Protein 6QPS (pdb70)

Foldseek 3Di:
DEEAEDELVCLVVLQCVQAVQPDEFQYEDEYEFDENECSAEGEGEYEYDVVTAYEYEYPDQQRYEYADEADYEYFYERYEYERYEHAHAEYPAAERYEQADPPPGGYANYEYAQYEHENNEDPQADQAPPRGHHEYYEHWAAHYEYFQAEYDDDRHFAEPYEYEADPVTAAHLYEYEQAEYEADDARHDPRQEHYERYDLVAQAAHHQYEYELYEYYNQEHDAHNYHYRHEDYEYELYEYELYQYEHEPFHHEQYEAYQYEYHNCLDHNFEYYEDFYENYEHENYEHENGHPAHYEYEAFAEADDDPPDDCVVVPSNGTHEYEHYEHEHYEAENGAYAAYDDDHDHAHAHYEHEHYEQEYAAYHYHYDPCVVHVNRYQQAHYEYEYDDPCRLVPDDDVSSSVSYDYDHDDDCVVVVVVVSLVSRQPSHHNPVDVVSVVSSVCVVVPD/DEEAEDELVCLVVLQCVQAVQPDEFQYEDEYEFDENECSAEGEGEYEHDVPGAYEYEYPDQPRYEYAYEADYEYFYERHEYERYEDENHEYPDAERYEQAPDVPGGYANYEYAQYEHENNEDPCADQAPPRDHHEYYEHFAAHYEYFQAEYDDDRHFAEPYEYEADPVTAAHLYEYEQAEYEADDARHDPGQEHYEYYDLVAAAAHHQYEYELYEYYNQEHDAHNYHYRHEDYEYELYEYELYQHEHEPFGHEQYEYYQYEYHNCLDHRFEYYEDFYENYEAENYEHENGHPAHYEYEAFAEADDDPPDDCVVVPSNGTHEYEQYEHEHYEAENGAYAAYDDDHDHAHAHYEHEQYEQEYADYHYHYDPCVVHVNRYQQAEYEYYHCAPPDPDPRNNVSYDYDYHDPCVVVVVVVSLVSRQPRHHNPVDVVSVVSSVVVVVPD

Organism: NCBI:txid537012

Nearest PDB structures (foldseek):
  6qps-assembly2_B  TM=1.002E+00  e=3.939E-79  Bacteroides cellulosilyticus
  6qps-assembly1_A  TM=1.000E+00  e=3.641E-76  Bacteroides cellulosilyticus
  5gkd-assembly3_C  TM=9.007E-01  e=9.208E-28  Paraglaciecola chathamensis
  8bwk-assembly2_B  TM=9.151E-01  e=4.963E-27  uncultured bacterium
  7o7a-assembly1_B  TM=8.718E-01  e=1.997E-27  Pseudopedobacter saltans DSM 12145

Sequence (890 aa):
MKEYTTFSPKDVPAMMKQLLGSGNLQPGDAVVLKDGTYHNLKEINFTGKGVSGKPIVWRAENPGKAVISGKLRLKIYGEEYLQLEDLLFYKAWAIGHDMIDFQGEKGVYASFCRMTRCVIDECNDPQKGERPNEGDEYWVGLRGTNNRIIDHCYFANKRVGGLVLQVWLSADNHLNNHLIDHNFFGERQPYGGNGAEIIRIGHSWSSQLESRRTIIVEDNVFFRCSGENEIISVKSCHNVLRRNLFYESAGGLVCRHGHYNVIIESNTFIGHNLRGTAGIRIINQGHTVYDNYIKDVRRSFGLLVRVGVYERPTAETDVKLEPLTSYHRVENVDIAYNTFLNSSLELGSGRRRGEKMPRRNVRFAHNLFAGQTPDLKIIVRADEVLPGFLFLDNEWAFSDKKSLSSVSYEQVREGFKPVDMPDGLNQEEKERIDACIFTVGPTWHKALKENVNHIDTNRRMKEYTTFSPKDVPAMMKQLLGSGNLQPGDAVVLKDGTYHNLKEINFTGKGVSGKPIVWRRAENPGKAVISGKLRLKIYGEEYLQLEDLLFYKAWAIGHDMIDFQGEKGVYASFCRMTRCVIDDECNDPQKGERPNEGDEYWVGLRGTNNRIIDHCYFANKRVGGLVLQVWLSADNHLNNHLIDHNFFGERQPYGGNGAEIIRIGHSWSSQLESRRTIIVEDNVFFRCSGENEIISVKSCHNVLRRNLFYESAGGLVCRHGHYNVIIESNTFIGHNLRGTAGIRIINQGHTVYDNYIKDVRRSFGLLVRVGVYERPTAETDVKLEPLTSYHRVENVDIAYNTFLNSSLELGSGRRRGEKMPRRNVRFAHNLFAGQTPDLKIIVRADEVLPGFLFLDNEWAFSLSSVSYEQVREGFKPVDMMPDGLNQEEKERIDACIFTVGPTWHKALKENVNHIDTNRR

InterPro domains:
  IPR011050 Pectin lyase fold/virulence factor [SSF51126] (40-400)
  IPR012334 Pectin lyase fold [G3DSA:2.160.20.10] (38-465)
  IPR039513 PL-6 family [PF14592] (40-365)
  IPR039513 PL-6 family [cd14251] (38-400)

Radius of gyration: 28.72 Å; Cα contacts (8 Å, |Δi|>4): 2908; chains: 2; bounding box: 60×71×81 Å

B-factor: mean 17.53, std 10.16, range [5.93, 83.33]

Structure (mmCIF, N/CA/C/O backbone):
data_6QPS
#
_entry.id   6QPS
#
_cell.length_a   58.623
_cell.length_b   129.951
_cell.length_c   66.995
_cell.angle_alpha   90.00
_cell.angle_beta   113.90
_cell.angle_gamma   90.00
#
_symmetry.space_group_name_H-M   'P 1 21 1'
#
loop_
_entity.id
_entity.type
_entity.pdbx_description
1 polymer 'Polysaccharide Lyase Family 6'
2 non-polymer 'CALCIUM ION'
3 non-polymer 'ACETATE ION'
4 water water
#
loop_
_atom_site.group_PDB
_atom_site.id
_atom_site.type_symbol
_atom_site.label_atom_id
_atom_site.label_alt_id
_atom_site.label_comp_id
_atom_site.label_asym_id
_atom_site.label_entity_id
_atom_site.label_seq_id
_atom_site.pdbx_PDB_ins_code
_atom_site.Cartn_x
_atom_site.Cartn_y
_atom_site.Cartn_z
_atom_site.occupancy
_atom_site.B_iso_or_equiv
_atom_site.auth_seq_id
_atom_site.auth_comp_id
_atom_site.auth_asym_id
_atom_site.auth_atom_id
_atom_site.pdbx_PDB_model_num
ATOM 1 N N . MET A 1 21 ? -4.929 86.777 -12.104 1.00 40.83 21 MET A N 1
ATOM 2 C CA . MET A 1 21 ? -3.486 86.581 -12.182 1.00 44.35 21 MET A CA 1
ATOM 3 C C . MET A 1 21 ? -2.946 86.998 -13.542 1.00 42.18 21 MET A C 1
ATOM 4 O O . MET A 1 21 ? -3.501 86.639 -14.579 1.00 46.52 21 MET A O 1
ATOM 17 N N . LYS A 1 22 ? -1.833 87.721 -13.530 1.00 32.40 22 LYS A N 1
ATOM 18 C CA . LYS A 1 22 ? -1.306 88.364 -14.722 1.00 30.32 22 LYS A CA 1
ATOM 19 C C . LYS A 1 22 ? 0.126 87.916 -14.973 1.00 26.13 22 LYS A C 1
ATOM 20 O O . LYS A 1 22 ? 0.895 87.717 -14.032 1.00 26.00 22 LYS A O 1
ATOM 39 N N . GLU A 1 23 ? 0.474 87.760 -16.250 1.00 25.26 23 GLU A N 1
ATOM 40 C CA . GLU A 1 23 ? 1.853 87.593 -16.683 1.00 26.69 23 GLU A CA 1
ATOM 41 C C . GLU A 1 23 ? 2.326 88.889 -17.328 1.00 21.14 23 GLU A C 1
ATOM 42 O O . GLU A 1 23 ? 1.668 89.414 -18.235 1.00 22.76 23 GLU A O 1
ATOM 54 N N . TYR A 1 24 ? 3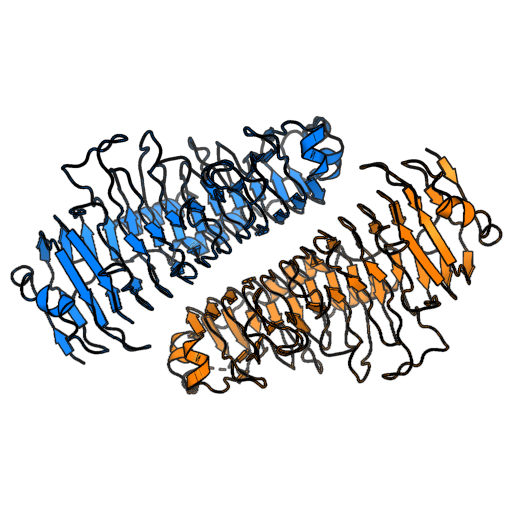.453 89.403 -16.845 1.00 19.56 24 TYR A N 1
ATOM 55 C CA . TYR A 1 24 ? 4.083 90.607 -17.372 1.00 18.34 24 TYR A CA 1
ATOM 56 C C . TYR A 1 24 ? 5.375 90.162 -18.043 1.00 18.31 24 TYR A C 1
ATOM 57 O O . TYR A 1 24 ? 6.274 89.643 -17.374 1.00 18.65 24 TYR A O 1
ATOM 75 N N A THR A 1 25 ? 5.477 90.388 -19.350 0.73 19.16 25 THR A N 1
ATOM 76 N N B THR A 1 25 ? 5.469 90.361 -19.354 0.27 18.81 25 THR A N 1
ATOM 77 C CA A THR A 1 25 ? 6.586 89.883 -20.144 0.73 17.24 25 THR A CA 1
ATOM 78 C CA B THR A 1 25 ? 6.594 89.865 -20.134 0.27 18.18 25 THR A CA 1
ATOM 79 C C A THR A 1 25 ? 7.529 91.013 -20.528 0.73 18.81 25 THR A C 1
ATOM 80 C C B THR A 1 25 ? 7.529 91.007 -20.506 0.27 18.33 25 THR A C 1
ATOM 81 O O A THR A 1 25 ? 7.088 92.119 -20.866 0.73 20.24 25 THR A O 1
ATOM 82 O O B THR A 1 25 ? 7.082 92.117 -20.814 0.27 20.00 25 THR A O 1
ATOM 103 N N . PHE A 1 26 ? 8.829 90.720 -20.472 1.00 15.90 26 PHE A N 1
ATOM 104 C CA . PHE A 1 26 ? 9.861 91.701 -20.763 1.00 15.98 26 PHE A CA 1
ATOM 105 C C . PHE A 1 26 ? 10.983 91.066 -21.571 1.00 18.37 26 PHE A C 1
ATOM 106 O O . PHE A 1 26 ? 11.227 89.858 -21.488 1.00 19.39 26 PHE A O 1
ATOM 123 N N . SER A 1 27 ? 11.689 91.914 -22.329 1.00 18.60 27 SER A N 1
ATOM 124 C CA . SER A 1 27 ? 12.872 91.537 -23.092 1.00 20.68 27 SER A CA 1
ATOM 125 C C . SER A 1 27 ? 14.055 92.347 -22.578 1.00 19.12 27 SER A C 1
ATOM 126 O O . SER A 1 27 ? 13.867 93.262 -21.766 1.00 19.69 27 SER A O 1
ATOM 134 N N . PRO A 1 28 ? 15.277 92.055 -23.033 1.00 21.00 28 PRO A N 1
ATOM 135 C CA . PRO A 1 28 ? 16.448 92.808 -22.537 1.00 21.86 28 PRO A CA 1
ATOM 136 C C . PRO A 1 28 ? 16.359 94.315 -22.715 1.00 25.39 28 PRO A C 1
ATOM 137 O O . PRO A 1 28 ? 16.902 95.058 -21.887 1.00 29.68 28 PRO A O 1
ATOM 148 N N . LYS A 1 29 ? 15.697 94.802 -23.762 1.00 21.61 29 LYS A N 1
ATOM 149 C CA . LYS A 1 29 ? 15.540 96.242 -23.928 1.00 21.47 29 LYS A CA 1
ATOM 150 C C . LYS A 1 29 ? 14.635 96.866 -22.873 1.00 25.65 29 LYS A C 1
ATOM 151 O O . LYS A 1 29 ? 14.569 98.098 -22.791 1.00 28.58 29 LYS A O 1
ATOM 170 N N . ASP A 1 30 ? 13.930 96.057 -22.082 1.00 23.94 30 ASP A N 1
ATOM 171 C CA . ASP A 1 30 ? 12.943 96.563 -21.135 1.00 24.94 30 ASP A CA 1
ATOM 172 C C . ASP A 1 30 ? 13.425 96.489 -19.689 1.00 21.98 30 ASP A C 1
ATOM 173 O O . ASP A 1 30 ? 12.597 96.472 -18.774 1.00 22.12 30 ASP A O 1
ATOM 182 N N . VAL A 1 31 ? 14.734 96.419 -19.461 1.00 21.40 31 VAL A N 1
ATOM 183 C CA . VAL A 1 31 ? 15.261 96.301 -18.090 1.00 20.77 31 VAL A CA 1
ATOM 184 C C . VAL A 1 31 ? 14.694 97.379 -17.200 1.00 21.66 31 VAL A C 1
ATOM 185 O O . VAL A 1 31 ? 14.285 97.064 -16.041 1.00 19.48 31 VAL A O 1
ATOM 198 N N . PRO A 1 32 ? 14.627 98.671 -17.560 1.00 21.18 32 PRO A N 1
ATOM 199 C CA . PRO A 1 32 ? 14.090 99.677 -16.647 1.00 21.44 32 PRO A CA 1
ATOM 200 C C . PRO A 1 32 ? 12.678 99.361 -16.174 1.00 20.74 32 PRO A C 1
ATOM 201 O O . PRO A 1 32 ? 12.411 99.387 -14.966 1.00 21.07 32 PRO A O 1
ATOM 212 N N . ALA A 1 33 ? 11.765 99.037 -17.098 1.00 21.31 33 ALA A N 1
ATOM 213 C CA . ALA A 1 33 ? 10.389 98.729 -16.715 1.00 20.29 33 ALA A CA 1
ATOM 214 C C . ALA A 1 33 ? 10.319 97.445 -15.898 1.00 18.06 33 ALA A C 1
ATOM 215 O O . ALA A 1 33 ? 9.478 97.323 -15.005 1.00 18.67 33 ALA A O 1
ATOM 222 N N A MET A 1 34 ? 11.184 96.477 -16.202 0.71 17.63 34 MET A N 1
ATOM 223 N N B MET A 1 34 ? 11.199 96.490 -16.186 0.29 17.77 34 MET A N 1
ATOM 224 C CA A MET A 1 34 ? 11.216 95.235 -15.438 0.71 16.98 34 MET A CA 1
ATOM 225 C CA B MET A 1 34 ? 11.215 95.234 -15.447 0.29 16.99 34 MET A CA 1
ATOM 226 C C A MET A 1 34 ? 11.591 95.505 -13.989 0.71 16.31 34 MET A C 1
ATOM 227 C C B MET A 1 34 ? 11.626 95.461 -13.996 0.29 16.78 34 MET A C 1
ATOM 228 O O A MET A 1 34 ? 10.912 95.040 -13.061 0.71 17.07 34 MET A O 1
ATOM 229 O O B MET A 1 34 ? 11.001 94.924 -13.073 0.29 16.84 34 MET A O 1
ATOM 256 N N . LYS A 1 35 ? 12.685 96.245 -13.779 1.00 18.44 35 LYS A N 1
ATOM 257 C CA . LYS A 1 35 ? 13.106 96.580 -12.420 1.00 17.11 35 LYS A CA 1
ATOM 258 C C . LYS A 1 35 ? 12.027 97.358 -11.675 1.00 15.95 35 LYS A C 1
ATOM 259 O O . LYS A 1 35 ? 11.792 97.118 -10.484 1.00 16.60 35 LYS A O 1
ATOM 278 N N . GLN A 1 36 ? 11.343 98.277 -12.350 1.00 17.81 36 GLN A N 1
ATOM 279 C CA . GLN A 1 36 ? 10.342 99.077 -11.651 1.00 20.31 36 GLN A CA 1
ATOM 280 C C . GLN A 1 36 ? 9.201 98.209 -11.147 1.00 18.50 36 GLN A C 1
ATOM 281 O O . GLN A 1 36 ? 8.747 98.369 -10.009 1.00 18.42 36 GLN A O 1
ATOM 295 N N . LEU A 1 37 ? 8.728 97.273 -11.974 1.00 16.83 37 LEU A N 1
ATOM 296 C CA . LEU A 1 37 ? 7.605 96.436 -11.576 1.00 16.22 37 LEU A CA 1
ATOM 297 C C . LEU A 1 37 ? 8.007 95.493 -10.451 1.00 16.52 37 LEU A C 1
ATOM 298 O O . LEU A 1 37 ? 7.273 95.338 -9.463 1.00 15.59 37 LEU A O 1
ATOM 314 N N . LEU A 1 38 ? 9.177 94.862 -10.576 1.00 15.35 38 LEU A N 1
ATOM 315 C CA . LEU A 1 38 ? 9.635 93.940 -9.544 1.00 13.50 38 LEU A CA 1
ATOM 316 C C . LEU A 1 38 ? 9.795 94.644 -8.201 1.00 12.39 38 LEU A C 1
ATOM 317 O O . LEU A 1 38 ? 9.524 94.060 -7.136 1.00 13.47 38 LEU A O 1
ATOM 333 N N . GLY A 1 39 ? 10.244 95.889 -8.228 1.00 14.87 39 GLY A N 1
ATOM 334 C CA . GLY A 1 39 ? 10.538 96.629 -7.019 1.00 15.33 39 GLY A CA 1
ATOM 335 C C . GLY A 1 39 ? 9.418 97.487 -6.492 1.00 16.79 39 GLY A C 1
ATOM 336 O O . GLY A 1 39 ? 9.594 98.158 -5.467 1.00 17.12 39 GLY A O 1
ATOM 340 N N . SER A 1 40 ? 8.264 97.495 -7.169 1.00 17.80 40 SER A N 1
ATOM 341 C CA . SER A 1 40 ? 7.177 98.405 -6.834 1.00 16.82 40 SER A CA 1
ATOM 342 C C . SER A 1 40 ? 6.317 97.922 -5.671 1.00 17.53 40 SER A C 1
ATOM 343 O O . SER A 1 40 ? 5.678 98.751 -5.002 1.00 18.60 40 SER A O 1
ATOM 351 N N . GLY A 1 41 ? 6.280 96.619 -5.416 1.00 16.01 41 GLY A N 1
ATOM 352 C CA . GLY A 1 41 ? 5.317 96.090 -4.468 1.00 18.01 41 GLY A CA 1
ATOM 353 C C . GLY A 1 41 ? 3.913 95.975 -5.011 1.00 20.18 41 GLY A C 1
ATOM 354 O O . GLY A 1 41 ? 2.999 95.620 -4.251 1.00 24.28 41 GLY A O 1
ATOM 358 N N . ASN A 1 42 ? 3.708 96.265 -6.300 1.00 18.00 42 ASN A N 1
ATOM 359 C CA . ASN A 1 42 ? 2.382 96.230 -6.905 1.00 21.53 42 ASN A CA 1
ATOM 360 C C . ASN A 1 42 ? 2.006 94.859 -7.466 1.00 20.00 42 ASN A C 1
ATOM 361 O O . ASN A 1 42 ? 0.847 94.660 -7.846 1.00 21.50 42 ASN A O 1
ATOM 372 N N . LEU A 1 43 ? 2.955 93.937 -7.590 1.00 18.62 43 LEU A N 1
ATOM 373 C CA . LEU A 1 43 ? 2.612 92.588 -8.021 1.00 16.83 43 LEU A CA 1
ATOM 374 C C . LEU A 1 43 ? 1.675 91.931 -7.005 1.00 17.11 43 LEU A C 1
ATOM 375 O O . LEU A 1 43 ? 1.764 92.165 -5.793 1.00 18.26 43 LEU A O 1
ATOM 391 N N . GLN A 1 44 ? 0.753 91.126 -7.516 1.00 18.65 44 GLN A N 1
ATOM 392 C CA . GLN A 1 44 ? -0.242 90.449 -6.697 1.00 19.35 44 GLN A CA 1
ATOM 393 C C . GLN A 1 44 ? -0.038 88.937 -6.713 1.00 19.19 44 GLN A C 1
ATOM 394 O O . GLN A 1 44 ? 0.628 88.400 -7.608 1.00 17.19 44 GLN A O 1
ATOM 408 N N . PRO A 1 45 ? -0.604 88.221 -5.734 1.00 17.59 45 PRO A N 1
ATOM 409 C CA . PRO A 1 45 ? -0.420 86.761 -5.667 1.00 15.60 45 PRO A CA 1
ATOM 410 C C . PRO A 1 45 ? -0.759 86.083 -6.983 1.00 18.00 45 PRO A C 1
ATOM 411 O O . PRO A 1 45 ? -1.796 86.345 -7.592 1.00 20.69 45 PRO A O 1
ATOM 422 N N . GLY A 1 46 ? 0.127 85.187 -7.410 1.00 16.54 46 GLY A N 1
ATOM 423 C CA . GLY A 1 46 ? -0.058 84.476 -8.653 1.00 18.03 46 GLY A CA 1
ATOM 424 C C . GLY A 1 46 ? 0.462 85.185 -9.883 1.00 18.41 46 GLY A C 1
ATOM 425 O O . GLY A 1 46 ? 0.530 84.560 -10.950 1.00 20.43 46 GLY A O 1
ATOM 429 N N . ASP A 1 47 ? 0.822 86.464 -9.780 1.00 16.87 47 ASP A N 1
ATOM 430 C CA . ASP A 1 47 ? 1.371 87.155 -10.935 1.00 16.78 47 ASP A CA 1
ATOM 431 C C . ASP A 1 47 ? 2.766 86.611 -11.243 1.00 14.78 47 ASP A C 1
ATOM 432 O O . ASP A 1 47 ? 3.448 86.058 -10.373 1.00 15.07 47 ASP A O 1
ATOM 441 N N . ALA A 1 48 ? 3.198 86.795 -12.489 1.00 16.67 48 ALA A N 1
ATOM 442 C CA . ALA A 1 48 ? 4.532 86.383 -12.906 1.00 15.89 48 ALA A CA 1
ATOM 443 C C . ALA A 1 48 ? 5.182 87.486 -13.726 1.00 13.83 48 ALA A C 1
ATOM 444 O O . ALA A 1 48 ? 4.530 88.122 -14.559 1.00 16.62 48 ALA A O 1
ATOM 451 N N . VAL A 1 49 ? 6.468 87.708 -13.475 1.00 13.98 49 VAL A N 1
ATOM 452 C CA . VAL A 1 49 ? 7.341 88.529 -14.314 1.00 14.62 49 VAL A CA 1
ATOM 453 C C . VAL A 1 49 ? 8.173 87.561 -15.145 1.00 14.19 49 VAL A C 1
ATOM 454 O O . VAL A 1 49 ? 8.935 86.768 -14.591 1.00 14.10 49 VAL A O 1
ATOM 467 N N . VAL A 1 50 ? 8.013 87.614 -16.464 1.00 15.41 50 VAL A N 1
ATOM 468 C CA . VAL A 1 50 ? 8.512 86.590 -17.383 1.00 15.76 50 VAL A CA 1
ATOM 469 C C . VAL A 1 50 ? 9.498 87.232 -18.347 1.00 15.55 50 VAL A C 1
ATOM 470 O O . VAL A 1 50 ? 9.156 88.200 -19.037 1.00 16.57 50 VAL A O 1
ATOM 483 N N . LEU A 1 51 ? 10.707 86.677 -18.413 1.00 15.75 51 LEU A N 1
ATOM 484 C CA . LEU A 1 51 ? 11.782 87.220 -19.242 1.00 16.61 51 LEU A CA 1
ATOM 485 C C . LEU A 1 51 ? 11.940 86.389 -20.514 1.00 16.27 51 LEU A C 1
ATOM 486 O O . LEU A 1 51 ? 12.237 85.191 -20.451 1.00 16.98 51 LEU A O 1
ATOM 502 N N . LYS A 1 52 ? 11.763 87.033 -21.660 1.00 15.88 52 LYS A N 1
ATOM 503 C CA . LYS A 1 52 ? 12.010 86.402 -22.951 1.00 16.45 52 LYS A CA 1
ATOM 504 C C . LYS A 1 52 ? 13.494 86.070 -23.111 1.00 17.10 52 LYS A C 1
ATOM 505 O O . LYS A 1 52 ? 14.364 86.613 -22.415 1.00 17.18 52 LYS A O 1
ATOM 524 N N . ASP A 1 53 ? 13.774 85.128 -24.014 1.00 20.27 53 ASP A N 1
ATOM 525 C CA . ASP A 1 53 ? 15.145 84.688 -24.247 1.00 18.01 53 ASP A CA 1
ATOM 526 C C . ASP A 1 53 ? 16.052 85.886 -24.512 1.00 17.99 53 ASP A C 1
ATOM 527 O O . ASP A 1 53 ? 15.743 86.746 -25.347 1.00 20.18 53 ASP A O 1
ATOM 536 N N . GLY A 1 54 ? 17.198 85.907 -23.846 1.00 17.58 54 GLY A N 1
ATOM 537 C CA . GLY A 1 54 ? 18.180 86.948 -24.082 1.00 18.21 54 GLY A CA 1
ATOM 538 C C . GLY A 1 54 ? 19.067 87.133 -22.869 1.00 15.54 54 GLY A C 1
ATOM 539 O O . GLY A 1 54 ? 18.914 86.457 -21.851 1.00 16.53 54 GLY A O 1
ATOM 543 N N . THR A 1 55 ? 19.998 88.083 -22.991 1.00 17.62 55 THR A N 1
ATOM 544 C CA . THR A 1 55 ? 20.916 88.420 -21.905 1.00 16.24 55 THR A CA 1
ATOM 545 C C . THR A 1 55 ? 20.576 89.798 -21.356 1.00 16.05 55 THR A C 1
ATOM 546 O O . THR A 1 55 ? 20.476 90.777 -22.113 1.00 20.12 55 THR A O 1
ATOM 557 N N . TYR A 1 56 ? 20.399 89.856 -20.041 1.00 16.38 56 TYR A N 1
ATOM 558 C CA . TYR A 1 56 ? 19.987 91.046 -19.311 1.00 16.41 56 TYR A CA 1
ATOM 559 C C . TYR A 1 56 ? 21.224 91.550 -18.578 1.00 16.15 56 TYR A C 1
ATOM 560 O O . TYR A 1 56 ? 21.658 90.944 -17.593 1.00 16.85 56 TYR A O 1
ATOM 578 N N . HIS A 1 57 ? 21.810 92.632 -19.086 1.00 17.17 57 HIS A N 1
ATOM 579 C CA . HIS A 1 57 ? 23.092 93.120 -18.602 1.00 18.58 57 HIS A CA 1
ATOM 580 C C . HIS A 1 57 ? 22.893 94.244 -17.593 1.00 19.22 57 HIS A C 1
ATOM 581 O O . HIS A 1 57 ? 22.030 95.110 -17.766 1.00 21.00 57 HIS A O 1
ATOM 595 N N . ASN A 1 58 ? 23.712 94.230 -16.543 1.00 17.14 58 ASN A N 1
ATOM 596 C CA . ASN A 1 58 ? 23.867 95.374 -15.638 1.00 18.27 58 ASN A CA 1
ATOM 597 C C . ASN A 1 58 ? 22.533 95.834 -15.046 1.00 16.97 58 ASN A C 1
ATOM 598 O O . ASN A 1 58 ? 22.152 97.009 -15.143 1.00 18.91 58 ASN A O 1
ATOM 609 N N . LEU A 1 59 ? 21.841 94.900 -14.387 1.00 17.34 59 LEU A N 1
ATOM 610 C CA . LEU A 1 59 ? 20.632 95.279 -13.667 1.00 17.03 59 LEU A CA 1
ATOM 611 C C . LEU A 1 59 ? 20.955 96.218 -12.514 1.00 19.30 59 LEU A C 1
ATOM 612 O O . LEU A 1 59 ? 20.101 97.005 -12.096 1.00 19.26 59 LEU A O 1
ATOM 628 N N . LYS A 1 60 ? 22.163 96.139 -11.973 1.00 17.19 60 LYS A N 1
ATOM 629 C CA . LYS A 1 60 ? 22.603 97.028 -10.889 1.00 17.02 60 LYS A CA 1
ATOM 630 C C . LYS A 1 60 ? 21.658 96.860 -9.694 1.00 16.22 60 LYS A C 1
ATOM 631 O O . LYS A 1 60 ? 21.322 95.722 -9.336 1.00 17.18 60 LYS A O 1
ATOM 650 N N . GLU A 1 61 ? 21.243 97.948 -9.045 1.00 15.00 61 GLU A N 1
ATOM 651 C CA . GLU A 1 61 ? 20.409 97.843 -7.856 1.00 15.21 61 GLU A CA 1
ATOM 652 C C . GLU A 1 61 ? 18.998 97.474 -8.292 1.00 18.10 61 GLU A C 1
ATOM 653 O O . GLU A 1 61 ? 18.344 98.241 -9.017 1.00 19.08 61 GLU A O 1
ATOM 665 N N . ILE A 1 62 ? 18.533 96.305 -7.860 1.00 16.46 62 ILE A N 1
ATOM 666 C CA . ILE A 1 62 ? 17.208 95.806 -8.217 1.00 14.20 62 ILE A CA 1
ATOM 667 C C . ILE A 1 62 ? 16.571 95.175 -6.986 1.00 14.96 62 ILE A C 1
ATOM 668 O O . ILE A 1 62 ? 17.224 94.437 -6.238 1.00 13.38 62 ILE A O 1
ATOM 684 N N . ASN A 1 63 ? 15.307 95.507 -6.754 1.00 13.57 63 ASN A N 1
ATOM 685 C CA . ASN A 1 63 ? 14.530 94.978 -5.643 1.00 11.13 63 ASN A CA 1
ATOM 686 C C . ASN A 1 63 ? 13.407 94.109 -6.184 1.00 12.27 63 ASN A C 1
ATOM 687 O O . ASN A 1 63 ? 12.787 94.443 -7.195 1.00 13.05 63 ASN A O 1
ATOM 698 N N . PHE A 1 64 ? 13.127 93.013 -5.483 1.00 11.78 64 PHE A N 1
ATOM 699 C CA . PHE A 1 64 ? 11.983 92.141 -5.755 1.00 10.74 64 PHE A CA 1
ATOM 700 C C . PHE A 1 64 ? 11.182 92.110 -4.468 1.00 10.33 64 PHE A C 1
ATOM 701 O O . PHE A 1 64 ? 11.628 91.530 -3.471 1.00 11.83 64 PHE A O 1
ATOM 718 N N . THR A 1 65 ? 10.027 92.765 -4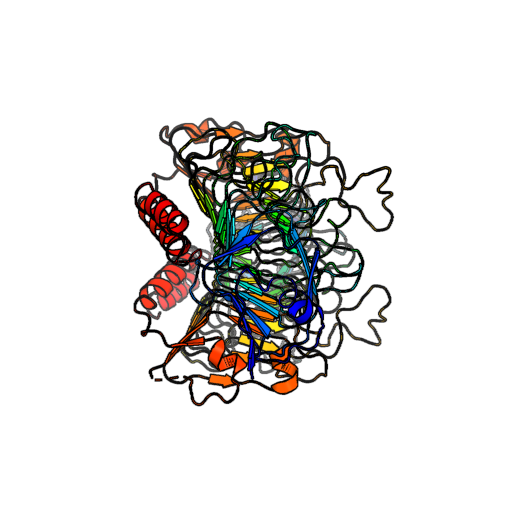.472 1.00 11.37 65 THR A N 1
ATOM 719 C CA . THR A 1 65 ? 9.204 92.839 -3.276 1.00 10.51 65 THR A CA 1
ATOM 720 C C . THR A 1 65 ? 7.735 92.689 -3.623 1.00 12.98 65 THR A C 1
ATOM 721 O O . THR A 1 65 ? 7.300 92.955 -4.741 1.00 16.09 65 THR A O 1
ATOM 732 N N . GLY A 1 66 ? 6.974 92.255 -2.637 1.00 13.22 66 GLY A N 1
ATOM 733 C CA . GLY A 1 66 ? 5.557 92.027 -2.811 1.00 14.07 66 GLY A CA 1
ATOM 734 C C . GLY A 1 66 ? 5.063 91.083 -1.738 1.00 13.73 66 GLY A C 1
ATOM 735 O O . GLY A 1 66 ? 5.828 90.613 -0.892 1.00 12.75 66 GLY A O 1
ATOM 739 N N . LYS A 1 67 ? 3.762 90.805 -1.790 1.00 15.17 67 LYS A N 1
ATOM 740 C CA . LYS A 1 67 ? 3.156 89.852 -0.856 1.00 17.30 67 LYS A CA 1
ATOM 741 C C . LYS A 1 67 ? 2.332 88.811 -1.604 1.00 17.02 67 LYS A C 1
ATOM 742 O O . LYS A 1 67 ? 1.153 89.015 -1.902 1.00 17.55 67 LYS A O 1
ATOM 761 N N . GLY A 1 68 ? 2.972 87.703 -1.942 1.00 14.21 68 GLY A N 1
ATOM 762 C CA . GLY A 1 68 ? 2.250 86.513 -2.335 1.00 14.00 68 GLY A CA 1
ATOM 763 C C . GLY A 1 68 ? 1.549 85.891 -1.140 1.00 15.95 68 GLY A C 1
ATOM 764 O O . GLY A 1 68 ? 1.628 86.374 -0.009 1.00 17.16 68 GLY A O 1
ATOM 768 N N . VAL A 1 69 ? 0.846 84.781 -1.400 1.00 15.15 69 VAL A N 1
ATOM 769 C CA . VAL A 1 69 ? 0.244 83.976 -0.341 1.00 15.90 69 VAL A CA 1
ATOM 770 C C . VAL A 1 69 ? 0.517 82.500 -0.612 1.00 17.32 69 VAL A C 1
ATOM 771 O O . VAL A 1 69 ? 0.909 82.109 -1.715 1.00 16.13 69 VAL A O 1
ATOM 784 N N . SER A 1 70 ? 0.300 81.677 0.418 1.00 17.52 70 SER A N 1
ATOM 785 C CA . SER A 1 70 ? 0.565 80.248 0.307 1.00 18.90 70 SER A CA 1
ATOM 786 C C . SER A 1 70 ? -0.241 79.659 -0.843 1.00 19.83 70 SER A C 1
ATOM 787 O O . SER A 1 70 ? -1.452 79.884 -0.949 1.00 21.74 70 SER A O 1
ATOM 795 N N . GLY A 1 71 ? 0.438 78.911 -1.708 1.00 20.54 71 GLY A N 1
ATOM 796 C CA . GLY A 1 71 ? -0.169 78.355 -2.894 1.00 23.33 71 GLY A CA 1
ATOM 797 C C . GLY A 1 71 ? -0.253 79.308 -4.062 1.00 22.68 71 GLY A C 1
ATOM 798 O O . GLY A 1 71 ? -0.614 78.878 -5.165 1.00 23.75 71 GLY A O 1
ATOM 802 N N . LYS A 1 72 ? 0.050 80.587 -3.858 1.00 19.07 72 LYS A N 1
ATOM 803 C CA . LYS A 1 72 ? -0.024 81.594 -4.919 1.00 19.75 72 LYS A CA 1
ATOM 804 C C . LYS A 1 72 ? 1.128 82.561 -4.766 1.00 17.02 72 LYS A C 1
ATOM 805 O O . LYS A 1 72 ? 0.926 83.758 -4.496 1.00 16.51 72 LYS A O 1
ATOM 824 N N . PRO A 1 73 ? 2.366 82.096 -4.918 1.00 14.46 73 PRO A N 1
ATOM 825 C CA . PRO A 1 73 ? 3.501 83.014 -4.857 1.00 13.01 73 PRO A CA 1
ATOM 826 C C . PRO A 1 73 ? 3.513 83.963 -6.046 1.00 13.33 73 PRO A C 1
ATOM 827 O O . PRO A 1 73 ? 2.850 83.744 -7.066 1.00 15.20 73 PRO A O 1
ATOM 838 N N . ILE A 1 74 ? 4.290 85.028 -5.889 1.00 12.75 74 ILE A N 1
ATOM 839 C CA . ILE A 1 74 ? 4.645 85.938 -6.985 1.00 13.39 74 ILE A CA 1
ATOM 840 C C . ILE A 1 74 ? 5.961 85.440 -7.578 1.00 11.66 74 ILE A C 1
ATOM 841 O O . ILE A 1 74 ? 6.925 85.215 -6.836 1.00 11.94 74 ILE A O 1
ATOM 857 N N . VAL A 1 75 ? 6.012 85.257 -8.901 1.00 12.43 75 VAL A N 1
ATOM 858 C CA . VAL A 1 75 ? 7.101 84.523 -9.544 1.00 11.23 75 VAL A CA 1
ATOM 859 C C . VAL A 1 75 ? 7.856 85.413 -10.522 1.00 11.57 75 VAL A C 1
ATOM 860 O O . VAL A 1 75 ? 7.246 86.156 -11.295 1.00 14.05 75 VAL A O 1
ATOM 873 N N . TRP A 1 76 ? 9.185 85.327 -10.485 1.00 12.67 76 TRP A N 1
ATOM 874 C CA . TRP A 1 76 ? 10.073 85.963 -11.456 1.00 12.41 76 TRP A CA 1
ATOM 875 C C . TRP A 1 76 ? 10.804 84.823 -12.146 1.00 11.32 76 TRP A C 1
ATOM 876 O O . TRP A 1 76 ? 11.496 84.051 -11.479 1.00 12.01 76 TRP A O 1
ATOM 897 N N . ARG A 1 77 ? 10.611 84.672 -13.456 1.00 12.66 77 ARG A N 1
ATOM 898 C CA . ARG A 1 77 ? 11.095 83.480 -14.138 1.00 13.02 77 ARG A CA 1
ATOM 899 C C . ARG A 1 77 ? 11.446 83.760 -15.595 1.00 12.03 77 ARG A C 1
ATOM 900 O O . ARG A 1 77 ? 11.018 84.750 -16.194 1.00 12.92 77 ARG A O 1
ATOM 921 N N . ALA A 1 78 ? 12.226 82.845 -16.162 1.00 14.36 78 ALA A N 1
ATOM 922 C CA . ALA A 1 78 ? 12.449 82.826 -17.600 1.00 14.95 78 ALA A CA 1
ATOM 923 C C . ALA A 1 78 ? 11.238 82.240 -18.317 1.00 17.09 78 ALA A C 1
ATOM 924 O O . ALA A 1 78 ? 10.615 81.289 -17.832 1.00 18.77 78 ALA A O 1
ATOM 931 N N . GLU A 1 79 ? 10.928 82.786 -19.503 1.00 15.97 79 GLU A N 1
ATOM 932 C CA . GLU A 1 79 ? 9.897 82.180 -20.339 1.00 18.00 79 GLU A CA 1
ATOM 933 C C . GLU A 1 79 ? 10.287 80.758 -20.726 1.00 20.82 79 GLU A C 1
ATOM 934 O O . GLU A 1 79 ? 9.459 79.840 -20.692 1.00 21.01 79 GLU A O 1
ATOM 946 N N . ASN A 1 80 ? 11.550 80.559 -21.088 1.00 17.38 80 ASN A N 1
ATOM 947 C CA . ASN A 1 80 ? 12.071 79.254 -21.477 1.00 16.66 80 ASN A CA 1
ATOM 948 C C . ASN A 1 80 ? 13.221 78.932 -20.534 1.00 19.66 80 ASN A C 1
ATOM 949 O O . ASN A 1 80 ? 14.215 79.682 -20.503 1.00 20.10 80 ASN A O 1
ATOM 960 N N . PRO A 1 81 ? 13.133 77.869 -19.735 1.00 20.83 81 PRO A N 1
ATOM 961 C CA . PRO A 1 81 ? 14.128 77.661 -18.676 1.00 21.63 81 PRO A CA 1
ATOM 962 C C . PRO A 1 81 ? 15.553 77.734 -19.199 1.00 21.59 81 PRO A C 1
ATOM 963 O O . PRO A 1 81 ? 15.914 77.091 -20.191 1.00 22.55 81 PRO A O 1
ATOM 974 N N . GLY A 1 82 ? 16.363 78.541 -18.521 1.00 21.97 82 GLY A N 1
ATOM 975 C CA . GLY A 1 82 ? 17.763 78.667 -18.844 1.00 24.94 82 GLY A CA 1
ATOM 976 C C . GLY A 1 82 ? 18.114 79.654 -19.935 1.00 24.77 82 GLY A C 1
ATOM 977 O O . GLY A 1 82 ? 19.303 79.898 -20.154 1.00 26.50 82 GLY A O 1
ATOM 981 N N . LYS A 1 83 ? 17.141 80.212 -20.653 1.00 22.76 83 LYS A N 1
ATOM 982 C CA . LYS A 1 83 ? 17.448 81.081 -21.783 1.00 21.32 83 LYS A CA 1
ATOM 983 C C . LYS A 1 83 ? 17.373 82.565 -21.443 1.00 21.15 83 LYS A C 1
ATOM 984 O O . LYS A 1 83 ? 17.629 83.398 -22.319 1.00 20.48 83 LYS A O 1
ATOM 1003 N N . ALA A 1 84 ? 17.009 82.912 -20.212 1.00 19.04 84 ALA A N 1
ATOM 1004 C CA . ALA A 1 84 ? 17.148 84.273 -19.696 1.00 16.79 84 ALA A CA 1
ATOM 1005 C C . ALA A 1 84 ? 18.402 84.342 -18.826 1.00 16.59 84 ALA A C 1
ATOM 1006 O O . ALA A 1 84 ? 18.439 83.765 -17.731 1.00 15.56 84 ALA A O 1
ATOM 1013 N N . VAL A 1 85 ? 19.407 85.076 -19.304 1.00 15.52 85 VAL A N 1
ATOM 1014 C CA . VAL A 1 85 ? 20.742 85.123 -18.704 1.00 14.13 85 VAL A CA 1
ATOM 1015 C C . VAL A 1 85 ? 20.920 86.502 -18.093 1.00 14.92 85 VAL A C 1
ATOM 1016 O O . VAL A 1 85 ? 20.635 87.513 -18.749 1.00 16.07 85 VAL A O 1
ATOM 1029 N N . ILE A 1 86 ? 21.385 86.548 -16.845 1.00 12.49 86 ILE A N 1
ATOM 1030 C CA . ILE A 1 86 ? 21.632 87.798 -16.130 1.00 13.04 86 ILE A CA 1
ATOM 1031 C C . ILE A 1 86 ? 23.133 87.933 -15.916 1.00 12.44 86 ILE A C 1
ATOM 1032 O O . ILE A 1 86 ? 23.768 87.035 -15.347 1.00 13.99 86 ILE A O 1
ATOM 1048 N N . SER A 1 87 ? 23.695 89.066 -16.346 1.00 13.19 87 SER A N 1
ATOM 1049 C CA . SER A 1 87 ? 25.139 89.271 -16.370 1.00 13.63 87 SER A CA 1
ATOM 1050 C C . SER A 1 87 ? 25.473 90.701 -15.957 1.00 15.15 87 SER A C 1
ATOM 1051 O O . SER A 1 87 ? 24.624 91.595 -15.996 1.00 15.55 87 SER A O 1
ATOM 1059 N N . GLY A 1 88 ? 26.734 90.921 -15.587 1.00 16.94 88 GLY A N 1
ATOM 1060 C CA . GLY A 1 88 ? 27.172 92.259 -15.228 1.00 16.27 88 GLY A CA 1
ATOM 1061 C C . GLY A 1 88 ? 26.880 92.608 -13.774 1.00 15.59 88 GLY A C 1
ATOM 1062 O O . GLY A 1 88 ? 26.558 91.755 -12.947 1.00 15.10 88 GLY A O 1
ATOM 1066 N N . LYS A 1 89 ? 26.977 93.910 -13.480 1.00 16.34 89 LYS 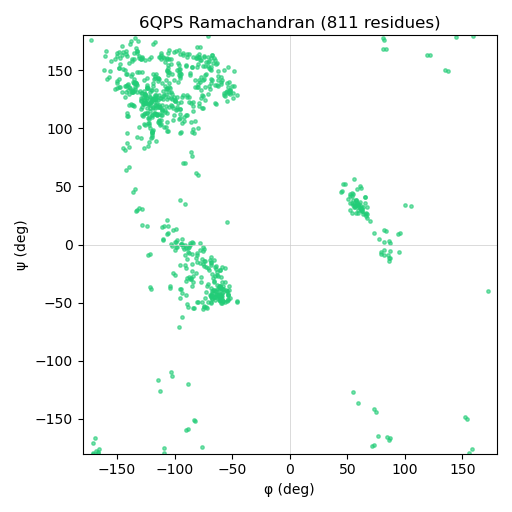A N 1
ATOM 1067 C CA . LYS A 1 89 ? 26.836 94.402 -12.115 1.00 16.09 89 LYS A CA 1
ATOM 1068 C C . LYS A 1 89 ? 25.440 94.109 -11.584 1.00 16.06 89 LYS A C 1
ATOM 1069 O O . LYS A 1 89 ? 24.442 94.306 -12.287 1.00 15.99 89 LYS A O 1
ATOM 1088 N N . LEU A 1 90 ? 25.370 93.662 -10.324 1.00 13.65 90 LEU A N 1
ATOM 1089 C CA . LEU A 1 90 ? 24.106 93.235 -9.741 1.00 13.31 90 LEU A CA 1
ATOM 1090 C C . LEU A 1 90 ? 24.084 93.424 -8.230 1.00 13.75 90 LEU A C 1
ATOM 1091 O O . LEU A 1 90 ? 25.024 93.033 -7.533 1.00 14.13 90 LEU A O 1
ATOM 1107 N N . ARG A 1 91 ? 22.982 93.988 -7.717 1.00 13.01 91 ARG A N 1
ATOM 1108 C CA . ARG A 1 91 ? 22.738 94.077 -6.269 1.00 15.13 91 ARG A CA 1
ATOM 1109 C C . ARG A 1 91 ? 21.237 93.825 -6.090 1.00 13.62 91 ARG A C 1
ATOM 1110 O O . ARG A 1 91 ? 20.430 94.765 -6.092 1.00 14.41 91 ARG A O 1
ATOM 1131 N N . LEU A 1 92 ? 20.867 92.553 -5.971 1.00 12.07 92 LEU A N 1
ATOM 1132 C CA . LEU A 1 92 ? 19.476 92.130 -5.898 1.00 9.76 92 LEU A CA 1
ATOM 1133 C C . LEU A 1 92 ? 19.089 91.922 -4.443 1.00 10.88 92 LEU A C 1
ATOM 1134 O O . LEU A 1 92 ? 19.775 91.194 -3.715 1.00 12.83 92 LEU A O 1
ATOM 1150 N N . LYS A 1 93 ? 18.002 92.571 -4.019 1.00 11.11 93 LYS A N 1
ATOM 1151 C CA . LYS A 1 93 ? 17.454 92.426 -2.678 1.00 11.41 93 LYS A CA 1
ATOM 1152 C C . LYS A 1 93 ? 16.032 91.906 -2.817 1.00 10.94 93 LYS A C 1
ATOM 1153 O O . LYS A 1 93 ? 15.257 92.443 -3.624 1.00 13.17 93 LYS A O 1
ATOM 1172 N N . ILE A 1 94 ? 15.697 90.887 -2.028 1.00 10.61 94 ILE A N 1
ATOM 1173 C CA . ILE A 1 94 ? 14.408 90.192 -2.047 1.00 9.63 94 ILE A CA 1
ATOM 1174 C C . ILE A 1 94 ? 13.805 90.336 -0.653 1.00 10.05 94 ILE A C 1
ATOM 1175 O O . ILE A 1 94 ? 14.434 89.944 0.336 1.00 10.23 94 ILE A O 1
ATOM 1191 N N . TYR A 1 95 ? 12.595 90.883 -0.558 1.00 10.26 95 TYR A N 1
ATOM 1192 C CA . TYR A 1 95 ? 11.992 91.107 0.750 1.00 10.79 95 TYR A CA 1
ATOM 1193 C C . TYR A 1 95 ? 10.489 91.185 0.558 1.00 11.77 95 TYR A C 1
ATOM 1194 O O . TYR A 1 95 ? 10.013 91.748 -0.424 1.00 13.26 95 TYR A O 1
ATOM 1212 N N . GLY A 1 96 ? 9.748 90.665 1.531 1.00 10.97 96 GLY A N 1
ATOM 1213 C CA . GLY A 1 96 ? 8.320 90.463 1.371 1.00 13.17 96 GLY A CA 1
ATOM 1214 C C . GLY A 1 96 ? 7.968 89.028 1.703 1.00 12.01 96 GLY A C 1
ATOM 1215 O O . GLY A 1 96 ? 8.696 88.393 2.468 1.00 11.30 96 GLY A O 1
ATOM 1219 N N A GLU A 1 97 ? 6.870 88.512 1.154 0.53 12.26 97 GLU A N 1
ATOM 1220 N N B GLU A 1 97 ? 6.887 88.492 1.136 0.47 12.28 97 GLU A N 1
ATOM 1221 C CA A GLU A 1 97 ? 6.430 87.160 1.455 0.53 13.17 97 GLU A CA 1
ATOM 1222 C CA B GLU A 1 97 ? 6.454 87.144 1.477 0.47 12.96 97 GLU A CA 1
ATOM 1223 C C A GLU A 1 97 ? 6.066 86.422 0.173 0.53 11.06 97 GLU A C 1
ATOM 1224 C C B GLU A 1 97 ? 5.973 86.409 0.235 0.47 11.73 97 GLU A C 1
ATOM 1225 O O A GLU A 1 97 ? 5.554 87.012 -0.782 0.53 12.30 97 GLU A O 1
ATOM 1226 O O B GLU A 1 97 ? 5.300 86.987 -0.623 0.47 11.42 97 GLU A O 1
ATOM 1249 N N . TYR A 1 98 ? 6.266 85.110 0.191 1.00 10.19 98 TYR A N 1
ATOM 1250 C CA . TYR A 1 98 ? 5.859 84.229 -0.904 1.00 11.00 98 TYR A CA 1
ATOM 1251 C C . TYR A 1 98 ? 6.277 84.763 -2.279 1.00 11.69 98 TYR A C 1
ATOM 1252 O O . TYR A 1 98 ? 5.481 84.826 -3.222 1.00 14.44 98 TYR A O 1
ATOM 1270 N N . LEU A 1 99 ? 7.560 85.102 -2.399 1.00 9.92 99 LEU A N 1
ATOM 1271 C CA . LEU A 1 99 ? 8.184 85.496 -3.660 1.00 10.52 99 LEU A CA 1
ATOM 1272 C C . LEU A 1 99 ? 9.086 84.366 -4.130 1.00 10.88 99 LEU A C 1
ATOM 1273 O O . LEU A 1 99 ? 9.727 83.704 -3.302 1.00 13.47 99 LEU A O 1
ATOM 1289 N N . GLN A 1 100 ? 9.114 84.122 -5.447 1.00 9.82 100 GLN A N 1
ATOM 1290 C CA . GLN A 1 100 ? 9.840 82.978 -5.996 1.00 12.23 100 GLN A CA 1
ATOM 1291 C C . GLN A 1 100 ? 10.604 83.380 -7.248 1.00 11.60 100 GLN A C 1
ATOM 1292 O O . GLN A 1 100 ? 10.039 84.010 -8.150 1.00 12.98 100 GLN A O 1
ATOM 1306 N N . LEU A 1 101 ? 11.880 83.011 -7.293 1.00 9.96 101 LEU A N 1
ATOM 1307 C CA . LEU A 1 101 ? 12.692 83.082 -8.500 1.00 11.50 101 LEU A CA 1
ATOM 1308 C C . LEU A 1 101 ? 12.844 81.678 -9.061 1.00 11.26 101 LEU A C 1
ATOM 1309 O O . LEU A 1 101 ? 13.182 80.750 -8.314 1.00 11.81 101 LEU A O 1
ATOM 1325 N N . GLU A 1 102 ? 12.662 81.537 -10.377 1.00 10.59 102 GLU A N 1
ATOM 1326 C CA . GLU A 1 102 ? 12.703 80.230 -11.026 1.00 12.05 102 GLU A CA 1
ATOM 1327 C C . GLU A 1 102 ? 13.411 80.285 -12.376 1.00 10.61 102 GLU A C 1
ATOM 1328 O O . GLU A 1 102 ? 13.126 81.150 -13.210 1.00 11.94 102 GLU A O 1
ATOM 1340 N N . ASP A 1 103 ? 14.243 79.283 -12.648 1.00 11.53 103 ASP A N 1
ATOM 1341 C CA . ASP A 1 103 ? 14.740 79.016 -13.997 1.00 11.07 103 ASP A CA 1
ATOM 1342 C C . ASP A 1 103 ? 15.610 80.142 -14.564 1.00 12.21 103 ASP A C 1
ATOM 1343 O O . ASP A 1 103 ? 15.708 80.287 -15.786 1.00 15.26 103 ASP A O 1
ATOM 1352 N N . LEU A 1 104 ? 16.266 80.921 -13.710 1.00 10.99 104 LEU A N 1
ATOM 1353 C CA . LEU A 1 104 ? 17.138 82.012 -14.132 1.00 12.17 104 LEU A CA 1
ATOM 1354 C C . LEU A 1 104 ? 18.590 81.553 -14.164 1.00 10.79 104 LEU A C 1
ATOM 1355 O O . LEU A 1 104 ? 19.019 80.770 -13.313 1.00 11.60 104 LEU A O 1
ATOM 1371 N N . LEU A 1 105 ? 19.355 82.084 -15.114 1.00 12.78 105 LEU A N 1
ATOM 1372 C CA . LEU A 1 105 ? 20.775 81.788 -15.238 1.00 11.91 105 LEU A CA 1
ATOM 1373 C C . LEU A 1 105 ? 21.582 83.043 -14.950 1.00 11.86 105 LEU A C 1
ATOM 1374 O O . LEU A 1 105 ? 21.638 83.947 -15.794 1.00 13.51 105 LEU A O 1
ATOM 1390 N N . PHE A 1 106 ? 22.231 83.074 -13.786 1.00 10.70 106 PHE A N 1
ATOM 1391 C CA . PHE A 1 106 ? 23.159 84.138 -13.422 1.00 10.74 106 PHE A CA 1
ATOM 1392 C C . PHE A 1 106 ? 24.537 83.689 -13.903 1.00 11.00 106 PHE A C 1
ATOM 1393 O O . PHE A 1 106 ? 25.096 82.721 -13.382 1.00 11.09 106 PHE A O 1
ATOM 1410 N N . TYR A 1 107 ? 25.072 84.373 -14.913 1.00 12.63 107 TYR A N 1
ATOM 1411 C CA . TYR A 1 107 ? 26.319 83.986 -15.570 1.00 13.17 107 TYR A CA 1
ATOM 1412 C C . TYR A 1 107 ? 27.156 85.239 -15.756 1.00 13.39 107 TYR A C 1
ATOM 1413 O O . TYR A 1 107 ? 26.729 86.177 -16.437 1.00 13.57 107 TYR A O 1
ATOM 1431 N N . LYS A 1 108 ? 28.344 85.262 -15.159 1.00 12.63 108 LYS A N 1
ATOM 1432 C CA . LYS A 1 108 ? 29.226 86.424 -15.241 1.00 14.41 108 LYS A CA 1
ATOM 1433 C C . LYS A 1 108 ? 28.486 87.700 -14.833 1.00 14.43 108 LYS A C 1
ATOM 1434 O O . LYS A 1 108 ? 28.616 88.757 -15.443 1.00 16.52 108 LYS A O 1
ATOM 1453 N N . ALA A 1 109 ? 27.685 87.584 -13.778 1.00 13.53 109 ALA A N 1
ATOM 1454 C CA . ALA A 1 109 ? 27.211 88.717 -12.991 1.00 14.48 109 ALA A CA 1
ATOM 1455 C C . ALA A 1 109 ? 28.073 88.797 -11.737 1.00 13.16 109 ALA A C 1
ATOM 1456 O O . ALA A 1 109 ? 28.815 87.866 -11.423 1.00 13.12 109 ALA A O 1
ATOM 1463 N N . TRP A 1 110 ? 28.008 89.927 -11.033 1.00 13.64 110 TRP A N 1
ATOM 1464 C CA . TRP A 1 110 ? 28.785 90.052 -9.806 1.00 12.81 110 TRP A CA 1
ATOM 1465 C C . TRP A 1 110 ? 28.216 91.166 -8.935 1.00 14.63 110 TRP A C 1
ATOM 1466 O O . TRP A 1 110 ? 27.474 92.036 -9.402 1.00 15.77 110 TRP A O 1
ATOM 1487 N N . ALA A 1 111 ? 28.604 91.131 -7.662 1.00 14.61 111 ALA A N 1
ATOM 1488 C CA . ALA A 1 111 ? 28.089 92.082 -6.687 1.00 13.81 111 ALA A CA 1
ATOM 1489 C C . ALA A 1 111 ? 28.679 93.468 -6.874 1.00 15.45 111 ALA A C 1
ATOM 1490 O O . ALA A 1 111 ? 29.893 93.639 -7.051 1.00 16.48 111 ALA A O 1
ATOM 1497 N N . ILE A 1 112 ? 27.806 94.478 -6.803 1.00 16.94 112 ILE A N 1
ATOM 1498 C CA . ILE A 1 112 ? 28.268 95.861 -6.758 1.00 18.95 112 ILE A CA 1
ATOM 1499 C C . ILE A 1 112 ? 29.137 96.085 -5.532 1.00 28.61 112 ILE A C 1
ATOM 1500 O O . ILE A 1 112 ? 30.240 96.638 -5.622 1.00 34.75 112 ILE A O 1
ATOM 1516 N N . GLY A 1 113 ? 28.659 95.656 -4.375 1.00 23.74 113 GLY A N 1
ATOM 1517 C CA . GLY A 1 113 ? 29.464 95.686 -3.171 1.00 24.00 113 GLY A CA 1
ATOM 1518 C C . GLY A 1 113 ? 29.770 94.291 -2.649 1.00 18.67 113 GLY A C 1
ATOM 1519 O O . GLY A 1 113 ? 30.451 93.511 -3.316 1.00 19.37 113 GLY A O 1
ATOM 1523 N N . HIS A 1 114 ? 29.285 93.978 -1.447 1.00 17.34 114 HIS A N 1
ATOM 1524 C CA . HIS A 1 114 ? 29.628 92.733 -0.763 1.00 16.22 114 HIS A CA 1
ATOM 1525 C C . HIS A 1 114 ? 28.696 91.585 -1.104 1.00 14.97 114 HIS A C 1
ATOM 1526 O O . HIS A 1 114 ? 29.126 90.434 -1.038 1.00 13.71 114 HIS A O 1
ATOM 1540 N N . ASP A 1 115 ? 27.435 91.860 -1.448 1.00 13.15 115 ASP A N 1
ATOM 1541 C CA . ASP A 1 115 ? 26.389 90.837 -1.492 1.00 12.57 115 ASP A CA 1
ATOM 1542 C C . ASP A 1 115 ? 25.659 90.894 -2.826 1.00 12.41 115 ASP A C 1
ATOM 1543 O O . ASP A 1 115 ? 24.983 91.881 -3.128 1.00 13.80 115 ASP A O 1
ATOM 1552 N N . MET A 1 116 ? 25.753 89.823 -3.614 1.00 10.98 116 MET A N 1
ATOM 1553 C CA . MET A 1 116 ? 25.135 89.837 -4.934 1.00 10.49 116 MET A CA 1
ATOM 1554 C C . MET A 1 116 ? 23.618 89.695 -4.844 1.00 10.11 116 MET A C 1
ATOM 1555 O O . MET A 1 116 ? 22.880 90.504 -5.421 1.00 11.17 116 MET A O 1
ATOM 1569 N N . ILE A 1 117 ? 23.141 88.666 -4.137 1.00 10.31 117 ILE A N 1
ATOM 1570 C CA . ILE A 1 117 ? 21.715 88.377 -3.934 1.00 9.79 117 ILE A CA 1
ATOM 1571 C C . ILE A 1 117 ? 21.493 88.251 -2.423 1.00 10.26 117 ILE A C 1
ATOM 1572 O O . ILE A 1 117 ? 22.151 87.434 -1.761 1.00 10.73 117 ILE A O 1
ATOM 1588 N N . ASP A 1 118 ? 20.560 89.039 -1.878 1.00 11.06 118 ASP A N 1
ATOM 1589 C CA . ASP A 1 118 ? 20.339 89.140 -0.432 1.00 10.10 118 ASP A CA 1
ATOM 1590 C C . ASP A 1 118 ? 18.838 89.119 -0.161 1.00 9.50 118 ASP A C 1
ATOM 1591 O O . ASP A 1 118 ? 18.063 89.764 -0.876 1.00 12.19 118 ASP A O 1
ATOM 1600 N N . PHE A 1 119 ? 18.449 88.407 0.891 1.00 9.36 119 PHE A N 1
ATOM 1601 C CA . PHE A 1 119 ? 17.043 88.217 1.280 1.00 9.42 119 PHE A CA 1
ATOM 1602 C C . PHE A 1 119 ? 16.588 89.232 2.346 1.00 9.58 119 PHE A C 1
ATOM 1603 O O . PHE A 1 119 ? 15.790 88.915 3.247 1.00 10.09 119 PHE A O 1
ATOM 1620 N N . GLN A 1 120 ? 17.055 90.472 2.210 1.00 10.05 120 GLN A N 1
ATOM 1621 C CA . GLN A 1 120 ? 16.692 91.581 3.075 1.00 11.82 120 GLN A CA 1
ATOM 1622 C C . GLN A 1 120 ? 16.716 92.858 2.244 1.00 12.29 120 GLN A C 1
ATOM 1623 O O . GLN A 1 120 ? 17.566 93.020 1.358 1.00 12.20 120 GLN A O 1
ATOM 1637 N N . GLY A 1 121 ? 15.775 93.754 2.519 1.00 10.57 121 GLY A N 1
ATOM 1638 C CA . GLY A 1 121 ? 15.819 95.100 1.991 1.00 11.84 121 GLY A CA 1
ATOM 1639 C C . GLY A 1 121 ? 16.604 95.994 2.920 1.00 12.53 121 GLY A C 1
ATOM 1640 O O . GLY A 1 121 ? 17.785 95.732 3.179 1.00 14.49 121 GLY A O 1
ATOM 1644 N N . GLU A 1 122 ? 15.965 97.037 3.434 1.00 13.55 122 GLU A N 1
ATOM 1645 C CA . GLU A 1 122 ? 16.538 97.765 4.559 1.00 13.32 122 GLU A CA 1
ATOM 1646 C C . GLU A 1 122 ? 16.772 96.788 5.709 1.00 14.33 122 GLU A C 1
ATOM 1647 O O . GLU A 1 122 ? 16.063 95.788 5.854 1.00 13.29 122 GLU A O 1
ATOM 1659 N N . LYS A 1 123 ? 17.783 97.070 6.529 1.00 15.26 123 LYS A N 1
ATOM 1660 C CA . LYS A 1 123 ? 18.023 96.263 7.725 1.00 13.30 123 LYS A CA 1
ATOM 1661 C C . LYS A 1 123 ? 16.737 96.078 8.523 1.00 13.12 123 LYS A C 1
ATOM 1662 O O . LYS A 1 123 ? 16.046 97.043 8.855 1.00 14.82 123 LYS A O 1
ATOM 1681 N N . GLY A 1 124 ? 16.393 94.804 8.798 1.00 11.92 124 GLY A N 1
ATOM 1682 C CA . GLY A 1 124 ? 15.196 94.497 9.564 1.00 12.12 124 GLY A CA 1
ATOM 1683 C C . GLY A 1 124 ? 13.959 94.196 8.730 1.00 12.00 124 GLY A C 1
ATOM 1684 O O . GLY A 1 124 ? 12.932 93.792 9.294 1.00 12.14 124 GLY A O 1
ATOM 1688 N N . VAL A 1 125 ? 14.033 94.366 7.419 1.00 12.59 125 VAL A N 1
ATOM 1689 C CA . VAL A 1 125 ? 12.915 94.129 6.514 1.00 12.88 125 VAL A CA 1
ATOM 1690 C C . VAL A 1 125 ? 13.291 92.908 5.690 1.00 11.06 125 VAL A C 1
ATOM 1691 O O . VAL A 1 125 ? 14.117 92.998 4.776 1.00 11.13 125 VAL A O 1
ATOM 1704 N N . TYR A 1 126 ? 12.706 91.759 6.009 1.00 10.76 126 TYR A N 1
ATOM 1705 C CA . TYR A 1 126 ? 13.205 90.484 5.520 1.00 9.87 126 TYR A CA 1
ATOM 1706 C C . TYR A 1 126 ? 12.284 89.823 4.497 1.00 10.00 126 TYR A C 1
ATOM 1707 O O . TYR A 1 126 ? 11.091 90.107 4.413 1.00 12.13 126 TYR A O 1
ATOM 1725 N N . ALA A 1 127 ? 12.859 88.891 3.745 1.00 8.81 127 ALA A N 1
ATOM 1726 C CA . ALA A 1 127 ? 12.071 87.890 3.035 1.00 9.25 127 ALA A CA 1
ATOM 1727 C C . ALA A 1 127 ? 11.606 86.804 4.001 1.00 9.22 127 ALA A C 1
ATOM 1728 O O . ALA A 1 127 ? 12.376 86.330 4.843 1.00 9.78 127 ALA A O 1
ATOM 1735 N N . SER A 1 128 ? 10.361 86.359 3.842 1.00 9.96 128 SER A N 1
ATOM 1736 C CA . SER A 1 128 ? 9.898 85.139 4.493 1.00 11.12 128 SER A CA 1
ATOM 1737 C C . SER A 1 128 ? 9.071 84.328 3.501 1.00 9.93 128 SER A C 1
ATOM 1738 O O . SER A 1 128 ? 8.407 84.870 2.618 1.00 10.37 128 SER A O 1
ATOM 1746 N N . PHE A 1 129 ? 9.156 83.012 3.624 1.00 10.29 129 PHE A N 1
ATOM 1747 C CA . PHE A 1 129 ? 8.449 82.097 2.728 1.00 10.21 129 PHE A CA 1
ATOM 1748 C C . PHE A 1 129 ? 8.788 82.359 1.262 1.00 11.78 129 PHE A C 1
ATOM 1749 O O . PHE A 1 129 ? 7.952 82.195 0.374 1.00 12.07 129 PHE A O 1
ATOM 1766 N N . CYS A 1 130 ? 10.013 82.789 0.992 1.00 10.58 130 CYS A N 1
ATOM 1767 C CA . CYS A 1 130 ? 10.492 83.046 -0.359 1.00 9.86 130 CYS A CA 1
ATOM 1768 C C . CYS A 1 130 ? 11.389 81.891 -0.795 1.00 10.46 130 CYS A C 1
ATOM 1769 O O . CYS A 1 130 ? 11.892 81.127 0.028 1.00 11.28 130 CYS A O 1
ATOM 1777 N N . ARG A 1 131 ? 11.565 81.752 -2.110 1.00 9.97 131 ARG A N 1
ATOM 1778 C CA . ARG A 1 131 ? 12.189 80.554 -2.657 1.00 9.73 131 ARG A CA 1
ATOM 1779 C C . ARG A 1 131 ? 12.970 80.878 -3.921 1.00 10.25 131 ARG A C 1
ATOM 1780 O O . ARG A 1 131 ? 12.503 81.640 -4.764 1.00 11.22 131 ARG A O 1
ATOM 1801 N N . MET A 1 132 ? 14.180 80.324 -4.027 1.00 9.89 132 MET A N 1
ATOM 1802 C CA . MET A 1 132 ? 14.945 80.328 -5.271 1.00 9.74 132 MET A CA 1
ATOM 1803 C C . MET A 1 132 ? 15.085 78.875 -5.709 1.00 8.90 132 MET A C 1
ATOM 1804 O O . MET A 1 132 ? 15.664 78.065 -4.979 1.00 9.52 132 MET A O 1
ATOM 1818 N N . THR A 1 133 ? 14.548 78.542 -6.889 1.00 8.54 133 THR A N 1
ATOM 1819 C CA . THR A 1 133 ? 14.486 77.161 -7.349 1.00 9.34 133 THR A CA 1
ATOM 1820 C C . THR A 1 133 ? 14.901 77.061 -8.814 1.00 10.26 133 THR A C 1
ATOM 1821 O O . THR A 1 133 ? 14.547 77.910 -9.643 1.00 10.12 133 THR A O 1
ATOM 1832 N N . ARG A 1 134 ? 15.667 76.015 -9.127 1.00 9.99 134 ARG A N 1
ATOM 1833 C CA . ARG A 1 134 ? 16.058 75.726 -10.508 1.00 9.33 134 ARG A CA 1
ATOM 1834 C C . ARG A 1 134 ? 16.791 76.900 -11.147 1.00 11.28 134 ARG A C 1
ATOM 1835 O O . ARG A 1 134 ? 16.653 77.152 -12.346 1.00 11.06 134 ARG A O 1
ATOM 1856 N N . CYS A 1 135 ? 17.620 77.580 -10.361 1.00 9.33 135 CYS A N 1
ATOM 1857 C CA . CYS A 1 135 ? 18.465 78.664 -10.851 1.00 10.30 135 CYS A CA 1
ATOM 1858 C C . CYS A 1 135 ? 19.921 78.219 -10.873 1.00 10.04 135 CYS A C 1
ATOM 1859 O O . CYS A 1 135 ? 20.326 77.286 -10.173 1.00 11.27 135 CYS A O 1
ATOM 1867 N N . VAL A 1 136 ? 20.713 78.894 -11.703 1.00 10.20 136 VAL A N 1
ATOM 1868 C CA . VAL A 1 136 ? 22.147 78.677 -11.784 1.00 10.79 136 VAL A CA 1
ATOM 1869 C C . VAL A 1 136 ? 22.870 79.968 -11.416 1.00 9.98 136 VAL A C 1
ATOM 1870 O O . VAL A 1 136 ? 22.468 81.061 -11.834 1.00 9.93 136 VAL A O 1
ATOM 1883 N N . ILE A 1 137 ? 23.953 79.828 -10.653 1.00 10.33 137 ILE A N 1
ATOM 1884 C CA . ILE A 1 137 ? 24.952 80.882 -10.491 1.00 10.56 137 ILE A CA 1
ATOM 1885 C C . ILE A 1 137 ? 26.294 80.274 -10.888 1.00 9.99 137 ILE A C 1
ATOM 1886 O O . ILE A 1 137 ? 26.803 79.358 -10.218 1.00 11.05 137 ILE A O 1
ATOM 1902 N N . ASP A 1 138 ? 26.873 80.766 -11.988 1.00 11.07 138 ASP A N 1
ATOM 1903 C CA . ASP A 1 138 ? 28.109 80.218 -12.544 1.00 11.40 138 ASP A CA 1
ATOM 1904 C C . ASP A 1 138 ? 29.020 81.369 -12.951 1.00 11.94 138 ASP A C 1
ATOM 1905 O O . ASP A 1 138 ? 28.566 82.316 -13.604 1.00 11.73 138 ASP A O 1
ATOM 1914 N N . GLU A 1 139 ? 30.290 81.306 -12.529 1.00 13.05 139 GLU A N 1
ATOM 1915 C CA . GLU A 1 139 ? 31.314 82.270 -12.971 1.00 14.06 139 GLU A CA 1
ATOM 1916 C C . GLU A 1 139 ? 30.947 83.713 -12.613 1.00 13.29 139 GLU A C 1
ATOM 1917 O O . GLU A 1 139 ? 31.288 84.647 -13.343 1.00 13.37 139 GLU A O 1
ATOM 1929 N N . CYS A 1 140 ? 30.281 83.927 -11.474 1.00 10.91 140 CYS A N 1
ATOM 1930 C CA . CYS A 1 140 ? 29.787 85.260 -11.116 1.00 11.78 140 CYS A CA 1
ATOM 1931 C C . CYS A 1 140 ? 30.828 85.990 -10.266 1.00 12.78 140 CYS A C 1
ATOM 1932 O O . CYS A 1 140 ? 30.651 86.249 -9.069 1.00 12.27 140 CYS A O 1
ATOM 1940 N N . ASN A 1 141 ? 31.928 86.352 -10.934 1.00 13.52 141 ASN A N 1
ATOM 1941 C CA . ASN A 1 141 ? 33.114 86.910 -10.291 1.00 13.53 141 ASN A CA 1
ATOM 1942 C C . ASN A 1 141 ? 33.383 88.326 -10.792 1.00 14.07 141 ASN A C 1
ATOM 1943 O O . ASN A 1 141 ? 33.518 88.547 -11.996 1.00 15.28 141 ASN A O 1
ATOM 1954 N N . ASP A 1 142 ? 33.483 89.280 -9.862 1.00 13.41 142 ASP A N 1
ATOM 1955 C CA . ASP A 1 142 ? 33.748 90.675 -10.200 1.00 15.84 142 ASP A CA 1
ATOM 1956 C C . ASP A 1 142 ? 35.117 90.781 -10.843 1.00 16.51 142 ASP A C 1
ATOM 1957 O O . ASP A 1 142 ? 36.122 90.429 -10.207 1.00 17.22 142 ASP A O 1
ATOM 1966 N N . PRO A 1 143 ? 35.214 91.279 -12.075 1.00 16.46 143 PRO A N 1
ATOM 1967 C CA . PRO A 1 143 ? 36.545 91.447 -12.686 1.00 21.05 143 PRO A CA 1
ATOM 1968 C C . PRO A 1 143 ? 37.459 92.384 -11.912 1.00 22.30 143 PRO A C 1
ATOM 1969 O O . PRO A 1 143 ? 38.684 92.320 -12.091 1.00 25.56 143 PRO A O 1
ATOM 1980 N N . GLN A 1 144 ? 36.904 93.269 -11.082 1.00 21.21 144 GLN A N 1
ATOM 1981 C CA . GLN A 1 144 ? 37.683 94.239 -10.321 1.00 25.07 144 GLN A CA 1
ATOM 1982 C C . GLN A 1 144 ? 38.052 93.741 -8.929 1.00 27.41 144 GLN A C 1
ATOM 1983 O O . GLN A 1 144 ? 38.739 94.453 -8.189 1.00 30.36 144 GLN A O 1
ATOM 1997 N N . LYS A 1 145 ? 37.614 92.546 -8.559 1.00 23.11 145 LYS A N 1
ATOM 1998 C CA . LYS A 1 145 ? 38.085 91.878 -7.357 1.00 22.69 145 LYS A CA 1
ATOM 1999 C C . LYS A 1 145 ? 39.096 90.809 -7.763 1.00 25.05 145 LYS A C 1
ATOM 2000 O O . LYS A 1 145 ? 38.999 90.214 -8.839 1.00 31.96 145 LYS A O 1
ATOM 2019 N N . GLY A 1 146 ? 40.088 90.582 -6.901 1.00 32.87 146 GLY A N 1
ATOM 2020 C CA . GLY A 1 146 ? 41.137 89.630 -7.204 1.00 32.91 146 GLY A CA 1
ATOM 2021 C C . GLY A 1 146 ? 40.819 88.217 -6.742 1.00 32.17 146 GLY A C 1
ATOM 2022 O O . GLY A 1 146 ? 39.931 87.992 -5.929 1.00 32.89 146 GLY A O 1
ATOM 2026 N N . GLU A 1 147 ? 41.577 87.258 -7.271 1.00 29.38 147 GLU A N 1
ATOM 2027 C CA . GLU A 1 147 ? 41.378 85.849 -6.958 1.00 29.06 147 GLU A CA 1
ATOM 2028 C C . GLU A 1 147 ? 42.270 85.349 -5.822 1.00 27.81 147 GLU A C 1
ATOM 2029 O O . GLU A 1 147 ? 42.206 84.163 -5.487 1.00 29.17 147 GLU A O 1
ATOM 2041 N N . ARG A 1 148 ? 43.099 86.207 -5.234 1.00 29.94 148 ARG A N 1
ATOM 2042 C CA . ARG A 1 148 ? 43.990 85.821 -4.149 1.00 29.84 148 ARG A CA 1
ATOM 2043 C C . ARG A 1 148 ? 43.469 86.350 -2.821 1.00 24.29 148 ARG A C 1
ATOM 2044 O O . ARG A 1 148 ? 42.672 87.295 -2.789 1.00 22.91 148 ARG A O 1
ATOM 2065 N N . PRO A 1 149 ? 43.903 85.774 -1.697 1.00 25.39 149 PRO A N 1
ATOM 2066 C CA . PRO A 1 149 ? 43.439 86.268 -0.396 1.00 26.48 149 PRO A CA 1
ATOM 2067 C C . PRO A 1 149 ? 43.644 87.773 -0.264 1.00 28.21 149 PRO A C 1
ATOM 2068 O O . PRO A 1 149 ? 44.643 88.327 -0.732 1.00 28.09 149 PRO A O 1
ATOM 2079 N N . ASN A 1 150 ? 42.650 88.434 0.335 1.00 33.08 150 ASN A N 1
ATOM 2080 C CA . ASN A 1 150 ? 42.669 89.860 0.654 1.00 37.89 150 ASN A CA 1
ATOM 2081 C C . ASN A 1 150 ? 42.519 90.763 -0.565 1.00 37.35 150 ASN A C 1
ATOM 2082 O O . ASN A 1 150 ? 42.709 91.982 -0.451 1.00 43.82 150 ASN A O 1
ATOM 2093 N N . GLU A 1 151 ? 42.187 90.212 -1.727 1.00 29.80 151 GLU A N 1
ATOM 2094 C CA . GLU A 1 151 ? 42.028 90.993 -2.944 1.00 27.26 151 GLU A CA 1
ATOM 2095 C C . GLU A 1 151 ? 40.574 91.277 -3.294 1.00 31.93 151 GLU A C 1
ATOM 2096 O O . GLU A 1 151 ? 40.288 91.712 -4.415 1.00 37.94 151 GLU A O 1
ATOM 2108 N N . GLY A 1 152 ? 39.655 91.042 -2.381 1.00 26.32 152 GLY A N 1
ATOM 2109 C CA . GLY A 1 152 ? 38.251 91.319 -2.628 1.00 22.81 152 GLY A CA 1
ATOM 2110 C C . GLY A 1 152 ? 37.370 90.208 -2.107 1.00 20.79 152 GLY A C 1
ATOM 2111 O O . GLY A 1 152 ? 37.752 89.040 -2.079 1.00 22.66 152 GLY A O 1
ATOM 2115 N N . ASP A 1 153 ? 36.167 90.579 -1.689 1.00 19.82 153 ASP A N 1
ATOM 2116 C CA . ASP A 1 153 ? 35.242 89.665 -1.036 1.00 19.87 153 ASP A CA 1
ATOM 2117 C C . ASP A 1 153 ? 33.843 89.937 -1.551 1.00 14.31 153 ASP A C 1
ATOM 2118 O O . ASP A 1 153 ? 33.389 91.087 -1.554 1.00 15.75 153 ASP A O 1
ATOM 2127 N N . GLU A 1 154 ? 33.153 88.887 -1.971 1.00 12.76 154 GLU A N 1
ATOM 2128 C CA . GLU A 1 154 ? 31.750 89.029 -2.344 1.00 11.75 154 GLU A CA 1
ATOM 2129 C C . GLU A 1 154 ? 31.025 87.718 -2.068 1.00 11.14 154 GLU A C 1
ATOM 2130 O O . GLU A 1 154 ? 31.595 86.638 -2.253 1.00 10.52 154 GLU A O 1
ATOM 2142 N N . TYR A 1 155 ? 29.791 87.814 -1.575 1.00 10.59 155 TYR A N 1
ATOM 2143 C CA . TYR A 1 155 ? 28.999 86.644 -1.227 1.00 10.41 155 TYR A CA 1
ATOM 2144 C C . TYR A 1 155 ? 27.888 86.489 -2.255 1.00 9.60 155 TYR A C 1
ATOM 2145 O O . TYR A 1 155 ? 27.202 87.464 -2.581 1.00 10.89 155 TYR A O 1
ATOM 2163 N N . TRP A 1 156 ? 27.634 85.264 -2.723 1.00 8.98 156 TRP A N 1
ATOM 2164 C CA . TRP A 1 156 ? 26.647 85.082 -3.790 1.00 9.62 156 TRP A CA 1
ATOM 2165 C C . TRP A 1 156 ? 25.207 85.212 -3.282 1.00 8.25 156 TRP A C 1
ATOM 2166 O O . TRP A 1 156 ? 24.431 86.022 -3.800 1.00 9.45 156 TRP A O 1
ATOM 2187 N N . VAL A 1 157 ? 24.842 84.426 -2.270 1.00 9.82 157 VAL A N 1
ATOM 2188 C CA . VAL A 1 157 ? 23.484 84.389 -1.725 1.00 8.61 157 VAL A CA 1
ATOM 2189 C C . VAL A 1 157 ? 23.533 84.564 -0.207 1.00 8.36 157 VAL A C 1
ATOM 2190 O O . VAL A 1 157 ? 24.257 83.843 0.489 1.00 8.76 157 VAL A O 1
ATOM 2203 N N . GLY A 1 158 ? 22.780 85.545 0.294 1.00 9.22 158 GLY A N 1
ATOM 2204 C CA . GLY A 1 158 ? 22.632 85.752 1.721 1.00 10.96 158 GLY A CA 1
ATOM 2205 C C . GLY A 1 158 ? 21.212 85.477 2.187 1.00 8.54 158 GLY A C 1
ATOM 2206 O O . GLY A 1 158 ? 20.272 86.196 1.822 1.00 9.28 158 GLY A O 1
ATOM 2210 N N . LEU A 1 159 ? 21.039 84.423 2.973 1.00 9.10 159 LEU A N 1
ATOM 2211 C CA . LEU A 1 159 ? 19.745 84.155 3.575 1.00 8.04 159 LEU A CA 1
ATOM 2212 C C . LEU A 1 159 ? 19.554 84.991 4.841 1.00 8.71 159 LEU A C 1
ATOM 2213 O O . LEU A 1 159 ? 20.470 85.125 5.670 1.00 9.44 159 LEU A O 1
ATOM 2229 N N . ARG A 1 160 ? 18.358 85.580 4.955 1.00 9.89 160 ARG A N 1
ATOM 2230 C CA . ARG A 1 160 ? 17.897 86.378 6.089 1.00 10.53 160 ARG A CA 1
ATOM 2231 C C . ARG A 1 160 ? 16.455 85.962 6.356 1.00 8.61 160 ARG A C 1
ATOM 2232 O O . ARG A 1 160 ? 15.851 85.247 5.559 1.00 9.11 160 ARG A O 1
ATOM 2253 N N . GLY A 1 161 ? 15.862 86.492 7.420 1.00 9.24 161 GLY A N 1
ATOM 2254 C CA . GLY A 1 161 ? 14.436 86.264 7.634 1.00 9.71 161 GLY A CA 1
ATOM 2255 C C . GLY A 1 161 ? 14.127 84.856 8.123 1.00 8.44 161 GLY A C 1
ATOM 2256 O O . GLY A 1 161 ? 14.838 84.272 8.943 1.00 9.68 161 GLY A O 1
ATOM 2260 N N . THR A 1 162 ? 12.996 84.322 7.656 1.00 9.49 162 THR A N 1
ATOM 2261 C CA . THR A 1 162 ? 12.481 83.043 8.129 1.00 9.88 162 THR A CA 1
ATOM 2262 C C . THR A 1 162 ? 11.838 82.274 6.976 1.00 9.93 162 THR A C 1
ATOM 2263 O O . THR A 1 162 ? 11.293 82.855 6.028 1.00 9.37 162 THR A O 1
ATOM 2274 N N . ASN A 1 163 ? 11.903 80.948 7.081 1.00 8.17 163 ASN A N 1
ATOM 2275 C CA . ASN A 1 163 ? 11.138 80.049 6.231 1.00 8.90 163 ASN A CA 1
ATOM 2276 C C . ASN A 1 163 ? 11.441 80.245 4.754 1.00 9.01 163 ASN A C 1
ATOM 2277 O O . ASN A 1 163 ? 10.555 80.076 3.916 1.00 10.53 163 ASN A O 1
ATOM 2288 N N . ASN A 1 164 ? 12.677 80.575 4.393 1.00 9.69 164 ASN A N 1
ATOM 2289 C CA . ASN A 1 164 ? 13.059 80.674 2.992 1.00 8.99 164 ASN A CA 1
ATOM 2290 C C . ASN A 1 164 ? 13.685 79.359 2.538 1.00 8.08 164 ASN A C 1
ATOM 2291 O O . ASN A 1 164 ? 14.032 78.496 3.352 1.00 10.07 164 ASN A O 1
ATOM 2302 N N . ARG A 1 165 ? 13.768 79.190 1.220 1.00 8.11 165 ARG A N 1
ATOM 2303 C CA . ARG A 1 165 ? 14.211 77.933 0.632 1.00 9.30 165 ARG A CA 1
ATOM 2304 C C . ARG A 1 165 ? 15.071 78.182 -0.600 1.00 8.52 165 ARG A C 1
ATOM 2305 O O . ARG A 1 165 ? 14.715 78.986 -1.472 1.00 9.14 165 ARG A O 1
ATOM 2326 N N A ILE A 1 166 ? 16.188 77.463 -0.676 0.19 8.52 166 ILE A N 1
ATOM 2327 N N B ILE A 1 166 ? 16.204 77.486 -0.661 0.81 8.09 166 ILE A N 1
ATOM 2328 C CA A ILE A 1 166 ? 17.043 77.413 -1.858 0.19 8.70 166 ILE A CA 1
ATOM 2329 C CA B ILE A 1 166 ? 17.063 77.415 -1.844 0.81 9.06 166 ILE A CA 1
ATOM 2330 C C A ILE A 1 166 ? 17.112 75.953 -2.287 0.19 8.20 166 ILE A C 1
ATOM 2331 C C B ILE A 1 166 ? 17.086 75.946 -2.279 0.81 7.52 166 ILE A C 1
ATOM 2332 O O A ILE A 1 166 ? 17.632 75.112 -1.542 0.19 7.85 166 ILE A O 1
ATOM 2333 O O B ILE A 1 166 ? 17.569 75.093 -1.524 0.81 8.21 166 ILE A O 1
ATOM 2364 N N . ASP A 1 167 ? 16.609 75.647 -3.483 1.00 8.25 167 ASP A N 1
ATOM 2365 C CA . ASP A 1 167 ? 16.512 74.247 -3.889 1.00 7.45 167 ASP A CA 1
ATOM 2366 C C . ASP A 1 167 ? 16.685 74.042 -5.393 1.00 9.12 167 ASP A C 1
ATOM 2367 O O . ASP A 1 167 ? 16.321 74.884 -6.225 1.00 9.51 167 ASP A O 1
ATOM 2376 N N . HIS A 1 168 ? 17.210 72.868 -5.733 1.00 8.65 168 HIS A N 1
ATOM 2377 C CA . HIS A 1 168 ? 17.363 72.469 -7.134 1.00 8.30 168 HIS A CA 1
ATOM 2378 C C . HIS A 1 168 ? 18.162 73.490 -7.941 1.00 9.56 168 HIS A C 1
ATOM 2379 O O . HIS A 1 168 ? 17.950 73.649 -9.144 1.00 10.85 168 HIS A O 1
ATOM 2393 N N . CYS A 1 169 ? 19.148 74.127 -7.312 1.00 9.34 169 CYS A N 1
ATOM 2394 C CA . CYS A 1 169 ? 20.028 75.095 -7.965 1.00 8.59 169 CYS A CA 1
ATOM 2395 C C . CYS A 1 169 ? 21.409 74.492 -8.211 1.00 9.09 169 CYS A C 1
ATOM 2396 O O . CYS A 1 169 ? 21.767 73.450 -7.657 1.00 10.59 169 CYS A O 1
ATOM 2404 N N . TYR A 1 170 ? 22.182 75.154 -9.075 1.00 8.95 170 TYR A N 1
ATOM 2405 C CA . TYR A 1 170 ? 23.571 74.788 -9.376 1.00 9.34 170 TYR A CA 1
ATOM 2406 C C . TYR A 1 170 ? 24.429 76.020 -9.151 1.00 9.78 170 TYR A C 1
ATOM 2407 O O . TYR A 1 170 ? 24.151 77.079 -9.733 1.00 11.53 170 TYR A O 1
ATOM 2425 N N . PHE A 1 171 ? 25.448 75.890 -8.302 1.00 8.86 171 PHE A N 1
ATOM 2426 C CA . PHE A 1 171 ? 26.333 77.003 -7.976 1.00 8.71 171 PHE A CA 1
ATOM 2427 C C . PHE A 1 171 ? 27.762 76.536 -8.190 1.00 10.10 171 PHE A C 1
ATOM 2428 O O . PHE A 1 171 ? 28.204 75.601 -7.514 1.00 10.78 171 PHE A O 1
ATOM 2445 N N . ALA A 1 172 ? 28.496 77.173 -9.105 1.00 9.96 172 ALA A N 1
ATOM 2446 C CA . ALA A 1 172 ? 29.842 76.691 -9.390 1.00 10.90 172 ALA A CA 1
ATOM 2447 C C . ALA A 1 172 ? 30.778 77.790 -9.873 1.00 10.13 172 ALA A C 1
ATOM 2448 O O . ALA A 1 172 ? 30.361 78.835 -10.379 1.00 10.21 172 ALA A O 1
ATOM 2455 N N . ASN A 1 173 ? 32.073 77.511 -9.731 1.00 10.33 173 ASN A N 1
ATOM 2456 C CA . ASN A 1 173 ? 33.157 78.323 -10.297 1.00 11.49 173 ASN A CA 1
ATOM 2457 C C . ASN A 1 173 ? 33.246 79.721 -9.694 1.00 12.36 173 ASN A C 1
ATOM 2458 O O . ASN A 1 173 ? 33.505 80.703 -10.397 1.00 12.67 173 ASN A O 1
ATOM 2469 N N . LYS A 1 174 ? 33.071 79.794 -8.374 1.00 10.40 174 LYS A N 1
ATOM 2470 C CA . LYS A 1 174 ? 33.411 81.004 -7.639 1.00 10.53 174 LYS A CA 1
ATOM 2471 C C . LYS A 1 174 ? 34.935 81.090 -7.512 1.00 12.52 174 LYS A C 1
ATOM 2472 O O . LYS A 1 174 ? 35.582 80.119 -7.102 1.00 11.52 174 LYS A O 1
ATOM 2491 N N . ARG A 1 175 ? 35.509 82.236 -7.913 1.00 11.51 175 ARG A N 1
ATOM 2492 C CA . ARG A 1 175 ? 36.953 82.429 -8.000 1.00 12.54 175 ARG A CA 1
ATOM 2493 C C . ARG A 1 175 ? 37.462 83.574 -7.139 1.00 17.25 175 ARG A C 1
ATOM 2494 O O . ARG A 1 175 ? 38.683 83.746 -7.028 1.00 22.25 175 ARG A O 1
ATOM 2515 N N . VAL A 1 176 ? 36.573 84.367 -6.555 1.00 14.18 176 VAL A N 1
ATOM 2516 C CA . VAL A 1 176 ? 36.910 85.439 -5.628 1.00 11.93 176 VAL A CA 1
ATOM 2517 C C . VAL A 1 176 ? 36.537 84.976 -4.235 1.00 11.77 176 VAL A C 1
ATOM 2518 O O . VAL A 1 176 ? 35.629 84.162 -4.056 1.00 11.62 176 VAL A O 1
ATOM 2531 N N . GLY A 1 177 ? 37.247 85.501 -3.243 1.00 11.81 177 GLY A N 1
ATOM 2532 C CA . GLY A 1 177 ? 36.925 85.215 -1.863 1.00 13.45 177 GLY A CA 1
ATOM 2533 C C . GLY A 1 177 ? 35.473 85.498 -1.519 1.00 11.55 177 GLY A C 1
ATOM 2534 O O . GLY A 1 177 ? 34.838 86.372 -2.132 1.00 11.42 177 GLY A O 1
ATOM 2538 N N . GLY A 1 178 ? 34.960 84.781 -0.520 1.00 11.44 178 GLY A N 1
ATOM 2539 C CA . GLY A 1 178 ? 33.600 84.962 -0.049 1.00 10.95 178 GLY A CA 1
ATOM 2540 C C . GLY A 1 178 ? 32.739 83.729 -0.171 1.00 10.68 178 GLY A C 1
ATOM 2541 O O . GLY A 1 178 ? 33.062 82.794 -0.904 1.00 12.22 178 GLY A O 1
ATOM 2545 N N . LEU A 1 179 ? 31.622 83.736 0.547 1.00 11.06 179 LEU A N 1
ATOM 2546 C CA . LEU A 1 179 ? 30.722 82.596 0.612 1.00 9.44 179 LEU A CA 1
ATOM 2547 C C . LEU A 1 179 ? 29.907 82.414 -0.669 1.00 9.76 179 LEU A C 1
ATOM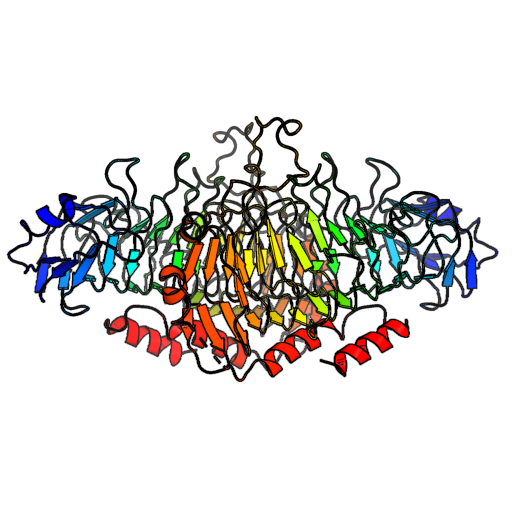 2548 O O . LEU A 1 179 ? 29.481 83.380 -1.300 1.00 10.63 179 LEU A O 1
ATOM 2564 N N . VAL A 1 180 ? 29.641 81.146 -1.016 1.00 9.82 180 VAL A N 1
ATOM 2565 C CA . VAL A 1 180 ? 28.557 80.857 -1.954 1.00 10.05 180 VAL A CA 1
ATOM 2566 C C . VAL A 1 180 ? 27.210 81.168 -1.292 1.00 8.44 180 VAL A C 1
ATOM 2567 O O . VAL A 1 180 ? 26.371 81.889 -1.852 1.00 9.08 180 VAL A O 1
ATOM 2580 N N . LEU A 1 181 ? 27.005 80.662 -0.077 1.00 9.27 181 LEU A N 1
ATOM 2581 C CA . LEU A 1 181 ? 25.724 80.773 0.618 1.00 8.04 181 LEU A CA 1
ATOM 2582 C C . LEU A 1 181 ? 25.961 81.028 2.103 1.00 9.03 181 LEU A C 1
ATOM 2583 O O . LEU A 1 181 ? 26.413 80.137 2.837 1.00 9.06 181 LEU A O 1
ATOM 2599 N N . GLN A 1 182 ? 25.631 82.242 2.542 1.00 9.41 182 GLN A N 1
ATOM 2600 C CA . GLN A 1 182 ? 25.692 82.617 3.948 1.00 8.74 182 GLN A CA 1
ATOM 2601 C C . GLN A 1 182 ? 24.293 82.672 4.548 1.00 8.09 182 GLN A C 1
ATOM 2602 O O . GLN A 1 182 ? 23.391 83.313 3.987 1.00 9.13 182 GLN A O 1
ATOM 2616 N N . VAL A 1 183 ? 24.123 82.034 5.700 1.00 8.37 183 VAL A N 1
ATOM 2617 C CA . VAL A 1 183 ? 22.927 82.196 6.526 1.00 9.50 183 VAL A CA 1
ATOM 2618 C C . VAL A 1 183 ? 23.254 83.269 7.567 1.00 8.10 183 VAL A C 1
ATOM 2619 O O . VAL A 1 183 ? 24.043 83.031 8.493 1.00 8.32 183 VAL A O 1
ATOM 2632 N N . TRP A 1 184 ? 22.650 84.445 7.416 1.00 8.95 184 TRP A N 1
ATOM 2633 C CA . TRP A 1 184 ? 22.888 85.561 8.316 1.00 9.28 184 TRP A CA 1
ATOM 2634 C C . TRP A 1 184 ? 21.928 85.513 9.487 1.00 9.81 184 TRP A C 1
ATOM 2635 O O . TRP A 1 184 ? 20.714 85.418 9.290 1.00 8.98 184 TRP A O 1
ATOM 2656 N N . LEU A 1 185 ? 22.467 85.594 10.697 1.00 9.09 185 LEU A N 1
ATOM 2657 C CA . LEU A 1 185 ? 21.680 85.624 11.914 1.00 9.60 185 LEU A CA 1
ATOM 2658 C C . LEU A 1 185 ? 21.930 86.924 12.666 1.00 8.92 185 LEU A C 1
ATOM 2659 O O . LEU A 1 185 ? 23.032 87.489 12.644 1.00 10.02 185 LEU A O 1
ATOM 2675 N N . SER A 1 186 ? 20.898 87.411 13.337 1.00 11.32 186 SER A N 1
ATOM 2676 C CA . SER A 1 186 ? 21.062 88.536 14.241 1.00 11.09 186 SER A CA 1
ATOM 2677 C C . SER A 1 186 ? 20.342 88.228 15.540 1.00 13.10 186 SER A C 1
ATOM 2678 O O . SER A 1 186 ? 19.530 87.303 15.604 1.00 12.70 186 SER A O 1
ATOM 2686 N N . ALA A 1 187 ? 20.584 89.066 16.558 1.00 14.62 187 ALA A N 1
ATOM 2687 C CA . ALA A 1 187 ? 20.023 88.813 17.875 1.00 19.82 187 ALA A CA 1
ATOM 2688 C C . ALA A 1 187 ? 18.508 88.730 17.817 1.00 20.13 187 ALA A C 1
ATOM 2689 O O . ALA A 1 187 ? 17.897 87.959 18.565 1.00 25.74 187 ALA A O 1
ATOM 2696 N N . ASP A 1 188 ? 17.875 89.533 16.965 1.00 17.32 188 ASP A N 1
ATOM 2697 C CA . ASP A 1 188 ? 16.421 89.500 16.864 1.00 26.78 188 ASP A CA 1
ATOM 2698 C C . ASP A 1 188 ? 15.876 88.736 15.642 1.00 20.43 188 ASP A C 1
ATOM 2699 O O . ASP A 1 188 ? 14.652 88.607 15.512 1.00 18.53 188 ASP A O 1
ATOM 2708 N N . ASN A 1 189 ? 16.747 88.189 14.751 1.00 13.93 189 ASN A N 1
ATOM 2709 C CA . ASN A 1 189 ? 16.311 87.329 13.644 1.00 10.78 189 ASN A CA 1
ATOM 2710 C C . ASN A 1 189 ? 17.355 86.230 13.456 1.00 10.04 189 ASN A C 1
ATOM 2711 O O . ASN A 1 189 ? 18.223 86.292 12.582 1.00 9.00 189 ASN A O 1
ATOM 2722 N N . HIS A 1 190 ? 17.256 85.186 14.286 1.00 9.50 190 HIS A N 1
ATOM 2723 C CA . HIS A 1 190 ? 18.187 84.061 14.218 1.00 9.05 190 HIS A CA 1
ATOM 2724 C C . HIS A 1 190 ? 17.509 82.725 13.962 1.00 9.41 190 HIS A C 1
ATOM 2725 O O . HIS A 1 190 ? 18.063 81.882 13.250 1.00 8.87 190 HIS A O 1
ATOM 2739 N N . LEU A 1 191 ? 16.321 82.498 14.519 1.00 8.46 191 LEU A N 1
ATOM 2740 C CA . LEU A 1 191 ? 15.643 81.205 14.395 1.00 9.33 191 LEU A CA 1
ATOM 2741 C C . LEU A 1 191 ? 14.906 81.217 13.061 1.00 9.93 191 LEU A C 1
ATOM 2742 O O . LEU A 1 191 ? 13.860 81.861 12.930 1.00 11.19 191 LEU A O 1
ATOM 2758 N N . ASN A 1 192 ? 15.494 80.593 12.037 1.00 8.78 192 ASN A N 1
ATOM 2759 C CA . ASN A 1 192 ? 15.046 80.780 10.652 1.00 7.79 192 ASN A CA 1
ATOM 2760 C C . ASN A 1 192 ? 14.242 79.633 10.070 1.00 8.55 192 ASN A C 1
ATOM 2761 O O . ASN A 1 192 ? 13.353 79.874 9.256 1.00 9.70 192 ASN A O 1
ATOM 2772 N N . ASN A 1 193 ? 14.551 78.387 10.412 1.00 9.51 193 ASN A N 1
ATOM 2773 C CA . ASN A 1 193 ? 13.908 77.251 9.755 1.00 9.65 193 ASN A CA 1
ATOM 2774 C C . ASN A 1 193 ? 14.052 77.344 8.233 1.00 10.32 193 ASN A C 1
ATOM 2775 O O . ASN A 1 193 ? 13.155 76.939 7.475 1.00 11.06 193 ASN A O 1
ATOM 2786 N N . HIS A 1 194 ? 15.187 77.848 7.749 1.00 8.22 194 HIS A N 1
ATOM 2787 C CA . HIS A 1 194 ? 15.398 77.829 6.308 1.00 7.59 194 HIS A CA 1
ATOM 2788 C C . HIS A 1 194 ? 15.685 76.397 5.851 1.00 8.19 194 HIS A C 1
ATOM 2789 O O . HIS A 1 194 ? 16.187 75.562 6.616 1.00 7.92 194 HIS A O 1
ATOM 2803 N N . LEU A 1 195 ? 15.434 76.129 4.568 1.00 8.39 195 LEU A N 1
ATOM 2804 C CA . LEU A 1 195 ? 15.711 74.833 3.955 1.00 7.21 195 LEU A CA 1
ATOM 2805 C C . LEU A 1 195 ? 16.593 75.007 2.722 1.00 6.84 195 LEU A C 1
ATOM 2806 O O . LEU A 1 195 ? 16.262 75.782 1.819 1.00 7.88 195 LEU A O 1
ATOM 2822 N N . ILE A 1 196 ? 17.689 74.246 2.678 1.00 7.20 196 ILE A N 1
ATOM 2823 C CA . ILE A 1 196 ? 18.650 74.256 1.569 1.00 7.89 196 ILE A CA 1
ATOM 2824 C C . ILE A 1 196 ? 18.704 72.803 1.103 1.00 7.52 196 ILE A C 1
ATOM 2825 O O . ILE A 1 196 ? 19.308 71.957 1.783 1.00 7.45 196 ILE A O 1
ATOM 2841 N N . ASP A 1 197 ? 18.062 72.488 -0.033 1.00 7.76 197 ASP A N 1
ATOM 2842 C CA . ASP A 1 197 ? 17.882 71.099 -0.431 1.00 7.91 197 ASP A CA 1
ATOM 2843 C C . ASP A 1 197 ? 18.022 70.881 -1.935 1.00 7.75 197 ASP A C 1
ATOM 2844 O O . ASP A 1 197 ? 17.639 71.715 -2.762 1.00 8.44 197 ASP A O 1
ATOM 2853 N N . HIS A 1 198 ? 18.545 69.712 -2.288 1.00 7.89 198 HIS A N 1
ATOM 2854 C CA . HIS A 1 198 ? 18.631 69.268 -3.686 1.00 7.18 198 HIS A CA 1
ATOM 2855 C C . HIS A 1 198 ? 19.440 70.218 -4.570 1.00 8.00 198 HIS A C 1
ATOM 2856 O O . HIS A 1 198 ? 19.206 70.293 -5.780 1.00 9.69 198 HIS A O 1
ATOM 2870 N N . ASN A 1 199 ? 20.417 70.918 -3.993 1.00 8.17 199 ASN A N 1
ATOM 2871 C CA . ASN A 1 199 ? 21.298 71.771 -4.782 1.00 8.22 199 ASN A CA 1
ATOM 2872 C C . ASN A 1 199 ? 22.583 71.035 -5.126 1.00 8.24 199 ASN A C 1
ATOM 2873 O O . ASN A 1 199 ? 22.992 70.088 -4.440 1.00 9.11 199 ASN A O 1
ATOM 2884 N N . PHE A 1 200 ? 23.204 71.463 -6.226 1.00 9.18 200 PHE A N 1
ATOM 2885 C CA . PHE A 1 200 ? 24.508 70.978 -6.663 1.00 8.48 200 PHE A CA 1
ATOM 2886 C C . PHE A 1 200 ? 25.505 72.130 -6.511 1.00 8.22 200 PHE A C 1
ATOM 2887 O O . PHE A 1 200 ? 25.476 73.103 -7.281 1.00 9.33 200 PHE A O 1
ATOM 2904 N N . PHE A 1 201 ? 26.370 72.021 -5.511 1.00 7.67 201 PHE A N 1
ATOM 2905 C CA . PHE A 1 201 ? 27.440 72.989 -5.279 1.00 8.76 201 PHE A CA 1
ATOM 2906 C C . PHE A 1 201 ? 28.663 72.425 -5.998 1.00 8.72 201 PHE A C 1
ATOM 2907 O O . PHE A 1 201 ? 29.239 71.428 -5.559 1.00 9.51 201 PHE A O 1
ATOM 2924 N N . GLY A 1 202 ? 29.007 72.995 -7.153 1.00 9.44 202 GLY A N 1
ATOM 2925 C CA . GLY A 1 202 ? 30.102 72.509 -7.976 1.00 10.34 202 GLY A CA 1
ATOM 2926 C C . GLY A 1 202 ? 31.461 73.091 -7.636 1.00 10.74 202 GLY A C 1
ATOM 2927 O O . GLY A 1 202 ? 31.702 73.628 -6.547 1.00 10.01 202 GLY A O 1
ATOM 2931 N N . GLU A 1 203 ? 32.350 73.011 -8.617 1.00 9.80 203 GLU A N 1
ATOM 2932 C CA . GLU A 1 203 ? 33.763 73.165 -8.352 1.00 10.35 203 GLU A CA 1
ATOM 2933 C C . GLU A 1 203 ? 34.096 74.522 -7.747 1.00 10.11 203 GLU A C 1
ATOM 2934 O O . GLU A 1 203 ? 33.597 75.572 -8.176 1.00 10.19 203 GLU A O 1
ATOM 2946 N N . ARG A 1 204 ? 35.008 74.486 -6.782 1.00 10.44 204 ARG A N 1
ATOM 2947 C CA . ARG A 1 204 ? 35.668 75.672 -6.267 1.00 9.21 204 ARG A CA 1
ATOM 2948 C C . ARG A 1 204 ? 37.138 75.327 -6.110 1.00 11.22 204 ARG A C 1
ATOM 2949 O O . ARG A 1 204 ? 37.476 74.392 -5.370 1.00 11.90 204 ARG A O 1
ATOM 2970 N N . GLN A 1 205 ? 38.007 76.053 -6.811 1.00 11.72 205 GLN A N 1
ATOM 2971 C CA . GLN A 1 205 ? 39.427 75.767 -6.744 1.00 13.17 205 GLN A CA 1
ATOM 2972 C C . GLN A 1 205 ? 40.066 76.304 -5.461 1.00 11.97 205 GLN A C 1
ATOM 2973 O O . GLN A 1 205 ? 39.534 77.209 -4.811 1.00 11.89 205 GLN A O 1
ATOM 2987 N N . PRO A 1 206 ? 41.215 75.752 -5.071 1.00 13.21 206 PRO A N 1
ATOM 2988 C CA . PRO A 1 206 ? 41.885 76.244 -3.861 1.00 12.43 206 PRO A CA 1
ATOM 2989 C C . PRO A 1 206 ? 42.117 77.752 -3.872 1.00 15.19 206 PRO A C 1
ATOM 2990 O O . PRO A 1 206 ? 42.658 78.308 -4.826 1.00 14.92 206 PRO A O 1
ATOM 3001 N N . TYR A 1 207 ? 41.731 78.406 -2.773 1.00 13.96 207 TYR A N 1
ATOM 3002 C CA . TYR A 1 207 ? 41.878 79.846 -2.607 1.00 12.07 207 TYR A CA 1
ATOM 3003 C C . TYR A 1 207 ? 43.241 80.232 -2.052 1.00 14.09 207 TYR A C 1
ATOM 3004 O O . TYR A 1 207 ? 43.716 81.340 -2.313 1.00 16.07 207 TYR A O 1
ATOM 3022 N N . GLY A 1 208 ? 43.855 79.368 -1.250 1.00 15.74 208 GLY A N 1
ATOM 3023 C CA . GLY A 1 208 ? 45.142 79.705 -0.677 1.00 18.92 208 GLY A CA 1
ATOM 3024 C C . GLY A 1 208 ? 45.070 80.539 0.579 1.00 19.98 208 GLY A C 1
ATOM 3025 O O . GLY A 1 208 ? 46.098 81.067 1.024 1.00 22.43 208 GLY A O 1
ATOM 3029 N N . GLY A 1 209 ? 43.888 80.671 1.161 1.00 18.15 209 GLY A N 1
ATOM 3030 C CA . GLY A 1 209 ? 43.705 81.338 2.433 1.00 18.02 209 GLY A CA 1
ATOM 3031 C C . GLY A 1 209 ? 42.303 81.043 2.912 1.00 16.33 209 GLY A C 1
ATOM 3032 O O . GLY A 1 209 ? 41.557 80.282 2.290 1.00 16.65 209 GLY A O 1
ATOM 3036 N N . ASN A 1 210 ? 41.963 81.633 4.046 1.00 16.85 210 ASN A N 1
ATOM 3037 C CA . ASN A 1 210 ? 40.655 81.442 4.644 1.00 14.35 210 ASN A CA 1
ATOM 3038 C C . ASN A 1 210 ? 39.626 82.330 3.952 1.00 18.46 210 ASN A C 1
ATOM 3039 O O . ASN A 1 210 ? 39.952 83.363 3.360 1.00 18.44 210 ASN A O 1
ATOM 3050 N N . GLY A 1 211 ? 38.371 81.913 4.035 1.00 16.21 211 GLY A N 1
ATOM 3051 C CA . GLY A 1 211 ? 37.260 82.663 3.497 1.00 15.60 211 GLY A CA 1
ATOM 3052 C C . GLY A 1 211 ? 36.746 82.198 2.153 1.00 15.62 211 GLY A C 1
ATOM 3053 O O . GLY A 1 211 ? 36.269 83.033 1.377 1.00 16.55 211 GLY A O 1
ATOM 3057 N N . ALA A 1 212 ? 36.780 80.889 1.872 1.00 11.89 212 ALA A N 1
ATOM 3058 C CA . ALA A 1 212 ? 36.308 80.329 0.613 1.00 11.56 212 ALA A CA 1
ATOM 3059 C C . ALA A 1 212 ? 35.331 79.182 0.876 1.00 10.56 212 ALA A C 1
ATOM 3060 O O . ALA A 1 212 ? 35.246 78.231 0.096 1.00 9.69 212 ALA A O 1
ATOM 3067 N N . GLU A 1 213 ? 34.594 79.257 1.991 1.00 10.24 213 GLU A N 1
ATOM 3068 C CA . GLU A 1 213 ? 33.599 78.251 2.343 1.00 9.13 213 GLU A CA 1
ATOM 3069 C C . GLU A 1 213 ? 32.480 78.221 1.294 1.00 9.57 213 GLU A C 1
ATOM 3070 O O . GLU A 1 213 ? 32.204 79.212 0.609 1.00 9.78 213 GLU A O 1
ATOM 3082 N N . ILE A 1 214 ? 31.796 77.080 1.199 1.00 8.09 214 ILE A N 1
ATOM 3083 C CA . ILE A 1 214 ? 30.586 76.996 0.380 1.00 8.42 214 ILE A CA 1
ATOM 3084 C C . ILE A 1 214 ? 29.365 77.479 1.163 1.00 8.83 214 ILE A C 1
ATOM 3085 O O . ILE A 1 214 ? 28.632 78.359 0.703 1.00 8.99 214 ILE A O 1
ATOM 3101 N N . ILE A 1 215 ? 29.112 76.907 2.347 1.00 8.18 215 ILE A N 1
ATOM 3102 C CA . ILE A 1 215 ? 28.017 77.335 3.213 1.00 9.35 215 ILE A CA 1
ATOM 3103 C C . ILE A 1 215 ? 28.577 77.699 4.584 1.00 9.56 215 ILE A C 1
ATOM 3104 O O . ILE A 1 215 ? 29.387 76.953 5.153 1.00 8.31 215 ILE A O 1
ATOM 3120 N N . ARG A 1 216 ? 28.090 78.805 5.146 1.00 7.97 216 ARG A N 1
ATOM 3121 C CA . ARG A 1 216 ? 28.372 79.195 6.526 1.00 8.39 216 ARG A CA 1
ATOM 3122 C C . ARG A 1 216 ? 27.036 79.485 7.202 1.00 7.74 216 ARG A C 1
ATOM 3123 O O . ARG A 1 216 ? 26.234 80.279 6.684 1.00 8.26 216 ARG A O 1
ATOM 3144 N N . ILE A 1 217 ? 26.767 78.814 8.306 1.00 8.13 217 ILE A N 1
ATOM 3145 C CA . ILE A 1 217 ? 25.494 78.960 9.014 1.00 7.30 217 ILE A CA 1
ATOM 3146 C C . ILE A 1 217 ? 25.740 79.773 10.283 1.00 7.76 217 ILE A C 1
ATOM 3147 O O . ILE A 1 217 ? 26.140 79.233 11.320 1.00 8.86 217 ILE A O 1
ATOM 3163 N N . GLY A 1 218 ? 25.473 81.082 10.225 1.00 7.34 218 GLY A N 1
ATOM 3164 C CA . GLY A 1 218 ? 25.801 81.981 11.313 1.00 7.61 218 GLY A CA 1
ATOM 3165 C C . GLY A 1 218 ? 27.216 82.512 11.243 1.00 8.12 218 GLY A C 1
ATOM 3166 O O . GLY A 1 218 ? 27.907 82.379 10.231 1.00 8.47 218 GLY A O 1
ATOM 3170 N N . HIS A 1 219 ? 27.631 83.131 12.354 1.00 8.88 219 HIS A N 1
ATOM 3171 C CA . HIS A 1 219 ? 28.975 83.661 12.565 1.00 8.44 219 HIS A CA 1
ATOM 3172 C C . HIS A 1 219 ? 29.382 83.416 14.018 1.00 8.65 219 HIS A C 1
ATOM 3173 O O . HIS A 1 219 ? 28.539 83.143 14.878 1.00 8.67 219 HIS A O 1
ATOM 3187 N N . SER A 1 220 ? 30.676 83.589 14.324 1.00 8.85 220 SER A N 1
ATOM 3188 C CA . SER A 1 220 ? 31.119 83.512 15.713 1.00 9.08 220 SER A CA 1
ATOM 3189 C C . SER A 1 220 ? 30.192 84.302 16.638 1.00 9.54 220 SER A C 1
ATOM 3190 O O . SER A 1 220 ? 29.785 83.814 17.708 1.00 9.68 220 SER A O 1
ATOM 3198 N N . TRP A 1 221 ? 29.893 85.563 16.265 1.00 10.71 221 TRP A N 1
ATOM 3199 C CA . TRP A 1 221 ? 29.155 86.468 17.140 1.00 10.62 221 TRP A CA 1
ATOM 3200 C C . TRP A 1 221 ? 27.689 86.084 17.311 1.00 10.29 221 TRP A C 1
ATOM 3201 O O . TRP A 1 221 ? 27.095 86.494 18.318 1.00 11.40 221 TRP A O 1
ATOM 3222 N N . SER A 1 222 ? 27.098 85.311 16.396 1.00 9.23 222 SER A N 1
ATOM 3223 C CA . SER A 1 222 ? 25.729 84.812 16.526 1.00 10.72 222 SER A CA 1
ATOM 3224 C C . SER A 1 222 ? 25.676 83.326 16.884 1.00 10.18 222 SER A C 1
ATOM 3225 O O . SER A 1 222 ? 24.589 82.733 16.878 1.00 10.42 222 SER A O 1
ATOM 3233 N N . SER A 1 223 ? 26.814 82.720 17.234 1.00 9.02 223 SER A N 1
ATOM 3234 C CA . SER A 1 223 ? 26.924 81.268 17.251 1.00 9.49 223 SER A CA 1
ATOM 3235 C C . SER A 1 223 ? 26.213 80.602 18.425 1.00 9.53 223 SER A C 1
ATOM 3236 O O . SER A 1 223 ? 25.974 79.385 18.370 1.00 8.91 223 SER A O 1
ATOM 3244 N N . GLN A 1 224 ? 25.900 81.343 19.484 1.00 8.80 224 GLN A N 1
ATOM 3245 C CA . GLN A 1 224 ? 25.171 80.776 20.615 1.00 8.49 224 GLN A CA 1
ATOM 3246 C C . GLN A 1 224 ? 23.669 80.782 20.401 1.00 8.98 224 GLN A C 1
ATOM 3247 O O . GLN A 1 224 ? 22.931 80.319 21.276 1.00 10.73 224 GLN A O 1
ATOM 3261 N N . LEU A 1 225 ? 23.210 81.243 19.251 1.00 9.09 225 LEU A N 1
ATOM 3262 C CA . LEU A 1 225 ? 21.785 81.366 18.977 1.00 9.65 225 LEU A CA 1
ATOM 3263 C C . LEU A 1 225 ? 21.259 80.181 18.172 1.00 8.97 225 LEU A C 1
ATOM 3264 O O . LEU A 1 225 ? 21.965 79.589 17.350 1.00 8.66 225 LEU A O 1
ATOM 3280 N N . GLU A 1 226 ? 19.978 79.869 18.381 1.00 8.21 226 GLU A N 1
ATOM 3281 C CA . GLU A 1 226 ? 19.316 78.794 17.640 1.00 8.55 226 GLU A CA 1
ATOM 3282 C C . GLU A 1 226 ? 18.974 79.254 16.231 1.00 7.80 226 GLU A C 1
ATOM 3283 O O . GLU A 1 226 ? 18.308 80.280 16.046 1.00 8.32 226 GLU A O 1
ATOM 3295 N N . SER A 1 227 ? 19.430 78.480 15.245 1.00 8.00 227 SER A N 1
ATOM 3296 C CA . SER A 1 227 ? 19.208 78.734 13.831 1.00 7.63 227 SER A CA 1
ATOM 3297 C C . SER A 1 227 ? 18.180 77.792 13.220 1.00 7.76 227 SER A C 1
ATOM 3298 O O . SER A 1 227 ? 17.249 78.243 12.547 1.00 8.13 227 SER A O 1
ATOM 3306 N N A ARG A 1 228 ? 18.286 76.488 13.472 0.35 8.18 228 ARG A N 1
ATOM 3307 N N B ARG A 1 228 ? 18.338 76.489 13.436 0.65 9.18 228 ARG A N 1
ATOM 3308 C CA A ARG A 1 228 ? 17.366 75.498 12.908 0.35 8.51 228 ARG A CA 1
ATOM 3309 C CA B ARG A 1 228 ? 17.410 75.494 12.923 0.65 8.17 228 ARG A CA 1
ATOM 3310 C C A ARG A 1 228 ? 17.352 75.527 11.375 0.35 8.36 228 ARG A C 1
ATOM 3311 C C B ARG A 1 228 ? 17.359 75.496 11.393 0.65 8.32 228 ARG A C 1
ATOM 3312 O O A ARG A 1 228 ? 16.297 75.392 10.748 0.35 10.89 228 ARG A O 1
ATOM 3313 O O B ARG A 1 228 ? 16.305 75.262 10.788 0.65 10.56 228 ARG A O 1
ATOM 3354 N N . THR A 1 229 ? 18.521 75.693 10.755 1.00 7.55 229 THR A N 1
ATOM 3355 C CA . THR A 1 229 ? 18.631 75.544 9.305 1.00 7.23 229 THR A CA 1
ATOM 3356 C C . THR A 1 229 ? 18.751 74.060 8.955 1.00 8.17 229 THR A C 1
ATOM 3357 O O . THR A 1 229 ? 19.471 73.316 9.630 1.00 7.43 229 THR A O 1
ATOM 3368 N N A ILE A 1 230 ? 18.073 73.651 7.881 0.35 6.99 230 ILE A N 1
ATOM 3369 N N B ILE A 1 230 ? 18.075 73.638 7.885 0.65 6.79 230 ILE A N 1
ATOM 3370 C CA A ILE A 1 230 ? 18.103 72.277 7.374 0.35 7.66 230 ILE A CA 1
ATOM 3371 C CA B ILE A 1 230 ? 18.124 72.253 7.399 0.65 7.82 230 ILE A CA 1
ATOM 3372 C C A ILE A 1 230 ? 18.868 72.274 6.056 0.35 7.11 230 ILE A C 1
ATOM 3373 C C B ILE A 1 230 ? 18.839 72.233 6.054 0.65 6.71 230 ILE A C 1
ATOM 3374 O O A ILE A 1 230 ? 18.494 72.982 5.110 0.35 7.62 230 ILE A O 1
ATOM 3375 O O B ILE A 1 230 ? 18.409 72.895 5.097 0.65 7.98 230 ILE A O 1
ATOM 3406 N N . VAL A 1 231 ? 19.941 71.490 5.999 1.00 6.62 231 VAL A N 1
ATOM 3407 C CA . VAL A 1 231 ? 20.755 71.316 4.791 1.00 6.71 231 VAL A CA 1
ATOM 3408 C C . VAL A 1 231 ? 20.652 69.834 4.412 1.00 8.10 231 VAL A C 1
ATOM 3409 O O . VAL A 1 231 ? 21.243 68.976 5.087 1.00 7.47 231 VAL A O 1
ATOM 3422 N N . GLU A 1 232 ? 19.895 69.514 3.355 1.00 6.73 232 GLU A N 1
ATOM 3423 C CA . GLU A 1 232 ? 19.463 68.142 3.092 1.00 6.80 232 GLU A CA 1
ATOM 3424 C C . GLU A 1 232 ? 19.535 67.788 1.611 1.00 7.16 232 GLU A C 1
ATOM 3425 O O . GLU A 1 232 ? 19.146 68.573 0.751 1.00 7.56 232 GLU A O 1
ATOM 3437 N N . ASP A 1 233 ? 20.051 66.601 1.309 1.00 7.02 233 ASP A N 1
ATOM 3438 C CA . ASP A 1 233 ? 19.993 66.057 -0.046 1.00 8.06 233 ASP A CA 1
ATOM 3439 C C . ASP A 1 233 ? 20.729 66.937 -1.066 1.00 7.45 233 ASP A C 1
ATOM 3440 O O . ASP A 1 233 ? 20.303 67.042 -2.215 1.00 8.96 233 ASP A O 1
ATOM 3449 N N . ASN A 1 234 ? 21.849 67.542 -0.670 1.00 8.37 234 ASN A N 1
ATOM 3450 C CA . ASN A 1 234 ? 22.657 68.331 -1.592 1.00 8.91 234 ASN A CA 1
ATOM 3451 C C . ASN A 1 234 ? 23.929 67.580 -1.978 1.00 7.34 234 ASN A C 1
ATOM 3452 O O . ASN A 1 234 ? 24.421 66.726 -1.232 1.00 8.40 234 ASN A O 1
ATOM 3463 N N . VAL A 1 235 ? 24.463 67.920 -3.161 1.00 7.83 235 VAL A N 1
ATOM 3464 C CA . VAL A 1 235 ? 25.759 67.424 -3.636 1.00 7.82 235 VAL A CA 1
ATOM 3465 C C . VAL A 1 235 ? 26.789 68.545 -3.565 1.00 8.34 235 VAL A C 1
ATOM 3466 O O . VAL A 1 235 ? 26.511 69.680 -3.973 1.00 8.65 235 VAL A O 1
ATOM 3479 N N . PHE A 1 236 ? 27.969 68.216 -3.031 1.00 8.07 236 PHE A N 1
ATOM 3480 C CA . PHE A 1 236 ? 29.153 69.081 -3.023 1.00 8.00 236 PHE A CA 1
ATOM 3481 C C . PHE A 1 236 ? 30.207 68.376 -3.874 1.00 8.94 236 PHE A C 1
ATOM 3482 O O . PHE A 1 236 ? 30.701 67.307 -3.501 1.00 10.34 236 PHE A O 1
ATOM 3499 N N . PHE A 1 237 ? 30.547 68.955 -5.022 1.00 9.18 237 PHE A N 1
ATOM 3500 C CA . PHE A 1 237 ? 31.401 68.329 -6.049 1.00 9.05 237 PHE A CA 1
ATOM 3501 C C . PHE A 1 237 ? 32.639 69.191 -6.264 1.00 9.47 237 PHE A C 1
ATOM 3502 O O . PHE A 1 237 ? 32.543 70.315 -6.776 1.00 9.29 237 PHE A O 1
ATOM 3519 N N . ARG A 1 238 ? 33.796 68.678 -5.854 1.00 8.01 238 ARG A N 1
ATOM 3520 C CA . ARG A 1 238 ? 35.059 69.389 -6.055 1.00 8.18 238 ARG A CA 1
ATOM 3521 C C . ARG A 1 238 ? 35.022 70.768 -5.404 1.00 9.17 238 ARG A C 1
ATOM 3522 O O . ARG A 1 238 ? 35.616 71.735 -5.906 1.00 10.29 238 ARG A O 1
ATOM 3543 N N . CYS A 1 239 ? 34.391 70.835 -4.220 1.00 9.60 239 CYS A N 1
ATOM 3544 C CA . CYS A 1 239 ? 34.366 72.069 -3.429 1.00 9.60 239 CYS A CA 1
ATOM 3545 C C . CYS A 1 239 ? 35.641 72.121 -2.596 1.00 9.09 239 CYS A C 1
ATOM 3546 O O . CYS A 1 239 ? 35.713 71.522 -1.515 1.00 9.96 239 CYS A O 1
ATOM 3554 N N . SER A 1 240 ? 36.653 72.836 -3.090 1.00 9.72 240 SER A N 1
ATOM 3555 C CA . SER A 1 240 ? 38.019 72.708 -2.590 1.00 9.21 240 SER A CA 1
ATOM 3556 C C . SER A 1 240 ? 38.654 74.064 -2.336 1.00 9.43 240 SER A C 1
ATOM 3557 O O . SER A 1 240 ? 39.873 74.209 -2.397 1.00 10.87 240 SER A O 1
ATOM 3565 N N . GLY A 1 241 ? 37.847 75.063 -1.994 1.00 10.66 241 GLY A N 1
ATOM 3566 C CA . GLY A 1 241 ? 38.410 76.380 -1.736 1.00 11.04 241 GLY A CA 1
ATOM 3567 C C . GLY A 1 241 ? 39.271 76.448 -0.488 1.00 9.90 241 GLY A C 1
ATOM 3568 O O . GLY A 1 241 ? 40.249 77.210 -0.451 1.00 12.23 241 GLY A O 1
ATOM 3572 N N . GLU A 1 242 ? 38.879 75.724 0.567 1.00 10.42 242 GLU A N 1
ATOM 3573 C CA . GLU A 1 242 ? 39.535 75.766 1.872 1.00 12.35 242 GLU A CA 1
ATOM 3574 C C . GLU A 1 242 ? 39.060 74.571 2.693 1.00 10.51 242 GLU A C 1
ATOM 3575 O O . GLU A 1 242 ? 38.230 73.779 2.245 1.00 10.40 242 GLU A O 1
ATOM 3587 N N . ASN A 1 243 ? 39.504 74.513 3.954 1.00 11.04 243 ASN A N 1
ATOM 3588 C CA . ASN A 1 243 ? 39.292 73.319 4.763 1.00 9.87 243 ASN A CA 1
ATOM 3589 C C . ASN A 1 243 ? 37.862 73.153 5.255 1.00 8.60 243 ASN A C 1
ATOM 3590 O O . ASN A 1 243 ? 37.513 72.045 5.675 1.00 9.58 243 ASN A O 1
ATOM 3601 N N . GLU A 1 244 ? 37.011 74.186 5.175 1.00 10.34 244 GLU A N 1
ATOM 3602 C CA . GLU A 1 244 ? 35.595 74.044 5.520 1.00 9.80 244 GLU A CA 1
ATOM 3603 C C . GLU A 1 244 ? 34.758 74.103 4.239 1.00 10.74 244 GLU A C 1
ATOM 3604 O O . GLU A 1 244 ? 34.646 75.170 3.610 1.00 11.40 244 GLU A O 1
ATOM 3616 N N . ILE A 1 245 ? 34.099 72.985 3.897 1.00 10.15 245 ILE A N 1
ATOM 3617 C CA . ILE A 1 245 ? 33.045 73.016 2.884 1.00 9.72 245 ILE A CA 1
ATOM 3618 C C . ILE A 1 245 ? 31.809 73.690 3.461 1.00 8.11 245 ILE A C 1
ATOM 3619 O O . ILE A 1 245 ? 31.277 74.668 2.902 1.00 8.73 245 ILE A O 1
ATOM 3635 N N . ILE A 1 246 ? 31.349 73.180 4.606 1.00 7.81 246 ILE A N 1
ATOM 3636 C CA . ILE A 1 246 ? 30.272 73.769 5.387 1.00 8.33 246 ILE A CA 1
ATOM 3637 C C . ILE A 1 246 ? 30.862 74.135 6.738 1.00 8.03 246 ILE A C 1
ATOM 3638 O O . ILE A 1 246 ? 31.436 73.267 7.424 1.00 9.42 246 ILE A O 1
ATOM 3654 N N . SER A 1 247 ? 30.737 75.406 7.106 1.00 8.21 247 SER A N 1
ATOM 3655 C CA . SER A 1 247 ? 31.151 75.910 8.417 1.00 7.87 247 SER A CA 1
ATOM 3656 C C . SER A 1 247 ? 29.892 76.213 9.235 1.00 7.29 247 SER A C 1
ATOM 3657 O O . SER A 1 247 ? 29.199 77.212 9.008 1.00 7.80 247 SER A O 1
ATOM 3665 N N . VAL A 1 248 ? 29.553 75.301 10.144 1.00 7.19 248 VAL A N 1
ATOM 3666 C CA . VAL A 1 248 ? 28.386 75.462 11.011 1.00 7.54 248 VAL A CA 1
ATOM 3667 C C . VAL A 1 248 ? 28.804 76.322 12.202 1.00 7.86 248 VAL A C 1
ATOM 3668 O O . VAL A 1 248 ? 29.729 75.952 12.934 1.00 8.26 248 VAL A O 1
ATOM 3681 N N . LYS A 1 249 ? 28.157 77.482 12.367 1.00 8.73 249 LYS A N 1
ATOM 3682 C CA . LYS A 1 249 ? 28.499 78.456 13.398 1.00 8.31 249 LYS A CA 1
ATOM 3683 C C . LYS A 1 249 ? 27.239 78.960 14.113 1.00 7.78 249 LYS A C 1
ATOM 3684 O O . LYS A 1 249 ? 27.048 80.167 14.305 1.00 8.69 249 LYS A O 1
ATOM 3703 N N . SER A 1 250 ? 26.364 78.031 14.517 1.00 7.43 250 SER A N 1
ATOM 3704 C CA . SER A 1 250 ? 25.117 78.336 15.221 1.00 7.97 250 SER A CA 1
ATOM 3705 C C . SER A 1 250 ? 24.533 77.004 15.699 1.00 7.07 250 SER A C 1
ATOM 3706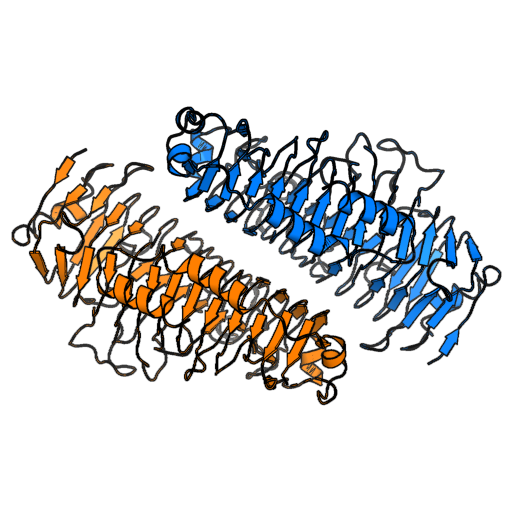 O O . SER A 1 250 ? 25.145 75.944 15.518 1.00 8.29 250 SER A O 1
ATOM 3714 N N . CYS A 1 251 ? 23.377 77.069 16.369 1.00 7.44 251 CYS A N 1
ATOM 3715 C CA . CYS A 1 251 ? 22.846 75.933 17.113 1.00 7.98 251 CYS A CA 1
ATOM 3716 C C . CYS A 1 251 ? 21.647 75.260 16.454 1.00 8.42 251 CYS A C 1
ATOM 3717 O O . CYS A 1 251 ? 20.835 75.898 15.771 1.00 7.55 251 CYS A O 1
ATOM 3725 N N . HIS A 1 252 ? 21.523 73.953 16.709 1.00 7.66 252 HIS A N 1
ATOM 3726 C CA . HIS A 1 252 ? 20.323 73.176 16.387 1.00 6.63 252 HIS A CA 1
ATOM 3727 C C . HIS A 1 252 ? 20.066 73.042 14.884 1.00 7.44 252 HIS A C 1
ATOM 3728 O O . HIS A 1 252 ? 18.925 72.849 14.464 1.00 8.70 252 HIS A O 1
ATOM 3742 N N . ASN A 1 253 ? 21.111 73.103 14.059 1.00 6.45 253 ASN A N 1
ATOM 3743 C CA . ASN A 1 253 ? 20.968 72.873 12.631 1.00 7.08 253 ASN A CA 1
ATOM 3744 C C . ASN A 1 253 ? 20.933 71.373 12.344 1.00 7.92 253 ASN A C 1
ATOM 3745 O O . ASN A 1 253 ? 21.369 70.546 13.151 1.00 6.69 253 ASN A O 1
ATOM 3756 N N . VAL A 1 254 ? 20.420 71.027 11.171 1.00 7.45 254 VAL A N 1
ATOM 3757 C CA . VAL A 1 254 ? 20.282 69.635 10.734 1.00 7.73 254 VAL A CA 1
ATOM 3758 C C . VAL A 1 254 ? 20.967 69.502 9.377 1.00 7.84 254 VAL A C 1
ATOM 3759 O O . VAL A 1 254 ? 20.608 70.216 8.434 1.00 8.51 254 VAL A O 1
ATOM 3772 N N . LEU A 1 255 ? 21.948 68.604 9.276 1.00 7.23 255 LEU A N 1
ATOM 3773 C CA . LEU A 1 255 ? 22.694 68.374 8.036 1.00 7.44 255 LEU A CA 1
ATOM 3774 C C . LEU A 1 255 ? 22.530 66.891 7.713 1.00 8.17 255 LEU A C 1
ATOM 3775 O O . LEU A 1 255 ? 23.076 66.033 8.424 1.00 6.77 255 LEU A O 1
ATOM 3791 N N . ARG A 1 256 ? 21.749 66.584 6.666 1.00 7.52 256 ARG A N 1
ATOM 3792 C CA . ARG A 1 256 ? 21.259 65.230 6.423 1.00 6.63 256 ARG A CA 1
ATOM 3793 C C . ARG A 1 256 ? 21.377 64.830 4.953 1.00 7.18 256 ARG A C 1
ATOM 3794 O O . ARG A 1 256 ? 20.941 65.561 4.061 1.00 6.84 256 ARG A O 1
ATOM 3815 N N . ARG A 1 257 ? 21.930 63.643 4.710 1.00 6.84 257 ARG A N 1
ATOM 3816 C CA . ARG A 1 257 ? 21.861 62.992 3.395 1.00 7.51 257 ARG A CA 1
ATOM 3817 C C . ARG A 1 257 ? 22.546 63.810 2.298 1.00 8.41 257 ARG A C 1
ATOM 3818 O O . ARG A 1 257 ? 22.174 63.743 1.118 1.00 8.92 257 ARG A O 1
ATOM 3839 N N . ASN A 1 258 ? 23.594 64.551 2.651 1.00 7.05 258 ASN A N 1
ATOM 3840 C CA . ASN A 1 258 ? 24.396 65.271 1.663 1.00 7.22 258 ASN A CA 1
ATOM 3841 C C . ASN A 1 258 ? 25.520 64.363 1.186 1.00 8.40 258 ASN A C 1
ATOM 3842 O O . ASN A 1 258 ? 25.930 63.447 1.900 1.00 8.75 258 ASN A O 1
ATOM 3853 N N . LEU A 1 259 ? 26.001 64.609 -0.041 1.00 7.40 259 LEU A N 1
ATOM 3854 C CA . LEU A 1 259 ? 27.112 63.871 -0.645 1.00 7.42 259 LEU A CA 1
ATOM 3855 C C . LEU A 1 259 ? 28.264 64.840 -0.862 1.00 8.23 259 LEU A C 1
ATOM 3856 O O . LEU A 1 259 ? 28.078 65.877 -1.508 1.00 9.22 259 LEU A O 1
ATOM 3872 N N . PHE A 1 260 ? 29.450 64.495 -0.330 1.00 6.94 260 PHE A N 1
ATOM 3873 C CA . PHE A 1 260 ? 30.672 65.303 -0.450 1.00 7.75 260 PHE A CA 1
ATOM 3874 C C . PHE A 1 260 ? 31.661 64.519 -1.307 1.00 7.53 260 PHE A C 1
ATOM 3875 O O . PHE A 1 260 ? 32.240 63.536 -0.845 1.00 8.76 260 PHE A O 1
ATOM 3892 N N . TYR A 1 261 ? 31.822 64.934 -2.567 1.00 7.37 261 TYR A N 1
ATOM 3893 C CA . TYR A 1 261 ? 32.543 64.163 -3.576 1.00 8.85 261 TYR A CA 1
ATOM 3894 C C . TYR A 1 261 ? 33.778 64.919 -4.033 1.00 8.89 261 TYR A C 1
ATOM 3895 O O . TYR A 1 261 ? 33.668 66.022 -4.586 1.00 9.16 261 TYR A O 1
ATOM 3913 N N . GLU A 1 262 ? 34.947 64.302 -3.835 1.00 9.49 262 GLU A N 1
ATOM 3914 C CA . GLU A 1 262 ? 36.232 64.869 -4.270 1.00 8.87 262 GLU A CA 1
ATOM 3915 C C . GLU A 1 262 ? 36.412 66.320 -3.808 1.00 9.09 262 GLU A C 1
ATOM 3916 O O . GLU A 1 262 ? 36.950 67.152 -4.538 1.00 9.16 262 GLU A O 1
ATOM 3928 N N . SER A 1 263 ? 35.982 66.621 -2.580 1.00 9.32 263 SER A N 1
ATOM 3929 C CA . SER A 1 263 ? 35.953 67.993 -2.071 1.00 8.95 263 SER A CA 1
ATOM 3930 C C . SER A 1 263 ? 37.006 68.153 -0.982 1.00 8.53 263 SER A C 1
ATOM 3931 O O . SER A 1 263 ? 36.927 67.486 0.061 1.00 9.44 263 SER A O 1
ATOM 3939 N N . ALA A 1 264 ? 37.956 69.070 -1.197 1.00 8.60 264 ALA A N 1
ATOM 3940 C CA . ALA A 1 264 ? 39.108 69.241 -0.302 1.00 9.61 264 ALA A CA 1
ATOM 3941 C C . ALA A 1 264 ? 38.780 70.086 0.932 1.00 10.99 264 ALA A C 1
ATOM 3942 O O . ALA A 1 264 ? 39.394 71.122 1.197 1.00 15.03 264 ALA A O 1
ATOM 3949 N N . GLY A 1 265 ? 37.843 69.591 1.719 1.00 10.24 265 GLY A N 1
ATOM 3950 C CA . GLY A 1 265 ? 37.478 70.181 2.995 1.00 9.07 265 GLY A CA 1
ATOM 3951 C C . GLY A 1 265 ? 36.542 69.238 3.716 1.00 9.71 265 GLY A C 1
ATOM 3952 O O . GLY A 1 265 ? 36.363 68.093 3.307 1.00 9.79 265 GLY A O 1
ATOM 3956 N N . GLY A 1 266 ? 35.964 69.719 4.823 1.00 9.03 266 GLY A N 1
ATOM 3957 C CA . GLY A 1 266 ? 35.106 68.902 5.666 1.00 9.52 266 GLY A CA 1
ATOM 3958 C C . GLY A 1 266 ? 33.801 69.578 6.024 1.00 8.70 266 GLY A C 1
ATOM 3959 O O . GLY A 1 266 ? 33.533 70.741 5.674 1.00 9.23 266 GLY A O 1
ATOM 3963 N N . LEU A 1 267 ? 32.966 68.800 6.715 1.00 7.92 267 LEU A N 1
ATOM 3964 C CA . LEU A 1 267 ? 31.766 69.283 7.389 1.00 7.94 267 LEU A CA 1
ATOM 3965 C C . LEU A 1 267 ? 32.171 69.633 8.822 1.00 8.50 267 LEU A C 1
ATOM 3966 O O . LEU A 1 267 ? 32.501 68.743 9.618 1.00 8.04 267 LEU A O 1
ATOM 3982 N N . VAL A 1 268 ? 32.187 70.924 9.146 1.00 8.72 268 VAL A N 1
ATOM 3983 C CA . VAL A 1 268 ? 32.798 71.381 10.390 1.00 8.72 268 VAL A CA 1
ATOM 3984 C C . VAL A 1 268 ? 31.769 71.992 11.332 1.00 8.49 268 VAL A C 1
ATOM 3985 O O . VAL A 1 268 ? 31.118 72.993 10.992 1.00 8.45 268 VAL A O 1
ATOM 3998 N N . CYS A 1 269 ? 31.649 71.411 12.536 1.00 7.65 269 CYS A N 1
ATOM 3999 C CA . CYS A 1 269 ? 30.840 71.966 13.627 1.00 9.00 269 CYS A CA 1
ATOM 4000 C C . CYS A 1 269 ? 31.761 72.953 14.338 1.00 8.61 269 CYS A C 1
ATOM 4001 O O . CYS A 1 269 ? 32.384 72.640 15.362 1.00 8.84 269 CYS A O 1
ATOM 4009 N N . ARG A 1 270 ? 31.888 74.155 13.750 1.00 7.92 270 ARG A N 1
ATOM 4010 C CA . ARG A 1 270 ? 32.928 75.103 14.161 1.00 8.00 270 ARG A CA 1
ATOM 4011 C C . ARG A 1 270 ? 32.556 75.888 15.411 1.00 9.04 270 ARG A C 1
ATOM 4012 O O . ARG A 1 270 ? 33.371 76.003 16.341 1.00 8.82 270 ARG A O 1
ATOM 4033 N N . HIS A 1 271 ? 31.353 76.460 15.424 1.00 8.00 271 HIS A N 1
ATOM 4034 C CA . HIS A 1 271 ? 30.838 77.147 16.601 1.00 7.97 271 HIS A CA 1
ATOM 4035 C C . HIS A 1 271 ? 29.368 76.748 16.768 1.00 8.37 271 HIS A C 1
ATOM 4036 O O . HIS A 1 271 ? 28.717 76.325 15.810 1.00 8.04 271 HIS A O 1
ATOM 4050 N N . GLY A 1 272 ? 28.839 76.912 17.978 1.00 7.80 272 GLY A N 1
ATOM 4051 C CA . GLY A 1 272 ? 27.476 76.515 18.289 1.00 7.91 272 GLY A CA 1
ATOM 4052 C C . GLY A 1 272 ? 27.292 75.031 18.594 1.00 7.47 272 GLY A C 1
ATOM 4053 O O . GLY A 1 272 ? 28.175 74.188 18.389 1.00 7.45 272 GLY A O 1
ATOM 4057 N N . HIS A 1 273 ? 26.101 74.711 19.108 1.00 8.73 273 HIS A N 1
ATOM 4058 C CA . HIS A 1 273 ? 25.837 73.472 19.845 1.00 8.04 273 HIS A CA 1
ATOM 4059 C C . HIS A 1 273 ? 24.613 72.753 19.289 1.00 7.15 273 HIS A C 1
ATOM 4060 O O . HIS A 1 273 ? 23.747 73.343 18.627 1.00 7.92 273 HIS A O 1
ATOM 4074 N N . TYR A 1 274 ? 24.552 71.456 19.583 1.00 7.93 274 TYR A N 1
ATOM 4075 C CA . TYR A 1 274 ? 23.361 70.634 19.355 1.00 7.41 274 TYR A CA 1
ATOM 4076 C C . TYR A 1 274 ? 23.005 70.462 17.880 1.00 8.10 274 TYR A C 1
ATOM 4077 O O . TYR A 1 274 ? 21.826 70.383 17.504 1.00 8.29 274 TYR A O 1
ATOM 4095 N N . ASN A 1 275 ? 24.014 70.375 17.019 1.00 7.14 275 ASN A N 1
ATOM 4096 C CA . ASN A 1 275 ? 23.802 70.119 15.603 1.00 7.93 275 ASN A CA 1
ATOM 4097 C C . ASN A 1 275 ? 23.612 68.633 15.355 1.00 6.63 275 ASN A C 1
ATOM 4098 O O . ASN A 1 275 ? 24.218 67.796 16.025 1.00 8.31 275 ASN A O 1
ATOM 4109 N N . VAL A 1 276 ? 22.702 68.307 14.438 1.00 7.40 276 VAL A N 1
ATOM 4110 C CA . VAL A 1 276 ? 22.292 66.939 14.144 1.00 8.16 276 VAL A CA 1
ATOM 4111 C C . VAL A 1 276 ? 22.804 66.589 12.748 1.00 7.14 276 VAL A C 1
ATOM 4112 O O . VAL A 1 276 ? 22.429 67.241 11.764 1.00 8.13 276 VAL A O 1
ATOM 4125 N N A ILE A 1 277 ? 23.666 65.570 12.673 0.64 7.43 277 ILE A N 1
ATOM 4126 N N B ILE A 1 277 ? 23.673 65.580 12.669 0.36 7.56 277 ILE A N 1
ATOM 4127 C CA A ILE A 1 277 ? 24.436 65.225 11.474 0.64 7.93 277 ILE A CA 1
ATOM 4128 C CA B ILE A 1 277 ? 24.406 65.241 11.447 0.36 7.97 277 ILE A CA 1
ATOM 4129 C C A ILE A 1 277 ? 24.079 63.782 11.128 0.64 8.73 277 ILE A C 1
ATOM 4130 C C B ILE A 1 277 ? 24.079 63.790 11.121 0.36 8.43 277 ILE A C 1
ATOM 4131 O O A ILE A 1 277 ? 24.611 62.846 11.741 0.64 8.44 277 ILE A O 1
ATOM 4132 O O B ILE A 1 277 ? 24.632 62.865 11.732 0.36 8.30 277 ILE A O 1
ATOM 4163 N N . GLU A 1 278 ? 23.210 63.585 10.132 1.00 7.25 278 GLU A N 1
ATOM 4164 C CA . GLU A 1 278 ? 22.607 62.281 9.849 1.00 6.86 278 GLU A CA 1
ATOM 4165 C C . GLU A 1 278 ? 22.815 61.853 8.401 1.00 7.16 278 GLU A C 1
ATOM 4166 O O . GLU A 1 278 ? 22.417 62.552 7.469 1.00 7.74 278 GLU A O 1
ATOM 4178 N N . SER A 1 279 ? 23.377 60.675 8.222 1.00 7.35 279 SER A N 1
ATOM 4179 C CA . SER A 1 279 ? 23.309 59.942 6.954 1.00 7.35 279 SER A CA 1
ATOM 4180 C C . SER A 1 279 ? 23.977 60.666 5.799 1.00 8.44 279 SER A C 1
ATOM 4181 O O . SER A 1 279 ? 23.573 60.489 4.649 1.00 8.56 279 SER A O 1
ATOM 4189 N N . ASN A 1 280 ? 25.011 61.459 6.079 1.00 7.61 280 ASN A N 1
ATOM 4190 C CA . ASN A 1 280 ? 25.813 62.060 5.016 1.00 7.22 280 ASN A CA 1
ATOM 4191 C C . ASN A 1 280 ? 26.830 61.051 4.496 1.00 7.81 280 ASN A C 1
ATOM 4192 O O . ASN A 1 280 ? 27.162 60.079 5.174 1.00 7.26 280 ASN A O 1
ATOM 4203 N N . THR A 1 281 ? 27.339 61.303 3.279 1.00 7.65 281 THR A N 1
ATOM 4204 C CA . THR A 1 281 ? 28.266 60.410 2.598 1.00 7.58 281 THR A CA 1
ATOM 4205 C C . THR A 1 281 ? 29.413 61.231 2.020 1.00 8.23 281 THR A C 1
ATOM 4206 O O . THR A 1 281 ? 29.184 62.271 1.389 1.00 8.06 281 THR A O 1
ATOM 4217 N N . PHE A 1 282 ? 30.635 60.742 2.229 1.00 7.44 282 PHE A N 1
ATOM 4218 C CA . PHE A 1 282 ? 31.849 61.413 1.769 1.00 9.29 282 PHE A CA 1
ATOM 4219 C C . PHE A 1 282 ? 32.632 60.429 0.913 1.00 7.57 282 PHE A C 1
ATOM 4220 O O . PHE A 1 282 ? 33.002 59.351 1.383 1.00 9.05 282 PHE A O 1
ATOM 4237 N N . ILE A 1 283 ? 32.893 60.802 -0.346 1.00 8.78 283 ILE A N 1
ATOM 4238 C CA . ILE A 1 283 ? 33.644 59.977 -1.298 1.00 11.20 283 ILE A CA 1
ATOM 4239 C C . ILE A 1 283 ? 34.881 60.782 -1.703 1.00 9.57 283 ILE A C 1
ATOM 4240 O O . ILE A 1 283 ? 34.806 61.636 -2.587 1.00 9.89 283 ILE A O 1
ATOM 4256 N N . GLY A 1 284 ? 36.019 60.537 -1.060 1.00 10.04 284 GLY A N 1
ATOM 4257 C CA . GLY A 1 284 ? 37.155 61.424 -1.250 1.00 10.39 284 GLY A CA 1
ATOM 4258 C C . GLY A 1 284 ? 38.096 61.054 -2.383 1.00 10.44 284 GLY A C 1
ATOM 4259 O O . GLY A 1 284 ? 38.868 61.896 -2.835 1.00 10.25 284 GLY A O 1
ATOM 4263 N N . HIS A 1 285 ? 38.082 59.799 -2.831 1.00 9.53 285 HIS A N 1
ATOM 4264 C CA . HIS A 1 285 ? 39.018 59.323 -3.859 1.00 10.10 285 HIS A CA 1
ATOM 4265 C C . HIS A 1 285 ? 40.477 59.587 -3.477 1.00 10.80 285 HIS A C 1
ATOM 4266 O O . HIS A 1 285 ? 41.359 59.706 -4.352 1.00 11.28 285 HIS A O 1
ATOM 4281 N N . ASN A 1 286 ? 40.742 59.644 -2.171 1.00 11.01 286 ASN A N 1
ATOM 4282 C CA . ASN A 1 286 ? 42.104 59.826 -1.639 1.00 12.65 286 ASN A CA 1
ATOM 4283 C C . ASN A 1 286 ? 42.761 61.123 -2.111 1.00 11.03 286 ASN A C 1
ATOM 4284 O O . ASN A 1 286 ? 43.989 61.231 -2.150 1.00 12.20 286 ASN A O 1
ATOM 4295 N N . LEU A 1 287 ? 41.972 62.133 -2.429 1.00 10.19 287 LEU A N 1
ATOM 4296 C CA . LEU A 1 287 ? 42.512 63.390 -2.945 1.00 9.80 287 LEU A CA 1
ATOM 4297 C C . LEU A 1 287 ? 42.944 64.338 -1.827 1.00 11.52 287 LEU A C 1
ATOM 4298 O O . LEU A 1 287 ? 42.441 64.296 -0.703 1.00 10.70 287 LEU A O 1
ATOM 4314 N N . ARG A 1 288 ? 43.916 65.193 -2.167 1.00 11.15 288 ARG A N 1
ATOM 4315 C CA . ARG A 1 288 ? 44.504 66.157 -1.248 1.00 11.94 288 ARG A CA 1
ATOM 4316 C C . ARG A 1 288 ? 43.423 66.935 -0.521 1.00 10.42 288 ARG A C 1
ATOM 4317 O O . ARG A 1 288 ? 42.491 67.455 -1.133 1.00 9.93 288 ARG A O 1
ATOM 4338 N N . GLY A 1 289 ? 43.535 67.006 0.807 1.00 9.80 289 GLY A N 1
ATOM 4339 C CA . GLY A 1 289 ? 42.680 67.874 1.606 1.00 10.30 289 GLY A CA 1
ATOM 4340 C C . GLY A 1 289 ? 41.272 67.368 1.888 1.00 10.84 289 GLY A C 1
ATOM 4341 O O . GLY A 1 289 ? 40.541 68.021 2.653 1.00 10.17 289 GLY A O 1
ATOM 4345 N N . THR A 1 290 ? 40.854 66.248 1.301 1.00 10.32 290 THR A N 1
ATOM 4346 C CA . THR A 1 290 ? 39.519 65.713 1.554 1.00 8.49 290 THR A CA 1
ATOM 4347 C C . THR A 1 290 ? 39.375 65.348 3.031 1.00 9.08 290 THR A C 1
ATOM 4348 O O . THR A 1 290 ? 40.329 64.863 3.670 1.00 10.49 290 THR A O 1
ATOM 4359 N N . ALA A 1 291 ? 38.187 65.603 3.586 1.00 8.58 291 ALA A N 1
ATOM 4360 C CA . ALA A 1 291 ? 37.961 65.379 5.009 1.00 8.91 291 ALA A CA 1
ATOM 4361 C C . ALA A 1 291 ? 36.515 64.976 5.262 1.00 8.42 291 ALA A C 1
ATOM 4362 O O . ALA A 1 291 ? 35.628 65.164 4.424 1.00 9.25 291 ALA A O 1
ATOM 4369 N N . GLY A 1 292 ? 36.283 64.457 6.471 1.00 9.35 292 GLY A N 1
ATOM 4370 C CA . GLY A 1 292 ? 34.953 64.080 6.930 1.00 10.46 292 GLY A CA 1
ATOM 4371 C C . GLY A 1 292 ? 34.364 65.101 7.896 1.00 8.04 292 GLY A C 1
ATOM 4372 O O . GLY A 1 292 ? 34.063 66.229 7.473 1.00 8.65 292 GLY A O 1
ATOM 4376 N N . ILE A 1 293 ? 34.230 64.759 9.185 1.00 8.08 293 ILE A N 1
ATOM 4377 C CA . ILE A 1 293 ? 33.468 65.550 10.158 1.00 8.26 293 ILE A CA 1
ATOM 4378 C C . ILE A 1 293 ? 34.410 66.029 11.245 1.00 7.65 293 ILE A C 1
ATOM 4379 O O . ILE A 1 293 ? 35.141 65.229 11.840 1.00 8.19 293 ILE A O 1
ATOM 4395 N N . ARG A 1 294 ? 34.405 67.333 11.496 1.00 9.44 294 ARG A N 1
ATOM 4396 C CA . ARG A 1 294 ? 35.209 67.950 12.549 1.00 8.20 294 ARG A CA 1
ATOM 4397 C C . ARG A 1 294 ? 34.299 68.433 13.671 1.00 8.85 294 ARG A C 1
ATOM 4398 O O . ARG A 1 294 ? 33.363 69.211 13.422 1.00 9.38 294 ARG A O 1
ATOM 4419 N N . ILE A 1 295 ? 34.586 67.991 14.898 1.00 8.51 295 ILE A N 1
ATOM 4420 C CA . ILE A 1 295 ? 33.757 68.242 16.079 1.00 8.06 295 ILE A CA 1
ATOM 4421 C C . ILE A 1 295 ? 34.487 69.157 17.069 1.00 8.68 295 ILE A C 1
ATOM 4422 O O . ILE A 1 295 ? 35.565 68.807 17.575 1.00 9.07 295 ILE A O 1
ATOM 4438 N N . ILE A 1 296 ? 33.882 70.334 17.307 1.00 8.84 296 ILE A N 1
ATOM 4439 C CA . ILE A 1 296 ? 34.172 71.309 18.356 1.00 8.25 296 ILE A CA 1
ATOM 4440 C C . ILE A 1 296 ? 32.794 71.583 18.983 1.00 8.09 296 ILE A C 1
ATOM 4441 O O . ILE A 1 296 ? 31.756 71.277 18.388 1.00 7.83 296 ILE A O 1
ATOM 4457 N N . ASN A 1 297 ? 32.769 72.109 20.219 1.00 8.98 297 ASN A N 1
ATOM 4458 C CA . ASN A 1 297 ? 31.513 72.479 20.894 1.00 8.40 297 ASN A CA 1
ATOM 4459 C C . ASN A 1 297 ? 30.673 71.276 21.337 1.00 8.21 297 ASN A C 1
ATOM 4460 O O . ASN A 1 297 ? 31.137 70.137 21.300 1.00 8.73 297 ASN A O 1
ATOM 4471 N N . GLN A 1 298 ? 29.458 71.517 21.835 1.00 8.39 298 GLN A N 1
ATOM 4472 C CA . GLN A 1 298 ? 28.768 70.472 22.577 1.00 8.14 298 GLN A CA 1
ATOM 4473 C C . GLN A 1 298 ? 27.434 70.058 21.981 1.00 7.86 298 GLN A C 1
ATOM 4474 O O . GLN A 1 298 ? 26.801 70.786 21.218 1.00 8.30 298 GLN A O 1
ATOM 4488 N N . GLY A 1 299 ? 26.994 68.877 22.404 1.00 7.99 299 GLY A N 1
ATOM 4489 C CA . GLY A 1 299 ? 25.609 68.500 22.273 1.00 8.20 299 GLY A CA 1
ATOM 4490 C C . GLY A 1 299 ? 25.191 67.860 20.975 1.00 7.84 299 GLY A C 1
ATOM 4491 O O . GLY A 1 299 ? 24.003 67.537 20.828 1.00 9.02 299 GLY A O 1
ATOM 4495 N N . HIS A 1 300 ? 26.103 67.648 20.043 1.00 7.45 300 HIS A N 1
ATOM 4496 C CA . HIS A 1 300 ? 25.771 67.161 18.705 1.00 7.54 300 HIS A CA 1
ATOM 4497 C C . HIS A 1 300 ? 25.437 65.674 18.712 1.00 8.27 300 HIS A C 1
ATOM 4498 O O . HIS A 1 300 ? 25.907 64.903 19.560 1.00 8.69 300 HIS A O 1
ATOM 4512 N N . THR A 1 301 ? 24.622 65.273 17.737 1.00 7.69 301 THR A N 1
ATOM 4513 C CA . THR A 1 301 ? 24.310 63.867 17.476 1.00 8.30 301 THR A CA 1
ATOM 4514 C C . THR A 1 301 ? 24.748 63.539 16.050 1.00 7.86 301 THR A C 1
ATOM 4515 O O . THR A 1 301 ? 24.315 64.202 15.103 1.00 9.19 301 THR A O 1
ATOM 4526 N N . VAL A 1 302 ? 25.629 62.547 15.907 1.00 7.91 302 VAL A N 1
ATOM 4527 C CA . VAL A 1 302 ? 26.322 62.236 14.651 1.00 8.05 302 VAL A CA 1
ATOM 4528 C C . VAL A 1 302 ? 26.058 60.761 14.348 1.00 7.70 302 VAL A C 1
ATOM 4529 O O . VAL A 1 302 ? 26.656 59.873 14.976 1.00 6.96 302 VAL A O 1
ATOM 4542 N N . TYR A 1 303 ? 25.146 60.497 13.403 1.00 7.65 303 TYR A N 1
ATOM 4543 C CA . TYR A 1 303 ? 24.576 59.174 13.174 1.00 7.50 303 TYR A CA 1
ATOM 4544 C C . TYR A 1 303 ? 24.540 58.802 11.699 1.00 7.16 303 TYR A C 1
ATOM 4545 O O . TYR A 1 303 ? 24.096 59.593 10.868 1.00 7.06 303 TYR A O 1
ATOM 4563 N N . ASP A 1 304 ? 24.943 57.568 11.381 1.00 7.59 304 ASP A N 1
ATOM 4564 C CA . ASP A 1 304 ? 24.730 56.967 10.055 1.00 8.10 304 ASP A CA 1
ATOM 4565 C C . ASP A 1 304 ? 25.516 57.643 8.932 1.00 7.74 304 ASP A C 1
ATOM 4566 O O . ASP A 1 304 ? 25.131 57.528 7.771 1.00 7.43 304 ASP A O 1
ATOM 4575 N N . ASN A 1 305 ? 26.612 58.336 9.239 1.00 7.56 305 ASN A N 1
ATOM 4576 C CA . ASN A 1 305 ? 27.441 58.942 8.209 1.00 7.94 305 ASN A CA 1
ATOM 4577 C C . ASN A 1 305 ? 28.458 57.935 7.699 1.00 8.89 305 ASN A C 1
ATOM 4578 O O . ASN A 1 305 ? 28.918 57.068 8.436 1.00 10.02 305 ASN A O 1
ATOM 4589 N N . TYR A 1 306 ? 28.788 58.050 6.410 1.00 7.70 306 TYR A N 1
ATOM 4590 C CA . TYR A 1 306 ? 29.671 57.109 5.714 1.00 8.02 306 TYR A CA 1
ATOM 4591 C C . TYR A 1 306 ? 30.793 57.926 5.083 1.00 7.79 306 TYR A C 1
ATOM 4592 O O . TYR A 1 306 ? 30.539 58.727 4.176 1.00 8.30 306 TYR A O 1
ATOM 4610 N N . ILE A 1 307 ? 32.019 57.741 5.585 1.00 8.04 307 ILE A N 1
ATOM 4611 C CA . ILE A 1 307 ? 33.187 58.548 5.204 1.00 8.10 307 ILE A CA 1
ATOM 4612 C C . ILE A 1 307 ? 34.212 57.617 4.575 1.00 7.35 307 ILE A C 1
ATOM 4613 O O . ILE A 1 307 ? 34.675 56.676 5.235 1.00 9.42 307 ILE A O 1
ATOM 4629 N N . LYS A 1 308 ? 34.532 57.849 3.301 1.00 7.20 308 LYS A N 1
ATOM 4630 C CA . LYS A 1 308 ? 35.408 56.975 2.523 1.00 7.90 308 LYS A CA 1
ATOM 4631 C C . LYS A 1 308 ? 36.570 57.720 1.871 1.00 9.46 308 LYS A C 1
ATOM 4632 O O . LYS A 1 308 ? 36.371 58.702 1.152 1.00 9.60 308 LYS A O 1
ATOM 4651 N N . ASP A 1 309 ? 37.778 57.159 2.027 1.00 9.20 309 ASP A N 1
ATOM 4652 C CA . ASP A 1 309 ? 38.964 57.577 1.283 1.00 10.05 309 ASP A CA 1
ATOM 4653 C C . ASP A 1 309 ? 39.211 59.083 1.378 1.00 9.29 309 ASP A C 1
ATOM 4654 O O . ASP A 1 309 ? 39.537 59.728 0.378 1.00 10.70 309 ASP A O 1
ATOM 4663 N N . VAL A 1 310 ? 39.066 59.659 2.577 1.00 9.70 310 VAL A N 1
ATOM 4664 C CA . VAL A 1 310 ? 39.441 61.061 2.792 1.00 10.60 310 VAL A CA 1
ATOM 4665 C C . VAL A 1 310 ? 40.826 61.091 3.425 1.00 13.20 310 VAL A C 1
ATOM 4666 O O . VAL A 1 310 ? 41.156 60.234 4.247 1.00 14.45 310 VAL A O 1
ATOM 4679 N N A ARG A 1 311 ? 41.623 62.096 3.070 0.41 12.20 311 ARG A N 1
ATOM 4680 N N B ARG A 1 311 ? 41.636 62.087 3.068 0.59 12.22 311 ARG A N 1
ATOM 4681 C CA A ARG A 1 311 ? 43.049 62.093 3.376 0.41 12.65 311 ARG A CA 1
ATOM 4682 C CA B ARG A 1 311 ? 43.049 62.046 3.423 0.59 13.07 311 ARG A CA 1
ATOM 4683 C C A ARG A 1 311 ? 43.439 62.936 4.582 0.41 13.47 311 ARG A C 1
ATOM 4684 C C B ARG A 1 311 ? 43.474 62.968 4.557 0.59 13.63 311 ARG A C 1
ATOM 4685 O O A ARG A 1 311 ? 44.431 62.610 5.248 0.41 15.41 311 ARG A O 1
ATOM 4686 O O B ARG A 1 311 ? 44.543 62.734 5.138 0.59 16.45 311 ARG A O 1
ATOM 4727 N N . SER A 1 312 ? 42.679 63.977 4.908 1.00 13.10 312 SER A N 1
ATOM 4728 C CA . SER A 1 312 ? 43.046 64.855 6.014 1.00 12.74 312 SER A CA 1
ATOM 4729 C C . SER A 1 312 ? 42.642 64.296 7.373 1.00 17.39 312 SER A C 1
ATOM 4730 O O . SER A 1 312 ? 43.487 64.141 8.259 1.00 19.86 312 SER A O 1
ATOM 4738 N N . PHE A 1 313 ? 41.355 64.063 7.580 1.00 12.66 313 PHE A N 1
ATOM 4739 C CA . PHE A 1 313 ? 40.836 63.386 8.770 1.00 11.55 313 PHE A CA 1
ATOM 4740 C C . PHE A 1 313 ? 39.487 62.803 8.371 1.00 11.87 313 PHE A C 1
ATOM 4741 O O . PHE A 1 313 ? 38.781 63.380 7.539 1.00 11.82 313 PHE A O 1
ATOM 4758 N N . GLY A 1 314 ? 39.118 61.680 8.980 1.00 9.96 314 GLY A N 1
ATOM 4759 C CA . GLY A 1 314 ? 37.779 61.126 8.831 1.00 9.08 314 GLY A CA 1
ATOM 4760 C C . GLY A 1 314 ? 36.855 61.697 9.890 1.00 8.51 314 GLY A C 1
ATOM 4761 O O . GLY A 1 314 ? 35.771 62.209 9.588 1.00 9.58 314 GLY A O 1
ATOM 4765 N N . LEU A 1 315 ? 37.299 61.623 11.144 1.00 9.18 315 LEU A N 1
ATOM 4766 C CA . LEU A 1 315 ? 36.658 62.258 12.293 1.00 8.34 315 LEU A CA 1
ATOM 4767 C C . LEU A 1 315 ? 37.747 62.965 13.077 1.00 10.24 315 LEU A C 1
ATOM 4768 O O . LEU A 1 315 ? 38.769 62.353 13.387 1.00 9.78 315 LEU A O 1
ATOM 4784 N N . LEU A 1 316 ? 37.528 64.227 13.436 1.00 9.91 316 LEU A N 1
ATOM 4785 C CA . LEU A 1 316 ? 38.421 64.950 14.331 1.00 9.17 316 LEU A CA 1
ATOM 4786 C C . LEU A 1 316 ? 37.609 65.472 15.508 1.00 9.30 316 LEU A C 1
ATOM 4787 O O . LEU A 1 316 ? 36.585 66.136 15.302 1.00 11.22 316 LEU A O 1
ATOM 4803 N N . VAL A 1 317 ? 38.051 65.152 16.729 1.00 8.78 317 VAL A N 1
ATOM 4804 C CA . VAL A 1 317 ? 37.431 65.651 17.961 1.00 9.02 317 VAL A CA 1
ATOM 4805 C C . VAL A 1 317 ? 38.481 66.496 18.688 1.00 9.47 317 VAL A C 1
ATOM 4806 O O . VAL A 1 317 ? 39.500 65.975 19.152 1.00 11.39 317 VAL A O 1
ATOM 4819 N N . ARG A 1 318 ? 38.237 67.800 18.785 1.00 9.84 318 ARG A N 1
ATOM 4820 C CA . ARG A 1 318 ? 39.253 68.758 19.195 1.00 9.79 318 ARG A CA 1
ATOM 4821 C C . ARG A 1 318 ? 39.166 69.078 20.686 1.00 10.92 318 ARG A C 1
ATOM 4822 O O . ARG A 1 318 ? 38.084 69.052 21.284 1.00 10.15 318 ARG A O 1
ATOM 4843 N N . VAL A 1 319 ? 40.311 69.421 21.280 1.00 11.29 319 VAL A N 1
ATOM 4844 C CA . VAL A 1 319 ? 40.289 70.079 22.587 1.00 11.11 319 VAL A CA 1
ATOM 4845 C C . VAL A 1 319 ? 39.701 71.475 22.429 1.00 12.79 319 VAL A C 1
ATOM 4846 O O . VAL A 1 319 ? 39.665 72.043 21.331 1.00 12.27 319 VAL A O 1
ATOM 4859 N N . GLY A 1 320 ? 39.240 72.040 23.543 1.00 10.25 320 GLY A N 1
ATOM 4860 C CA . GLY A 1 320 ? 38.800 73.421 23.555 1.00 12.37 320 GLY A CA 1
ATOM 4861 C C . GLY A 1 320 ? 39.706 74.322 24.360 1.00 11.27 320 GLY A C 1
ATOM 4862 O O . GLY A 1 320 ? 40.513 73.846 25.161 1.00 12.65 320 GLY A O 1
ATOM 4866 N N . VAL A 1 321 ? 39.572 75.625 24.139 1.00 11.61 321 VAL A N 1
ATOM 4867 C CA . VAL A 1 321 ? 40.258 76.637 24.918 1.00 12.21 321 VAL A CA 1
ATOM 4868 C C . VAL A 1 321 ? 39.380 77.130 26.050 1.00 12.99 321 VAL A C 1
ATOM 4869 O O . VAL A 1 321 ? 39.888 77.419 27.138 1.00 14.13 321 VAL A O 1
ATOM 4882 N N . TYR A 1 322 ? 38.074 77.271 25.801 1.00 12.04 322 TYR A N 1
ATOM 4883 C CA . TYR A 1 322 ? 37.147 77.803 26.792 1.00 13.19 322 TYR A CA 1
ATOM 4884 C C . TYR A 1 322 ? 35.963 76.867 26.967 1.00 11.55 322 TYR A C 1
ATOM 4885 O O . TYR A 1 322 ? 35.669 76.023 26.122 1.00 11.07 322 TYR A O 1
ATOM 4903 N N . GLU A 1 323 ? 35.276 77.039 28.098 1.00 13.16 323 GLU A N 1
ATOM 4904 C CA . GLU A 1 323 ? 33.981 76.404 28.257 1.00 11.40 323 GLU A CA 1
ATOM 4905 C C . GLU A 1 323 ? 32.934 77.146 27.423 1.00 11.86 323 GLU A C 1
ATOM 4906 O O . GLU A 1 323 ? 33.123 78.294 27.033 1.00 12.68 323 GLU A O 1
ATOM 4918 N N . ARG A 1 324 ? 31.806 76.489 27.182 1.00 12.77 324 ARG A N 1
ATOM 4919 C CA . ARG A 1 324 ? 30.665 77.186 26.603 1.00 10.10 324 ARG A CA 1
ATOM 4920 C C . ARG A 1 324 ? 30.324 78.399 27.468 1.00 13.88 324 ARG A C 1
ATOM 4921 O O . ARG A 1 324 ? 30.207 78.264 28.693 1.00 14.05 324 ARG A O 1
ATOM 4942 N N . PRO A 1 325 ? 30.131 79.581 26.881 1.00 12.79 325 PRO A N 1
ATOM 4943 C CA . PRO A 1 325 ? 29.871 80.777 27.692 1.00 14.83 325 PRO A CA 1
ATOM 4944 C C . PRO A 1 325 ? 28.496 80.746 28.332 1.00 15.66 325 PRO A C 1
ATOM 4945 O O . PRO A 1 325 ? 27.566 80.091 27.844 1.00 14.83 325 PRO A O 1
ATOM 4956 N N . THR A 1 326 ? 28.395 81.446 29.456 1.00 18.97 326 THR A N 1
ATOM 4957 C CA . THR A 1 326 ? 27.131 81.749 30.108 1.00 23.42 326 THR A CA 1
ATOM 4958 C C . THR A 1 326 ? 26.844 83.239 29.945 1.00 27.63 326 THR A C 1
ATOM 4959 O O . THR A 1 326 ? 27.620 83.987 29.335 1.00 24.20 326 THR A O 1
ATOM 4970 N N . ALA A 1 327 ? 25.715 83.678 30.512 1.00 31.07 327 ALA A N 1
ATOM 4971 C CA . ALA A 1 327 ? 25.372 85.096 30.455 1.00 32.80 327 ALA A CA 1
ATOM 4972 C C . ALA A 1 327 ? 26.403 85.942 31.187 1.00 33.09 327 ALA A C 1
ATOM 4973 O O . ALA A 1 327 ? 26.591 87.118 30.857 1.00 38.16 327 ALA A O 1
ATOM 4980 N N . GLU A 1 328 ? 27.085 85.360 32.171 1.00 33.75 328 GLU A N 1
ATOM 4981 C CA . GLU A 1 328 ? 28.095 86.070 32.941 1.00 38.16 328 GLU A CA 1
ATOM 4982 C C . GLU A 1 328 ? 29.446 86.129 32.241 1.00 34.29 328 GLU A C 1
ATOM 4983 O O . GLU A 1 328 ? 30.331 86.867 32.693 1.00 31.86 328 GLU A O 1
ATOM 4995 N N . THR A 1 329 ? 29.636 85.366 31.168 1.00 28.89 329 THR A N 1
ATOM 4996 C CA . THR A 1 329 ? 30.939 85.320 30.519 1.00 22.49 329 THR A CA 1
ATOM 4997 C C . THR A 1 329 ? 31.215 86.635 29.796 1.00 23.22 329 THR A C 1
ATOM 4998 O O . THR A 1 329 ? 30.384 87.118 29.023 1.00 27.36 329 THR A O 1
ATOM 5009 N N . ASP A 1 330 ? 32.388 87.210 30.046 1.00 21.14 330 ASP A N 1
ATOM 5010 C CA . ASP A 1 330 ? 32.883 88.347 29.277 1.00 23.79 330 ASP A CA 1
ATOM 5011 C C . ASP A 1 330 ? 33.519 87.805 28.006 1.00 26.07 330 ASP A C 1
ATOM 5012 O O . ASP A 1 330 ? 34.604 87.214 28.054 1.00 22.50 330 ASP A O 1
ATOM 5021 N N . VAL A 1 331 ? 32.834 87.987 26.868 1.00 25.25 331 VAL A N 1
ATOM 5022 C CA . VAL A 1 331 ? 33.326 87.467 25.592 1.00 27.06 331 VAL A CA 1
ATOM 5023 C C . VAL A 1 331 ? 34.473 88.288 25.028 1.00 27.01 331 VAL A C 1
ATOM 5024 O O . VAL A 1 331 ? 35.001 87.937 23.968 1.00 26.22 331 VAL A O 1
ATOM 5037 N N . LYS A 1 332 ? 34.879 89.380 25.689 1.00 25.33 332 LYS A N 1
ATOM 5038 C CA . LYS A 1 332 ? 36.158 89.987 25.332 1.00 24.73 332 LYS A CA 1
ATOM 5039 C C . LYS A 1 332 ? 37.328 89.195 25.911 1.00 24.33 332 LYS A C 1
ATOM 5040 O O . LYS A 1 332 ? 38.401 89.148 25.306 1.00 30.74 332 LYS A O 1
ATOM 5059 N N . LEU A 1 333 ? 37.137 88.573 27.076 1.00 24.71 333 LEU A N 1
ATOM 5060 C CA . LEU A 1 333 ? 38.171 87.746 27.682 1.00 25.60 333 LEU A CA 1
ATOM 5061 C C . LEU A 1 333 ? 38.152 86.312 27.169 1.00 21.82 333 LEU A C 1
ATOM 5062 O O . LEU A 1 333 ? 39.198 85.656 27.148 1.00 21.83 333 LEU A O 1
ATOM 5078 N N . GLU A 1 334 ? 36.979 85.801 26.775 1.00 19.27 334 GLU A N 1
ATOM 5079 C CA . GLU A 1 334 ? 36.806 84.443 26.253 1.00 16.20 334 GLU A CA 1
ATOM 5080 C C . GLU A 1 334 ? 36.088 84.583 24.918 1.00 15.75 334 GLU A C 1
ATOM 5081 O O . GLU A 1 334 ? 34.860 84.452 24.835 1.00 14.98 334 GLU A O 1
ATOM 5093 N N . PRO A 1 335 ? 36.825 84.855 23.847 1.00 16.25 335 PRO A N 1
ATOM 5094 C CA . PRO A 1 335 ? 36.172 85.225 22.579 1.00 15.75 335 PRO A CA 1
ATOM 5095 C C . PRO A 1 335 ? 35.398 84.085 21.933 1.00 14.43 335 PRO A C 1
ATOM 5096 O O . PRO A 1 335 ? 35.834 82.931 21.935 1.00 14.49 335 PRO A O 1
ATOM 5107 N N . LEU A 1 336 ? 34.249 84.437 21.337 1.00 14.17 336 LEU A N 1
ATOM 5108 C CA . LEU A 1 336 ? 33.449 83.475 20.595 1.00 12.10 336 LEU A CA 1
ATOM 5109 C C . LEU A 1 336 ? 34.165 82.933 19.361 1.00 11.46 336 LEU A C 1
ATOM 5110 O O . LEU A 1 336 ? 33.777 81.889 18.845 1.00 11.19 336 LEU A O 1
ATOM 5126 N N . THR A 1 337 ? 35.202 83.622 18.882 1.00 13.03 337 THR A N 1
ATOM 5127 C CA . THR A 1 337 ? 35.990 83.155 17.751 1.00 13.54 337 THR A CA 1
ATOM 5128 C C . THR A 1 337 ? 36.985 82.059 18.112 1.00 13.11 337 THR A C 1
ATOM 5129 O O . THR A 1 337 ? 37.633 81.527 17.204 1.00 13.85 337 THR A O 1
ATOM 5140 N N . SER A 1 338 ? 37.122 81.709 19.399 1.00 12.53 338 SER A N 1
ATOM 5141 C CA . SER A 1 338 ? 38.044 80.665 19.844 1.00 11.95 338 SER A CA 1
ATOM 5142 C C . SER A 1 338 ? 37.415 79.287 19.663 1.00 10.22 338 SER A C 1
ATOM 5143 O O . SER A 1 338 ? 36.631 79.080 18.725 1.00 11.69 338 SER A O 1
ATOM 5151 N N . TYR A 1 339 ? 37.823 78.317 20.492 1.00 10.72 339 TYR A N 1
ATOM 5152 C CA . TYR A 1 339 ? 37.365 76.934 20.418 1.00 10.53 339 TYR A CA 1
ATOM 5153 C C . TYR A 1 339 ? 36.787 76.545 21.770 1.00 12.16 339 TYR A C 1
ATOM 5154 O O . TYR A 1 339 ? 37.390 76.832 22.810 1.00 11.23 339 TYR A O 1
ATOM 5172 N N . HIS A 1 340 ? 35.626 75.888 21.752 1.00 10.76 340 HIS A N 1
ATOM 5173 C CA . HIS A 1 340 ? 34.885 75.568 22.965 1.00 10.27 340 HIS A CA 1
ATOM 5174 C C . HIS A 1 340 ? 34.824 74.062 23.183 1.00 10.45 340 HIS A C 1
ATOM 5175 O O . HIS A 1 340 ? 34.726 73.274 22.229 1.00 10.02 340 HIS A O 1
ATOM 5189 N N . ARG A 1 341 ? 34.897 73.675 24.464 1.00 9.11 341 ARG A N 1
ATOM 5190 C CA . ARG A 1 341 ? 35.006 72.267 24.841 1.00 8.30 341 ARG A CA 1
ATOM 5191 C C . ARG A 1 341 ? 33.979 71.373 24.139 1.00 8.44 341 ARG A C 1
ATOM 5192 O O . ARG A 1 341 ? 32.786 71.697 24.035 1.00 9.90 341 ARG A O 1
ATOM 5213 N N . VAL A 1 342 ? 34.444 70.218 23.674 1.00 8.17 342 VAL A N 1
ATOM 5214 C CA . VAL A 1 342 ? 33.551 69.180 23.192 1.00 8.60 342 VAL A CA 1
ATOM 5215 C C . VAL A 1 342 ? 32.973 68.441 24.392 1.00 9.92 342 VAL A C 1
ATOM 5216 O O . VAL A 1 342 ? 33.714 67.858 25.187 1.00 10.91 342 VAL A O 1
ATOM 5229 N N . GLU A 1 343 ? 31.648 68.432 24.516 1.00 10.02 343 GLU A N 1
ATOM 5230 C CA . GLU A 1 343 ? 31.024 67.593 25.535 1.00 9.33 343 GLU A CA 1
ATOM 5231 C C . GLU A 1 343 ? 29.665 67.119 25.042 1.00 8.40 343 GLU A C 1
ATOM 5232 O O . GLU A 1 343 ? 29.002 67.795 24.248 1.00 8.99 343 GLU A O 1
ATOM 5244 N N . ASN A 1 344 ? 29.256 65.956 25.535 1.00 9.91 344 ASN A N 1
ATOM 5245 C CA . ASN A 1 344 ? 27.901 65.432 25.328 1.00 9.85 344 ASN A CA 1
ATOM 5246 C C . ASN A 1 344 ? 27.599 65.215 23.850 1.00 10.21 344 ASN A C 1
ATOM 5247 O O . ASN A 1 344 ? 26.576 65.662 23.330 1.00 10.24 344 ASN A O 1
ATOM 5258 N N . VAL A 1 345 ? 28.503 64.521 23.168 1.00 8.52 345 VAL A N 1
ATOM 5259 C CA . VAL A 1 345 ? 28.400 64.264 21.738 1.00 7.81 345 VAL A CA 1
ATOM 5260 C C . VAL A 1 345 ? 28.252 62.757 21.540 1.00 8.77 345 VAL A C 1
ATOM 5261 O O . VAL A 1 345 ? 29.053 61.971 22.069 1.00 10.48 345 VAL A O 1
ATOM 5274 N N . ASP A 1 346 ? 27.209 62.352 20.807 1.00 8.42 346 ASP A N 1
ATOM 5275 C CA . ASP A 1 346 ? 26.936 60.954 20.493 1.00 9.16 346 ASP A CA 1
ATOM 5276 C C . ASP A 1 346 ? 27.364 60.677 19.056 1.00 8.03 346 ASP A C 1
ATOM 5277 O O . ASP A 1 346 ? 26.837 61.294 18.128 1.00 9.51 346 ASP A O 1
ATOM 5286 N N . ILE A 1 347 ? 28.314 59.753 18.876 1.00 8.97 347 ILE A N 1
ATOM 5287 C CA . ILE A 1 347 ? 28.872 59.379 17.574 1.00 7.90 347 ILE A CA 1
ATOM 5288 C C . ILE A 1 347 ? 28.592 57.893 17.380 1.00 8.05 347 ILE A C 1
ATOM 5289 O O . ILE A 1 347 ? 29.327 57.043 17.894 1.00 8.30 347 ILE A O 1
ATOM 5305 N N . ALA A 1 348 ? 27.509 57.573 16.647 1.00 8.27 348 ALA A N 1
ATOM 5306 C CA . ALA A 1 348 ? 26.968 56.228 16.575 1.00 8.58 348 ALA A CA 1
ATOM 5307 C C . ALA A 1 348 ? 26.653 55.774 15.152 1.00 8.26 348 ALA A C 1
ATOM 5308 O O . ALA A 1 348 ? 26.062 56.503 14.350 1.00 7.34 348 ALA A O 1
ATOM 5315 N N . TYR A 1 349 ? 26.981 54.518 14.869 1.00 7.29 349 TYR A N 1
ATOM 5316 C CA . TYR A 1 349 ? 26.499 53.835 13.659 1.00 9.21 349 TYR A CA 1
ATOM 5317 C C . TYR A 1 349 ? 27.024 54.493 12.383 1.00 8.55 349 TYR A C 1
ATOM 5318 O O . TYR A 1 349 ? 26.339 54.510 11.364 1.00 9.27 349 TYR A O 1
ATOM 5336 N N . ASN A 1 350 ? 28.226 55.056 12.443 1.00 7.16 350 ASN A N 1
ATOM 5337 C CA . ASN A 1 350 ? 28.904 55.630 11.290 1.00 7.16 350 ASN A CA 1
ATOM 5338 C C . ASN A 1 350 ? 29.913 54.626 10.738 1.00 8.05 350 ASN A C 1
ATOM 5339 O O . ASN A 1 350 ? 30.249 53.632 11.380 1.00 8.69 350 ASN A O 1
ATOM 5350 N N . THR A 1 351 ? 30.398 54.897 9.527 1.00 7.98 351 THR A N 1
ATOM 5351 C CA . THR A 1 351 ? 31.433 54.093 8.874 1.00 8.50 351 THR A CA 1
ATOM 5352 C C . THR A 1 351 ? 32.587 54.996 8.474 1.00 7.90 351 THR A C 1
ATOM 5353 O O . THR A 1 351 ? 32.362 56.044 7.860 1.00 8.43 351 THR A O 1
ATOM 5364 N N . PHE A 1 352 ? 33.813 54.597 8.848 1.00 8.20 352 PHE A N 1
ATOM 5365 C CA . PHE A 1 352 ? 35.042 55.297 8.489 1.00 9.75 352 PHE A CA 1
ATOM 5366 C C . PHE A 1 352 ? 35.907 54.294 7.743 1.00 8.20 352 PHE A C 1
ATOM 5367 O O . PHE A 1 352 ? 36.511 53.403 8.354 1.00 10.11 352 PHE A O 1
ATOM 5384 N N . LEU A 1 353 ? 35.933 54.435 6.426 1.00 8.76 353 LEU A N 1
ATOM 5385 C CA . LEU A 1 353 ? 36.577 53.490 5.523 1.00 9.35 353 LEU A CA 1
ATOM 5386 C C . LEU A 1 353 ? 37.803 54.142 4.895 1.00 9.07 353 LEU A C 1
ATOM 5387 O O . LEU A 1 353 ? 37.681 55.138 4.162 1.00 9.34 353 LEU A O 1
ATOM 5403 N N . ASN A 1 354 ? 38.978 53.584 5.181 1.00 9.34 354 ASN A N 1
ATOM 5404 C CA . ASN A 1 354 ? 40.234 54.216 4.786 1.00 9.23 354 ASN A CA 1
ATOM 5405 C C . ASN A 1 354 ? 40.203 55.723 5.085 1.00 10.47 354 ASN A C 1
ATOM 5406 O O . ASN A 1 354 ? 40.635 56.549 4.274 1.00 12.26 354 ASN A O 1
ATOM 5417 N N . SER A 1 355 ? 39.714 56.062 6.284 1.00 9.50 355 SER A N 1
ATOM 5418 C CA . SER A 1 355 ? 39.602 57.432 6.771 1.00 9.34 355 SER A CA 1
ATOM 5419 C C . SER A 1 355 ? 39.913 57.452 8.267 1.00 11.27 355 SER A C 1
ATOM 5420 O O . SER A 1 355 ? 39.424 56.610 9.020 1.00 10.92 355 SER A O 1
ATOM 5428 N N . SER A 1 356 ? 40.707 58.434 8.698 1.00 10.47 356 SER A N 1
ATOM 5429 C CA . SER A 1 356 ? 41.314 58.402 10.029 1.00 10.22 356 SER A CA 1
ATOM 5430 C C . SER A 1 356 ? 40.339 58.811 11.150 1.00 10.04 356 SER A C 1
ATOM 5431 O O . SER A 1 356 ? 39.317 59.490 10.940 1.00 10.49 356 SER A O 1
ATOM 5439 N N . LEU A 1 357 ? 40.713 58.426 12.378 1.00 10.05 357 LEU A N 1
ATOM 5440 C CA . LEU A 1 357 ? 40.114 58.938 13.616 1.00 10.32 357 LEU A CA 1
ATOM 5441 C C . LEU A 1 357 ? 41.206 59.716 14.339 1.00 8.96 357 LEU A C 1
ATOM 5442 O O . LEU A 1 357 ? 42.266 59.156 14.631 1.00 10.45 357 LEU A O 1
ATOM 5458 N N . GLU A 1 358 ? 40.946 60.990 14.654 1.00 10.31 358 GLU A N 1
ATOM 5459 C CA . GLU A 1 358 ? 41.929 61.839 15.319 1.00 11.09 358 GLU A CA 1
ATOM 5460 C C . GLU A 1 358 ? 41.254 62.453 16.538 1.00 10.96 358 GLU A C 1
ATOM 5461 O O . GLU A 1 358 ? 40.347 63.280 16.387 1.00 11.43 358 GLU A O 1
ATOM 5473 N N . LEU A 1 359 ? 41.683 62.040 17.726 1.00 11.59 359 LEU A N 1
ATOM 5474 C CA . LEU A 1 359 ? 40.980 62.368 18.964 1.00 11.71 359 LEU A CA 1
ATOM 5475 C C . LEU A 1 359 ? 41.893 63.118 19.920 1.00 11.40 359 LEU A C 1
ATOM 5476 O O . LEU A 1 359 ? 42.928 62.592 20.344 1.00 12.23 359 LEU A O 1
ATOM 5492 N N . GLY A 1 360 ? 41.485 64.327 20.304 1.00 11.96 360 GLY A N 1
ATOM 5493 C CA . GLY A 1 360 ? 42.209 65.079 21.306 1.00 13.39 360 GLY A CA 1
ATOM 5494 C C . GLY A 1 360 ? 43.241 66.068 20.806 1.00 13.12 360 GLY A C 1
ATOM 5495 O O . GLY A 1 360 ? 43.980 66.626 21.623 1.00 15.66 360 GLY A O 1
ATOM 5499 N N . SER A 1 361 ? 43.304 66.320 19.504 1.00 13.44 361 SER A N 1
ATOM 5500 C CA . SER A 1 361 ? 44.266 67.273 18.984 1.00 13.45 361 SER A CA 1
ATOM 5501 C C . SER A 1 361 ? 43.759 68.709 19.155 1.00 12.95 361 SER A C 1
ATOM 5502 O O . SER A 1 361 ? 42.614 68.952 19.547 1.00 13.35 361 SER A O 1
ATOM 5510 N N . GLY A 1 362 ? 44.655 69.658 18.906 1.00 14.48 362 GLY A N 1
ATOM 5511 C CA . GLY A 1 362 ? 44.358 71.080 18.984 1.00 14.99 362 GLY A CA 1
ATOM 5512 C C . GLY A 1 362 ? 45.036 71.722 20.178 1.00 13.30 362 GLY A C 1
ATOM 5513 O O . GLY A 1 362 ? 45.650 71.077 21.020 1.00 19.43 362 GLY A O 1
ATOM 5517 N N A ARG A 1 363 ? 44.905 73.050 20.245 0.20 14.87 363 ARG A N 1
ATOM 5518 N N B ARG A 1 363 ? 44.929 73.052 20.235 0.30 14.98 363 ARG A N 1
ATOM 5519 N N C ARG A 1 363 ? 44.964 73.058 20.209 0.49 14.98 363 ARG A N 1
ATOM 5520 C CA A ARG A 1 363 ? 45.474 73.838 21.330 0.20 15.46 363 ARG A CA 1
ATOM 5521 C CA B ARG A 1 363 ? 45.486 73.823 21.337 0.30 15.51 363 ARG A CA 1
ATOM 5522 C CA C ARG A 1 363 ? 45.470 73.817 21.342 0.49 15.66 363 ARG A CA 1
ATOM 5523 C C A ARG A 1 363 ? 44.394 74.157 22.355 0.20 15.28 363 ARG A C 1
ATOM 5524 C C B ARG A 1 363 ? 44.397 74.138 22.353 0.30 15.27 363 ARG A C 1
ATOM 5525 C C C ARG A 1 363 ? 44.359 74.047 22.355 0.49 15.20 363 ARG A C 1
ATOM 5526 O O A ARG A 1 363 ? 43.298 74.600 21.993 0.20 14.78 363 ARG A O 1
ATOM 5527 O O B ARG A 1 363 ? 43.298 74.567 21.981 0.30 14.77 363 ARG A O 1
ATOM 5528 O O C ARG A 1 363 ? 43.213 74.326 21.989 0.49 15.70 363 ARG A O 1
ATOM 5589 N N . GLY A 1 364 ? 44.712 73.944 23.631 1.00 15.77 364 GLY A N 1
ATOM 5590 C CA . GLY A 1 364 ? 43.767 74.196 24.700 1.00 15.94 364 GLY A CA 1
ATOM 5591 C C . GLY A 1 364 ? 43.823 73.173 25.812 1.00 17.78 364 GLY A C 1
ATOM 5592 O O . GLY A 1 364 ? 44.385 72.090 25.638 1.00 18.42 364 GLY A O 1
ATOM 5597 N N . GLU A 1 365 ? 43.233 73.502 26.957 1.00 13.24 365 GLU A N 1
ATOM 5598 C CA . GLU A 1 365 ? 43.229 72.635 28.125 1.00 14.73 365 GLU A CA 1
ATOM 5599 C C . GLU A 1 365 ? 41.864 72.033 28.443 1.00 14.03 365 GLU A C 1
ATOM 5600 O O . GLU A 1 365 ? 41.743 71.323 29.445 1.00 15.72 365 GLU A O 1
ATOM 5612 N N . LYS A 1 366 ? 40.839 72.263 27.622 1.00 11.92 366 LYS A N 1
ATOM 5613 C CA . LYS A 1 366 ? 39.509 71.712 27.895 1.00 11.01 366 LYS A CA 1
ATOM 5614 C C . LYS A 1 366 ? 39.385 70.416 27.108 1.00 12.20 366 LYS A C 1
ATOM 5615 O O . LYS A 1 366 ? 39.082 70.428 25.914 1.00 10.94 366 LYS A O 1
ATOM 5634 N N . MET A 1 367 ? 39.662 69.287 27.772 1.00 10.77 367 MET A N 1
ATOM 5635 C CA . MET A 1 367 ? 39.599 67.991 27.110 1.00 11.59 367 MET A CA 1
ATOM 5636 C C . MET A 1 367 ? 38.158 67.607 26.755 1.00 11.85 367 MET A C 1
ATOM 5637 O O . MET A 1 367 ? 37.205 68.023 27.426 1.00 11.25 367 MET A O 1
ATOM 5651 N N . PRO A 1 368 ? 37.964 66.792 25.721 1.00 9.54 368 PRO A N 1
ATOM 5652 C CA . PRO A 1 368 ? 36.610 66.296 25.438 1.00 10.44 368 PRO A CA 1
ATOM 5653 C C . PRO A 1 368 ? 36.070 65.477 26.603 1.00 12.31 368 PRO A C 1
ATOM 5654 O O . PRO A 1 368 ? 36.798 64.723 27.248 1.00 12.48 368 PRO A O 1
ATOM 5665 N N A ARG A 1 369 ? 34.770 65.618 26.850 0.46 12.12 369 ARG A N 1
ATOM 5666 N N B ARG A 1 369 ? 34.769 65.619 26.850 0.54 12.14 369 ARG A N 1
ATOM 5667 C CA A ARG A 1 369 ? 34.098 64.942 27.951 0.46 12.73 369 ARG A CA 1
ATOM 5668 C CA B ARG A 1 369 ? 34.085 64.952 27.950 0.54 12.71 369 ARG A CA 1
ATOM 5669 C C A ARG A 1 369 ? 32.774 64.385 27.451 0.46 10.13 369 ARG A C 1
ATOM 5670 C C B ARG A 1 369 ? 32.776 64.376 27.434 0.54 9.84 369 ARG A C 1
ATOM 5671 O O A ARG A 1 369 ? 32.066 65.056 26.705 0.46 9.63 369 ARG A O 1
ATOM 5672 O O B ARG A 1 369 ? 32.084 65.020 26.649 0.54 10.46 369 ARG A O 1
ATOM 5713 N N . ASN A 1 370 ? 32.420 63.183 27.895 1.00 10.40 370 ASN A N 1
ATOM 5714 C CA . ASN A 1 370 ? 31.122 62.590 27.556 1.00 9.59 370 ASN A CA 1
ATOM 5715 C C . ASN A 1 370 ? 30.896 62.524 26.051 1.00 11.30 370 ASN A C 1
ATOM 5716 O O . ASN A 1 370 ? 29.837 62.901 25.519 1.00 10.43 370 ASN A O 1
ATOM 5727 N N . VAL A 1 371 ? 31.901 62.014 25.347 1.00 9.27 371 VAL A N 1
ATOM 5728 C CA . VAL A 1 371 ? 31.773 61.640 23.944 1.00 9.53 371 VAL A CA 1
ATOM 5729 C C . VAL A 1 371 ? 31.566 60.135 23.884 1.00 9.56 371 VAL A C 1
ATOM 5730 O O . VAL A 1 371 ? 32.365 59.367 24.432 1.00 10.87 371 VAL A O 1
ATOM 5743 N N . ARG A 1 372 ? 30.492 59.695 23.250 1.00 9.23 372 ARG A N 1
ATOM 5744 C CA . ARG A 1 372 ? 30.246 58.273 23.068 1.00 8.05 372 ARG A CA 1
ATOM 5745 C C . ARG A 1 372 ? 30.586 57.915 21.636 1.00 8.28 372 ARG A C 1
ATOM 5746 O O . ARG A 1 372 ? 30.113 58.574 20.708 1.00 10.14 372 ARG A O 1
ATOM 5767 N N . PHE A 1 373 ? 31.453 56.918 21.454 1.00 8.56 373 PHE A N 1
ATOM 5768 C CA . PHE A 1 373 ? 31.817 56.406 20.131 1.00 7.34 373 PHE A CA 1
ATOM 5769 C C . PHE A 1 373 ? 31.383 54.935 20.116 1.00 7.75 373 PHE A C 1
ATOM 5770 O O . PHE A 1 373 ? 32.086 54.072 20.645 1.00 7.49 373 PHE A O 1
ATOM 5787 N N . ALA A 1 374 ? 30.214 54.657 19.530 1.00 8.35 374 ALA A N 1
ATOM 5788 C CA . ALA A 1 374 ? 29.572 53.358 19.647 1.00 8.93 374 ALA A CA 1
ATOM 5789 C C . ALA A 1 374 ? 29.070 52.865 18.294 1.00 9.37 374 ALA A C 1
ATOM 5790 O O . ALA A 1 374 ? 28.488 53.622 17.516 1.00 8.26 374 ALA A O 1
ATOM 5797 N N . HIS A 1 375 ? 29.253 51.574 18.042 1.00 8.33 375 HIS A N 1
ATOM 5798 C CA . HIS A 1 375 ? 28.660 50.883 16.892 1.00 8.35 375 HIS A CA 1
ATOM 5799 C C . HIS A 1 375 ? 29.139 51.438 15.564 1.00 9.69 375 HIS A C 1
ATOM 5800 O O . HIS A 1 375 ? 28.422 51.389 14.566 1.00 9.11 375 HIS A O 1
ATOM 5814 N N . ASN A 1 376 ? 30.359 51.959 15.535 1.00 7.73 376 ASN A N 1
ATOM 5815 C CA . ASN A 1 376 ? 30.958 52.450 14.307 1.00 8.10 376 ASN A CA 1
ATOM 5816 C C . ASN A 1 376 ? 31.834 51.372 13.677 1.00 7.98 376 ASN A C 1
ATOM 5817 O O . ASN A 1 376 ? 32.464 50.568 14.370 1.00 9.22 376 ASN A O 1
ATOM 5828 N N . LEU A 1 377 ? 31.895 51.385 12.351 1.00 8.93 377 LEU A N 1
ATOM 5829 C CA . LEU A 1 377 ? 32.822 50.546 11.594 1.00 8.56 377 LEU A CA 1
ATOM 5830 C C . LEU A 1 377 ? 34.055 51.378 11.238 1.00 7.83 377 LEU A C 1
ATOM 5831 O O . LEU A 1 377 ? 33.932 52.438 10.609 1.00 9.22 377 LEU A O 1
ATOM 5847 N N . PHE A 1 378 ? 35.224 50.914 11.669 1.00 8.42 378 PHE A N 1
ATOM 5848 C CA . PHE A 1 378 ? 36.519 51.518 11.343 1.00 8.88 378 PHE A CA 1
ATOM 5849 C C . PHE A 1 378 ? 37.240 50.461 10.523 1.00 8.81 378 PHE A C 1
ATOM 5850 O O . PHE A 1 378 ? 37.545 49.381 11.027 1.00 9.71 378 PHE A O 1
ATOM 5867 N N . ALA A 1 379 ? 37.445 50.730 9.230 1.00 9.82 379 ALA A N 1
ATOM 5868 C CA . ALA A 1 379 ? 37.915 49.689 8.319 1.00 9.96 379 ALA A CA 1
ATOM 5869 C C . ALA A 1 379 ? 38.833 50.270 7.257 1.00 10.26 379 ALA A C 1
ATOM 5870 O O . ALA A 1 379 ? 38.831 51.479 7.000 1.00 9.83 379 ALA A O 1
ATOM 5877 N N . GLY A 1 380 ? 39.567 49.390 6.611 1.00 9.48 380 GLY A N 1
ATOM 5878 C CA . GLY A 1 380 ? 40.453 49.803 5.544 1.00 11.47 380 GLY A CA 1
ATOM 5879 C C . GLY A 1 380 ? 41.601 48.818 5.395 1.00 12.41 380 GLY A C 1
ATOM 5880 O O . GLY A 1 380 ? 41.447 47.623 5.644 1.00 12.45 380 GLY A O 1
ATOM 5884 N N . GLN A 1 381 ? 42.737 49.344 4.939 1.00 13.23 381 GLN A N 1
ATOM 5885 C CA . GLN A 1 381 ? 43.941 48.551 4.732 1.00 14.90 381 GLN A CA 1
ATOM 5886 C C . GLN A 1 381 ? 44.823 48.688 5.970 1.00 15.15 381 GLN A C 1
ATOM 5887 O O . GLN A 1 381 ? 44.951 47.741 6.754 1.00 16.38 381 GLN A O 1
ATOM 5901 N N . THR A 1 382 ? 45.407 49.868 6.163 1.00 16.70 382 THR A N 1
ATOM 5902 C CA . THR A 1 382 ? 46.187 50.223 7.338 1.00 16.25 382 THR A CA 1
ATOM 5903 C C . THR A 1 382 ? 45.381 51.201 8.177 1.00 13.13 382 THR A C 1
ATOM 5904 O O . THR A 1 382 ? 44.882 52.188 7.625 1.00 15.16 382 THR A O 1
ATOM 5915 N N . PRO A 1 383 ? 45.211 50.976 9.482 1.00 11.58 383 PRO A N 1
ATOM 5916 C CA . PRO A 1 383 ? 44.472 51.937 10.307 1.00 13.87 383 PRO A CA 1
ATOM 5917 C C . PRO A 1 383 ? 45.271 53.199 10.603 1.00 13.93 383 PRO A C 1
ATOM 5918 O O . PRO A 1 383 ? 46.488 53.169 10.828 1.00 14.42 383 PRO A O 1
ATOM 5929 N N . ASP A 1 384 ? 44.546 54.313 10.613 1.00 12.25 384 ASP A N 1
ATOM 5930 C CA . ASP A 1 384 ? 45.074 55.637 10.938 1.00 13.64 384 ASP A CA 1
ATOM 5931 C C . ASP A 1 384 ? 44.282 56.141 12.143 1.00 11.84 384 ASP A C 1
ATOM 5932 O O . ASP A 1 384 ? 43.224 56.771 12.013 1.00 10.95 384 ASP A O 1
ATOM 5941 N N . LEU A 1 385 ? 44.811 55.852 13.329 1.00 13.27 385 LEU A N 1
ATOM 5942 C CA . LEU A 1 385 ? 44.184 56.215 14.595 1.00 14.03 385 LEU A CA 1
ATOM 5943 C C . LEU A 1 385 ? 45.182 57.053 15.372 1.00 14.57 385 LEU A C 1
ATOM 5944 O O . LEU A 1 385 ? 46.287 56.585 15.653 1.00 18.14 385 LEU A O 1
ATOM 5960 N N . LYS A 1 386 ? 44.796 58.283 15.698 1.00 14.77 386 LYS A N 1
ATOM 5961 C CA . LYS A 1 386 ? 45.658 59.240 16.381 1.00 17.54 386 LYS A CA 1
ATOM 5962 C C . LYS A 1 386 ? 44.962 59.668 17.675 1.00 14.29 386 LYS A C 1
ATOM 5963 O O . LYS A 1 386 ? 43.857 60.214 17.628 1.00 14.10 386 LYS A O 1
ATOM 5982 N N A ILE A 1 387 ? 45.596 59.401 18.811 0.59 16.26 387 ILE A N 1
ATOM 5983 N N B ILE A 1 387 ? 45.601 59.394 18.810 0.41 16.27 387 ILE A N 1
ATOM 5984 C CA A ILE A 1 387 ? 45.084 59.820 20.109 0.59 16.54 387 ILE A CA 1
ATOM 5985 C CA B ILE A 1 387 ? 45.105 59.797 20.121 0.41 16.71 387 ILE A CA 1
ATOM 5986 C C A ILE A 1 387 ? 46.128 60.710 20.763 0.59 16.11 387 ILE A C 1
ATOM 5987 C C B ILE A 1 387 ? 46.144 60.720 20.740 0.41 16.20 387 ILE A C 1
ATOM 5988 O O A ILE A 1 387 ? 47.291 60.311 20.902 0.59 16.86 387 ILE A O 1
ATOM 5989 O O B ILE A 1 387 ? 47.325 60.362 20.820 0.41 17.43 387 ILE A O 1
ATOM 6020 N N . VAL A 1 388 ? 45.710 61.905 21.164 1.00 15.93 388 VAL A N 1
ATOM 6021 C CA . VAL A 1 388 ? 46.578 62.908 21.776 1.00 14.53 388 VAL A CA 1
ATOM 6022 C C . VAL A 1 388 ? 46.221 63.045 23.249 1.00 15.47 388 VAL A C 1
ATOM 6023 O O . VAL A 1 388 ? 45.046 62.979 23.610 1.00 16.16 388 VAL A O 1
ATOM 6036 N N . ARG A 1 389 ? 47.229 63.257 24.097 1.00 17.01 389 ARG A N 1
ATOM 6037 C CA . ARG A 1 389 ? 47.021 63.397 25.535 1.00 19.55 389 ARG A CA 1
ATOM 6038 C C . ARG A 1 389 ? 46.119 62.291 26.068 1.00 18.04 389 ARG A C 1
ATOM 6039 O O . ARG A 1 389 ? 45.126 62.539 26.752 1.00 16.80 389 ARG A O 1
ATOM 6060 N N . ALA A 1 390 ? 46.490 61.049 25.753 1.00 19.21 390 ALA A N 1
ATOM 6061 C CA . ALA A 1 390 ? 45.601 59.918 25.970 1.00 16.60 390 ALA A CA 1
ATOM 6062 C C . ALA A 1 390 ? 45.090 59.810 27.403 1.00 17.67 390 ALA A C 1
ATOM 6063 O O . ALA A 1 390 ? 43.898 59.569 27.619 1.00 18.96 390 ALA A O 1
ATOM 6070 N N . ASP A 1 391 ? 45.971 59.901 28.398 1.00 20.45 391 ASP A N 1
ATOM 6071 C CA . ASP A 1 391 ? 45.487 59.671 29.759 1.00 22.27 391 ASP A CA 1
ATOM 6072 C C . ASP A 1 391 ? 44.565 60.776 30.262 1.00 20.60 391 ASP A C 1
ATOM 6073 O O . ASP A 1 391 ? 43.905 60.585 31.290 1.00 22.57 391 ASP A O 1
ATOM 6082 N N . GLU A 1 392 ? 44.511 61.919 29.583 1.00 19.86 392 GLU A N 1
ATOM 6083 C CA . GLU A 1 392 ? 43.535 62.964 29.893 1.00 18.85 392 GLU A CA 1
ATOM 6084 C C . GLU A 1 392 ? 42.329 62.962 28.956 1.00 17.27 392 GLU A C 1
ATOM 6085 O O . GLU A 1 392 ? 41.244 63.410 29.346 1.00 20.58 392 GLU A O 1
ATOM 6097 N N . VAL A 1 393 ? 42.489 62.474 27.734 1.00 16.17 393 VAL A N 1
ATOM 6098 C CA . VAL A 1 393 ? 41.423 62.482 26.740 1.00 18.05 393 VAL A CA 1
ATOM 6099 C C . VAL A 1 393 ? 40.578 61.221 26.811 1.00 16.54 393 VAL A C 1
ATOM 6100 O O . VAL A 1 393 ? 39.350 61.275 26.717 1.00 15.57 393 VAL A O 1
ATOM 6113 N N . LEU A 1 394 ? 41.199 60.058 26.953 1.00 14.78 394 LEU A N 1
ATOM 6114 C CA . LEU A 1 394 ? 40.426 58.821 26.922 1.00 16.39 394 LEU A CA 1
ATOM 6115 C C . LEU A 1 394 ? 39.390 58.714 28.029 1.00 16.30 394 LEU A C 1
ATOM 6116 O O . LEU A 1 394 ? 38.327 58.122 27.776 1.00 17.12 394 LEU A O 1
ATOM 6132 N N . PRO A 1 395 ? 39.624 59.193 29.253 1.00 16.02 395 PRO A N 1
ATOM 6133 C CA . PRO A 1 395 ? 38.542 59.167 30.255 1.00 18.89 395 PRO A CA 1
ATOM 6134 C C . PRO A 1 395 ? 37.270 59.882 29.805 1.00 18.02 395 PRO A C 1
ATOM 6135 O O . PRO A 1 395 ? 36.202 59.653 30.395 1.00 18.08 395 PRO A O 1
ATOM 6146 N N . GLY A 1 396 ? 37.352 60.764 28.819 1.00 14.23 396 GLY A N 1
ATOM 6147 C CA . GLY A 1 396 ? 36.190 61.469 28.315 1.00 13.33 396 GLY A CA 1
ATOM 6148 C C . GLY A 1 396 ? 35.426 60.742 27.232 1.00 12.13 396 GLY A C 1
ATOM 6149 O O . GLY A 1 396 ? 34.389 61.254 26.778 1.00 14.06 396 GLY A O 1
ATOM 6153 N N . PHE A 1 397 ? 35.865 59.551 26.832 1.00 12.55 397 PHE A N 1
ATOM 6154 C CA . PHE A 1 397 ? 35.244 58.768 25.776 1.00 11.72 397 PHE A CA 1
ATOM 6155 C C . PHE A 1 397 ? 34.704 57.455 26.333 1.00 13.08 397 PHE A C 1
ATOM 6156 O O . PHE A 1 397 ? 35.315 56.829 27.200 1.00 14.47 397 PHE A O 1
ATOM 6173 N N . LEU A 1 398 ? 33.570 57.030 25.820 1.00 11.00 398 LEU A N 1
ATOM 6174 C CA . LEU A 1 398 ? 33.073 55.669 25.993 1.00 13.27 398 LEU A CA 1
ATOM 6175 C C . LEU A 1 398 ? 33.144 55.024 24.614 1.00 12.04 398 LEU A C 1
ATOM 6176 O O . LEU A 1 398 ? 32.431 55.452 23.700 1.00 11.92 398 LEU A O 1
ATOM 6192 N N . PHE A 1 399 ? 34.035 54.047 24.447 1.00 11.88 399 PHE A N 1
ATOM 6193 C CA . PHE A 1 399 ? 34.148 53.284 23.204 1.00 10.76 399 PHE A CA 1
ATOM 6194 C C . PHE A 1 399 ? 33.379 51.988 23.409 1.00 11.67 399 PHE A C 1
ATOM 6195 O O . PHE A 1 399 ? 33.741 51.189 24.282 1.00 13.45 399 PHE A O 1
ATOM 6212 N N . LEU A 1 400 ? 32.336 51.764 22.609 1.00 10.55 400 LEU A N 1
ATOM 6213 C CA . LEU A 1 400 ? 31.435 50.641 22.828 1.00 10.34 400 LEU A CA 1
ATOM 6214 C C . LEU A 1 400 ? 31.027 49.962 21.525 1.00 9.12 400 LEU A C 1
ATOM 6215 O O . LEU A 1 400 ? 30.424 50.585 20.652 1.00 10.95 400 LEU A O 1
ATOM 6231 N N . ASP A 1 401 ? 31.341 48.674 21.412 1.00 10.13 401 ASP A N 1
ATOM 6232 C CA . ASP A 1 401 ? 30.821 47.821 20.345 1.00 10.97 401 ASP A CA 1
ATOM 6233 C C . ASP A 1 401 ? 31.075 48.396 18.948 1.00 10.03 401 ASP A C 1
ATOM 6234 O O . ASP A 1 401 ? 30.225 48.317 18.057 1.00 11.60 401 ASP A O 1
ATOM 6243 N N . ASN A 1 402 ? 32.286 48.888 18.725 1.00 9.64 402 ASN A N 1
ATOM 6244 C CA . ASN A 1 402 ? 32.741 49.232 17.383 1.00 8.31 402 ASN A CA 1
ATOM 6245 C C . ASN A 1 402 ? 33.395 48.021 16.714 1.00 10.84 402 ASN A C 1
ATOM 6246 O O . ASN A 1 402 ? 33.764 47.042 17.366 1.00 11.62 402 ASN A O 1
ATOM 6257 N N . GLU A 1 403 ? 33.507 48.084 15.387 1.00 10.47 403 GLU A N 1
ATOM 6258 C CA . GLU A 1 403 ? 34.119 47.025 14.595 1.00 9.42 403 GLU A CA 1
ATOM 6259 C C . GLU A 1 403 ? 35.394 47.536 13.946 1.00 10.10 403 GLU A C 1
ATOM 6260 O O . GLU A 1 403 ? 35.460 48.683 13.500 1.00 10.53 403 GLU A O 1
ATOM 6272 N N . TRP A 1 404 ? 36.391 46.652 13.876 1.00 9.79 404 TRP A N 1
ATOM 6273 C CA . TRP A 1 404 ? 37.738 46.976 13.421 1.00 9.13 404 TRP A CA 1
ATOM 6274 C C . TRP A 1 404 ? 38.092 45.999 12.309 1.00 10.37 404 TRP A C 1
ATOM 6275 O O . TRP A 1 404 ? 38.232 44.791 12.556 1.00 11.43 404 TRP A O 1
ATOM 6296 N N . ALA A 1 405 ? 38.223 46.502 11.084 1.00 11.24 405 ALA A N 1
ATOM 6297 C CA . ALA A 1 405 ? 38.439 45.626 9.920 1.00 11.86 405 ALA A CA 1
ATOM 6298 C C . ALA A 1 405 ? 39.580 46.128 9.029 1.00 9.98 405 ALA A C 1
ATOM 6299 O O . ALA A 1 405 ? 39.387 46.936 8.115 1.00 10.53 405 ALA A O 1
ATOM 6306 N N . PHE A 1 406 ? 40.791 45.632 9.291 1.00 12.91 406 PHE A N 1
ATOM 6307 C CA . PHE A 1 406 ? 42.004 46.036 8.582 1.00 12.43 406 PHE A CA 1
ATOM 6308 C C . PHE A 1 406 ? 42.789 44.793 8.166 1.00 14.25 406 PHE A C 1
ATOM 6309 O O . PHE A 1 406 ? 42.553 43.683 8.652 1.00 16.10 406 PHE A O 1
ATOM 6326 N N . SER A 1 407 ? 43.737 44.995 7.242 1.00 16.67 407 SER A N 1
ATOM 6327 C CA . SER A 1 407 ? 44.397 43.876 6.576 1.00 18.49 407 SER A CA 1
ATOM 6328 C C . SER A 1 407 ? 45.259 43.074 7.536 1.00 19.03 407 SER A C 1
ATOM 6329 O O . SER A 1 407 ? 45.258 41.838 7.483 1.00 19.38 407 SER A O 1
ATOM 6337 N N . ASP A 1 408 ? 46.025 43.754 8.400 1.00 17.94 408 ASP A N 1
ATOM 6338 C CA . ASP A 1 408 ? 46.881 43.065 9.361 1.00 17.86 408 ASP A CA 1
ATOM 6339 C C . ASP A 1 408 ? 46.030 42.701 10.567 1.00 16.94 408 ASP A C 1
ATOM 6340 O O . ASP A 1 408 ? 45.525 43.588 11.265 1.00 16.96 408 ASP A O 1
ATOM 6349 N N . LYS A 1 409 ? 45.855 41.396 10.802 1.00 19.74 409 LYS A N 1
ATOM 6350 C CA . LYS A 1 409 ? 45.017 40.950 11.904 1.00 20.69 409 LYS A CA 1
ATOM 6351 C C . LYS A 1 409 ? 45.686 41.128 13.255 1.00 20.25 409 LYS A C 1
ATOM 6352 O O . LYS A 1 409 ? 45.050 40.861 14.278 1.00 21.66 409 LYS A O 1
ATOM 6371 N N . LYS A 1 410 ? 46.942 41.567 13.294 1.00 20.43 410 LYS A N 1
ATOM 6372 C CA . LYS A 1 410 ? 47.586 41.915 14.556 1.00 19.25 410 LYS A CA 1
ATOM 6373 C C . LYS A 1 410 ? 47.395 43.385 14.924 1.00 16.33 410 LYS A C 1
ATOM 6374 O O . LYS A 1 410 ? 47.830 43.808 16.008 1.00 16.78 410 LYS A O 1
ATOM 6393 N N . SER A 1 411 ? 46.737 44.171 14.065 1.00 14.73 411 SER A N 1
ATOM 6394 C CA . SER A 1 411 ? 46.798 45.622 14.208 1.00 13.21 411 SER A CA 1
ATOM 6395 C C . SER A 1 411 ? 46.102 46.114 15.475 1.00 12.48 411 SER A C 1
ATOM 6396 O O . SER A 1 411 ? 46.606 47.030 16.137 1.00 14.15 411 SER A O 1
ATOM 6404 N N . LEU A 1 412 ? 44.929 45.564 15.824 1.00 11.54 412 LEU A N 1
ATOM 6405 C CA . LEU A 1 412 ? 44.248 46.063 17.013 1.00 12.71 412 LEU A CA 1
ATOM 6406 C C . LEU A 1 412 ? 45.078 45.797 18.264 1.00 13.33 412 LEU A C 1
ATOM 6407 O O . LEU A 1 412 ? 45.163 46.654 19.154 1.00 13.47 412 LEU A O 1
ATOM 6423 N N . SER A 1 413 ? 45.704 44.622 18.351 1.00 14.04 413 SER A N 1
ATOM 6424 C CA . SER A 1 413 ? 46.499 44.306 19.531 1.00 14.23 413 SER A CA 1
ATOM 6425 C C . SER A 1 413 ? 47.682 45.252 19.702 1.00 14.86 413 SER A C 1
ATOM 6426 O O . SER A 1 413 ? 48.190 45.397 20.822 1.00 17.77 413 SER A O 1
ATOM 6434 N N . SER A 1 414 ? 48.140 45.884 18.619 1.00 14.52 414 SER A N 1
ATOM 6435 C CA . SER A 1 414 ? 49.266 46.812 18.678 1.00 13.72 414 SER A CA 1
ATOM 6436 C C . SER A 1 414 ? 48.879 48.208 19.164 1.00 14.59 414 SER A C 1
ATOM 6437 O O . SER A 1 414 ? 49.781 49.029 19.404 1.00 15.48 414 SER A O 1
ATOM 6445 N N . VAL A 1 415 ? 47.590 48.496 19.335 1.00 12.85 415 VAL A N 1
ATOM 6446 C CA . VAL A 1 415 ? 47.164 49.772 19.901 1.00 14.23 415 VAL A CA 1
ATOM 6447 C C . VAL A 1 415 ? 47.567 49.816 21.362 1.00 14.64 415 VAL A C 1
ATOM 6448 O O . VAL A 1 415 ? 47.483 48.811 22.077 1.00 14.97 415 VAL A O 1
ATOM 6461 N N . SER A 1 416 ? 48.052 50.974 21.810 1.00 15.00 416 SER A N 1
ATOM 6462 C CA . SER A 1 416 ? 48.622 51.065 23.140 1.00 15.49 416 SER A CA 1
ATOM 6463 C C . SER A 1 416 ? 47.614 51.140 24.274 1.00 14.16 416 SER A C 1
ATOM 6464 O O . SER A 1 416 ? 48.003 50.917 25.420 1.00 19.36 416 SER A O 1
ATOM 6472 N N . TYR A 1 417 ? 46.356 51.439 23.999 1.00 15.66 417 TYR A N 1
ATOM 6473 C CA . TYR A 1 417 ? 45.391 51.797 25.036 1.00 17.33 417 TYR A CA 1
ATOM 6474 C C . TYR A 1 417 ? 44.357 50.694 25.174 1.00 15.74 417 TYR A C 1
ATOM 6475 O O . TYR A 1 417 ? 43.579 50.442 24.244 1.00 15.74 417 TYR A O 1
ATOM 6493 N N . GLU A 1 418 ? 44.340 50.062 26.348 1.00 17.50 418 GLU A N 1
ATOM 6494 C CA . GLU A 1 418 ? 43.382 48.990 26.606 1.00 19.13 418 GLU A CA 1
ATOM 6495 C C . GLU A 1 418 ? 41.944 49.459 26.432 1.00 16.69 418 GLU A C 1
ATOM 6496 O O . GLU A 1 418 ? 41.093 48.703 25.951 1.00 16.54 418 GLU A O 1
ATOM 6508 N N . GLN A 1 419 ? 41.641 50.688 26.848 1.00 16.61 419 GLN A N 1
ATOM 6509 C CA . GLN A 1 419 ? 40.276 51.187 26.727 1.00 15.96 419 GLN A CA 1
ATOM 6510 C C . GLN A 1 419 ? 39.831 51.191 25.269 1.00 14.99 419 GLN A C 1
ATOM 6511 O O . GLN A 1 419 ? 38.679 50.860 24.957 1.00 15.53 419 GLN A O 1
ATOM 6525 N N . VAL A 1 420 ? 40.747 51.514 24.354 1.00 16.13 420 VAL A N 1
ATOM 6526 C CA . VAL A 1 420 ? 40.441 51.468 22.928 1.00 13.65 420 VAL A CA 1
ATOM 6527 C C . VAL A 1 420 ? 40.312 50.029 22.448 1.00 14.65 420 VAL A C 1
ATOM 6528 O O . VAL A 1 420 ? 39.358 49.673 21.740 1.00 15.85 420 VAL A O 1
ATOM 6541 N N . ARG A 1 421 ? 41.286 49.183 22.787 1.00 12.87 421 ARG A N 1
ATOM 6542 C CA . ARG A 1 421 ? 41.213 47.785 22.374 1.00 13.28 421 ARG A CA 1
ATOM 6543 C C . ARG A 1 421 ? 39.905 47.139 22.818 1.00 15.76 421 ARG A C 1
ATOM 6544 O O . ARG A 1 421 ? 39.303 46.370 22.063 1.00 19.31 421 ARG A O 1
ATOM 6565 N N . GLU A 1 422 ? 39.444 47.444 24.035 1.00 13.61 422 GLU A N 1
ATOM 6566 C CA . GLU A 1 422 ? 38.224 46.836 24.552 1.00 15.02 422 GLU A CA 1
ATOM 6567 C C . GLU A 1 422 ? 36.960 47.383 23.888 1.00 13.32 422 GLU A C 1
ATOM 6568 O O . GLU A 1 422 ? 35.903 46.742 23.978 1.00 16.16 422 GLU A O 1
ATOM 6580 N N . GLY A 1 423 ? 37.032 48.546 23.252 1.00 11.18 423 GLY A N 1
ATOM 6581 C CA . GLY A 1 423 ? 35.924 49.168 22.560 1.00 10.98 423 GLY A CA 1
ATOM 6582 C C . GLY A 1 423 ? 35.739 48.767 21.115 1.00 9.85 423 GLY A C 1
ATOM 6583 O O . GLY A 1 423 ? 34.800 49.266 20.479 1.00 10.17 423 GLY A O 1
ATOM 6587 N N . PHE A 1 424 ? 36.608 47.915 20.573 1.00 10.44 424 PHE A N 1
ATOM 6588 C CA . PHE A 1 424 ? 36.516 47.429 19.207 1.00 12.12 424 PHE A CA 1
ATOM 6589 C C . PHE A 1 424 ? 36.593 45.908 19.201 1.00 13.12 424 PHE A C 1
ATOM 6590 O O . PHE A 1 424 ? 37.283 45.299 20.029 1.00 15.61 424 PHE A O 1
ATOM 6607 N N . LYS A 1 425 ? 35.909 45.294 18.240 1.00 13.28 425 LYS A N 1
ATOM 6608 C CA . LYS A 1 425 ? 36.034 43.872 17.954 1.00 14.92 425 LYS A CA 1
ATOM 6609 C C . LYS A 1 425 ? 36.584 43.704 16.542 1.00 12.59 425 LYS A C 1
ATOM 6610 O O . LYS A 1 425 ? 36.041 44.309 15.605 1.00 12.55 425 LYS A O 1
ATOM 6629 N N . PRO A 1 426 ? 37.647 42.918 16.343 1.00 13.35 426 PRO A N 1
ATOM 6630 C CA . PRO A 1 426 ? 38.130 42.655 14.978 1.00 13.70 426 PRO A CA 1
ATOM 6631 C C . PRO A 1 426 ? 37.132 41.793 14.223 1.00 16.64 426 PRO A C 1
ATOM 6632 O O . PRO A 1 426 ? 36.625 40.792 14.751 1.00 17.50 426 PRO A O 1
ATOM 6643 N N . VAL A 1 427 ? 36.844 42.200 12.985 1.00 15.23 427 VAL A N 1
ATOM 6644 C CA . VAL A 1 427 ? 35.936 41.490 12.097 1.00 15.34 427 VAL A CA 1
ATOM 6645 C C . VAL A 1 427 ? 36.563 41.459 10.709 1.00 16.28 427 VAL A C 1
ATOM 6646 O O . VAL A 1 427 ? 37.426 42.272 10.373 1.00 15.87 427 VAL A O 1
ATOM 6659 N N . ASP A 1 428 ? 36.125 40.493 9.908 1.00 17.92 428 ASP A N 1
ATOM 6660 C CA . ASP A 1 428 ? 36.476 40.475 8.495 1.00 20.87 428 ASP A CA 1
ATOM 6661 C C . ASP A 1 428 ? 35.773 41.627 7.779 1.00 18.36 428 ASP A C 1
ATOM 6662 O O . ASP A 1 428 ? 34.716 42.092 8.200 1.00 18.70 428 ASP A O 1
ATOM 6671 N N . MET A 1 429 ? 36.390 42.122 6.713 1.00 17.19 429 MET A N 1
ATOM 6672 C CA . MET A 1 429 ? 35.809 43.242 5.982 1.00 16.46 429 MET A CA 1
ATOM 6673 C C . MET A 1 429 ? 34.380 42.908 5.563 1.00 18.83 429 MET A C 1
ATOM 6674 O O . MET A 1 429 ? 34.165 41.888 4.894 1.00 21.21 429 MET A O 1
ATOM 6688 N N . PRO A 1 430 ? 33.386 43.718 5.932 1.00 19.01 430 PRO A N 1
ATOM 6689 C CA . PRO A 1 430 ? 32.014 43.438 5.474 1.00 20.88 430 PRO A CA 1
ATOM 6690 C C . PRO A 1 430 ? 31.901 43.509 3.956 1.00 22.78 430 PRO A C 1
ATOM 6691 O O . PRO A 1 430 ? 32.595 44.285 3.294 1.00 26.48 430 PRO A O 1
ATOM 6702 N N . ASP A 1 431 ? 30.990 42.700 3.400 1.00 26.36 431 ASP A N 1
ATOM 6703 C CA . ASP A 1 431 ? 30.889 42.535 1.954 1.00 28.15 431 ASP A CA 1
ATOM 6704 C C . ASP A 1 431 ? 29.803 43.387 1.300 1.00 32.25 431 ASP A C 1
ATOM 6705 O O . ASP A 1 431 ? 29.665 43.349 0.074 1.00 40.19 431 ASP A O 1
ATOM 6714 N N . GLY A 1 432 ? 29.033 44.148 2.068 1.00 28.20 432 GLY A N 1
ATOM 6715 C CA . GLY A 1 432 ? 27.976 44.961 1.493 1.00 28.50 432 GLY A CA 1
ATOM 6716 C C . GLY A 1 432 ? 28.299 46.427 1.264 1.00 28.09 432 GLY A C 1
ATOM 6717 O O . GLY A 1 432 ? 27.382 47.204 0.976 1.00 23.31 432 GLY A O 1
ATOM 6721 N N . LEU A 1 433 ? 29.567 46.827 1.343 1.00 19.33 433 LEU A N 1
ATOM 6722 C CA . LEU A 1 433 ? 29.901 48.252 1.363 1.00 14.84 433 LEU A CA 1
ATOM 6723 C C . LEU A 1 433 ? 29.700 48.905 0.000 1.00 15.99 433 LEU A C 1
ATOM 6724 O O . LEU A 1 433 ? 29.236 50.042 -0.086 1.00 13.81 433 LEU A O 1
ATOM 6740 N N . ASN A 1 434 ? 30.076 48.234 -1.080 1.00 14.93 434 ASN A N 1
ATOM 6741 C CA . ASN A 1 434 ? 29.847 48.791 -2.407 1.00 17.87 434 ASN A CA 1
ATOM 6742 C C . ASN A 1 434 ? 28.362 49.066 -2.656 1.00 17.34 434 ASN A C 1
ATOM 6743 O O . ASN A 1 434 ? 28.005 50.119 -3.201 1.00 16.84 434 ASN A O 1
ATOM 6754 N N . GLN A 1 435 ? 27.485 48.148 -2.237 1.00 18.89 435 GLN A N 1
ATOM 6755 C CA . GLN A 1 435 ? 26.043 48.352 -2.404 1.00 18.63 435 GLN A CA 1
ATOM 6756 C C . GLN A 1 435 ? 25.529 49.501 -1.531 1.00 16.35 435 GLN A C 1
ATOM 6757 O O . GLN A 1 435 ? 24.652 50.274 -1.952 1.00 15.21 435 GLN A O 1
ATOM 6771 N N . GLU A 1 436 ? 26.026 49.603 -0.298 1.00 13.88 436 GLU A N 1
ATOM 6772 C CA . GLU A 1 436 ? 25.650 50.718 0.562 1.00 13.75 436 GLU A CA 1
ATOM 6773 C C . GLU A 1 436 ? 26.028 52.046 -0.083 1.00 12.81 436 GLU A C 1
ATOM 6774 O O . GLU A 1 436 ? 25.221 52.986 -0.109 1.00 11.99 436 GLU A O 1
ATOM 6786 N N . GLU A 1 437 ? 27.238 52.134 -0.646 1.00 11.28 437 GLU A N 1
ATOM 6787 C CA . GLU A 1 437 ? 27.659 53.367 -1.307 1.00 12.01 437 GLU A CA 1
ATOM 6788 C C . GLU A 1 437 ? 26.771 53.675 -2.496 1.00 11.79 437 GLU A C 1
ATOM 6789 O O . GLU A 1 437 ? 26.397 54.831 -2.719 1.00 12.10 437 GLU A O 1
ATOM 6801 N N . LYS A 1 438 ? 26.453 52.654 -3.299 1.00 11.80 438 LYS A N 1
ATOM 6802 C CA . LYS A 1 438 ? 25.629 52.874 -4.477 1.00 13.59 438 LYS A CA 1
ATOM 6803 C C . LYS A 1 438 ? 24.258 53.411 -4.091 1.00 12.73 438 LYS A C 1
ATOM 6804 O O . LYS A 1 438 ? 23.757 54.345 -4.729 1.00 12.32 438 LYS A O 1
ATOM 6823 N N . GLU A 1 439 ? 23.635 52.846 -3.052 1.00 11.56 439 GLU A N 1
ATOM 6824 C CA . GLU A 1 439 ? 22.330 53.345 -2.627 1.00 14.12 439 GLU A CA 1
ATOM 6825 C C . GLU A 1 439 ? 22.407 54.811 -2.213 1.00 11.36 439 GLU A C 1
ATOM 6826 O O . GLU A 1 439 ? 21.535 55.612 -2.564 1.00 11.88 439 GLU A O 1
ATOM 6838 N N . ARG A 1 440 ? 23.440 55.174 -1.452 1.00 10.73 440 ARG A N 1
ATOM 6839 C CA . ARG A 1 440 ? 23.575 56.546 -0.962 1.00 10.97 440 ARG A CA 1
ATOM 6840 C C . ARG A 1 440 ? 23.801 57.527 -2.107 1.00 10.50 440 ARG A C 1
ATOM 6841 O O . ARG A 1 440 ? 23.166 58.585 -2.161 1.00 10.56 440 ARG A O 1
ATOM 6862 N N . ILE A 1 441 ? 24.692 57.191 -3.039 1.00 10.92 441 ILE A N 1
ATOM 6863 C CA . ILE A 1 441 ? 24.959 58.071 -4.172 1.00 11.55 441 ILE A CA 1
ATOM 6864 C C . ILE A 1 441 ? 23.742 58.153 -5.092 1.00 11.84 441 ILE A C 1
ATOM 6865 O O . ILE A 1 441 ? 23.317 59.246 -5.489 1.00 12.76 441 ILE A O 1
ATOM 6881 N N . ASP A 1 442 ? 23.146 57.006 -5.425 1.00 12.67 442 ASP A N 1
ATOM 6882 C CA . ASP A 1 442 ? 21.944 57.013 -6.257 1.00 15.56 442 ASP A CA 1
ATOM 6883 C C . ASP A 1 442 ? 20.876 57.926 -5.662 1.00 16.08 442 ASP A C 1
ATOM 6884 O O . ASP A 1 442 ? 20.215 58.682 -6.386 1.00 19.38 442 ASP A O 1
ATOM 6893 N N . ALA A 1 443 ? 20.684 57.872 -4.341 1.00 12.45 443 ALA A N 1
ATOM 6894 C CA . ALA A 1 443 ? 19.629 58.684 -3.739 1.00 15.12 443 ALA A CA 1
ATOM 6895 C C . ALA A 1 443 ? 19.922 60.176 -3.837 1.00 15.74 443 ALA A C 1
ATOM 6896 O O . ALA A 1 443 ? 18.984 60.984 -3.838 1.00 21.12 443 ALA A O 1
ATOM 6903 N N . CYS A 1 444 ? 21.193 60.572 -3.868 1.00 14.28 444 CYS A N 1
ATOM 6904 C CA . CYS A 1 444 ? 21.516 61.995 -3.860 1.00 13.53 444 CYS A CA 1
ATOM 6905 C C . CYS A 1 444 ? 21.623 62.614 -5.252 1.00 15.48 444 CYS A C 1
ATOM 6906 O O . CYS A 1 444 ? 21.312 63.805 -5.411 1.00 17.89 444 CYS A O 1
ATOM 6914 N N . ILE A 1 445 ? 22.046 61.874 -6.281 1.00 12.44 445 ILE A N 1
ATOM 6915 C CA . ILE A 1 445 ? 22.421 62.559 -7.516 1.00 13.21 445 ILE A CA 1
ATOM 6916 C C . ILE A 1 445 ? 21.335 62.650 -8.581 1.00 16.79 445 ILE A C 1
ATOM 6917 O O . ILE A 1 445 ? 21.463 63.456 -9.510 1.00 18.85 445 ILE A O 1
ATOM 6933 N N . PHE A 1 446 ? 20.296 61.859 -8.504 1.00 17.46 446 PHE A N 1
ATOM 6934 C CA . PHE A 1 446 ? 19.400 61.840 -9.647 1.00 20.37 446 PHE A CA 1
ATOM 6935 C C . PHE A 1 446 ? 18.223 62.785 -9.504 1.00 16.50 446 PHE A C 1
ATOM 6936 O O . PHE A 1 446 ? 17.451 62.907 -10.456 1.00 17.01 446 PHE A O 1
ATOM 6953 N N . THR A 1 447 ? 18.132 63.518 -8.388 1.00 14.36 447 THR A N 1
ATOM 6954 C CA . THR A 1 447 ? 17.106 64.523 -8.163 1.00 19.55 447 THR A CA 1
ATOM 6955 C C . THR A 1 447 ? 17.698 65.898 -7.836 1.00 20.06 447 THR A C 1
ATOM 6956 O O . THR A 1 447 ? 16.989 66.773 -7.326 1.00 25.98 447 THR A O 1
ATOM 6967 N N . VAL A 1 448 ? 18.974 66.108 -8.111 1.00 12.60 448 VAL A N 1
ATOM 6968 C CA . VAL A 1 448 ? 19.699 67.309 -7.702 1.00 12.78 448 VAL A CA 1
ATOM 6969 C C . VAL A 1 448 ? 19.803 68.275 -8.870 1.00 12.26 448 VAL A C 1
ATOM 6970 O O . VAL A 1 448 ? 20.036 67.866 -10.012 1.00 13.95 448 VAL A O 1
ATOM 6983 N N . GLY A 1 449 ? 19.675 69.570 -8.575 1.00 14.33 449 GLY A N 1
ATOM 6984 C CA . GLY A 1 449 ? 20.010 70.609 -9.516 1.00 13.29 449 GLY A CA 1
ATOM 6985 C C . GLY A 1 449 ? 18.959 70.913 -10.558 1.00 15.66 449 GLY A C 1
ATOM 6986 O O . GLY A 1 449 ? 17.913 70.268 -10.627 1.00 14.77 449 GLY A O 1
ATOM 6990 N N . PRO A 1 450 ? 19.245 71.916 -11.410 1.00 12.61 450 PRO A N 1
ATOM 6991 C CA . PRO A 1 450 ? 18.355 72.249 -12.539 1.00 14.67 450 PRO A CA 1
ATOM 6992 C C . PRO A 1 450 ? 18.644 71.416 -13.782 1.00 15.05 450 PRO A C 1
ATOM 6993 O O . PRO A 1 450 ? 19.752 71.478 -14.325 1.00 16.00 450 PRO A O 1
ATOM 7004 N N . THR A 1 451 ? 17.625 70.686 -14.260 1.00 15.88 451 THR A N 1
ATOM 7005 C CA . THR A 1 451 ? 17.779 69.729 -15.353 1.00 19.44 451 THR A CA 1
ATOM 7006 C C . THR A 1 451 ? 18.153 70.378 -16.682 1.00 17.71 451 THR A C 1
ATOM 7007 O O . THR A 1 451 ? 18.671 69.690 -17.580 1.00 19.13 451 THR A O 1
ATOM 7018 N N . TRP A 1 452 ? 17.916 71.678 -16.840 1.00 15.03 452 TRP A N 1
ATOM 7019 C CA . TRP A 1 452 ? 18.158 72.345 -18.106 1.00 16.26 452 TRP A CA 1
ATOM 7020 C C . TRP A 1 452 ? 19.596 72.805 -18.286 1.00 17.02 452 TRP A C 1
ATOM 7021 O O . TRP A 1 452 ? 19.951 73.247 -19.386 1.00 17.17 452 TRP A O 1
ATOM 7042 N N . HIS A 1 453 ? 20.426 72.711 -17.251 1.00 15.69 453 HIS A N 1
ATOM 7043 C CA . HIS A 1 453 ? 21.796 73.207 -17.308 1.00 15.69 453 HIS A CA 1
ATOM 7044 C C . HIS A 1 453 ? 22.720 72.049 -17.682 1.00 13.08 453 HIS A C 1
ATOM 7045 O O . HIS A 1 453 ? 22.872 71.092 -16.908 1.00 13.81 453 HIS A O 1
ATOM 7054 N N . LYS A 1 454 ? 23.381 72.156 -18.836 1.00 15.09 454 LYS A N 1
ATOM 7055 C CA . LYS A 1 454 ? 24.172 71.024 -19.309 1.00 13.04 454 LYS A CA 1
ATOM 7056 C C . LYS A 1 454 ? 25.295 70.670 -18.331 1.00 13.60 454 LYS A C 1
ATOM 7057 O O . LYS A 1 454 ? 25.598 69.489 -18.130 1.00 14.41 454 LYS A O 1
ATOM 7076 N N . ALA A 1 455 ? 25.931 71.662 -17.714 1.00 14.24 455 ALA A N 1
ATOM 7077 C CA . ALA A 1 455 ? 27.024 71.346 -16.803 1.00 14.74 455 ALA A CA 1
ATOM 7078 C C . ALA A 1 455 ? 26.534 70.586 -15.572 1.00 13.92 455 ALA A C 1
ATOM 7079 O O . ALA A 1 455 ? 27.286 69.797 -14.994 1.00 15.03 455 ALA A O 1
ATOM 7086 N N . LEU A 1 456 ? 25.298 70.826 -15.117 1.00 12.43 456 LEU A N 1
ATOM 7087 C CA . LEU A 1 456 ? 24.741 69.991 -14.053 1.00 12.14 456 LEU A CA 1
ATOM 7088 C C . LEU A 1 456 ? 24.660 68.539 -14.510 1.00 11.46 456 LEU A C 1
ATOM 7089 O O . LEU A 1 456 ? 25.093 67.621 -13.798 1.00 13.11 456 LEU A O 1
ATOM 7105 N N . LYS A 1 457 ? 24.126 68.309 -15.714 1.00 12.21 457 LYS A N 1
ATOM 7106 C CA . LYS A 1 457 ? 23.974 66.941 -16.193 1.00 11.38 457 LYS A CA 1
ATOM 7107 C C . LYS A 1 457 ? 25.322 66.274 -16.385 1.00 12.19 457 LYS A C 1
ATOM 7108 O O . LYS A 1 457 ? 25.484 65.088 -16.080 1.00 11.81 457 LYS A O 1
ATOM 7127 N N . GLU A 1 458 ? 26.299 67.022 -16.902 1.00 12.45 458 GLU A N 1
ATOM 7128 C CA . GLU A 1 458 ? 27.634 66.479 -17.111 1.00 12.03 458 GLU A CA 1
ATOM 7129 C C . GLU A 1 458 ? 28.293 66.113 -15.781 1.00 11.98 458 GLU A C 1
ATOM 7130 O O . GLU A 1 458 ? 28.898 65.037 -15.655 1.00 12.68 458 GLU A O 1
ATOM 7142 N N . ASN A 1 459 ? 28.207 67.003 -14.781 1.00 13.33 459 ASN A N 1
ATOM 7143 C CA . ASN A 1 459 ? 28.842 66.730 -13.487 1.00 13.03 459 ASN A CA 1
ATOM 7144 C C . ASN A 1 459 ? 28.165 65.554 -12.770 1.00 11.91 459 ASN A C 1
ATOM 7145 O O . ASN A 1 459 ? 28.832 64.751 -12.101 1.00 12.32 459 ASN A O 1
ATOM 7156 N N . VAL A 1 460 ? 26.837 65.461 -12.860 1.00 11.56 460 VAL A N 1
ATOM 7157 C CA . VAL A 1 460 ? 26.115 64.326 -12.281 1.00 11.69 460 VAL A CA 1
ATOM 7158 C C . VAL A 1 460 ? 26.523 63.038 -12.975 1.00 13.04 460 VAL A C 1
ATOM 7159 O O . VAL A 1 460 ? 26.756 62.012 -12.323 1.00 12.18 460 VAL A O 1
ATOM 7172 N N . ASN A 1 461 ? 26.642 63.070 -14.307 1.00 11.05 461 ASN A N 1
ATOM 7173 C CA . ASN A 1 461 ? 27.075 61.879 -15.033 1.00 11.88 461 ASN A CA 1
ATOM 7174 C C . ASN A 1 461 ? 28.493 61.469 -14.641 1.00 11.03 461 ASN A C 1
ATOM 7175 O O . ASN A 1 461 ? 28.804 60.274 -14.566 1.00 11.16 461 ASN A O 1
ATOM 7186 N N . HIS A 1 462 ? 29.362 62.451 -14.357 1.00 11.56 462 HIS A N 1
ATOM 7187 C CA . HIS A 1 462 ? 30.698 62.122 -13.875 1.00 11.64 462 HIS A CA 1
ATOM 7188 C C . HIS A 1 462 ? 30.637 61.329 -12.571 1.00 10.75 462 HIS A C 1
ATOM 7189 O O . HIS A 1 462 ? 31.286 60.284 -12.435 1.00 11.00 462 HIS A O 1
ATOM 7203 N N . ILE A 1 463 ? 29.876 61.818 -11.590 1.00 10.26 463 ILE A N 1
ATOM 7204 C CA . ILE A 1 463 ? 29.752 61.091 -10.322 1.00 9.89 463 ILE A CA 1
ATOM 7205 C C . ILE A 1 463 ? 29.207 59.692 -10.589 1.00 10.12 463 ILE A C 1
ATOM 7206 O O . ILE A 1 463 ? 29.746 58.691 -10.105 1.00 10.89 463 ILE A O 1
ATOM 7222 N N . ASP A 1 464 ? 28.130 59.614 -11.381 1.00 11.07 464 ASP A N 1
ATOM 7223 C CA . ASP A 1 464 ? 27.465 58.345 -11.657 1.00 10.29 464 ASP A CA 1
ATOM 7224 C C . ASP A 1 464 ? 28.439 57.316 -12.226 1.00 13.40 464 ASP A C 1
ATOM 7225 O O . ASP A 1 464 ? 28.360 56.129 -11.889 1.00 13.86 464 ASP A O 1
ATOM 7234 N N . THR A 1 465 ? 29.363 57.746 -13.097 1.00 11.01 465 THR A N 1
ATOM 7235 C CA . THR A 1 465 ? 30.298 56.842 -13.768 1.00 12.74 465 THR A CA 1
ATOM 7236 C C . THR A 1 465 ? 31.685 56.776 -13.127 1.00 11.79 465 THR A C 1
ATOM 7237 O O . THR A 1 465 ? 32.561 56.075 -13.651 1.00 12.49 465 THR A O 1
ATOM 7248 N N . ASN A 1 466 ? 31.913 57.487 -12.015 1.00 11.26 466 ASN A N 1
ATOM 7249 C CA . ASN A 1 466 ? 33.206 57.499 -11.300 1.00 11.44 466 ASN A CA 1
ATOM 7250 C C . ASN A 1 466 ? 32.898 57.451 -9.796 1.00 10.78 466 ASN A C 1
ATOM 7251 O O . ASN A 1 466 ? 33.094 58.399 -9.021 1.00 10.54 466 ASN A O 1
ATOM 7262 N N A ARG A 1 467 ? 32.418 56.294 -9.368 0.39 10.62 467 ARG A N 1
ATOM 7263 N N B ARG A 1 467 ? 32.415 56.307 -9.344 0.61 10.61 467 ARG A N 1
ATOM 7264 C CA A ARG A 1 467 ? 31.985 56.074 -8.003 0.39 13.09 467 ARG A CA 1
ATOM 7265 C CA B ARG A 1 467 ? 31.986 56.169 -7.964 0.61 13.17 467 ARG A CA 1
ATOM 7266 C C A ARG A 1 467 ? 33.145 55.974 -7.029 0.39 12.00 467 ARG A C 1
ATOM 7267 C C B ARG A 1 467 ? 33.129 55.919 -7.000 0.61 11.70 467 ARG A C 1
ATOM 7268 O O A ARG A 1 467 ? 34.309 55.851 -7.417 0.39 13.31 467 ARG A O 1
ATOM 7269 O O B ARG A 1 467 ? 34.292 55.768 -7.390 0.61 14.10 467 ARG A O 1
ATOM 7312 N N . MET B 1 21 ? 43.469 40.973 42.800 1.00 35.17 21 MET B N 1
ATOM 7313 C CA . MET B 1 21 ? 42.033 40.783 42.601 1.00 39.01 21 MET B CA 1
ATOM 7314 C C . MET B 1 21 ? 41.575 39.489 43.258 1.00 34.65 21 MET B C 1
ATOM 7315 O O . MET B 1 21 ? 42.215 38.449 43.113 1.00 36.72 21 MET B O 1
ATOM 7328 N N . LYS B 1 22 ? 40.461 39.553 43.979 1.00 27.97 22 LYS B N 1
ATOM 7329 C CA . LYS B 1 22 ? 39.979 38.417 44.743 1.00 25.10 22 LYS B CA 1
ATOM 7330 C C . LYS B 1 22 ? 38.503 38.179 44.469 1.00 21.22 22 LYS B C 1
ATOM 7331 O O . LYS B 1 22 ? 37.750 39.107 44.165 1.00 23.36 22 LYS B O 1
ATOM 7350 N N . GLU B 1 23 ? 38.108 36.911 44.532 1.00 20.13 23 GLU B N 1
ATOM 7351 C CA . GLU B 1 23 ? 36.707 36.517 44.534 1.00 18.00 23 GLU B CA 1
ATOM 7352 C C . GLU B 1 23 ? 36.314 36.161 45.964 1.00 15.95 23 GLU B C 1
ATOM 7353 O O . GLU B 1 23 ? 37.025 35.399 46.632 1.00 19.50 23 GLU B O 1
ATOM 7365 N N . TYR B 1 24 ? 35.215 36.739 46.434 1.00 14.14 24 TYR B N 1
ATOM 7366 C CA . TYR B 1 24 ? 34.624 36.451 47.740 1.00 15.44 24 TYR B CA 1
ATOM 7367 C C . TYR B 1 24 ? 33.292 35.747 47.487 1.00 14.27 24 TYR B C 1
ATOM 7368 O O . TYR B 1 24 ? 32.384 36.326 46.877 1.00 13.42 24 TYR B O 1
ATOM 7386 N N A THR B 1 25 ? 33.174 34.506 47.944 0.53 15.57 25 THR B N 1
ATOM 7387 N N B THR B 1 25 ? 33.167 34.513 47.965 0.47 15.38 25 THR B N 1
ATOM 7388 C CA A THR B 1 25 ? 32.006 33.692 47.638 0.53 15.04 25 THR B CA 1
ATOM 7389 C CA B THR B 1 25 ? 32.019 33.674 47.647 0.47 14.98 25 THR B CA 1
ATOM 7390 C C A THR B 1 25 ? 31.125 33.550 48.867 0.53 14.70 25 THR B C 1
ATOM 7391 C C B THR B 1 25 ? 31.127 33.506 48.868 0.47 14.65 25 THR B C 1
ATOM 7392 O O A THR B 1 25 ? 31.622 33.419 49.990 0.53 15.97 25 THR B O 1
ATOM 7393 O O B THR B 1 25 ? 31.618 33.312 49.985 0.47 16.09 25 THR B O 1
ATOM 7414 N N . PHE B 1 26 ? 29.814 33.563 48.634 1.00 11.68 26 PHE B N 1
ATOM 7415 C CA . PHE B 1 26 ? 28.816 33.512 49.690 1.00 11.52 26 PHE B CA 1
ATOM 7416 C C . PHE B 1 26 ? 27.662 32.628 49.260 1.00 13.65 26 PHE B C 1
ATOM 7417 O O . PHE B 1 26 ? 27.356 32.525 48.072 1.00 12.86 26 PHE B O 1
ATOM 7434 N N . SER B 1 27 ? 27.008 32.011 50.255 1.00 11.74 27 SER B N 1
ATOM 7435 C CA . SER B 1 27 ? 25.768 31.276 50.061 1.00 12.63 27 SER B CA 1
ATOM 7436 C C . SER B 1 27 ? 24.671 31.969 50.868 1.00 12.96 27 SER B C 1
ATOM 7437 O O . SER B 1 27 ? 24.967 32.906 51.624 1.00 12.89 27 SER B O 1
ATOM 7445 N N . PRO B 1 28 ? 23.406 31.540 50.746 1.00 12.87 28 PRO B N 1
ATOM 7446 C CA . PRO B 1 28 ? 22.331 32.202 51.519 1.00 13.07 28 PRO B CA 1
ATOM 7447 C C . PRO B 1 28 ? 22.589 32.299 53.016 1.00 14.35 28 PRO B C 1
ATOM 7448 O O . PRO B 1 28 ? 22.241 33.318 53.637 1.00 14.54 28 PRO B O 1
ATOM 7459 N N . LYS B 1 29 ? 23.227 31.294 53.606 1.00 13.58 29 LYS B N 1
ATOM 7460 C CA . LYS B 1 29 ? 23.508 31.324 55.034 1.00 15.06 29 LYS B CA 1
ATOM 7461 C C . LYS B 1 29 ? 24.493 32.419 55.427 1.00 13.97 29 LYS B C 1
ATOM 7462 O O . LYS B 1 29 ? 24.632 32.706 56.629 1.00 15.22 29 LYS B O 1
ATOM 7481 N N . ASP B 1 30 ? 25.175 33.020 54.445 1.00 13.13 30 ASP B N 1
ATOM 7482 C CA . ASP B 1 30 ? 26.219 34.012 54.684 1.00 13.63 30 ASP B CA 1
ATOM 7483 C C . ASP B 1 30 ? 25.762 35.431 54.364 1.00 13.86 30 ASP B C 1
ATOM 7484 O O . ASP B 1 30 ? 26.598 36.333 54.219 1.00 12.80 30 ASP B O 1
ATOM 7493 N N . VAL B 1 31 ? 24.462 35.660 54.235 1.00 12.41 31 VAL B N 1
ATOM 7494 C CA . VAL B 1 31 ? 23.961 36.975 53.831 1.00 13.25 31 VAL B CA 1
ATOM 7495 C C . VAL B 1 31 ? 24.492 38.094 54.729 1.00 13.38 31 VAL B C 1
ATOM 7496 O O . VAL B 1 31 ? 24.862 39.154 54.197 1.00 12.84 31 VAL B O 1
ATOM 7509 N N . PRO B 1 32 ? 24.534 37.953 56.056 1.00 13.01 32 PRO B N 1
ATOM 7510 C CA . PRO B 1 32 ? 25.103 39.055 56.865 1.00 12.64 32 PRO B CA 1
ATOM 7511 C C . PRO B 1 32 ? 26.503 39.490 56.426 1.00 14.36 32 PRO B C 1
ATOM 7512 O O . PRO B 1 32 ? 26.749 40.696 56.256 1.00 13.50 32 PRO B O 1
ATOM 7523 N N . ALA B 1 33 ? 27.427 38.541 56.222 1.00 13.24 33 ALA B N 1
ATOM 7524 C CA . ALA B 1 33 ? 28.777 38.883 55.793 1.00 12.48 33 ALA B CA 1
ATOM 7525 C C . ALA B 1 33 ? 28.795 39.406 54.366 1.00 13.49 33 ALA B C 1
ATOM 7526 O O . ALA B 1 33 ? 29.596 40.292 54.041 1.00 13.15 33 ALA B O 1
ATOM 7533 N N A MET B 1 34 ? 27.925 38.883 53.502 0.66 11.14 34 MET B N 1
ATOM 7534 N N B MET B 1 34 ? 27.903 38.904 53.512 0.34 11.47 34 MET B N 1
ATOM 7535 C CA A MET B 1 34 ? 27.833 39.394 52.139 0.66 11.37 34 MET B CA 1
ATOM 7536 C CA B MET B 1 34 ? 27.823 39.385 52.138 0.34 11.50 34 MET B CA 1
ATOM 7537 C C A MET B 1 34 ? 27.435 40.865 52.143 0.66 11.94 34 MET B C 1
ATOM 7538 C C B MET B 1 34 ? 27.383 40.844 52.085 0.34 11.85 34 MET B C 1
ATOM 7539 O O A MET B 1 34 ? 28.089 41.699 51.510 0.66 12.59 34 MET B O 1
ATOM 7540 O O B MET B 1 34 ? 27.944 41.643 51.327 0.34 11.22 34 MET B O 1
ATOM 7567 N N . LYS B 1 35 ? 26.352 41.199 52.849 1.00 11.24 35 LYS B N 1
ATOM 7568 C CA . LYS B 1 35 ? 25.918 42.590 52.936 1.00 11.14 35 LYS B CA 1
ATOM 7569 C C . LYS B 1 35 ? 27.002 43.481 53.537 1.00 12.99 35 LYS B C 1
ATOM 7570 O O . LYS B 1 35 ? 27.195 44.616 53.089 1.00 12.98 35 LYS B O 1
ATOM 7589 N N . GLN B 1 36 ? 27.717 42.997 54.550 1.00 13.80 36 GLN B N 1
ATOM 7590 C CA . GLN B 1 36 ? 28.759 43.805 55.173 1.00 14.01 36 GLN B CA 1
ATOM 7591 C C . GLN B 1 36 ? 29.845 44.161 54.158 1.00 13.43 36 GLN B C 1
ATOM 7592 O O . GLN B 1 36 ? 30.283 45.317 54.071 1.00 14.50 36 GLN B O 1
ATOM 7606 N N . LEU B 1 37 ? 30.286 43.183 53.363 1.00 12.86 37 LEU B N 1
ATOM 7607 C CA . LEU B 1 37 ? 31.355 43.435 52.399 1.00 11.92 37 LEU B CA 1
ATOM 7608 C C . LEU B 1 37 ? 30.873 44.348 51.282 1.00 12.52 37 LEU B C 1
ATOM 7609 O O . LEU B 1 37 ? 31.577 45.282 50.901 1.00 11.55 37 LEU B O 1
ATOM 7625 N N . LEU B 1 38 ? 29.668 44.107 50.753 1.00 12.22 38 LEU B N 1
ATOM 7626 C CA . LEU B 1 38 ? 29.153 44.957 49.683 1.00 10.94 38 LEU B CA 1
ATOM 7627 C C . LEU B 1 38 ? 29.047 46.411 50.126 1.00 11.40 38 LEU B C 1
ATOM 7628 O O . LEU B 1 38 ? 29.301 47.332 49.332 1.00 12.48 38 LEU B O 1
ATOM 7644 N N . GLY B 1 39 ? 28.648 46.634 51.373 1.00 11.23 39 GLY B N 1
ATOM 7645 C CA . GLY B 1 39 ? 28.396 47.973 51.872 1.00 14.06 39 GLY B CA 1
ATOM 7646 C C . GLY B 1 39 ? 29.565 48.661 52.540 1.00 12.50 39 GLY B C 1
ATOM 7647 O O . GLY B 1 39 ? 29.463 49.825 52.961 1.00 13.59 39 GLY B O 1
ATOM 7651 N N . SER B 1 40 ? 30.687 47.949 52.683 1.00 13.64 40 SER B N 1
ATOM 7652 C CA . SER B 1 40 ? 31.805 48.445 53.464 1.00 12.42 40 SER B CA 1
ATOM 7653 C C . SER B 1 40 ? 32.627 49.498 52.735 1.00 11.83 40 SER B C 1
ATOM 7654 O O . SER B 1 40 ? 33.274 50.319 53.392 1.00 13.05 40 SER B O 1
ATOM 7662 N N . GLY B 1 41 ? 32.660 49.458 51.407 1.00 11.60 41 GLY B N 1
ATOM 7663 C CA . GLY B 1 41 ? 33.590 50.256 50.641 1.00 13.19 41 GLY B CA 1
ATOM 7664 C C . GLY B 1 41 ? 34.979 49.676 50.523 1.00 12.28 41 GLY B C 1
ATOM 7665 O O . GLY B 1 41 ? 35.855 50.318 49.920 1.00 15.63 41 GLY B O 1
ATOM 7669 N N . ASN B 1 42 ? 35.218 48.487 51.071 1.00 14.39 42 ASN B N 1
ATOM 7670 C CA . ASN B 1 42 ? 36.552 47.912 51.084 1.00 14.97 42 ASN B CA 1
ATOM 7671 C C . ASN B 1 42 ? 36.849 47.032 49.884 1.00 14.18 42 ASN B C 1
ATOM 7672 O O . ASN B 1 42 ? 38.003 46.613 49.723 1.00 16.53 42 ASN B O 1
ATOM 7683 N N . LEU B 1 43 ? 35.849 46.725 49.059 1.00 13.53 43 LEU B N 1
ATOM 7684 C CA . LEU B 1 43 ? 36.101 46.034 47.796 1.00 12.88 43 LEU B CA 1
ATOM 7685 C C . LEU B 1 43 ? 37.048 46.870 46.948 1.00 15.70 43 LEU B C 1
ATOM 7686 O O . LEU B 1 43 ? 36.989 48.101 46.960 1.00 16.19 43 LEU B O 1
ATOM 7702 N N . GLN B 1 44 ? 37.959 46.195 46.246 1.00 16.18 44 GLN B N 1
ATOM 7703 C CA . GLN B 1 44 ? 38.963 46.843 45.423 1.00 16.24 44 GLN B CA 1
ATOM 7704 C C . GLN B 1 44 ? 38.711 46.581 43.944 1.00 14.45 44 GLN B C 1
ATOM 7705 O O . GLN B 1 44 ? 38.027 45.619 43.584 1.00 12.85 44 GLN B O 1
ATOM 7719 N N . PRO B 1 45 ? 39.264 47.408 43.057 1.00 13.60 45 PRO B N 1
ATOM 7720 C CA . PRO B 1 45 ? 39.032 47.211 41.615 1.00 14.48 45 PRO B CA 1
ATOM 7721 C C . PRO B 1 45 ? 39.335 45.782 41.180 1.00 14.98 45 PRO B C 1
ATOM 7722 O O . PRO B 1 45 ? 40.384 45.219 41.500 1.00 17.17 45 PRO B O 1
ATOM 7733 N N . GLY B 1 46 ? 38.390 45.188 40.439 1.00 14.49 46 GLY B N 1
ATOM 7734 C CA . GLY B 1 46 ? 38.530 43.826 39.960 1.00 15.41 46 GLY B CA 1
ATOM 7735 C C . GLY B 1 46 ? 38.053 42.741 40.909 1.00 15.95 46 GLY B C 1
ATOM 7736 O O . GLY B 1 46 ? 37.946 41.571 40.488 1.00 16.28 46 GLY B O 1
ATOM 7740 N N . ASP B 1 47 ? 37.776 43.075 42.172 1.00 13.90 47 ASP B N 1
ATOM 7741 C CA . ASP B 1 47 ? 37.219 42.099 43.093 1.00 13.93 47 ASP B CA 1
ATOM 7742 C C . ASP B 1 47 ? 35.803 41.717 42.646 1.00 12.58 47 ASP B C 1
ATOM 7743 O O . ASP B 1 47 ? 35.118 42.472 41.945 1.00 13.20 47 ASP B O 1
ATOM 7752 N N . ALA B 1 48 ? 35.359 40.533 43.047 1.00 11.90 48 ALA B N 1
ATOM 7753 C CA . ALA B 1 48 ? 34.003 40.077 42.783 1.00 12.03 48 ALA B CA 1
ATOM 7754 C C . ALA B 1 48 ? 33.401 39.490 44.049 1.00 11.73 48 ALA B C 1
ATOM 7755 O O . ALA B 1 48 ? 34.076 38.768 44.805 1.00 12.08 48 ALA B O 1
ATOM 7762 N N . VAL B 1 49 ? 32.136 39.826 44.274 1.00 11.21 49 VAL B N 1
ATOM 7763 C CA . VAL B 1 49 ? 31.268 39.174 45.252 1.00 12.62 49 VAL B CA 1
ATOM 7764 C C . VAL B 1 49 ? 30.402 38.178 44.484 1.00 10.55 49 VAL B C 1
ATOM 7765 O O . VAL B 1 49 ? 29.631 38.572 43.596 1.00 11.58 49 VAL B O 1
ATOM 7778 N N . VAL B 1 50 ? 30.578 36.891 44.782 1.00 11.83 50 VAL B N 1
ATOM 7779 C CA . VAL B 1 50 ? 30.032 35.787 43.980 1.00 11.11 50 VAL B CA 1
ATOM 7780 C C . VAL B 1 50 ? 29.021 35.019 44.824 1.00 13.01 50 VAL B C 1
ATOM 7781 O O . VAL B 1 50 ? 29.357 34.530 45.911 1.00 13.52 50 VAL B O 1
ATOM 7794 N N . LEU B 1 51 ? 27.793 34.888 44.318 1.00 12.59 51 LEU B N 1
ATOM 7795 C CA . LEU B 1 51 ? 26.723 34.182 45.025 1.00 10.75 51 LEU B CA 1
ATOM 7796 C C . LEU B 1 51 ? 26.545 32.762 44.489 1.00 12.20 51 LEU B C 1
ATOM 7797 O O . LEU B 1 51 ? 26.290 32.565 43.290 1.00 12.31 51 LEU B O 1
ATOM 7813 N N . LYS B 1 52 ? 26.653 31.783 45.387 1.00 10.87 52 LYS B N 1
ATOM 7814 C CA . LYS B 1 52 ? 26.417 30.391 45.040 1.00 11.38 52 LYS B CA 1
ATOM 7815 C C . LYS B 1 52 ? 24.928 30.172 44.784 1.00 12.06 52 LYS B C 1
ATOM 7816 O O . LYS B 1 52 ? 24.074 30.960 45.194 1.00 11.73 52 LYS B O 1
ATOM 7835 N N . ASP B 1 53 ? 24.613 29.082 44.100 1.00 11.87 53 ASP B N 1
ATOM 7836 C CA . ASP B 1 53 ? 23.221 28.778 43.783 1.00 12.85 53 ASP B CA 1
ATOM 7837 C C . ASP B 1 53 ? 22.379 28.780 45.053 1.00 12.48 53 ASP B C 1
ATOM 7838 O O . ASP B 1 53 ? 22.767 28.210 46.079 1.00 13.10 53 ASP B O 1
ATOM 7847 N N . GLY B 1 54 ? 21.214 29.405 44.979 1.00 12.07 54 GLY B N 1
ATOM 7848 C CA . GLY B 1 54 ? 20.325 29.420 46.119 1.00 13.59 54 GLY B CA 1
ATOM 7849 C C . GLY B 1 54 ? 19.344 30.569 46.047 1.00 13.17 54 GLY B C 1
ATOM 7850 O O . GLY B 1 54 ? 19.295 31.322 45.065 1.00 12.75 54 GLY B O 1
ATOM 7854 N N . THR B 1 55 ? 18.560 30.675 47.125 1.00 11.84 55 THR B N 1
ATOM 7855 C CA . THR B 1 55 ? 17.570 31.734 47.298 1.00 13.49 55 THR B CA 1
ATOM 7856 C C . THR B 1 55 ? 18.030 32.701 48.381 1.00 13.46 55 THR B C 1
ATOM 7857 O O . THR B 1 55 ? 18.361 32.282 49.501 1.00 13.00 55 THR B O 1
ATOM 7868 N N . TYR B 1 56 ? 18.012 33.993 48.041 1.00 12.19 56 TYR B N 1
ATOM 7869 C CA . TYR B 1 56 ? 18.485 35.109 48.859 1.00 11.25 56 TYR B CA 1
ATOM 7870 C C . TYR B 1 56 ? 17.247 35.954 49.137 1.00 10.68 56 TYR B C 1
ATOM 7871 O O . TYR B 1 56 ? 16.905 36.847 48.356 1.00 12.02 56 TYR B O 1
ATOM 7889 N N . HIS B 1 57 ? 16.545 35.641 50.223 1.00 11.05 57 HIS B N 1
ATOM 7890 C CA . HIS B 1 57 ? 15.215 36.175 50.484 1.00 11.76 57 HIS B CA 1
ATOM 7891 C C . HIS B 1 57 ? 15.287 37.247 51.564 1.00 11.41 57 HIS B C 1
ATOM 7892 O O . HIS B 1 57 ? 16.024 37.107 52.542 1.00 13.85 57 HIS B O 1
ATOM 7906 N N . ASN B 1 58 ? 14.532 38.332 51.370 1.00 11.87 58 ASN B N 1
ATOM 7907 C CA . ASN B 1 58 ? 14.443 39.405 52.371 1.00 12.42 58 ASN B CA 1
ATOM 7908 C C . ASN B 1 58 ? 15.823 40.009 52.683 1.00 13.67 58 ASN B C 1
ATOM 7909 O O . ASN B 1 58 ? 16.206 40.183 53.853 1.00 14.73 58 ASN B O 1
ATOM 7920 N N . LEU B 1 59 ? 16.582 40.328 51.627 1.00 10.52 59 LEU B N 1
ATOM 7921 C CA . LEU B 1 59 ? 17.819 41.085 51.801 1.00 12.66 59 LEU B CA 1
ATOM 7922 C C . LEU B 1 59 ? 17.554 42.437 52.451 1.00 12.34 59 LEU B C 1
ATOM 7923 O O . LEU B 1 59 ? 18.438 42.985 53.125 1.00 14.01 59 LEU B O 1
ATOM 7939 N N . LYS B 1 60 ? 16.357 42.992 52.257 1.00 12.00 60 LYS B N 1
ATOM 7940 C CA . LYS B 1 60 ? 15.926 44.249 52.887 1.00 12.04 60 LYS B CA 1
ATOM 7941 C C . LYS B 1 60 ? 16.941 45.340 52.556 1.00 11.90 60 LYS B C 1
ATOM 7942 O O . LYS B 1 60 ? 17.208 45.568 51.368 1.00 12.43 60 LYS B O 1
ATOM 7961 N N . GLU B 1 61 ? 17.483 46.052 53.542 1.00 13.69 61 GLU B N 1
ATOM 7962 C CA . GLU B 1 61 ? 18.383 47.172 53.274 1.00 15.70 61 GLU B CA 1
ATOM 7963 C C . GLU B 1 61 ? 19.755 46.630 52.883 1.00 13.75 61 GLU B C 1
ATOM 7964 O O . GLU B 1 61 ? 20.416 45.972 53.695 1.00 15.43 61 GLU B O 1
ATOM 7976 N N . ILE B 1 62 ? 20.203 46.919 51.663 1.00 12.87 62 ILE B N 1
ATOM 7977 C CA . ILE B 1 62 ? 21.487 46.424 51.179 1.00 12.68 62 ILE B CA 1
ATOM 7978 C C . ILE B 1 62 ? 22.141 47.502 50.322 1.00 13.10 62 ILE B C 1
ATOM 7979 O O . ILE B 1 62 ? 21.506 48.076 49.432 1.00 12.04 62 ILE B O 1
ATOM 7995 N N . ASN B 1 63 ? 23.383 47.838 50.651 1.00 12.17 63 ASN B N 1
ATOM 7996 C CA . ASN B 1 63 ? 24.158 48.840 49.936 1.00 12.65 63 ASN B CA 1
ATOM 7997 C C . ASN B 1 63 ? 25.306 48.175 49.191 1.00 10.69 63 ASN B C 1
ATOM 7998 O O . ASN B 1 63 ? 25.976 47.290 49.734 1.00 12.03 63 ASN B O 1
ATOM 8009 N N . PHE B 1 64 ? 25.556 48.628 47.961 1.00 10.14 64 PHE B N 1
ATOM 8010 C CA . PHE B 1 64 ? 26.693 48.200 47.144 1.00 11.38 64 PHE B CA 1
ATOM 8011 C C . PHE B 1 64 ? 27.495 49.462 46.864 1.00 10.95 64 PHE B C 1
ATOM 8012 O O . PHE B 1 64 ? 27.019 50.368 46.169 1.00 10.13 64 PHE B O 1
ATOM 8029 N N . THR B 1 65 ? 28.685 49.547 47.449 1.00 11.08 65 THR B N 1
ATOM 8030 C CA . THR B 1 65 ? 29.513 50.740 47.308 1.00 10.30 65 THR B CA 1
ATOM 8031 C C . THR B 1 65 ? 30.977 50.357 47.186 1.00 12.99 65 THR B C 1
ATOM 8032 O O . THR B 1 65 ? 31.383 49.237 47.485 1.00 14.45 65 THR B O 1
ATOM 8043 N N . GLY B 1 66 ? 31.770 51.320 46.732 1.00 11.37 66 GLY B N 1
ATOM 8044 C CA . GLY B 1 66 ? 33.178 51.104 46.464 1.00 11.90 66 GLY B CA 1
ATOM 8045 C C . GLY B 1 66 ? 33.608 51.906 45.253 1.00 10.89 66 GLY B C 1
ATOM 8046 O O . GLY B 1 66 ? 32.806 52.628 44.643 1.00 11.33 66 GLY B O 1
ATOM 8050 N N . LYS B 1 67 ? 34.886 51.817 44.910 1.00 12.39 67 LYS B N 1
ATOM 8051 C CA . LYS B 1 67 ? 35.442 52.490 43.740 1.00 12.76 67 LYS B CA 1
ATOM 8052 C C . LYS B 1 67 ? 36.270 51.508 42.916 1.00 13.82 67 LYS B C 1
ATOM 8053 O O . LYS B 1 67 ? 37.412 51.199 43.272 1.00 13.54 67 LYS B O 1
ATOM 8072 N N . GLY B 1 68 ? 35.687 51.001 41.827 1.00 11.73 68 GLY B N 1
ATOM 8073 C CA . GLY B 1 68 ? 36.462 50.359 40.794 1.00 13.71 68 GLY B CA 1
ATOM 8074 C C . GLY B 1 68 ? 37.159 51.417 39.963 1.00 14.62 68 GLY B C 1
ATOM 8075 O O . GLY B 1 68 ? 37.108 52.615 40.252 1.00 15.52 68 GLY B O 1
ATOM 8079 N N . VAL B 1 69 ? 37.816 50.956 38.896 1.00 12.91 69 VAL B N 1
ATOM 8080 C CA . VAL B 1 69 ? 38.387 51.840 37.891 1.00 14.76 69 VAL B CA 1
ATOM 8081 C C . VAL B 1 69 ? 37.993 51.327 36.510 1.00 13.45 69 VAL B C 1
ATOM 8082 O O . VAL B 1 69 ? 37.527 50.196 36.355 1.00 13.74 69 VAL B O 1
ATOM 8095 N N . SER B 1 70 ? 38.199 52.177 35.495 1.00 16.07 70 SER B N 1
ATOM 8096 C CA . SER B 1 70 ? 37.901 51.796 34.121 1.00 16.94 70 SER B CA 1
ATOM 8097 C C . SER B 1 70 ? 38.671 50.534 33.750 1.00 16.68 70 SER B C 1
ATOM 8098 O O . SER B 1 70 ? 39.881 50.451 33.958 1.00 18.24 70 SER B O 1
ATOM 8106 N N . GLY B 1 71 ? 37.957 49.539 33.224 1.00 18.35 71 GLY B N 1
ATOM 8107 C CA . GLY B 1 71 ? 38.553 48.274 32.863 1.00 20.35 71 GLY B CA 1
ATOM 8108 C C . GLY B 1 71 ? 38.634 47.281 33.993 1.00 20.92 71 GLY B C 1
ATOM 8109 O O . GLY B 1 71 ? 38.897 46.095 33.740 1.00 24.08 71 GLY B O 1
ATOM 8113 N N . LYS B 1 72 ? 38.431 47.725 35.230 1.00 16.51 72 LYS B N 1
ATOM 8114 C CA . LYS B 1 72 ? 38.490 46.855 36.407 1.00 15.41 72 LYS B CA 1
ATOM 8115 C C . LYS B 1 72 ? 37.376 47.233 37.364 1.00 13.77 72 LYS B C 1
ATOM 8116 O O . LYS B 1 72 ? 37.619 47.691 38.495 1.00 14.71 72 LYS B O 1
ATOM 8135 N N . PRO B 1 73 ? 36.126 47.019 36.980 1.00 12.76 73 PRO B N 1
ATOM 8136 C CA . PRO B 1 73 ? 35.016 47.295 37.896 1.00 13.38 73 PRO B CA 1
ATOM 8137 C C . PRO B 1 73 ? 35.019 46.333 39.077 1.00 12.02 73 PRO B C 1
ATOM 8138 O O . PRO B 1 73 ? 35.681 45.294 39.058 1.00 13.06 73 PRO B O 1
ATOM 8149 N N . ILE B 1 74 ? 34.288 46.712 40.127 1.00 10.80 74 ILE B N 1
ATOM 8150 C CA . ILE B 1 74 ? 33.938 45.814 41.226 1.00 12.38 74 ILE B CA 1
ATOM 8151 C C . ILE B 1 74 ? 32.620 45.136 40.857 1.00 12.12 74 ILE B C 1
ATOM 8152 O O . ILE B 1 74 ? 31.659 45.818 40.503 1.00 11.17 74 ILE B O 1
ATOM 8168 N N . VAL B 1 75 ? 32.575 43.805 40.909 1.00 12.20 75 VAL B N 1
ATOM 8169 C CA . VAL B 1 75 ? 31.473 43.025 40.339 1.00 10.70 75 VAL B CA 1
ATOM 8170 C C . VAL B 1 75 ? 30.722 42.270 41.439 1.00 11.57 75 VAL B C 1
ATOM 8171 O O . VAL B 1 75 ? 31.341 41.641 42.298 1.00 11.86 75 VAL B O 1
ATOM 8184 N N . TRP B 1 76 ? 29.389 42.343 41.411 1.00 11.28 76 TRP B N 1
ATOM 8185 C CA . TRP B 1 76 ? 28.491 41.494 42.185 1.00 11.53 76 TRP B CA 1
ATOM 8186 C C . TRP B 1 76 ? 27.779 40.597 41.178 1.00 10.55 76 TRP B C 1
ATOM 8187 O O . TRP B 1 76 ? 27.049 41.097 40.314 1.00 11.34 76 TRP B O 1
ATOM 8208 N N A ARG B 1 77 ? 27.983 39.285 41.286 0.66 10.17 77 ARG B N 1
ATOM 8209 N N B ARG B 1 77 ? 27.962 39.284 41.304 0.34 10.58 77 ARG B N 1
ATOM 8210 C CA A ARG B 1 77 ? 27.422 38.365 40.308 0.66 10.95 77 ARG B CA 1
ATOM 8211 C CA B ARG B 1 77 ? 27.429 38.365 40.309 0.34 11.17 77 ARG B CA 1
ATOM 8212 C C A ARG B 1 77 ? 27.027 37.033 40.938 0.66 11.05 77 ARG B C 1
ATOM 8213 C C B ARG B 1 77 ? 27.037 37.031 40.933 0.34 11.16 77 ARG B C 1
ATOM 8214 O O A ARG B 1 77 ? 27.440 36.675 42.049 0.66 11.42 77 ARG B O 1
ATOM 8215 O O B ARG B 1 77 ? 27.457 36.675 42.040 0.34 11.64 77 ARG B O 1
ATOM 8256 N N . ALA B 1 78 ? 26.213 36.295 40.192 1.00 12.25 78 ALA B N 1
ATOM 8257 C CA . ALA B 1 78 ? 25.941 34.900 40.493 1.00 12.65 78 ALA B CA 1
ATOM 8258 C C . ALA B 1 78 ? 27.084 34.024 39.995 1.00 11.68 78 ALA B C 1
ATOM 8259 O O . ALA B 1 78 ? 27.673 34.279 38.933 1.00 13.64 78 ALA B O 1
ATOM 8266 N N . GLU B 1 79 ? 27.402 32.977 40.765 1.00 11.84 79 GLU B N 1
ATOM 8267 C CA . GLU B 1 79 ? 28.383 32.001 40.304 1.00 13.33 79 GLU B CA 1
ATOM 8268 C C . GLU B 1 79 ? 27.937 31.371 38.989 1.00 13.31 79 GLU B C 1
ATOM 8269 O O . GLU B 1 79 ? 28.731 31.218 38.056 1.00 17.27 79 GLU B O 1
ATOM 8281 N N . ASN B 1 80 ? 26.672 30.961 38.918 1.00 13.21 80 ASN B N 1
ATOM 8282 C CA . ASN B 1 80 ? 26.093 30.323 37.751 1.00 13.58 80 ASN B CA 1
ATOM 8283 C C . ASN B 1 80 ? 24.919 31.183 37.311 1.00 13.65 80 ASN B C 1
ATOM 8284 O O . ASN B 1 80 ? 23.949 31.345 38.079 1.00 14.76 80 ASN B O 1
ATOM 8295 N N . PRO B 1 81 ? 24.981 31.791 36.130 1.00 16.44 81 PRO B N 1
ATOM 8296 C CA . PRO B 1 81 ? 23.983 32.802 35.768 1.00 15.17 81 PRO B CA 1
ATOM 8297 C C . PRO B 1 81 ? 22.565 32.299 35.936 1.00 14.69 81 PRO B C 1
ATOM 8298 O O . PRO B 1 81 ? 22.205 31.198 35.494 1.00 15.39 81 PRO B O 1
ATOM 8309 N N . GLY B 1 82 ? 21.753 33.120 36.588 1.00 16.87 82 GLY B N 1
ATOM 8310 C CA . GLY B 1 82 ? 20.370 32.784 36.820 1.00 17.34 82 GLY B CA 1
ATOM 8311 C C . GLY B 1 82 ? 20.087 31.875 37.998 1.00 19.54 82 GLY B C 1
ATOM 8312 O O . GLY B 1 82 ? 18.914 31.621 38.287 1.00 19.71 82 GLY B O 1
ATOM 8316 N N . LYS B 1 83 ? 21.103 31.360 38.690 1.00 15.80 83 LYS B N 1
ATOM 8317 C CA . LYS B 1 83 ? 20.866 30.419 39.780 1.00 14.14 83 LYS B CA 1
ATOM 8318 C C . LYS B 1 83 ? 20.935 31.065 41.163 1.00 13.57 83 LYS B C 1
ATOM 8319 O O . LYS B 1 83 ? 20.706 30.371 42.167 1.00 14.37 83 LYS B O 1
ATOM 8338 N N . ALA B 1 84 ? 21.281 32.344 41.252 1.00 12.88 84 ALA B N 1
ATOM 8339 C CA . ALA B 1 84 ? 21.192 33.101 42.499 1.00 11.60 84 ALA B CA 1
ATOM 8340 C C . ALA B 1 84 ? 19.921 33.948 42.407 1.00 11.73 84 ALA B C 1
ATOM 8341 O O . ALA B 1 84 ? 19.855 34.910 41.630 1.00 13.52 84 ALA B O 1
ATOM 8348 N N . VAL B 1 85 ? 18.895 33.565 43.166 1.00 11.45 85 VAL B N 1
ATOM 8349 C CA . VAL B 1 85 ? 17.581 34.190 43.103 1.00 10.89 85 VAL B CA 1
ATOM 8350 C C . VAL B 1 85 ? 17.443 35.158 44.268 1.00 11.19 85 VAL B C 1
ATOM 8351 O O . VAL B 1 85 ? 17.633 34.766 45.427 1.00 12.07 85 VAL B O 1
ATOM 8364 N N . ILE B 1 86 ? 17.082 36.408 43.971 1.00 9.82 86 ILE B N 1
ATOM 8365 C CA . ILE B 1 86 ? 16.811 37.425 44.990 1.00 11.33 86 ILE B CA 1
ATOM 8366 C C . ILE B 1 86 ? 15.307 37.653 45.035 1.00 9.71 86 ILE B C 1
ATOM 8367 O O . ILE B 1 86 ? 14.683 37.961 44.012 1.00 10.19 86 ILE B O 1
ATOM 8383 N N . SER B 1 87 ? 14.723 37.514 46.229 1.00 10.21 87 SER B N 1
ATOM 8384 C CA . SER B 1 87 ? 13.277 37.584 46.388 1.00 10.64 87 SER B CA 1
ATOM 8385 C C . SER B 1 87 ? 12.927 38.222 47.729 1.00 9.80 87 SER B C 1
ATOM 8386 O O . SER B 1 87 ? 13.792 38.466 48.563 1.00 10.31 87 SER B O 1
ATOM 8394 N N . GLY B 1 88 ? 11.644 38.514 47.924 1.00 11.43 88 GLY B N 1
ATOM 8395 C CA . GLY B 1 88 ? 11.216 39.139 49.156 1.00 11.50 88 GLY B CA 1
ATOM 8396 C C . GLY B 1 88 ? 11.549 40.618 49.198 1.00 10.72 88 GLY B C 1
ATOM 8397 O O . GLY B 1 88 ? 11.876 41.240 48.185 1.00 10.40 88 GLY B O 1
ATOM 8401 N N . LYS B 1 89 ? 11.475 41.183 50.402 1.00 11.16 89 LYS B N 1
ATOM 8402 C CA . LYS B 1 89 ? 11.636 42.622 50.586 1.00 12.39 89 LYS B CA 1
ATOM 8403 C C . LYS B 1 89 ? 13.050 43.059 50.212 1.00 10.77 89 LYS B C 1
ATOM 8404 O O . LYS B 1 89 ? 14.036 42.418 50.590 1.00 10.91 89 LYS B O 1
ATOM 8423 N N . LEU B 1 90 ? 13.149 44.185 49.504 1.00 11.14 90 LEU B N 1
ATOM 8424 C CA . LEU B 1 90 ? 14.426 44.665 48.987 1.00 11.61 90 LEU B CA 1
ATOM 8425 C C . LEU B 1 90 ? 14.453 46.185 48.899 1.00 10.23 90 LEU B C 1
ATOM 8426 O O . LEU B 1 90 ? 13.516 46.811 48.398 1.00 10.81 90 LEU B O 1
ATOM 8442 N N . ARG B 1 91 ? 15.568 46.772 49.359 1.00 10.01 91 ARG B N 1
ATOM 8443 C CA . ARG B 1 91 ? 15.860 48.203 49.208 1.00 10.35 91 ARG B CA 1
ATOM 8444 C C . ARG B 1 91 ? 17.357 48.258 48.886 1.00 12.51 91 ARG B C 1
ATOM 8445 O O . ARG B 1 91 ? 18.217 48.429 49.766 1.00 12.54 91 ARG B O 1
ATOM 8466 N N . LEU B 1 92 ? 17.686 48.072 47.611 1.00 10.40 92 LEU B N 1
ATOM 8467 C CA . LEU B 1 92 ? 19.073 48.044 47.161 1.00 9.89 92 LEU B CA 1
ATOM 8468 C C . LEU B 1 92 ? 19.499 49.432 46.699 1.00 9.99 92 LEU B C 1
ATOM 8469 O O . LEU B 1 92 ? 18.808 50.067 45.893 1.00 9.22 92 LEU B O 1
ATOM 8485 N N . LYS B 1 93 ? 20.608 49.922 47.249 1.00 10.70 93 LYS B N 1
ATOM 8486 C CA . LYS B 1 93 ? 21.175 51.219 46.902 1.00 11.06 93 LYS B CA 1
ATOM 8487 C C . LYS B 1 93 ? 22.593 51.005 46.384 1.00 10.57 93 LYS B C 1
ATOM 8488 O O . LYS B 1 93 ? 23.390 50.299 47.016 1.00 11.43 93 LYS B O 1
ATOM 8507 N N . ILE B 1 94 ? 22.908 51.604 45.237 1.00 10.79 94 ILE B N 1
ATOM 8508 C CA . ILE B 1 94 ? 24.203 51.469 44.578 1.00 9.88 94 ILE B CA 1
ATOM 8509 C C . ILE B 1 94 ? 24.805 52.864 44.486 1.00 10.88 94 ILE B C 1
ATOM 8510 O O . ILE B 1 94 ? 24.172 53.776 43.938 1.00 10.83 94 ILE B O 1
ATOM 8526 N N . TYR B 1 95 ? 26.026 53.037 44.998 1.00 11.32 95 TYR B N 1
ATOM 8527 C CA . TYR B 1 95 ? 26.647 54.361 44.982 1.00 11.96 95 TYR B CA 1
ATOM 8528 C C . TYR B 1 95 ? 28.153 54.187 45.104 1.00 12.29 95 TYR B C 1
ATOM 8529 O O . TYR B 1 95 ? 28.634 53.290 45.810 1.00 12.16 95 TYR B O 1
ATOM 8547 N N . GLY B 1 96 ? 28.880 55.036 44.385 1.00 12.14 96 GLY B N 1
ATOM 8548 C CA . GLY B 1 96 ? 30.309 54.868 44.193 1.00 13.05 96 GLY B CA 1
ATOM 8549 C C . GLY B 1 96 ? 30.619 54.907 42.712 1.00 10.93 96 GLY B C 1
ATOM 8550 O O . GLY B 1 96 ? 29.869 55.536 41.956 1.00 12.48 96 GLY B O 1
ATOM 8554 N N A GLU B 1 97 ? 31.708 54.262 42.280 0.62 10.44 97 GLU B N 1
ATOM 8555 N N B GLU B 1 97 ? 31.700 54.258 42.273 0.38 10.62 97 GLU B N 1
ATOM 8556 C CA A GLU B 1 97 ? 32.156 54.363 40.897 0.62 11.76 97 GLU B CA 1
ATOM 8557 C CA B GLU B 1 97 ? 32.150 54.372 40.892 0.38 12.09 97 GLU B CA 1
ATOM 8558 C C A GLU B 1 97 ? 32.593 53.004 40.380 0.62 10.94 97 GLU B C 1
ATOM 8559 C C B GLU B 1 97 ? 32.613 53.019 40.374 0.38 10.92 97 GLU B C 1
ATOM 8560 O O A GLU B 1 97 ? 33.209 52.226 41.109 0.62 10.15 97 GLU B O 1
ATOM 8561 O O B GLU B 1 97 ? 33.254 52.256 41.101 0.38 10.79 97 GLU B O 1
ATOM 8584 N N . TYR B 1 98 ? 32.295 52.728 39.108 1.00 10.39 98 TYR B N 1
ATOM 8585 C CA . TYR B 1 98 ? 32.771 51.503 38.445 1.00 12.62 98 TYR B CA 1
ATOM 8586 C C . TYR B 1 98 ? 32.362 50.242 39.212 1.00 10.79 98 TYR B C 1
ATOM 8587 O O . TYR B 1 98 ? 33.165 49.347 39.468 1.00 11.93 98 TYR B O 1
ATOM 8605 N N . LEU B 1 99 ? 31.097 50.188 39.588 1.00 10.02 99 LEU B N 1
ATOM 8606 C CA . LEU B 1 99 ? 30.483 49.014 40.186 1.00 10.48 99 LEU B CA 1
ATOM 8607 C C . LEU B 1 99 ? 29.584 48.346 39.148 1.00 11.23 99 LEU B C 1
ATOM 8608 O O . LEU B 1 99 ? 28.951 49.027 38.327 1.00 12.56 99 LEU B O 1
ATOM 8624 N N . GLN B 1 100 ? 29.492 47.012 39.192 1.00 10.93 100 GLN B N 1
ATOM 8625 C CA . GLN B 1 100 ? 28.784 46.270 38.148 1.00 11.33 100 GLN B CA 1
ATOM 8626 C C . GLN B 1 100 ? 28.031 45.101 38.761 1.00 12.27 100 GLN B C 1
ATOM 8627 O O . GLN B 1 100 ? 28.589 44.359 39.571 1.00 12.14 100 GLN B O 1
ATOM 8641 N N . LEU B 1 101 ? 26.763 44.973 38.402 1.00 10.21 101 LEU B N 1
ATOM 8642 C CA . LEU B 1 101 ? 25.909 43.849 38.768 1.00 10.77 101 LEU B CA 1
ATOM 8643 C C . LEU B 1 101 ? 25.696 43.000 37.525 1.00 9.64 101 LEU B C 1
ATOM 8644 O O . LEU B 1 101 ? 25.357 43.540 36.466 1.00 10.60 101 LEU B O 1
ATOM 8660 N N . GLU B 1 102 ? 25.844 41.678 37.657 1.00 9.75 102 GLU B N 1
ATOM 8661 C CA . GLU B 1 102 ? 25.792 40.785 36.511 1.00 11.49 102 GLU B CA 1
ATOM 8662 C C . GLU B 1 102 ? 25.066 39.492 36.873 1.00 9.17 102 GLU B C 1
ATOM 8663 O O . GLU B 1 102 ? 25.354 38.873 37.904 1.00 10.82 102 GLU B O 1
ATOM 8675 N N . ASP B 1 103 ? 24.201 39.027 35.971 1.00 10.41 103 ASP B N 1
ATOM 8676 C CA . ASP B 1 103 ? 23.689 37.650 35.987 1.00 10.62 103 ASP B CA 1
ATOM 8677 C C . ASP B 1 103 ? 22.824 37.331 37.212 1.00 9.36 103 ASP B C 1
ATOM 8678 O O . ASP B 1 103 ? 22.724 36.167 37.627 1.00 11.66 103 ASP B O 1
ATOM 8687 N N . LEU B 1 104 ? 22.200 38.349 37.783 1.00 9.24 104 LEU B N 1
ATOM 8688 C CA . LEU B 1 104 ? 21.328 38.202 38.945 1.00 10.84 104 LEU B CA 1
ATOM 8689 C C . LEU B 1 104 ? 19.875 38.079 38.503 1.00 9.65 104 LEU B C 1
ATOM 8690 O O . LEU B 1 104 ? 19.448 38.718 37.533 1.00 10.41 104 LEU B O 1
ATOM 8706 N N . LEU B 1 105 ? 19.117 37.264 39.238 1.00 10.35 105 LEU B N 1
ATOM 8707 C CA . LEU B 1 105 ? 17.695 37.036 38.977 1.00 11.06 105 LEU B CA 1
ATOM 8708 C C . LEU B 1 105 ? 16.888 37.594 40.148 1.00 9.53 105 LEU B C 1
ATOM 8709 O O . LEU B 1 105 ? 16.852 36.979 41.218 1.00 12.25 105 LEU B O 1
ATOM 8725 N N . PHE B 1 106 ? 16.244 38.740 39.935 1.00 9.34 106 PHE B N 1
ATOM 8726 C CA . PHE B 1 106 ? 15.274 39.296 40.873 1.00 9.57 106 PHE B CA 1
ATOM 8727 C C . PHE B 1 106 ? 13.903 38.743 40.503 1.00 9.57 106 PHE B C 1
ATOM 8728 O O . PHE B 1 106 ? 13.361 39.084 39.443 1.00 9.94 106 PHE B O 1
ATOM 8745 N N . TYR B 1 107 ? 13.337 37.886 41.355 1.00 9.97 107 TYR B N 1
ATOM 8746 C CA . TYR B 1 107 ? 12.130 37.140 41.015 1.00 11.02 107 TYR B CA 1
ATOM 8747 C C . TYR B 1 107 ? 11.270 37.091 42.268 1.00 9.85 107 TYR B C 1
ATOM 8748 O O . TYR B 1 107 ? 11.651 36.471 43.263 1.00 11.29 107 TYR B O 1
ATOM 8766 N N . LYS B 1 108 ? 10.121 37.752 42.215 1.00 11.37 108 LYS B N 1
ATOM 8767 C CA . LYS B 1 108 ? 9.239 37.896 43.373 1.00 11.98 108 LYS B CA 1
ATOM 8768 C C . LYS B 1 108 ? 9.951 38.585 44.535 1.00 12.42 108 LYS B C 1
ATOM 8769 O O . LYS B 1 108 ? 9.746 38.249 45.709 1.00 11.64 108 LYS B O 1
ATOM 8788 N N . ALA B 1 109 ? 10.812 39.541 44.191 1.00 10.93 109 ALA B N 1
ATOM 8789 C CA . ALA B 1 109 ? 11.300 40.557 45.115 1.00 11.15 109 ALA B CA 1
ATOM 8790 C C . ALA B 1 109 ? 10.380 41.776 45.002 1.00 10.17 109 ALA B C 1
ATOM 8791 O O . ALA B 1 109 ? 9.603 41.895 44.056 1.00 11.91 109 ALA B O 1
ATOM 8798 N N . TRP B 1 110 ? 10.459 42.697 45.971 1.00 10.66 110 TRP B N 1
ATOM 8799 C CA . TRP B 1 110 ? 9.665 43.921 45.865 1.00 10.35 110 TRP B CA 1
ATOM 8800 C C . TRP B 1 110 ? 10.270 45.002 46.756 1.00 12.86 110 TRP B C 1
ATOM 8801 O O . TRP B 1 110 ? 11.080 44.727 47.639 1.00 14.04 110 TRP B O 1
ATOM 8822 N N . ALA B 1 111 ? 9.826 46.240 46.543 1.00 11.68 111 ALA B N 1
ATOM 8823 C CA . ALA B 1 111 ? 10.376 47.377 47.269 1.00 12.94 111 ALA B CA 1
ATOM 8824 C C . ALA B 1 111 ? 9.800 47.496 48.673 1.00 13.81 111 ALA B C 1
ATOM 8825 O O . ALA B 1 111 ? 8.590 47.383 48.879 1.00 15.25 111 ALA B O 1
ATOM 8832 N N . ILE B 1 112 ? 10.680 47.749 49.646 1.00 13.15 112 ILE B N 1
ATOM 8833 C CA . ILE B 1 112 ? 10.241 48.095 50.994 1.00 16.12 112 ILE B CA 1
ATOM 8834 C C . ILE B 1 112 ? 9.511 49.423 50.965 1.00 23.20 112 ILE B C 1
ATOM 8835 O O . ILE B 1 112 ? 8.433 49.578 51.552 1.00 32.56 112 ILE B O 1
ATOM 8851 N N . GLY B 1 113 ? 10.103 50.405 50.305 1.00 20.49 113 GLY B N 1
ATOM 8852 C CA . GLY B 1 113 ? 9.455 51.690 50.128 1.00 23.34 113 GLY B CA 1
ATOM 8853 C C . GLY B 1 113 ? 9.100 51.947 48.676 1.00 18.85 113 GLY B C 1
ATOM 8854 O O . GLY B 1 113 ? 8.408 51.126 48.061 1.00 22.53 113 GLY B O 1
ATOM 8858 N N . HIS B 1 114 ? 9.555 53.088 48.141 1.00 17.24 114 HIS B N 1
ATOM 8859 C CA . HIS B 1 114 ? 9.156 53.511 46.801 1.00 14.87 114 HIS B CA 1
ATOM 8860 C C . HIS B 1 114 ? 10.000 52.872 45.712 1.00 13.54 114 HIS B C 1
ATOM 8861 O O . HIS B 1 114 ? 9.491 52.659 44.611 1.00 10.95 114 HIS B O 1
ATOM 8875 N N . ASP B 1 115 ? 11.284 52.602 45.979 1.00 12.79 115 ASP B N 1
ATOM 8876 C CA . ASP B 1 115 ? 12.264 52.257 44.948 1.00 9.94 115 ASP B CA 1
ATOM 8877 C C . ASP B 1 115 ? 12.964 50.951 45.299 1.00 10.98 115 ASP B C 1
ATOM 8878 O O . ASP B 1 115 ? 13.578 50.840 46.365 1.00 11.62 115 ASP B O 1
ATOM 8887 N N . MET B 1 116 ? 12.854 49.951 44.427 1.00 9.38 116 MET B N 1
ATOM 8888 C CA . MET B 1 116 ? 13.423 48.647 44.752 1.00 9.59 116 MET B CA 1
ATOM 8889 C C . MET B 1 116 ? 14.946 48.640 44.592 1.00 9.37 116 MET B C 1
ATOM 8890 O O . MET B 1 116 ? 15.664 48.220 45.504 1.00 9.95 116 MET B O 1
ATOM 8904 N N . ILE B 1 117 ? 15.428 49.123 43.448 1.00 8.27 117 ILE B N 1
ATOM 8905 C CA . ILE B 1 117 ? 16.851 49.293 43.128 1.00 9.64 117 ILE B CA 1
ATOM 8906 C C . ILE B 1 117 ? 17.074 50.764 42.761 1.00 7.78 117 ILE B C 1
ATOM 8907 O O . ILE B 1 117 ? 16.400 51.287 41.869 1.00 9.82 117 ILE B O 1
ATOM 8923 N N . ASP B 1 118 ? 18.001 51.435 43.453 1.00 9.63 118 ASP B N 1
ATOM 8924 C CA . ASP B 1 118 ? 18.255 52.865 43.249 1.00 10.54 118 ASP B CA 1
ATOM 8925 C C . ASP B 1 118 ? 19.755 53.106 43.131 1.00 10.32 118 ASP B C 1
ATOM 8926 O O . ASP B 1 118 ? 20.542 52.558 43.911 1.00 11.96 118 ASP B O 1
ATOM 8935 N N . PHE B 1 119 ? 20.133 53.959 42.179 1.00 8.95 119 PHE B N 1
ATOM 8936 C CA . PHE B 1 119 ? 21.536 54.302 41.911 1.00 9.40 119 PHE B CA 1
ATOM 8937 C C . PHE B 1 119 ? 22.015 55.513 42.712 1.00 10.13 119 PHE B C 1
ATOM 8938 O O . PHE B 1 119 ? 22.830 56.326 42.243 1.00 9.75 119 PHE B O 1
ATOM 8955 N N . GLN B 1 120 ? 21.527 55.659 43.945 1.00 10.33 120 GLN B N 1
ATOM 8956 C CA . GLN B 1 120 ? 22.090 56.605 44.899 1.00 11.78 120 GLN B CA 1
ATOM 8957 C C . GLN B 1 120 ? 21.962 56.049 46.317 1.00 12.53 120 GLN B C 1
ATOM 8958 O O . GLN B 1 120 ? 21.086 55.228 46.602 1.00 13.62 120 GLN B O 1
ATOM 8972 N N . GLY B 1 121 ? 22.839 56.520 47.202 1.00 11.94 121 GLY B N 1
ATOM 8973 C CA . GLY B 1 121 ? 22.686 56.269 48.621 1.00 13.39 121 GLY B CA 1
ATOM 8974 C C . GLY B 1 121 ? 21.766 57.295 49.254 1.00 19.73 121 GLY B C 1
ATOM 8975 O O . GLY B 1 121 ? 21.007 56.990 50.178 1.00 25.80 121 GLY B O 1
ATOM 8979 N N . GLU B 1 122 ? 21.849 58.525 48.768 1.00 19.68 122 GLU B N 1
ATOM 8980 C CA . GLU B 1 122 ? 21.054 59.652 49.250 1.00 20.39 122 GLU B CA 1
ATOM 8981 C C . GLU B 1 122 ? 21.341 60.810 48.302 1.00 23.87 122 GLU B C 1
ATOM 8982 O O . GLU B 1 122 ? 22.196 60.708 47.416 1.00 20.60 122 GLU B O 1
ATOM 8994 N N . LYS B 1 123 ? 20.644 61.927 48.504 1.00 24.19 123 LYS B N 1
ATOM 8995 C CA . LYS B 1 123 ? 20.878 63.077 47.647 1.00 28.11 123 LYS B CA 1
ATOM 8996 C C . LYS B 1 123 ? 22.341 63.467 47.697 1.00 27.41 123 LYS B C 1
ATOM 8997 O O . LYS B 1 123 ? 22.913 63.654 48.778 1.00 25.15 123 LYS B O 1
ATOM 9016 N N . GLY B 1 124 ? 22.941 63.577 46.516 1.00 24.97 124 GLY B N 1
ATOM 9017 C CA . GLY B 1 124 ? 24.308 63.996 46.379 1.00 26.97 124 GLY B CA 1
ATOM 9018 C C . GLY B 1 124 ? 25.317 62.884 46.466 1.00 23.57 124 GLY B C 1
ATOM 9019 O O . GLY B 1 124 ? 26.508 63.145 46.267 1.00 29.95 124 GLY B O 1
ATOM 9023 N N . VAL B 1 125 ? 24.889 61.661 46.768 1.00 19.02 125 VAL B N 1
ATOM 9024 C CA . VAL B 1 125 ? 25.800 60.533 46.954 1.00 14.72 125 VAL B CA 1
ATOM 9025 C C . VAL B 1 125 ? 25.361 59.479 45.951 1.00 13.13 125 VAL B C 1
ATOM 9026 O O . VAL B 1 125 ? 24.536 58.602 46.242 1.00 16.31 125 VAL B O 1
ATOM 9039 N N . TYR B 1 126 ? 25.915 59.564 44.740 1.00 12.86 126 TYR B N 1
ATOM 9040 C CA . TYR B 1 126 ? 25.390 58.875 43.575 1.00 13.03 126 TYR B CA 1
ATOM 9041 C C . TYR B 1 126 ? 26.327 57.782 43.062 1.00 12.30 126 TYR B C 1
ATOM 9042 O O . TYR B 1 126 ? 27.530 57.769 43.354 1.00 12.74 126 TYR B O 1
ATOM 9060 N N . ALA B 1 127 ? 25.758 56.880 42.265 1.00 11.39 127 ALA B N 1
ATOM 9061 C CA . ALA B 1 127 ? 26.534 55.996 41.409 1.00 10.08 127 ALA B CA 1
ATOM 9062 C C . ALA B 1 127 ? 26.969 56.727 40.147 1.00 10.87 127 ALA B C 1
ATOM 9063 O O . ALA B 1 127 ? 26.186 57.470 39.542 1.00 10.52 127 ALA B O 1
ATOM 9070 N N . SER B 1 128 ? 28.218 56.505 39.738 1.00 10.20 128 SER B N 1
ATOM 9071 C CA . SER B 1 128 ? 28.690 56.970 38.441 1.00 9.83 128 SER B CA 1
ATOM 9072 C C . SER B 1 128 ? 29.529 55.872 37.805 1.00 10.68 128 SER B C 1
ATOM 9073 O O . SER B 1 128 ? 30.231 55.123 38.485 1.00 10.40 128 SER B O 1
ATOM 9081 N N . PHE B 1 129 ? 29.437 55.761 36.487 1.00 8.97 129 PHE B N 1
ATOM 9082 C CA . PHE B 1 129 ? 30.175 54.737 35.752 1.00 10.55 129 PHE B CA 1
ATOM 9083 C C . PHE B 1 129 ? 29.837 53.337 36.260 1.00 10.17 129 PHE B C 1
ATOM 9084 O O . PHE B 1 129 ? 30.684 52.435 36.256 1.00 11.56 129 PHE B O 1
ATOM 9101 N N . CYS B 1 130 ? 28.594 53.123 36.686 1.00 9.46 130 CYS B N 1
ATOM 9102 C CA . CYS B 1 130 ? 28.157 51.831 37.183 1.00 11.38 130 CYS B CA 1
ATOM 9103 C C . CYS B 1 130 ? 27.259 51.172 36.142 1.00 10.53 130 CYS B C 1
ATOM 9104 O O . CYS B 1 130 ? 26.712 51.836 35.257 1.00 10.71 130 CYS B O 1
ATOM 9112 N N . ARG B 1 131 ? 27.087 49.853 36.242 1.00 9.20 131 ARG B N 1
ATOM 9113 C CA . ARG B 1 131 ? 26.443 49.075 35.181 1.00 10.49 131 ARG B CA 1
ATOM 9114 C C . ARG B 1 131 ? 25.673 47.900 35.772 1.00 11.60 131 ARG B C 1
ATOM 9115 O O . ARG B 1 131 ? 26.168 47.205 36.662 1.00 11.68 131 ARG B O 1
ATOM 9136 N N . MET B 1 132 ? 24.453 47.700 35.278 1.00 9.30 132 MET B N 1
ATOM 9137 C CA . MET B 1 132 ? 23.674 46.487 35.510 1.00 9.52 132 MET B CA 1
ATOM 9138 C C . MET B 1 132 ? 23.522 45.782 34.168 1.00 9.04 132 MET B C 1
ATOM 9139 O O . MET B 1 132 ? 22.925 46.337 33.242 1.00 9.30 132 MET B O 1
ATOM 9153 N N . THR B 1 133 ? 24.049 44.562 34.071 1.00 9.05 133 THR B N 1
ATOM 9154 C CA . THR B 1 133 ? 24.061 43.843 32.802 1.00 9.75 133 THR B CA 1
ATOM 9155 C C . THR B 1 133 ? 23.636 42.390 32.991 1.00 9.19 133 THR B C 1
ATOM 9156 O O . THR B 1 133 ? 23.961 41.757 33.999 1.00 9.48 133 THR B O 1
ATOM 9167 N N . ARG B 1 134 ? 22.893 41.867 32.020 1.00 9.58 134 ARG B N 1
ATOM 9168 C CA . ARG B 1 134 ? 22.467 40.467 32.020 1.00 9.06 134 ARG B CA 1
ATOM 9169 C C . ARG B 1 134 ? 21.720 40.082 33.296 1.00 8.79 134 ARG B C 1
ATOM 9170 O O . ARG B 1 134 ? 21.871 38.964 33.790 1.00 10.74 134 ARG B O 1
ATOM 9191 N N . CYS B 1 135 ? 20.889 40.984 33.810 1.00 9.19 135 CYS B N 1
ATOM 9192 C CA . CYS B 1 135 ? 20.051 40.700 34.960 1.00 8.60 135 CYS B CA 1
ATOM 9193 C C . CYS B 1 135 ? 18.598 40.606 34.519 1.00 8.97 135 CYS B C 1
ATOM 9194 O O . CYS B 1 135 ? 18.201 41.130 33.473 1.00 10.40 135 CYS B O 1
ATOM 9202 N N . VAL B 1 136 ? 17.801 39.963 35.361 1.00 9.96 136 VAL B N 1
ATOM 9203 C CA . VAL B 1 136 ? 16.371 39.785 35.134 1.00 9.50 136 VAL B CA 1
ATOM 9204 C C . VAL B 1 136 ? 15.622 40.370 36.321 1.00 9.35 136 VAL B C 1
ATOM 9205 O O . VAL B 1 136 ? 16.000 40.139 37.480 1.00 10.99 136 VAL B O 1
ATOM 9218 N N . ILE B 1 137 ? 14.568 41.141 36.033 1.00 8.68 137 ILE B N 1
ATOM 9219 C CA . ILE B 1 137 ? 13.550 41.507 37.020 1.00 9.44 137 ILE B CA 1
ATOM 9220 C C . ILE B 1 137 ? 12.214 40.998 36.498 1.00 8.86 137 ILE B C 1
ATOM 9221 O O . ILE B 1 137 ? 11.736 41.462 35.454 1.00 9.65 137 ILE B O 1
ATOM 9237 N N A ASP B 1 138 ? 11.619 40.043 37.214 0.59 8.98 138 ASP B N 1
ATOM 9238 N N B ASP B 1 138 ? 11.609 40.053 37.220 0.41 8.91 138 ASP B N 1
ATOM 9239 C CA A ASP B 1 138 ? 10.409 39.364 36.763 0.59 10.23 138 ASP B CA 1
ATOM 9240 C CA B ASP B 1 138 ? 10.410 39.358 36.760 0.41 10.31 138 ASP B CA 1
ATOM 9241 C C A ASP B 1 138 ? 9.490 39.149 37.958 0.59 10.67 138 ASP B C 1
ATOM 9242 C C B ASP B 1 138 ? 9.488 39.139 37.952 0.41 10.68 138 ASP B C 1
ATOM 9243 O O A ASP B 1 138 ? 9.931 38.675 39.013 0.59 10.12 138 ASP B O 1
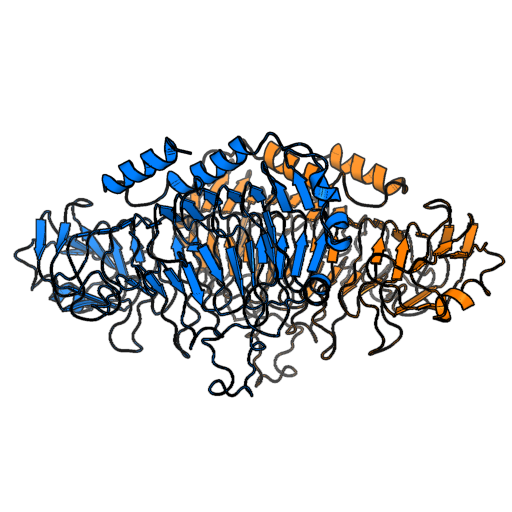ATOM 9244 O O B ASP B 1 138 ? 9.928 38.654 39.002 0.41 10.26 138 ASP B O 1
ATOM 9261 N N . GLU B 1 139 ? 8.217 39.518 37.795 1.00 10.26 139 GLU B N 1
ATOM 9262 C CA . GLU B 1 139 ? 7.181 39.275 38.809 1.00 10.64 139 GLU B CA 1
ATOM 9263 C C . GLU B 1 139 ? 7.522 39.899 40.160 1.00 9.92 139 GLU B C 1
ATOM 9264 O O . GLU B 1 139 ? 7.144 39.378 41.215 1.00 12.48 139 GLU B O 1
ATOM 9276 N N . CYS B 1 140 ? 8.185 41.054 40.149 1.00 9.44 140 CYS B N 1
ATOM 9277 C CA . CYS B 1 140 ? 8.673 41.678 41.375 1.00 10.23 140 CYS B CA 1
ATOM 9278 C C . CYS B 1 140 ? 7.627 42.640 41.947 1.00 12.18 140 CYS B C 1
ATOM 9279 O O . CYS B 1 140 ? 7.795 43.864 41.958 1.00 10.62 140 CYS B O 1
ATOM 9287 N N . ASN B 1 141 ? 6.541 42.049 42.459 1.00 9.99 141 ASN B N 1
ATOM 9288 C CA . ASN B 1 141 ? 5.374 42.798 42.891 1.00 11.25 141 ASN B CA 1
ATOM 9289 C C . ASN B 1 141 ? 5.081 42.548 44.362 1.00 11.49 141 ASN B C 1
ATOM 9290 O O . ASN B 1 141 ? 4.919 41.395 44.779 1.00 13.44 141 ASN B O 1
ATOM 9301 N N . ASP B 1 142 ? 4.969 43.633 45.140 1.00 12.42 142 ASP B N 1
ATOM 9302 C CA . ASP B 1 142 ? 4.705 43.547 46.575 1.00 13.02 142 ASP B CA 1
ATOM 9303 C C . ASP B 1 142 ? 3.327 42.946 46.786 1.00 14.29 142 ASP B C 1
ATOM 9304 O O . ASP B 1 142 ? 2.332 43.505 46.287 1.00 14.72 142 ASP B O 1
ATOM 9313 N N . PRO B 1 143 ? 3.210 41.825 47.505 1.00 14.29 143 PRO B N 1
ATOM 9314 C CA . PRO B 1 143 ? 1.879 41.228 47.704 1.00 17.59 143 PRO B CA 1
ATOM 9315 C C . PRO B 1 143 ? 0.933 42.110 48.488 1.00 19.52 143 PRO B C 1
ATOM 9316 O O . PRO B 1 143 ? -0.289 41.927 48.391 1.00 22.11 143 PRO B O 1
ATOM 9327 N N . GLN B 1 144 ? 1.445 43.066 49.255 1.00 17.85 144 GLN B N 1
ATOM 9328 C CA . GLN B 1 144 ? 0.584 43.978 49.994 1.00 20.28 144 GLN B CA 1
ATOM 9329 C C . GLN B 1 144 ? 0.181 45.222 49.203 1.00 22.26 144 GLN B C 1
ATOM 9330 O O . GLN B 1 144 ? -0.631 46.011 49.703 1.00 27.08 144 GLN B O 1
ATOM 9344 N N . LYS B 1 145 ? 0.724 45.431 48.000 1.00 21.42 145 LYS B N 1
ATOM 9345 C CA . LYS B 1 145 ? 0.253 46.472 47.089 1.00 22.34 145 LYS B CA 1
ATOM 9346 C C . LYS B 1 145 ? -0.744 45.871 46.096 1.00 24.30 145 LYS B C 1
ATOM 9347 O O . LYS B 1 145 ? -0.589 44.730 45.652 1.00 27.71 145 LYS B O 1
ATOM 9366 N N . GLY B 1 146 ? -1.774 46.643 45.750 1.00 30.69 146 GLY B N 1
ATOM 9367 C CA . GLY B 1 146 ? -2.778 46.173 44.820 1.00 30.81 146 GLY B CA 1
ATOM 9368 C C . GLY B 1 146 ? -2.429 46.446 43.366 1.00 28.86 146 GLY B C 1
ATOM 9369 O O . GLY B 1 146 ? -1.561 47.254 43.051 1.00 28.59 146 GLY B O 1
ATOM 9373 N N . GLU B 1 147 ? -3.125 45.750 42.470 1.00 29.70 147 GLU B N 1
ATOM 9374 C CA . GLU B 1 147 ? -2.873 45.856 41.038 1.00 27.52 147 GLU B CA 1
ATOM 9375 C C . GLU B 1 147 ? -3.763 46.882 40.333 1.00 25.92 147 GLU B C 1
ATOM 9376 O O . GLU B 1 147 ? -3.698 46.990 39.103 1.00 30.27 147 GLU B O 1
ATOM 9388 N N . ARG B 1 148 ? -4.589 47.621 41.066 1.00 28.89 148 ARG B N 1
ATOM 9389 C CA . ARG B 1 148 ? -5.490 48.615 40.497 1.00 26.43 148 ARG B CA 1
ATOM 9390 C C . ARG B 1 148 ? -4.984 50.022 40.788 1.00 24.45 148 ARG B C 1
ATOM 9391 O O . ARG B 1 148 ? -4.199 50.229 41.719 1.00 21.93 148 ARG B O 1
ATOM 9412 N N . PRO B 1 149 ? -5.416 51.024 40.022 1.00 22.86 149 PRO B N 1
ATOM 9413 C CA . PRO B 1 149 ? -4.924 52.388 40.266 1.00 21.66 149 PRO B CA 1
ATOM 9414 C C . PRO B 1 149 ? -5.155 52.817 41.710 1.00 25.09 149 PRO B C 1
ATOM 9415 O O . PRO B 1 149 ? -6.194 52.532 42.303 1.00 25.62 149 PRO B O 1
ATOM 9426 N N . ASN B 1 150 ? -4.154 53.493 42.274 1.00 27.45 150 ASN B N 1
ATOM 9427 C CA . ASN B 1 150 ? -4.193 54.027 43.632 1.00 30.67 150 ASN B CA 1
ATOM 9428 C C . ASN B 1 150 ? -4.149 52.950 44.707 1.00 30.91 150 ASN B C 1
ATOM 9429 O O . ASN B 1 150 ? -4.535 53.205 45.855 1.00 33.55 150 ASN B O 1
ATOM 9440 N N . GLU B 1 151 ? -3.674 51.750 44.369 1.00 26.13 151 GLU B N 1
ATOM 9441 C CA . GLU B 1 151 ? -3.571 50.655 45.326 1.00 24.61 151 GLU B CA 1
ATOM 9442 C C . GLU B 1 151 ? -2.129 50.336 45.695 1.00 27.26 151 GLU B C 1
ATOM 9443 O O . GLU B 1 151 ? -1.848 49.264 46.243 1.00 31.59 151 GLU B O 1
ATOM 9455 N N . GLY B 1 152 ? -1.217 51.234 45.401 1.00 20.63 152 GLY B N 1
ATOM 9456 C CA . GLY B 1 152 ? 0.184 51.049 45.730 1.00 18.20 152 GLY B CA 1
ATOM 9457 C C . GLY B 1 152 ? 1.057 51.430 44.548 1.00 18.04 152 GLY B C 1
ATOM 9458 O O . GLY B 1 152 ? 0.667 51.321 43.384 1.00 17.92 152 GLY B O 1
ATOM 9462 N N . ASP B 1 153 ? 2.270 51.897 44.850 1.00 14.01 153 ASP B N 1
ATOM 9463 C CA . ASP B 1 153 ? 3.230 52.305 43.830 1.00 15.48 153 ASP B CA 1
ATOM 9464 C C . ASP B 1 153 ? 4.645 51.872 44.206 1.00 13.14 153 ASP B C 1
ATOM 9465 O O . ASP B 1 153 ? 5.062 52.050 45.354 1.00 15.09 153 ASP B O 1
ATOM 9474 N N . GLU B 1 154 ? 5.372 51.278 43.256 1.00 10.40 154 GLU B N 1
ATOM 9475 C CA . GLU B 1 154 ? 6.775 50.956 43.479 1.00 10.36 154 GLU B CA 1
ATOM 9476 C C . GLU B 1 154 ? 7.492 51.007 42.136 1.00 10.52 154 GLU B C 1
ATOM 9477 O O . GLU B 1 154 ? 6.937 50.607 41.111 1.00 10.01 154 GLU B O 1
ATOM 9489 N N . TYR B 1 155 ? 8.700 51.557 42.129 1.00 10.02 155 TYR B N 1
ATOM 9490 C CA . TYR B 1 155 ? 9.515 51.676 40.919 1.00 8.72 155 TYR B CA 1
ATOM 9491 C C . TYR B 1 155 ? 10.626 50.633 40.988 1.00 9.62 155 TYR B C 1
ATOM 9492 O O . TYR B 1 155 ? 11.292 50.498 42.021 1.00 9.90 155 TYR B O 1
ATOM 9510 N N . TRP B 1 156 ? 10.874 49.930 39.883 1.00 8.91 156 TRP B N 1
ATOM 9511 C CA . TRP B 1 156 ? 11.864 48.854 39.923 1.00 6.73 156 TRP B CA 1
ATOM 9512 C C . TRP B 1 156 ? 13.303 49.382 39.953 1.00 8.09 156 TRP B C 1
ATOM 9513 O O . TRP B 1 156 ? 14.093 48.998 40.831 1.00 8.77 156 TRP B O 1
ATOM 9534 N N . VAL B 1 157 ? 13.665 50.237 38.999 1.00 9.05 157 VAL B N 1
ATOM 9535 C CA . VAL B 1 157 ? 15.027 50.756 38.880 1.00 9.34 157 VAL B CA 1
ATOM 9536 C C . VAL B 1 157 ? 14.982 52.272 38.770 1.00 8.73 157 VAL B C 1
ATOM 9537 O O . VAL B 1 157 ? 14.240 52.823 37.942 1.00 10.02 157 VAL B O 1
ATOM 9550 N N . GLY B 1 158 ? 15.800 52.933 39.587 1.00 9.83 158 GLY B N 1
ATOM 9551 C CA . GLY B 1 158 ? 15.966 54.371 39.562 1.00 9.37 158 GLY B CA 1
ATOM 9552 C C . GLY B 1 158 ? 17.377 54.764 39.153 1.00 7.97 158 GLY B C 1
ATOM 9553 O O . GLY B 1 158 ? 18.321 54.496 39.896 1.00 8.73 158 GLY B O 1
ATOM 9557 N N . LEU B 1 159 ? 17.549 55.352 37.972 1.00 8.25 159 LEU B N 1
ATOM 9558 C CA . LEU B 1 159 ? 18.841 55.907 37.570 1.00 8.20 159 LEU B CA 1
ATOM 9559 C C . LEU B 1 159 ? 19.039 57.287 38.198 1.00 9.18 159 LEU B C 1
ATOM 9560 O O . LEU B 1 159 ? 18.138 58.137 38.204 1.00 9.49 159 LEU B O 1
ATOM 9576 N N . ARG B 1 160 ? 20.254 57.498 38.718 1.00 8.80 160 ARG B N 1
ATOM 9577 C CA . ARG B 1 160 ? 20.718 58.726 39.348 1.00 9.11 160 ARG B CA 1
ATOM 9578 C C . ARG B 1 160 ? 22.145 58.927 38.861 1.00 10.30 160 ARG B C 1
ATOM 9579 O O . ARG B 1 160 ? 22.730 58.019 38.248 1.00 9.62 160 ARG B O 1
ATOM 9600 N N . GLY B 1 161 ? 22.731 60.078 39.190 1.00 10.13 161 GLY B N 1
ATOM 9601 C CA . GLY B 1 161 ? 24.149 60.291 38.944 1.00 10.95 161 GLY B CA 1
ATOM 9602 C C . GLY B 1 161 ? 24.459 60.486 37.475 1.00 9.72 161 GLY B C 1
ATOM 9603 O O . GLY B 1 161 ? 23.744 61.188 36.747 1.00 10.01 161 GLY B O 1
ATOM 9607 N N . THR B 1 162 ? 25.589 59.912 37.049 1.00 10.01 162 THR B N 1
ATOM 9608 C CA . THR B 1 162 ? 26.083 60.147 35.698 1.00 11.53 162 THR B CA 1
ATOM 9609 C C . THR B 1 162 ? 26.752 58.885 35.158 1.00 9.39 162 THR B C 1
ATOM 9610 O O . THR B 1 162 ? 27.316 58.086 35.911 1.00 9.12 162 THR B O 1
ATOM 9621 N N . ASN B 1 163 ? 26.703 58.728 33.835 1.00 9.43 163 ASN B N 1
ATOM 9622 C CA . ASN B 1 163 ? 27.485 57.718 33.117 1.00 9.59 163 ASN B CA 1
ATOM 9623 C C . ASN B 1 163 ? 27.159 56.302 33.563 1.00 9.88 163 ASN B C 1
ATOM 9624 O O . ASN B 1 163 ? 28.036 55.432 33.565 1.00 10.99 163 ASN B O 1
ATOM 9635 N N . ASN B 1 164 ? 25.912 56.037 33.956 1.00 8.47 164 ASN B N 1
ATOM 9636 C CA . ASN B 1 164 ? 25.508 54.677 34.290 1.00 7.56 164 ASN B CA 1
ATOM 9637 C C . ASN B 1 164 ? 24.901 53.969 33.071 1.00 9.66 164 ASN B C 1
ATOM 9638 O O . ASN B 1 164 ? 24.576 54.592 32.060 1.00 10.14 164 ASN B O 1
ATOM 9649 N N . ARG B 1 165 ? 24.825 52.639 33.142 1.00 8.53 165 ARG B N 1
ATOM 9650 C CA . ARG B 1 165 ? 24.377 51.828 32.010 1.00 7.88 165 ARG B CA 1
ATOM 9651 C C . ARG B 1 165 ? 23.521 50.662 32.488 1.00 7.86 165 ARG B C 1
ATOM 9652 O O . ARG B 1 165 ? 23.883 49.960 33.448 1.00 8.85 165 ARG B O 1
ATOM 9673 N N A ILE B 1 166 ? 22.393 50.458 31.814 0.35 7.41 166 ILE B N 1
ATOM 9674 N N B ILE B 1 166 ? 22.378 50.485 31.822 0.65 6.78 166 ILE B N 1
ATOM 9675 C CA A ILE B 1 166 ? 21.550 49.283 32.004 0.35 8.29 166 ILE B CA 1
ATOM 9676 C CA B ILE B 1 166 ? 21.514 49.319 31.976 0.65 8.49 166 ILE B CA 1
ATOM 9677 C C A ILE B 1 166 ? 21.457 48.601 30.648 0.35 8.57 166 ILE B C 1
ATOM 9678 C C B ILE B 1 166 ? 21.502 48.623 30.616 0.65 8.66 166 ILE B C 1
ATOM 9679 O O A ILE B 1 166 ? 20.917 49.182 29.700 0.35 6.57 166 ILE B O 1
ATOM 9680 O O B ILE B 1 166 ? 21.053 49.217 29.630 0.65 8.88 166 ILE B O 1
ATOM 9711 N N . ASP B 1 167 ? 21.967 47.373 30.553 1.00 7.61 167 ASP B N 1
ATOM 9712 C CA . ASP B 1 167 ? 22.079 46.725 29.247 1.00 7.29 167 ASP B CA 1
ATOM 9713 C C . ASP B 1 167 ? 21.896 45.214 29.342 1.00 7.80 167 ASP B C 1
ATOM 9714 O O . ASP B 1 167 ? 22.244 44.583 30.341 1.00 8.15 167 ASP B O 1
ATOM 9723 N N . HIS B 1 168 ? 21.370 44.629 28.260 1.00 7.74 168 HIS B N 1
ATOM 9724 C CA . HIS B 1 168 ? 21.197 43.170 28.133 1.00 8.50 168 HIS B CA 1
ATOM 9725 C C . HIS B 1 168 ? 20.393 42.576 29.286 1.00 7.76 168 HIS B C 1
ATOM 9726 O O . HIS B 1 168 ? 20.634 41.440 29.683 1.00 9.28 168 HIS B O 1
ATOM 9740 N N . CYS B 1 169 ? 19.418 43.318 29.807 1.00 8.03 169 CYS B N 1
ATOM 9741 C CA . CYS B 1 169 ? 18.557 42.847 30.885 1.00 8.46 169 CYS B CA 1
ATOM 9742 C C . CYS B 1 169 ? 17.173 42.488 30.340 1.00 9.12 169 CYS B C 1
ATOM 9743 O O . CYS B 1 169 ? 16.826 42.829 29.206 1.00 10.24 169 CYS B O 1
ATOM 9751 N N . TYR B 1 170 ? 16.377 41.810 31.170 1.00 8.36 170 TYR B N 1
ATOM 9752 C CA . TYR B 1 170 ? 14.997 41.421 30.876 1.00 8.74 170 TYR B CA 1
ATOM 9753 C C . TYR B 1 170 ? 14.129 41.876 32.044 1.00 8.68 170 TYR B C 1
ATOM 9754 O O . TYR B 1 170 ? 14.412 41.525 33.198 1.00 10.30 170 TYR B O 1
ATOM 9772 N N . PHE B 1 171 ? 13.102 42.677 31.751 1.00 8.08 171 PHE B N 1
ATOM 9773 C CA . PHE B 1 171 ? 12.188 43.213 32.768 1.00 9.97 171 PHE B CA 1
ATOM 9774 C C . PHE B 1 171 ? 10.768 42.879 32.338 1.00 10.04 171 PHE B C 1
ATOM 9775 O O . PHE B 1 171 ? 10.337 43.337 31.273 1.00 10.54 171 PHE B O 1
ATOM 9792 N N . ALA B 1 172 ? 10.013 42.146 33.154 1.00 9.52 172 ALA B N 1
ATOM 9793 C CA . ALA B 1 172 ? 8.681 41.757 32.703 1.00 10.37 172 ALA B CA 1
ATOM 9794 C C . ALA B 1 172 ? 7.735 41.469 33.859 1.00 10.16 172 ALA B C 1
ATOM 9795 O O . ALA B 1 172 ? 8.144 41.191 34.986 1.00 9.98 172 ALA B O 1
ATOM 9802 N N . ASN B 1 173 ? 6.438 41.558 33.553 1.00 9.90 173 ASN B N 1
ATOM 9803 C CA . ASN B 1 173 ? 5.374 41.152 34.464 1.00 10.47 173 ASN B CA 1
ATOM 9804 C C . ASN B 1 173 ? 5.293 42.015 35.727 1.00 10.94 173 ASN B C 1
ATOM 9805 O O . ASN B 1 173 ? 5.018 41.513 36.825 1.00 11.84 173 ASN B O 1
ATOM 9816 N N . LYS B 1 174 ? 5.462 43.331 35.554 1.00 9.26 174 LYS B N 1
ATOM 9817 C CA . LYS B 1 174 ? 5.106 44.271 36.603 1.00 9.46 174 LYS B CA 1
ATOM 9818 C C . LYS B 1 174 ? 3.592 44.420 36.635 1.00 11.33 174 LYS B C 1
ATOM 9819 O O . LYS B 1 174 ? 2.962 44.669 35.603 1.00 12.05 174 LYS B O 1
ATOM 9838 N N . ARG B 1 175 ? 3.023 44.269 37.815 1.00 9.92 175 ARG B N 1
ATOM 9839 C CA . ARG B 1 175 ? 1.578 44.217 38.007 1.00 13.19 175 ARG B CA 1
ATOM 9840 C C . ARG B 1 175 ? 1.060 45.274 38.969 1.00 15.04 175 ARG B C 1
ATOM 9841 O O . ARG B 1 175 ? -0.163 45.396 39.125 1.00 20.30 175 ARG B O 1
ATOM 9862 N N . VAL B 1 176 ? 1.939 45.993 39.652 1.00 11.86 176 VAL B N 1
ATOM 9863 C CA . VAL B 1 176 ? 1.599 47.106 40.527 1.00 14.04 176 VAL B CA 1
ATOM 9864 C C . VAL B 1 176 ? 1.997 48.391 39.819 1.00 12.72 176 VAL B C 1
ATOM 9865 O O . VAL B 1 176 ? 2.921 48.412 38.999 1.00 10.30 176 VAL B O 1
ATOM 9878 N N . GLY B 1 177 ? 1.265 49.460 40.097 1.00 11.11 177 GLY B N 1
ATOM 9879 C CA . GLY B 1 177 ? 1.634 50.772 39.611 1.00 12.22 177 GLY B CA 1
ATOM 9880 C C . GLY B 1 177 ? 3.089 51.162 39.832 1.00 10.24 177 GLY B C 1
ATOM 9881 O O . GLY B 1 177 ? 3.707 50.748 40.826 1.00 10.15 177 GLY B O 1
ATOM 9885 N N . GLY B 1 178 ? 3.619 51.982 38.929 1.00 9.45 178 GLY B N 1
ATOM 9886 C CA . GLY B 1 178 ? 4.960 52.511 39.053 1.00 9.84 178 GLY B CA 1
ATOM 9887 C C . GLY B 1 178 ? 5.844 52.165 37.877 1.00 10.78 178 GLY B C 1
ATOM 9888 O O . GLY B 1 178 ? 5.529 51.279 37.071 1.00 11.16 178 GLY B O 1
ATOM 9892 N N . LEU B 1 179 ? 6.948 52.884 37.753 1.00 9.53 179 LEU B N 1
ATOM 9893 C CA . LEU B 1 179 ? 7.851 52.701 36.627 1.00 8.87 179 LEU B CA 1
ATOM 9894 C C . LEU B 1 179 ? 8.660 51.406 36.710 1.00 8.35 179 LEU B C 1
ATOM 9895 O O . LEU B 1 179 ? 9.072 50.965 37.783 1.00 8.88 179 LEU B O 1
ATOM 9911 N N . VAL B 1 180 ? 8.936 50.826 35.536 1.00 7.87 180 VAL B N 1
ATOM 9912 C CA . VAL B 1 180 ? 10.033 49.857 35.415 1.00 7.54 180 VAL B CA 1
ATOM 9913 C C . VAL B 1 180 ? 11.374 50.565 35.586 1.00 8.97 180 VAL B C 1
ATOM 9914 O O . VAL B 1 180 ? 12.196 50.179 36.426 1.00 8.56 180 VAL B O 1
ATOM 9927 N N . LEU B 1 181 ? 11.587 51.656 34.844 1.00 8.18 181 LEU B N 1
ATOM 9928 C CA . LEU B 1 181 ? 12.860 52.363 34.849 1.00 7.02 181 LEU B CA 1
ATOM 9929 C C . LEU B 1 181 ? 12.628 53.869 34.816 1.00 7.86 181 LEU B C 1
ATOM 9930 O O . LEU B 1 181 ? 12.182 54.413 33.803 1.00 8.68 181 LEU B O 1
ATOM 9946 N N . GLN B 1 182 ? 12.931 54.540 35.933 1.00 8.19 182 GLN B N 1
ATOM 9947 C CA . GLN B 1 182 ? 12.870 55.992 36.022 1.00 8.03 182 GLN B CA 1
ATOM 9948 C C . GLN B 1 182 ? 14.270 56.590 35.967 1.00 8.66 182 GLN B C 1
ATOM 9949 O O . GLN B 1 182 ? 15.163 56.161 36.707 1.00 9.23 182 GLN B O 1
ATOM 9963 N N . VAL B 1 183 ? 14.445 57.595 35.110 1.00 7.53 183 VAL B N 1
ATOM 9964 C CA . VAL B 1 183 ? 15.650 58.415 35.110 1.00 8.80 183 VAL B CA 1
ATOM 9965 C C . VAL B 1 183 ? 15.363 59.664 35.930 1.00 7.53 183 VAL B C 1
ATOM 9966 O O . VAL B 1 183 ? 14.551 60.509 35.535 1.00 8.27 183 VAL B O 1
ATOM 9979 N N . TRP B 1 184 ? 15.961 59.735 37.119 1.00 8.91 184 TRP B N 1
ATOM 9980 C CA . TRP B 1 184 ? 15.719 60.828 38.052 1.00 7.90 184 TRP B CA 1
ATOM 9981 C C . TRP B 1 184 ? 16.667 61.984 37.768 1.00 9.49 184 TRP B C 1
ATOM 9982 O O . TRP B 1 184 ? 17.886 61.791 37.700 1.00 9.60 184 TRP B O 1
ATOM 10003 N N . LEU B 1 185 ? 16.111 63.177 37.602 1.00 9.51 185 LEU B N 1
ATOM 10004 C CA . LEU B 1 185 ? 16.900 64.390 37.432 1.00 9.10 185 LEU B CA 1
ATOM 10005 C C . LEU B 1 185 ? 16.655 65.332 38.600 1.00 10.10 185 LEU B C 1
ATOM 10006 O O . LEU B 1 185 ? 15.548 65.385 39.140 1.00 9.92 185 LEU B O 1
ATOM 10022 N N . SER B 1 186 ? 17.682 66.087 38.992 1.00 11.94 186 SER B N 1
ATOM 10023 C CA . SER B 1 186 ? 17.548 67.168 39.961 1.00 14.25 186 SER B CA 1
ATOM 10024 C C . SER B 1 186 ? 18.251 68.410 39.428 1.00 13.41 186 SER B C 1
ATOM 10025 O O . SER B 1 186 ? 19.010 68.349 38.457 1.00 10.85 186 SER B O 1
ATOM 10033 N N . ALA B 1 187 ? 17.987 69.557 40.058 1.00 14.65 187 ALA B N 1
ATOM 10034 C CA . ALA B 1 187 ? 18.617 70.793 39.605 1.00 15.47 187 ALA B CA 1
ATOM 10035 C C . ALA B 1 187 ? 20.133 70.686 39.656 1.00 16.07 187 ALA B C 1
ATOM 10036 O O . ALA B 1 187 ? 20.831 71.259 38.811 1.00 18.76 187 ALA B O 1
ATOM 10043 N N . ASP B 1 188 ? 20.664 69.939 40.610 1.00 15.66 188 ASP B N 1
ATOM 10044 C CA . ASP B 1 188 ? 22.103 69.797 40.746 1.00 20.78 188 ASP B CA 1
ATOM 10045 C C . ASP B 1 188 ? 22.679 68.620 39.971 1.00 17.72 188 ASP B C 1
ATOM 10046 O O . ASP B 1 188 ? 23.895 68.577 39.750 1.00 19.91 188 ASP B O 1
ATOM 10055 N N . ASN B 1 189 ? 21.846 67.652 39.562 1.00 14.11 189 ASN B N 1
ATOM 10056 C CA . ASN B 1 189 ? 22.319 66.424 38.907 1.00 12.15 189 ASN B CA 1
ATOM 10057 C C . ASN B 1 189 ? 21.270 66.041 37.861 1.00 11.62 189 ASN B C 1
ATOM 10058 O O . ASN B 1 189 ? 20.386 65.214 38.089 1.00 11.59 189 ASN B O 1
ATOM 10069 N N . HIS B 1 190 ? 21.368 66.659 36.681 1.00 10.46 190 HIS B N 1
ATOM 10070 C CA . HIS B 1 190 ? 20.449 66.362 35.588 1.00 8.71 190 HIS B CA 1
ATOM 10071 C C . HIS B 1 190 ? 21.140 65.852 34.331 1.00 8.72 190 HIS B C 1
ATOM 10072 O O . HIS B 1 190 ? 20.568 65.016 33.632 1.00 8.37 190 HIS B O 1
ATOM 10086 N N . LEU B 1 191 ? 22.311 66.379 33.979 1.00 9.02 191 LEU B N 1
ATOM 10087 C CA . LEU B 1 191 ? 23.014 65.981 32.749 1.00 8.96 191 LEU B CA 1
ATOM 10088 C C . LEU B 1 191 ? 23.728 64.657 33.017 1.00 8.90 191 LEU B C 1
ATOM 10089 O O . LEU B 1 191 ? 24.788 64.627 33.645 1.00 11.74 191 LEU B O 1
ATOM 10105 N N . ASN B 1 192 ? 23.128 63.550 32.575 1.00 7.77 192 ASN B N 1
ATOM 10106 C CA . ASN B 1 192 ? 23.559 62.234 33.025 1.00 8.41 192 ASN B CA 1
ATOM 10107 C C . ASN B 1 192 ? 24.373 61.447 32.014 1.00 8.38 192 ASN B C 1
ATOM 10108 O O . ASN B 1 192 ? 25.266 60.701 32.423 1.00 9.56 192 ASN B O 1
ATOM 10119 N N . ASN B 1 193 ? 24.064 61.514 30.720 1.00 9.60 193 ASN B N 1
ATOM 10120 C CA . ASN B 1 193 ? 24.738 60.658 29.740 1.00 8.68 193 ASN B CA 1
ATOM 10121 C C . ASN B 1 193 ? 24.588 59.174 30.077 1.00 9.94 193 ASN B C 1
ATOM 10122 O O . ASN B 1 193 ? 25.488 58.376 29.808 1.00 12.09 193 ASN B O 1
ATOM 10133 N N . HIS B 1 194 ? 23.462 58.777 30.665 1.00 8.11 194 HIS B N 1
ATOM 10134 C CA . HIS B 1 194 ? 23.212 57.360 30.874 1.00 8.00 194 HIS B CA 1
ATOM 10135 C C . HIS B 1 194 ? 22.932 56.676 29.541 1.00 7.31 194 HIS B C 1
ATOM 10136 O O . HIS B 1 194 ? 22.451 57.297 28.586 1.00 9.38 194 HIS B O 1
ATOM 10150 N N . LEU B 1 195 ? 23.151 55.362 29.516 1.00 7.63 195 LEU B N 1
ATOM 10151 C CA . LEU B 1 195 ? 22.901 54.525 28.344 1.00 7.19 195 LEU B CA 1
ATOM 10152 C C . LEU B 1 195 ? 22.016 53.359 28.754 1.00 8.38 195 LEU B C 1
ATOM 10153 O O . LEU B 1 195 ? 22.337 52.631 29.699 1.00 8.95 195 LEU B O 1
ATOM 10169 N N . ILE B 1 196 ? 20.915 53.178 28.036 1.00 7.01 196 ILE B N 1
ATOM 10170 C CA . ILE B 1 196 ? 19.963 52.091 28.251 1.00 7.86 196 ILE B CA 1
ATOM 10171 C C . ILE B 1 196 ? 19.900 51.351 26.915 1.00 7.95 196 ILE B C 1
ATOM 10172 O O . ILE B 1 196 ? 19.290 51.854 25.955 1.00 8.42 196 ILE B O 1
ATOM 10188 N N . ASP B 1 197 ? 20.539 50.175 26.820 1.00 8.65 197 ASP B N 1
ATOM 10189 C CA . ASP B 1 197 ? 20.727 49.526 25.524 1.00 7.60 197 ASP B CA 1
ATOM 10190 C C . ASP B 1 197 ? 20.565 48.005 25.584 1.00 9.09 197 ASP B C 1
ATOM 10191 O O . ASP B 1 197 ? 20.957 47.347 26.553 1.00 9.03 197 ASP B O 1
ATOM 10200 N N . HIS B 1 198 ? 20.041 47.448 24.486 1.00 6.22 198 HIS B N 1
ATOM 10201 C CA . HIS B 1 198 ? 19.946 45.991 24.289 1.00 7.79 198 HIS B CA 1
ATOM 10202 C C . HIS B 1 198 ? 19.173 45.292 25.399 1.00 7.30 198 HIS B C 1
ATOM 10203 O O . HIS B 1 198 ? 19.440 44.127 25.697 1.00 8.72 198 HIS B O 1
ATOM 10217 N N . ASN B 1 199 ? 18.190 45.957 25.977 1.00 7.53 199 ASN B N 1
ATOM 10218 C CA . ASN B 1 199 ? 17.330 45.345 26.979 1.00 7.96 199 ASN B CA 1
ATOM 10219 C C . ASN B 1 199 ? 16.046 44.846 26.321 1.00 7.96 199 ASN B C 1
ATOM 10220 O O . ASN B 1 199 ? 15.629 45.344 25.270 1.00 8.35 199 ASN B O 1
ATOM 10231 N N . PHE B 1 200 ? 15.411 43.871 26.966 1.00 7.70 200 PHE B N 1
ATOM 10232 C CA . PHE B 1 200 ? 14.110 43.347 26.564 1.00 9.05 200 PHE B CA 1
ATOM 10233 C C . PHE B 1 200 ? 13.117 43.727 27.663 1.00 7.66 200 PHE B C 1
ATOM 10234 O O . PHE B 1 200 ? 13.147 43.170 28.768 1.00 8.99 200 PHE B O 1
ATOM 10251 N N . PHE B 1 201 ? 12.263 44.701 27.364 1.00 7.69 201 PHE B N 1
ATOM 10252 C CA . PHE B 1 201 ? 11.164 45.097 28.237 1.00 8.36 201 PHE B CA 1
ATOM 10253 C C . PHE B 1 201 ? 9.945 44.295 27.812 1.00 9.74 201 PHE B C 1
ATOM 10254 O O . PHE B 1 201 ? 9.372 44.551 26.748 1.00 9.72 201 PHE B O 1
ATOM 10271 N N . GLY B 1 202 ? 9.588 43.305 28.619 1.00 9.09 202 GLY B N 1
ATOM 10272 C CA . GLY B 1 202 ? 8.513 42.388 28.317 1.00 8.84 202 GLY B CA 1
ATOM 10273 C C . GLY B 1 202 ? 7.142 42.814 28.808 1.00 8.57 202 GLY B C 1
ATOM 10274 O O . GLY B 1 202 ? 6.887 43.987 29.104 1.00 9.04 202 GLY B O 1
ATOM 10278 N N . GLU B 1 203 ? 6.257 41.822 28.920 1.00 9.98 203 GLU B N 1
ATOM 10279 C CA . GLU B 1 203 ? 4.837 42.097 29.024 1.00 10.26 203 GLU B CA 1
ATOM 10280 C C . GLU B 1 203 ? 4.493 42.961 30.231 1.00 11.43 203 GLU B C 1
ATOM 10281 O O . GLU B 1 203 ? 4.967 42.729 31.350 1.00 10.38 203 GLU B O 1
ATOM 10293 N N . ARG B 1 204 ? 3.593 43.924 30.001 1.00 9.74 204 ARG B N 1
ATOM 10294 C CA . ARG B 1 204 ? 2.919 44.655 31.072 1.00 9.63 204 ARG B CA 1
ATOM 10295 C C . ARG B 1 204 ? 1.444 44.759 30.695 1.00 11.28 204 ARG B C 1
ATOM 10296 O O . ARG B 1 204 ? 1.109 45.336 29.654 1.00 11.22 204 ARG B O 1
ATOM 10317 N N . GLN B 1 205 ? 0.562 44.218 31.539 1.00 11.32 205 GLN B N 1
ATOM 10318 C CA . GLN B 1 205 ? -0.860 44.216 31.244 1.00 12.23 205 GLN B CA 1
ATOM 10319 C C . GLN B 1 205 ? -1.485 45.585 31.496 1.00 10.90 205 GLN B C 1
ATOM 10320 O O . GLN B 1 205 ? -0.926 46.415 32.225 1.00 10.72 205 GLN B O 1
ATOM 10334 N N . PRO B 1 206 ? -2.632 45.864 30.881 1.00 12.24 206 PRO B N 1
ATOM 10335 C CA . PRO B 1 206 ? -3.283 47.163 31.107 1.00 11.27 206 PRO B CA 1
ATOM 10336 C C . PRO B 1 206 ? -3.536 47.441 32.586 1.00 12.29 206 PRO B C 1
ATOM 10337 O O . PRO B 1 206 ? -4.097 46.614 33.307 1.00 12.45 206 PRO B O 1
ATOM 10348 N N . TYR B 1 207 ? -3.143 48.642 33.027 1.00 11.83 207 TYR B N 1
ATOM 10349 C CA . TYR B 1 207 ? -3.293 49.067 34.414 1.00 12.43 207 TYR B CA 1
ATOM 10350 C C . TYR B 1 207 ? -4.664 49.663 34.703 1.00 14.22 207 TYR B C 1
ATOM 10351 O O . TYR B 1 207 ? -5.154 49.534 35.831 1.00 15.38 207 TYR B O 1
ATOM 10369 N N . GLY B 1 208 ? -5.305 50.272 33.703 1.00 14.84 208 GLY B N 1
ATOM 10370 C CA . GLY B 1 208 ? -6.600 50.918 33.884 1.00 15.00 208 GLY B CA 1
ATOM 10371 C C . GLY B 1 208 ? -6.527 52.312 34.460 1.00 19.88 208 GLY B C 1
ATOM 10372 O O . GLY B 1 208 ? -7.556 52.859 34.886 1.00 19.54 208 GLY B O 1
ATOM 10376 N N . GLY B 1 209 ? -5.343 52.896 34.495 1.00 17.46 209 GLY B N 1
ATOM 10377 C CA . GLY B 1 209 ? -5.143 54.241 34.989 1.00 15.90 209 GLY B CA 1
ATOM 10378 C C . GLY B 1 209 ? -3.761 54.680 34.567 1.00 14.49 209 GLY B C 1
ATOM 10379 O O . GLY B 1 209 ? -3.033 53.943 33.898 1.00 16.15 209 GLY B O 1
ATOM 10383 N N . ASN B 1 210 ? -3.409 55.903 34.952 1.00 15.87 210 ASN B N 1
ATOM 10384 C CA . ASN B 1 210 ? -2.098 56.464 34.671 1.00 14.40 210 ASN B CA 1
ATOM 10385 C C . ASN B 1 210 ? -1.086 55.947 35.684 1.00 15.22 210 ASN B C 1
ATOM 10386 O O . ASN B 1 210 ? -1.434 55.554 36.802 1.00 17.91 210 ASN B O 1
ATOM 10397 N N . GLY B 1 211 ? 0.170 55.899 35.264 1.00 14.45 211 GLY B N 1
ATOM 10398 C CA . GLY B 1 211 ? 1.256 55.530 36.128 1.00 14.71 211 GLY B CA 1
ATOM 10399 C C . GLY B 1 211 ? 1.815 54.151 35.914 1.00 13.59 211 GLY B C 1
ATOM 10400 O O . GLY B 1 211 ? 2.282 53.540 36.882 1.00 13.84 211 GLY B O 1
ATOM 10404 N N . ALA B 1 212 ? 1.817 53.653 34.676 1.00 11.46 212 ALA B N 1
ATOM 10405 C CA . ALA B 1 212 ? 2.296 52.309 34.361 1.00 9.51 212 ALA B CA 1
ATOM 10406 C C . ALA B 1 212 ? 3.267 52.342 33.184 1.00 10.70 212 ALA B C 1
ATOM 10407 O O . ALA B 1 212 ? 3.337 51.398 32.394 1.00 8.92 212 ALA B O 1
ATOM 10414 N N . GLU B 1 213 ? 4.007 53.436 33.064 1.00 8.88 213 GLU B N 1
ATOM 10415 C CA . GLU B 1 213 ? 5.004 53.597 32.020 1.00 8.98 213 GLU B CA 1
ATOM 10416 C C . GLU B 1 213 ? 6.133 52.579 32.183 1.00 7.76 213 GLU B C 1
ATOM 10417 O O . GLU B 1 213 ? 6.404 52.077 33.281 1.00 9.35 213 GLU B O 1
ATOM 10429 N N . ILE B 1 214 ? 6.805 52.269 31.069 1.00 7.38 214 ILE B N 1
ATOM 10430 C CA . ILE B 1 214 ? 8.015 51.449 31.147 1.00 6.95 214 ILE B CA 1
ATOM 10431 C C . ILE B 1 214 ? 9.233 52.303 31.495 1.00 8.27 214 ILE B C 1
ATOM 10432 O O . ILE B 1 214 ? 9.971 51.994 32.436 1.00 9.41 214 ILE B O 1
ATOM 10448 N N . ILE B 1 215 ? 9.497 53.359 30.714 1.00 8.22 215 ILE B N 1
ATOM 10449 C CA . ILE B 1 215 ? 10.603 54.280 30.967 1.00 7.37 215 ILE B CA 1
ATOM 10450 C C . ILE B 1 215 ? 10.043 55.696 31.064 1.00 8.66 215 ILE B C 1
ATOM 10451 O O . ILE B 1 215 ? 9.217 56.103 30.236 1.00 10.14 215 ILE B O 1
ATOM 10467 N N . ARG B 1 216 ? 10.489 56.455 32.074 1.00 6.91 216 ARG B N 1
ATOM 10468 C CA . ARG B 1 216 ? 10.240 57.890 32.135 1.00 8.10 216 ARG B CA 1
ATOM 10469 C C . ARG B 1 216 ? 11.576 58.599 32.286 1.00 7.97 216 ARG B C 1
ATOM 10470 O O . ARG B 1 216 ? 12.371 58.232 33.162 1.00 7.85 216 ARG B O 1
ATOM 10491 N N . ILE B 1 217 ? 11.860 59.567 31.419 1.00 8.32 217 ILE B N 1
ATOM 10492 C CA . ILE B 1 217 ? 13.133 60.290 31.458 1.00 7.03 217 ILE B CA 1
ATOM 10493 C C . ILE B 1 217 ? 12.889 61.683 32.030 1.00 6.64 217 ILE B C 1
ATOM 10494 O O . ILE B 1 217 ? 12.479 62.596 31.300 1.00 8.36 217 ILE B O 1
ATOM 10510 N N . GLY B 1 218 ? 13.139 61.854 33.329 1.00 8.14 218 GLY B N 1
ATOM 10511 C CA . GLY B 1 218 ? 12.807 63.086 34.017 1.00 8.69 218 GLY B CA 1
ATOM 10512 C C . GLY B 1 218 ? 11.378 63.114 34.545 1.00 8.39 218 GLY B C 1
ATOM 10513 O O . GLY B 1 218 ? 10.674 62.102 34.580 1.00 8.96 218 GLY B O 1
ATOM 10517 N N . HIS B 1 219 ? 10.944 64.325 34.924 1.00 8.42 219 HIS B N 1
ATOM 10518 C CA . HIS B 1 219 ? 9.612 64.621 35.431 1.00 8.39 219 HIS B CA 1
ATOM 10519 C C . HIS B 1 219 ? 9.228 66.008 34.921 1.00 9.00 219 HIS B C 1
ATOM 10520 O O . HIS B 1 219 ? 10.086 66.805 34.528 1.00 8.86 219 HIS B O 1
ATOM 10534 N N . SER B 1 220 ? 7.941 66.358 35.026 1.00 9.22 220 SER B N 1
ATOM 10535 C CA . SER B 1 220 ? 7.525 67.725 34.702 1.00 9.93 220 SER B CA 1
ATOM 10536 C C . SER B 1 220 ? 8.457 68.771 35.321 1.00 8.70 220 SER B C 1
ATOM 10537 O O . SER B 1 220 ? 8.860 69.741 34.659 1.00 9.65 220 SER B O 1
ATOM 10545 N N . TRP B 1 221 ? 8.755 68.625 36.627 1.00 9.42 221 TRP B N 1
ATOM 10546 C CA . TRP B 1 221 ? 9.470 69.665 37.360 1.00 8.14 221 TRP B CA 1
ATOM 10547 C C . TRP B 1 221 ? 10.939 69.791 36.957 1.00 9.75 221 TRP B C 1
ATOM 10548 O O . TRP B 1 221 ? 11.533 70.852 37.181 1.00 12.28 221 TRP B O 1
ATOM 10569 N N . SER B 1 222 ? 11.517 68.754 36.350 1.00 8.90 222 SER B N 1
ATOM 10570 C CA . SER B 1 222 ? 12.891 68.764 35.858 1.00 8.26 222 SER B CA 1
ATOM 10571 C C . SER B 1 222 ? 12.960 68.847 34.338 1.00 9.72 222 SER B C 1
ATOM 10572 O O . SER B 1 222 ? 14.056 68.735 33.754 1.00 9.33 222 SER B O 1
ATOM 10580 N N . SER B 1 223 ? 11.821 69.077 33.671 1.00 7.69 223 SER B N 1
ATOM 10581 C CA . SER B 1 223 ? 11.716 68.826 32.253 1.00 8.73 223 SER B CA 1
ATOM 10582 C C . SER B 1 223 ? 12.398 69.863 31.376 1.00 8.12 223 SER B C 1
ATOM 10583 O O . SER B 1 223 ? 12.669 69.550 30.211 1.00 8.44 223 SER B O 1
ATOM 10591 N N . GLN B 1 224 ? 12.721 71.051 31.894 1.00 7.65 224 GLN B N 1
ATOM 10592 C CA . GLN B 1 224 ? 13.455 72.052 31.122 1.00 7.82 224 GLN B CA 1
ATOM 10593 C C . GLN B 1 224 ? 14.967 71.828 31.159 1.00 9.21 224 GLN B C 1
ATOM 10594 O O . GLN B 1 224 ? 1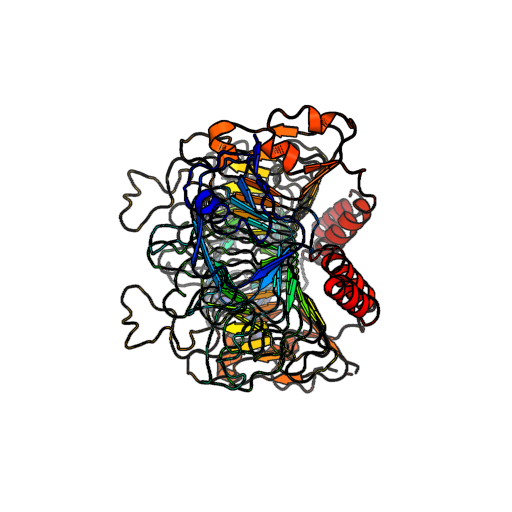5.718 72.632 30.572 1.00 9.60 224 GLN B O 1
ATOM 10608 N N . LEU B 1 225 ? 15.436 70.771 31.839 1.00 8.25 225 LEU B N 1
ATOM 10609 C CA . LEU B 1 225 ? 16.858 70.499 32.033 1.00 8.15 225 LEU B CA 1
ATOM 10610 C C . LEU B 1 225 ? 17.381 69.505 30.997 1.00 8.95 225 LEU B C 1
ATOM 10611 O O . LEU B 1 225 ? 16.666 68.619 30.526 1.00 8.76 225 LEU B O 1
ATOM 10627 N N . GLU B 1 226 ? 18.658 69.668 30.651 1.00 9.45 226 GLU B N 1
ATOM 10628 C CA . GLU B 1 226 ? 19.340 68.752 29.740 1.00 9.45 226 GLU B CA 1
ATOM 10629 C C . GLU B 1 226 ? 19.640 67.426 30.444 1.00 7.76 226 GLU B C 1
ATOM 10630 O O . GLU B 1 226 ? 20.319 67.391 31.487 1.00 8.36 226 GLU B O 1
ATOM 10642 N N . SER B 1 227 ? 19.168 66.328 29.854 1.00 8.23 227 SER B N 1
ATOM 10643 C CA . SER B 1 227 ? 19.415 64.976 30.360 1.00 8.03 227 SER B CA 1
ATOM 10644 C C . SER B 1 227 ? 20.473 64.198 29.577 1.00 7.96 227 SER B C 1
ATOM 10645 O O . SER B 1 227 ? 21.399 63.622 30.178 1.00 8.60 227 SER B O 1
ATOM 10653 N N A ARG B 1 228 ? 20.381 64.190 28.244 0.39 8.12 228 ARG B N 1
ATOM 10654 N N B ARG B 1 228 ? 20.330 64.142 28.252 0.61 8.56 228 ARG B N 1
ATOM 10655 C CA A ARG B 1 228 ? 21.307 63.456 27.376 0.39 8.73 228 ARG B CA 1
ATOM 10656 C CA B ARG B 1 228 ? 21.270 63.457 27.376 0.61 8.58 228 ARG B CA 1
ATOM 10657 C C A ARG B 1 228 ? 21.310 61.955 27.686 0.39 8.68 228 ARG B C 1
ATOM 10658 C C B ARG B 1 228 ? 21.298 61.953 27.647 0.61 8.47 228 ARG B C 1
ATOM 10659 O O A ARG B 1 228 ? 22.357 61.306 27.681 0.39 10.76 228 ARG B O 1
ATOM 10660 O O B ARG B 1 228 ? 22.336 61.297 27.535 0.61 10.56 228 ARG B O 1
ATOM 10701 N N . THR B 1 229 ? 20.140 61.394 27.973 1.00 7.38 229 THR B N 1
ATOM 10702 C CA . THR B 1 229 ? 20.007 59.937 28.087 1.00 7.89 229 THR B CA 1
ATOM 10703 C C . THR B 1 229 ? 19.872 59.319 26.690 1.00 7.40 229 THR B C 1
ATOM 10704 O O . THR B 1 229 ? 19.145 59.839 25.840 1.00 8.04 229 THR B O 1
ATOM 10715 N N A ILE B 1 230 ? 20.578 58.210 26.469 0.34 7.32 230 ILE B N 1
ATOM 10716 N N B ILE B 1 230 ? 20.562 58.201 26.465 0.66 7.41 230 ILE B N 1
ATOM 10717 C CA A ILE B 1 230 ? 20.503 57.445 25.226 0.34 7.64 230 ILE B CA 1
ATOM 10718 C CA B ILE B 1 230 ? 20.501 57.468 25.195 0.66 7.27 230 ILE B CA 1
ATOM 10719 C C A ILE B 1 230 ? 19.723 56.166 25.498 0.34 7.46 230 ILE B C 1
ATOM 10720 C C B ILE B 1 230 ? 19.779 56.144 25.434 0.66 7.54 230 ILE B C 1
ATOM 10721 O O A ILE B 1 230 ? 20.063 55.398 26.409 0.34 9.06 230 ILE B O 1
ATOM 10722 O O B ILE B 1 230 ? 20.241 55.304 26.222 0.66 7.38 230 ILE B O 1
ATOM 10753 N N . VAL B 1 231 ? 18.669 55.952 24.722 1.00 7.10 231 VAL B N 1
ATOM 10754 C CA . VAL B 1 231 ? 17.843 54.738 24.766 1.00 6.74 231 VAL B CA 1
ATOM 10755 C C . VAL B 1 231 ? 17.943 54.095 23.380 1.00 7.14 231 VAL B C 1
ATOM 10756 O O . VAL B 1 231 ? 17.363 54.615 22.410 1.00 7.66 231 VAL B O 1
ATOM 10769 N N . GLU B 1 232 ? 18.661 52.968 23.271 1.00 7.21 232 GLU B N 1
ATOM 10770 C CA . GLU B 1 232 ? 19.110 52.466 21.978 1.00 7.75 232 GLU B CA 1
ATOM 10771 C C . GLU B 1 232 ? 19.051 50.941 21.897 1.00 7.72 232 GLU B C 1
ATOM 10772 O O . GLU B 1 232 ? 19.483 50.236 22.809 1.00 7.56 232 GLU B O 1
ATOM 10784 N N . ASP B 1 233 ? 18.553 50.429 20.773 1.00 6.77 233 ASP B N 1
ATOM 10785 C CA . ASP B 1 233 ? 18.610 49.002 20.473 1.00 7.08 233 ASP B CA 1
ATOM 10786 C C . ASP B 1 233 ? 17.870 48.150 21.516 1.00 7.73 233 ASP B C 1
ATOM 10787 O O . ASP B 1 233 ? 18.291 47.035 21.826 1.00 8.50 233 ASP B O 1
ATOM 10796 N N . ASN B 1 234 ? 16.775 48.646 22.077 1.00 7.63 234 ASN B N 1
ATOM 10797 C CA . ASN B 1 234 ? 15.961 47.867 23.012 1.00 8.78 234 ASN B CA 1
ATOM 10798 C C . ASN B 1 234 ? 14.689 47.348 22.340 1.00 8.33 234 ASN B C 1
ATOM 10799 O O . ASN B 1 234 ? 14.178 47.950 21.388 1.00 8.00 234 ASN B O 1
ATOM 10810 N N . VAL B 1 235 ? 14.149 46.255 22.882 1.00 8.08 235 VAL B N 1
ATOM 10811 C CA . VAL B 1 235 ? 12.849 45.710 22.494 1.00 8.33 235 VAL B CA 1
ATOM 10812 C C . VAL B 1 235 ? 11.823 45.984 23.589 1.00 7.98 235 VAL B C 1
ATOM 10813 O O . VAL B 1 235 ? 12.100 45.773 24.782 1.00 8.92 235 VAL B O 1
ATOM 10826 N N . PHE B 1 236 ? 10.629 46.436 23.169 1.00 9.27 236 PHE B N 1
ATOM 10827 C CA . PHE B 1 236 ? 9.453 46.604 24.018 1.00 7.89 236 PHE B CA 1
ATOM 10828 C C . PHE B 1 236 ? 8.387 45.651 23.474 1.00 8.57 236 PHE B C 1
ATOM 10829 O O . PHE B 1 236 ? 7.948 45.803 22.329 1.00 9.73 236 PHE B O 1
ATOM 10846 N N . PHE B 1 237 ? 8.048 44.612 24.248 1.00 9.02 237 PHE B N 1
ATOM 10847 C CA . PHE B 1 237 ? 7.212 43.484 23.817 1.00 9.60 237 PHE B CA 1
ATOM 10848 C C . PHE B 1 237 ? 5.969 43.434 24.707 1.00 8.75 237 PHE B C 1
ATOM 10849 O O . PHE B 1 237 ? 6.064 43.159 25.914 1.00 9.29 237 PHE B O 1
ATOM 10866 N N . ARG B 1 238 ? 4.806 43.762 24.131 1.00 8.82 238 ARG B N 1
ATOM 10867 C CA . ARG B 1 238 ? 3.527 43.719 24.859 1.00 8.58 238 ARG B CA 1
ATOM 10868 C C . ARG B 1 238 ? 3.564 44.605 26.100 1.00 8.69 238 ARG B C 1
ATOM 10869 O O . ARG B 1 238 ? 3.002 44.277 27.143 1.00 9.02 238 ARG B O 1
ATOM 10890 N N . CYS B 1 239 ? 4.218 45.757 25.971 1.00 9.20 239 CYS B N 1
ATOM 10891 C CA . CYS B 1 239 ? 4.265 46.771 27.026 1.00 9.91 239 CYS B CA 1
ATOM 10892 C C . CYS B 1 239 ? 3.000 47.604 26.923 1.00 9.13 239 CYS B C 1
ATOM 10893 O O . CYS B 1 239 ? 2.923 48.533 26.111 1.00 9.80 239 CYS B O 1
ATOM 10901 N N . SER B 1 240 ? 1.988 47.252 27.733 1.00 8.71 240 SER B N 1
ATOM 10902 C CA . SER B 1 240 ? 0.617 47.695 27.495 1.00 9.58 240 SER B CA 1
ATOM 10903 C C . SER B 1 240 ? -0.049 48.221 28.760 1.00 9.89 240 SER B C 1
ATOM 10904 O O . SER B 1 240 ? -1.272 48.181 28.885 1.00 10.24 240 SER B O 1
ATOM 10912 N N . GLY B 1 241 ? 0.731 48.763 29.685 1.00 9.02 241 GLY B N 1
ATOM 10913 C CA . GLY B 1 241 ? 0.148 49.245 30.926 1.00 9.89 241 GLY B CA 1
ATOM 10914 C C . GLY B 1 241 ? -0.678 50.506 30.763 1.00 10.97 241 GLY B C 1
ATOM 10915 O O . GLY B 1 241 ? -1.672 50.686 31.479 1.00 10.85 241 GLY B O 1
ATOM 10919 N N . GLU B 1 242 ? -0.283 51.392 29.846 1.00 9.93 242 GLU B N 1
ATOM 10920 C CA . GLU B 1 242 ? -0.914 52.698 29.663 1.00 10.90 242 GLU B CA 1
ATOM 10921 C C . GLU B 1 242 ? -0.431 53.289 28.337 1.00 10.23 242 GLU B C 1
ATOM 10922 O O . GLU B 1 242 ? 0.388 52.699 27.629 1.00 10.72 242 GLU B O 1
ATOM 10934 N N . ASN B 1 243 ? -0.901 54.506 28.036 1.00 9.95 243 ASN B N 1
ATOM 10935 C CA . ASN B 1 243 ? -0.664 55.077 26.713 1.00 9.77 243 ASN B CA 1
ATOM 10936 C C . ASN B 1 243 ? 0.769 55.535 26.482 1.00 9.66 243 ASN B C 1
ATOM 10937 O O . ASN B 1 243 ? 1.122 55.752 25.321 1.00 10.46 243 ASN B O 1
ATOM 10948 N N . GLU B 1 244 ? 1.611 55.661 27.519 1.00 8.97 244 GLU B N 1
ATOM 10949 C CA . GLU B 1 244 ? 3.036 55.963 27.327 1.00 8.15 244 GLU B CA 1
ATOM 10950 C C . GLU B 1 244 ? 3.863 54.710 27.606 1.00 8.65 244 GLU B C 1
ATOM 10951 O O . GLU B 1 244 ? 3.972 54.278 28.766 1.00 9.89 244 GLU B O 1
ATOM 10963 N N . ILE B 1 245 ? 4.500 54.168 26.560 1.00 7.57 245 ILE B N 1
ATOM 10964 C CA . ILE B 1 245 ? 5.559 53.181 26.761 1.00 8.22 245 ILE B CA 1
ATOM 10965 C C . ILE B 1 245 ? 6.797 53.870 27.326 1.00 8.21 245 ILE B C 1
ATOM 10966 O O . ILE B 1 245 ? 7.344 53.478 28.370 1.00 8.06 245 ILE B O 1
ATOM 10982 N N . ILE B 1 246 ? 7.261 54.902 26.626 1.00 7.94 246 ILE B N 1
ATOM 10983 C CA . ILE B 1 246 ? 8.336 55.774 27.062 1.00 7.71 246 ILE B CA 1
ATOM 10984 C C . ILE B 1 246 ? 7.745 57.169 27.161 1.00 7.76 246 ILE B C 1
ATOM 10985 O O . ILE B 1 246 ? 7.153 57.665 26.190 1.00 8.95 246 ILE B O 1
ATOM 11001 N N . SER B 1 247 ? 7.889 57.788 28.339 1.00 7.30 247 SER B N 1
ATOM 11002 C CA . SER B 1 247 ? 7.436 59.157 28.598 1.00 8.19 247 SER B CA 1
ATOM 11003 C C . SER B 1 247 ? 8.695 60.011 28.721 1.00 8.66 247 SER B C 1
ATOM 11004 O O . SER B 1 247 ? 9.403 59.956 29.731 1.00 8.30 247 SER B O 1
ATOM 11012 N N . VAL B 1 248 ? 9.025 60.742 27.659 1.00 7.02 248 VAL B N 1
ATOM 11013 C CA . VAL B 1 248 ? 10.201 61.606 27.673 1.00 7.03 248 VAL B CA 1
ATOM 11014 C C . VAL B 1 248 ? 9.789 62.933 28.319 1.00 7.45 248 VAL B C 1
ATOM 11015 O O . VAL B 1 248 ? 8.877 63.612 27.830 1.00 8.21 248 VAL B O 1
ATOM 11028 N N . LYS B 1 249 ? 10.473 63.319 29.394 1.00 8.18 249 LYS B N 1
ATOM 11029 C CA . LYS B 1 249 ? 10.106 64.495 30.202 1.00 8.35 249 LYS B CA 1
ATOM 11030 C C . LYS B 1 249 ? 11.352 65.309 30.559 1.00 7.48 249 LYS B C 1
ATOM 11031 O O . LYS B 1 249 ? 11.548 65.723 31.704 1.00 8.42 249 LYS B O 1
ATOM 11050 N N . SER B 1 250 ? 12.225 65.530 29.577 1.00 7.66 250 SER B N 1
ATOM 11051 C CA . SER B 1 250 ? 13.458 66.300 29.730 1.00 7.97 250 SER B CA 1
ATOM 11052 C C . SER B 1 250 ? 14.058 66.512 28.335 1.00 7.76 250 SER B C 1
ATOM 11053 O O . SER B 1 250 ? 13.458 66.136 27.319 1.00 7.96 250 SER B O 1
ATOM 11061 N N . CYS B 1 251 ? 15.209 67.194 28.283 1.00 7.45 251 CYS B N 1
ATOM 11062 C CA . CYS B 1 251 ? 15.772 67.730 27.042 1.00 6.76 251 CYS B CA 1
ATOM 11063 C C . CYS B 1 251 ? 16.961 66.933 26.505 1.00 8.22 251 CYS B C 1
ATOM 11064 O O . CYS B 1 251 ? 17.736 66.344 27.257 1.00 7.70 251 CYS B O 1
ATOM 11072 N N . HIS B 1 252 ? 17.100 66.925 25.174 1.00 6.40 252 HIS B N 1
ATOM 11073 C CA . HIS B 1 252 ? 18.301 66.471 24.461 1.00 6.12 252 HIS B CA 1
ATOM 11074 C C . HIS B 1 252 ? 18.559 64.978 24.595 1.00 6.59 252 HIS B C 1
ATOM 11075 O O . HIS B 1 252 ? 19.708 64.502 24.492 1.00 8.59 252 HIS B O 1
ATOM 11089 N N . ASN B 1 253 ? 17.525 64.182 24.820 1.00 6.64 253 ASN B N 1
ATOM 11090 C CA . ASN B 1 253 ? 17.679 62.741 24.846 1.00 6.40 253 ASN B CA 1
ATOM 11091 C C . ASN B 1 253 ? 17.701 62.198 23.422 1.00 6.27 253 ASN B C 1
ATOM 11092 O O . ASN B 1 253 ? 17.263 62.855 22.469 1.00 7.64 253 ASN B O 1
ATOM 11103 N N . VAL B 1 254 ? 18.198 60.971 23.291 1.00 7.28 254 VAL B N 1
ATOM 11104 C CA . VAL B 1 254 ? 18.339 60.292 21.997 1.00 7.44 254 VAL B CA 1
ATOM 11105 C C . VAL B 1 254 ? 17.671 58.925 22.121 1.00 7.66 254 VAL B C 1
ATOM 11106 O O . VAL B 1 254 ? 18.065 58.122 22.981 1.00 8.92 254 VAL B O 1
ATOM 11119 N N . LEU B 1 255 ? 16.673 58.649 21.271 1.00 6.90 255 LEU B N 1
ATOM 11120 C CA . LEU B 1 255 ? 15.933 57.382 21.260 1.00 7.16 255 LEU B CA 1
ATOM 11121 C C . LEU B 1 255 ? 16.083 56.790 19.865 1.00 6.10 255 LEU B C 1
ATOM 11122 O O . LEU B 1 255 ? 15.550 57.332 18.892 1.00 7.22 255 LEU B O 1
ATOM 11138 N N . ARG B 1 256 ? 16.851 55.696 19.766 1.00 7.06 256 ARG B N 1
ATOM 11139 C CA . ARG B 1 256 ? 17.342 55.201 18.480 1.00 7.00 256 ARG B CA 1
ATOM 11140 C C . ARG B 1 256 ? 17.223 53.685 18.372 1.00 7.59 256 ARG B C 1
ATOM 11141 O O . ARG B 1 256 ? 17.661 52.952 19.267 1.00 6.76 256 ARG B O 1
ATOM 11162 N N . ARG B 1 257 ? 16.669 53.218 17.248 1.00 7.13 257 ARG B N 1
ATOM 11163 C CA . ARG B 1 257 ? 16.732 51.799 16.867 1.00 8.65 257 ARG B CA 1
ATOM 11164 C C . ARG B 1 257 ? 16.056 50.871 17.875 1.00 8.87 257 ARG B C 1
ATOM 11165 O O . ARG B 1 257 ? 16.450 49.711 18.030 1.00 7.88 257 ARG B O 1
ATOM 11186 N N . ASN B 1 258 ? 15.024 51.356 18.534 1.00 7.58 258 ASN B N 1
ATOM 11187 C CA . ASN B 1 258 ? 14.227 50.508 19.405 1.00 8.06 258 ASN B CA 1
ATOM 11188 C C . ASN B 1 258 ? 13.079 49.890 18.617 1.00 7.77 258 ASN B C 1
ATOM 11189 O O . ASN B 1 258 ? 12.661 50.418 17.580 1.00 8.19 258 ASN B O 1
ATOM 11200 N N . LEU B 1 259 ? 12.603 48.737 19.077 1.00 7.48 259 LEU B N 1
ATOM 11201 C CA . LEU B 1 259 ? 11.486 48.017 18.460 1.00 7.83 259 LEU B CA 1
ATOM 11202 C C . LEU B 1 259 ? 10.343 47.965 19.467 1.00 7.90 259 LEU B C 1
ATOM 11203 O O . LEU B 1 259 ? 10.540 47.487 20.591 1.00 8.73 259 LEU B O 1
ATOM 11219 N N . PHE B 1 260 ? 9.164 48.433 19.051 1.00 8.46 260 PHE B N 1
ATOM 11220 C CA . PHE B 1 260 ? 7.944 48.452 19.859 1.00 7.29 260 PHE B CA 1
ATOM 11221 C C . PHE B 1 260 ? 6.963 47.460 19.223 1.00 7.53 260 PHE B C 1
ATOM 11222 O O . PHE B 1 260 ? 6.384 47.739 18.167 1.00 8.18 260 PHE B O 1
ATOM 11239 N N . TYR B 1 261 ? 6.824 46.283 19.831 1.00 7.87 261 TYR B N 1
ATOM 11240 C CA . TYR B 1 261 ? 6.097 45.165 19.252 1.00 8.31 261 TYR B CA 1
ATOM 11241 C C . TYR B 1 261 ? 4.847 44.873 20.069 1.00 8.34 261 TYR B C 1
ATOM 11242 O O . TYR B 1 261 ? 4.949 44.556 21.264 1.00 9.13 261 TYR B O 1
ATOM 11260 N N . GLU B 1 262 ? 3.677 44.961 19.431 1.00 9.86 262 GLU B N 1
ATOM 11261 C CA . GLU B 1 262 ? 2.402 44.630 20.071 1.00 7.85 262 GLU B CA 1
ATOM 11262 C C . GLU B 1 262 ? 2.207 45.360 21.399 1.00 9.46 262 GLU B C 1
ATOM 11263 O O . GLU B 1 262 ? 1.643 44.799 22.345 1.00 9.86 262 GLU B O 1
ATOM 11275 N N . SER B 1 263 ? 2.690 46.604 21.492 1.00 7.70 263 SER B N 1
ATOM 11276 C CA . SER B 1 263 ? 2.675 47.371 22.740 1.00 8.07 263 SER B CA 1
ATOM 11277 C C . SER B 1 263 ? 1.627 48.482 22.691 1.00 9.13 263 SER B C 1
ATOM 11278 O O . SER B 1 263 ? 1.701 49.385 21.846 1.00 9.46 263 SER B O 1
ATOM 11286 N N . ALA B 1 264 ? 0.658 48.419 23.614 1.00 8.78 264 ALA B N 1
ATOM 11287 C CA . ALA B 1 264 ? -0.488 49.325 23.634 1.00 9.30 264 ALA B CA 1
ATOM 11288 C C . ALA B 1 264 ? -0.167 50.694 24.246 1.00 12.19 264 ALA B C 1
ATOM 11289 O O . ALA B 1 264 ? -0.778 51.130 25.223 1.00 15.40 264 ALA B O 1
ATOM 11296 N N . GLY B 1 265 ? 0.783 51.383 23.631 1.00 10.76 265 GLY B N 1
ATOM 11297 C CA . GLY B 1 265 ? 1.093 52.767 23.959 1.00 9.05 265 GLY B CA 1
ATOM 11298 C C . GLY B 1 265 ? 2.031 53.313 22.909 1.00 9.27 265 GLY B C 1
ATOM 11299 O O . GLY B 1 265 ? 2.251 52.681 21.877 1.00 9.42 265 GLY B O 1
ATOM 11303 N N . GLY B 1 266 ? 2.641 54.468 23.201 1.00 8.90 266 GLY B N 1
ATOM 11304 C CA . GLY B 1 266 ? 3.509 55.133 22.251 1.00 8.45 266 GLY B CA 1
ATOM 11305 C C . GLY B 1 266 ? 4.817 55.632 22.851 1.00 8.27 266 GLY B C 1
ATOM 11306 O O . GLY B 1 266 ? 5.079 55.504 24.049 1.00 9.00 266 GLY B O 1
ATOM 11310 N N . LEU B 1 267 ? 5.631 56.200 21.957 1.00 8.30 267 LEU B N 1
ATOM 11311 C CA . LEU B 1 267 ? 6.839 56.932 22.314 1.00 7.77 267 LEU B CA 1
ATOM 11312 C C . LEU B 1 267 ? 6.430 58.400 22.373 1.00 8.65 267 LEU B C 1
ATOM 11313 O O . LEU B 1 267 ? 6.096 58.991 21.340 1.00 8.62 267 LEU B O 1
ATOM 11329 N N . VAL B 1 268 ? 6.437 58.981 23.576 1.00 9.32 268 VAL B N 1
ATOM 11330 C CA . VAL B 1 268 ? 5.792 60.274 23.816 1.00 9.48 268 VAL B CA 1
ATOM 11331 C C . VAL B 1 268 ? 6.823 61.311 24.242 1.00 8.85 268 VAL B C 1
ATOM 11332 O O . VAL B 1 268 ? 7.500 61.160 25.271 1.00 8.98 268 VAL B O 1
ATOM 11345 N N . CYS B 1 269 ? 6.930 62.376 23.451 1.00 7.57 269 CYS B N 1
ATOM 11346 C CA . CYS B 1 269 ? 7.734 63.561 23.778 1.00 7.68 269 CYS B CA 1
ATOM 11347 C C . CYS B 1 269 ? 6.846 64.462 24.642 1.00 7.31 269 CYS B C 1
ATOM 11348 O O . CYS B 1 269 ? 6.216 65.417 24.165 1.00 9.23 269 CYS B O 1
ATOM 11356 N N . ARG B 1 270 ? 6.701 64.073 25.918 1.00 7.50 270 ARG B N 1
ATOM 11357 C CA . ARG B 1 270 ? 5.666 64.675 26.764 1.00 8.59 270 ARG B CA 1
ATOM 11358 C C . ARG B 1 270 ? 6.070 66.049 27.305 1.00 7.73 270 ARG B C 1
ATOM 11359 O O . ARG B 1 270 ? 5.273 66.997 27.243 1.00 7.40 270 ARG B O 1
ATOM 11380 N N . HIS B 1 271 ? 7.267 66.160 27.888 1.00 7.72 271 HIS B N 1
ATOM 11381 C CA . HIS B 1 271 ? 7.803 67.438 28.325 1.00 7.25 271 HIS B CA 1
ATOM 11382 C C . HIS B 1 271 ? 9.266 67.519 27.888 1.00 7.37 271 HIS B C 1
ATOM 11383 O O . HIS B 1 271 ? 9.913 66.494 27.647 1.00 7.53 271 HIS B O 1
ATOM 11397 N N . GLY B 1 272 ? 9.802 68.741 27.822 1.00 7.40 272 GLY B N 1
ATOM 11398 C CA . GLY B 1 272 ? 11.177 68.953 27.400 1.00 7.61 272 GLY B CA 1
ATOM 11399 C C . GLY B 1 272 ? 11.339 68.998 25.890 1.00 6.26 272 GLY B C 1
ATOM 11400 O O . GLY B 1 272 ? 10.436 68.641 25.107 1.00 7.74 272 GLY B O 1
ATOM 11404 N N . HIS B 1 273 ? 12.539 69.432 25.471 1.00 7.79 273 HIS B N 1
ATOM 11405 C CA . HIS B 1 273 ? 12.794 69.909 24.116 1.00 7.74 273 HIS B CA 1
ATOM 11406 C C . HIS B 1 273 ? 14.040 69.258 23.513 1.00 8.15 273 HIS B C 1
ATOM 11407 O O . HIS B 1 273 ? 14.896 68.717 24.216 1.00 7.48 273 HIS B O 1
ATOM 11421 N N . TYR B 1 274 ? 14.113 69.309 22.180 1.00 7.80 274 TYR B N 1
ATOM 11422 C CA . TYR B 1 274 ? 15.306 68.951 21.423 1.00 7.56 274 TYR B CA 1
ATOM 11423 C C . TYR B 1 274 ? 15.627 67.457 21.517 1.00 7.32 274 TYR B C 1
ATOM 11424 O O . TYR B 1 274 ? 16.804 67.048 21.482 1.00 7.61 274 TYR B O 1
ATOM 11442 N N . ASN B 1 275 ? 14.602 66.613 21.624 1.00 5.93 275 ASN B N 1
ATOM 11443 C CA . ASN B 1 275 ? 14.809 65.169 21.604 1.00 6.18 275 ASN B CA 1
ATOM 11444 C C . ASN B 1 275 ? 15.022 64.654 20.179 1.00 6.64 275 ASN B C 1
ATOM 11445 O O . ASN B 1 275 ? 14.405 65.149 19.220 1.00 8.30 275 ASN B O 1
ATOM 11456 N N . VAL B 1 276 ? 15.932 63.682 20.047 1.00 6.23 276 VAL B N 1
ATOM 11457 C CA . VAL B 1 276 ? 16.346 63.140 18.751 1.00 6.79 276 VAL B CA 1
ATOM 11458 C C . VAL B 1 276 ? 15.835 61.704 18.659 1.00 7.56 276 VAL B C 1
ATOM 11459 O O . VAL B 1 276 ? 16.225 60.846 19.464 1.00 8.38 276 VAL B O 1
ATOM 11472 N N A ILE B 1 277 ? 14.967 61.449 17.680 0.70 7.04 277 ILE B N 1
ATOM 11473 N N B ILE B 1 277 ? 14.948 61.451 17.701 0.30 6.60 277 ILE B N 1
ATOM 11474 C CA A ILE B 1 277 ? 14.185 60.218 17.564 0.70 6.48 277 ILE B CA 1
ATOM 11475 C CA B ILE B 1 277 ? 14.224 60.187 17.596 0.30 6.79 277 ILE B CA 1
ATOM 11476 C C A ILE B 1 277 ? 14.538 59.599 16.209 0.70 7.33 277 ILE B C 1
ATOM 11477 C C B ILE B 1 277 ? 14.549 59.602 16.226 0.30 7.28 277 ILE B C 1
ATOM 11478 O O A ILE B 1 277 ? 14.022 60.038 15.168 0.70 7.41 277 ILE B O 1
ATOM 11479 O O B ILE B 1 277 ? 14.021 60.055 15.201 0.30 7.60 277 ILE B O 1
ATOM 11510 N N . GLU B 1 278 ? 15.414 58.587 16.208 1.00 7.30 278 GLU B N 1
ATOM 11511 C CA . GLU B 1 278 ? 15.990 58.051 14.974 1.00 7.09 278 GLU B CA 1
ATOM 11512 C C . GLU B 1 278 ? 15.790 56.547 14.805 1.00 7.02 278 GLU B C 1
ATOM 11513 O O . GLU B 1 278 ? 16.209 55.752 15.648 1.00 7.08 278 GLU B O 1
ATOM 11525 N N . SER B 1 279 ? 15.219 56.158 13.669 1.00 7.89 279 SER B N 1
ATOM 11526 C CA . SER B 1 279 ? 15.293 54.775 13.190 1.00 8.51 279 SER B CA 1
ATOM 11527 C C . SER B 1 279 ? 14.630 53.776 14.124 1.00 7.98 279 SER B C 1
ATOM 11528 O O . SER B 1 279 ? 15.037 52.615 14.185 1.00 7.89 279 SER B O 1
ATOM 11536 N N . ASN B 1 280 ? 13.623 54.195 14.871 1.00 7.64 280 ASN B N 1
ATOM 11537 C CA . ASN B 1 280 ? 12.809 53.263 15.648 1.00 8.42 280 ASN B CA 1
ATOM 11538 C C . ASN B 1 280 ? 11.800 52.558 14.739 1.00 8.23 280 ASN B C 1
ATOM 11539 O O . ASN B 1 280 ? 11.483 53.034 13.643 1.00 7.27 280 ASN B O 1
ATOM 11550 N N . THR B 1 281 ? 11.274 51.422 15.214 1.00 8.18 281 THR B N 1
ATOM 11551 C CA . THR B 1 281 ? 10.362 50.567 14.459 1.00 8.21 281 THR B CA 1
ATOM 11552 C C . THR B 1 281 ? 9.211 50.156 15.378 1.00 7.66 281 THR B C 1
ATOM 11553 O O . THR B 1 281 ? 9.446 49.718 16.514 1.00 8.59 281 THR B O 1
ATOM 11564 N N . PHE B 1 282 ? 7.975 50.285 14.886 1.00 8.30 282 PHE B N 1
ATOM 11565 C CA . PHE B 1 282 ? 6.767 49.949 15.640 1.00 8.28 282 PHE B CA 1
ATOM 11566 C C . PHE B 1 282 ? 5.980 48.942 14.799 1.00 8.18 282 PHE B C 1
ATOM 11567 O O . PHE B 1 282 ? 5.656 49.225 13.639 1.00 9.04 282 PHE B O 1
ATOM 11584 N N . ILE B 1 283 ? 5.712 47.757 15.368 1.00 8.92 283 ILE B N 1
ATOM 11585 C CA . ILE B 1 283 ? 4.970 46.664 14.736 1.00 8.78 283 ILE B CA 1
ATOM 11586 C C . ILE B 1 283 ? 3.756 46.416 15.628 1.00 8.53 283 ILE B C 1
ATOM 11587 O O . ILE B 1 283 ? 3.856 45.696 16.636 1.00 9.67 283 ILE B O 1
ATOM 11603 N N . GLY B 1 284 ? 2.628 47.041 15.300 1.00 7.96 284 GLY B N 1
ATOM 11604 C CA . GLY B 1 284 ? 1.455 47.003 16.161 1.00 8.35 284 GLY B CA 1
ATOM 11605 C C . GLY B 1 284 ? 0.531 45.818 16.006 1.00 10.32 284 GLY B C 1
ATOM 11606 O O . GLY B 1 284 ? -0.254 45.551 16.915 1.00 10.64 284 GLY B O 1
ATOM 11610 N N . HIS B 1 285 ? 0.540 45.134 14.850 1.00 10.08 285 HIS B N 1
ATOM 11611 C CA . HIS B 1 285 ? -0.414 44.058 14.558 1.00 10.74 285 HIS B CA 1
ATOM 11612 C C . HIS B 1 285 ? -1.862 44.500 14.760 1.00 12.76 285 HIS B C 1
ATOM 11613 O O . HIS B 1 285 ? -2.750 43.680 15.017 1.00 11.75 285 HIS B O 1
ATOM 11628 N N . ASN B 1 286 ? -2.130 45.791 14.552 1.00 10.89 286 ASN B N 1
ATOM 11629 C CA . ASN B 1 286 ? -3.475 46.360 14.664 1.00 11.30 286 ASN B CA 1
ATOM 11630 C C . ASN B 1 286 ? -4.107 46.138 16.036 1.00 12.69 286 ASN B C 1
ATOM 11631 O O . ASN B 1 286 ? -5.333 46.126 16.168 1.00 11.74 286 ASN B O 1
ATOM 11642 N N . LEU B 1 287 ? -3.298 46.007 17.079 1.00 11.91 287 LEU B N 1
ATOM 11643 C CA . LEU B 1 287 ? -3.861 45.694 18.384 1.00 12.30 287 LEU B CA 1
ATOM 11644 C C . LEU B 1 287 ? -4.319 46.949 19.120 1.00 10.54 287 LEU B C 1
ATOM 11645 O O . LEU B 1 287 ? -3.791 48.042 18.923 1.00 10.03 287 LEU B O 1
ATOM 11661 N N . ARG B 1 288 ? -5.313 46.755 19.985 1.00 9.83 288 ARG B N 1
ATOM 11662 C CA . ARG B 1 288 ? -5.889 47.821 20.793 1.00 11.44 288 ARG B CA 1
ATOM 11663 C C . ARG B 1 288 ? -4.814 48.681 21.432 1.00 9.93 288 ARG B C 1
ATOM 11664 O O . ARG B 1 288 ? -3.899 48.176 22.076 1.00 9.78 288 ARG B O 1
ATOM 11685 N N . GLY B 1 289 ? -4.934 49.990 21.258 1.00 10.07 289 GLY B N 1
ATOM 11686 C CA . GLY B 1 289 ? -4.081 50.931 21.956 1.00 10.51 289 GLY B CA 1
ATOM 11687 C C . GLY B 1 289 ? -2.678 51.137 21.408 1.00 10.84 289 GLY B C 1
ATOM 11688 O O . GLY B 1 289 ? -1.962 52.012 21.924 1.00 10.16 289 GLY B O 1
ATOM 11692 N N . THR B 1 290 ? -2.236 50.348 20.431 1.00 9.41 290 THR B N 1
ATOM 11693 C CA . THR B 1 290 ? -0.908 50.547 19.862 1.00 9.14 290 THR B CA 1
ATOM 11694 C C . THR B 1 290 ? -0.788 51.946 19.254 1.00 9.26 290 THR B C 1
ATOM 11695 O O . THR B 1 290 ? -1.734 52.477 18.670 1.00 9.40 290 THR B O 1
ATOM 11706 N N . ALA B 1 291 ? 0.398 52.533 19.388 1.00 8.59 291 ALA B N 1
ATOM 11707 C CA . ALA B 1 291 ? 0.631 53.888 18.914 1.00 10.59 291 ALA B CA 1
ATOM 11708 C C . ALA B 1 291 ? 2.083 54.084 18.492 1.00 8.79 291 ALA B C 1
ATOM 11709 O O . ALA B 1 291 ? 2.973 53.282 18.806 1.00 8.61 291 ALA B O 1
ATOM 11716 N N . GLY B 1 292 ? 2.305 55.177 17.766 1.00 8.22 292 GLY B N 1
ATOM 11717 C CA . GLY B 1 292 ? 3.606 55.556 17.264 1.00 9.38 292 GLY B CA 1
ATOM 11718 C C . GLY B 1 292 ? 4.222 56.667 18.097 1.00 8.18 292 GLY B C 1
ATOM 11719 O O . GLY B 1 292 ? 4.537 56.465 19.284 1.00 9.27 292 GLY B O 1
ATOM 11723 N N . ILE B 1 293 ? 4.376 57.850 17.506 1.00 8.59 293 ILE B N 1
ATOM 11724 C CA . ILE B 1 293 ? 5.128 58.951 18.121 1.00 8.29 293 ILE B CA 1
ATOM 11725 C C . ILE B 1 293 ? 4.186 60.126 18.391 1.00 7.64 293 ILE B C 1
ATOM 11726 O O . ILE B 1 293 ? 3.468 60.573 17.486 1.00 9.16 293 ILE B O 1
ATOM 11742 N N . ARG B 1 294 ? 4.191 60.634 19.631 1.00 7.71 294 ARG B N 1
ATOM 11743 C CA . ARG B 1 294 ? 3.365 61.779 20.037 1.00 7.72 294 ARG B CA 1
ATOM 11744 C C . ARG B 1 294 ? 4.276 62.970 20.323 1.00 8.44 294 ARG B C 1
ATOM 11745 O O . ARG B 1 294 ? 5.226 62.862 21.109 1.00 9.81 294 ARG B O 1
ATOM 11766 N N . ILE B 1 295 ? 3.990 64.096 19.667 1.00 8.26 295 ILE B N 1
ATOM 11767 C CA . ILE B 1 295 ? 4.843 65.286 19.698 1.00 7.95 295 ILE B CA 1
ATOM 11768 C C . ILE B 1 295 ? 4.132 66.442 20.414 1.00 7.61 295 ILE B C 1
ATOM 11769 O O . ILE B 1 295 ? 3.061 66.906 19.981 1.00 9.00 295 ILE B O 1
ATOM 11785 N N . ILE B 1 296 ? 4.755 66.883 21.516 1.00 7.81 296 ILE B N 1
ATOM 11786 C CA . ILE B 1 296 ? 4.481 68.093 22.290 1.00 7.78 296 ILE B CA 1
ATOM 11787 C C . ILE B 1 296 ? 5.851 68.779 22.407 1.00 7.11 296 ILE B C 1
ATOM 11788 O O . ILE B 1 296 ? 6.885 68.141 22.213 1.00 7.76 296 ILE B O 1
ATOM 11804 N N . ASN B 1 297 ? 5.872 70.085 22.702 1.00 7.71 297 ASN B N 1
ATOM 11805 C CA . ASN B 1 297 ? 7.126 70.805 22.949 1.00 7.67 297 ASN B CA 1
ATOM 11806 C C . ASN B 1 297 ? 7.935 71.055 21.679 1.00 7.77 297 ASN B C 1
ATOM 11807 O O . ASN B 1 297 ? 7.473 70.774 20.557 1.00 8.35 297 ASN B O 1
ATOM 11818 N N . GLN B 1 298 ? 9.158 71.566 21.823 1.00 7.02 298 GLN B N 1
ATOM 11819 C CA . GLN B 1 298 ? 9.848 72.104 20.665 1.00 8.14 298 GLN B CA 1
ATOM 11820 C C . GLN B 1 298 ? 11.190 71.449 20.375 1.00 7.41 298 GLN B C 1
ATOM 11821 O O . GLN B 1 298 ? 11.811 70.824 21.241 1.00 7.95 298 GLN B O 1
ATOM 11835 N N . GLY B 1 299 ? 11.630 71.620 19.115 1.00 7.14 299 GLY B N 1
ATOM 11836 C CA . GLY B 1 299 ? 13.028 71.446 18.749 1.00 7.77 299 GLY B CA 1
ATOM 11837 C C . GLY B 1 299 ? 13.446 70.034 18.408 1.00 8.37 299 GLY B C 1
ATOM 11838 O O . GLY B 1 299 ? 14.633 69.806 18.115 1.00 7.93 299 GLY B O 1
ATOM 11842 N N . HIS B 1 300 ? 12.524 69.085 18.398 1.00 7.73 300 HIS B N 1
ATOM 11843 C CA . HIS B 1 300 ? 12.866 67.691 18.149 1.00 7.94 300 HIS B CA 1
ATOM 11844 C C . HIS B 1 300 ? 13.196 67.423 16.678 1.00 6.52 300 HIS B C 1
ATOM 11845 O O . HIS B 1 300 ? 12.732 68.115 15.763 1.00 7.81 300 HIS B O 1
ATOM 11859 N N . THR B 1 301 ? 14.012 66.386 16.461 1.00 7.33 301 THR B N 1
ATOM 11860 C CA . THR B 1 301 ? 14.335 65.868 15.126 1.00 6.28 301 THR B CA 1
ATOM 11861 C C . THR B 1 301 ? 13.882 64.407 15.082 1.00 7.50 301 THR B C 1
ATOM 11862 O O . THR B 1 301 ? 14.318 63.600 15.923 1.00 8.21 301 THR B O 1
ATOM 11873 N N . VAL B 1 302 ? 13.002 64.075 14.132 1.00 7.42 302 VAL B N 1
ATOM 11874 C CA . VAL B 1 302 ? 12.278 62.799 14.069 1.00 7.13 302 VAL B CA 1
ATOM 11875 C C . VAL B 1 302 ? 12.552 62.230 12.670 1.00 6.83 302 VAL B C 1
ATOM 11876 O O . VAL B 1 302 ? 11.984 62.700 11.666 1.00 7.69 302 VAL B O 1
ATOM 11889 N N . TYR B 1 303 ? 13.435 61.228 12.588 1.00 7.51 303 TYR B N 1
ATOM 11890 C CA . TYR B 1 303 ? 14.025 60.781 11.317 1.00 6.89 303 TYR B CA 1
ATOM 11891 C C . TYR B 1 303 ? 14.074 59.262 11.214 1.00 6.55 303 TYR B C 1
ATOM 11892 O O . TYR B 1 303 ? 14.510 58.586 12.152 1.00 6.84 303 TYR B O 1
ATOM 11910 N N . ASP B 1 304 ? 13.651 58.729 10.069 1.00 6.36 304 ASP B N 1
ATOM 11911 C CA . ASP B 1 304 ? 13.847 57.321 9.699 1.00 8.33 304 ASP B CA 1
ATOM 11912 C C . ASP B 1 304 ? 13.082 56.332 10.585 1.00 7.35 304 ASP B C 1
ATOM 11913 O O . ASP B 1 304 ? 13.483 55.165 10.707 1.00 8.01 304 ASP B O 1
ATOM 11922 N N . ASN B 1 305 ? 11.995 56.765 11.215 1.00 7.39 305 ASN B N 1
ATOM 11923 C CA . ASN B 1 305 ? 11.179 55.847 12.002 1.00 7.48 305 ASN B CA 1
ATOM 11924 C C . ASN B 1 305 ? 10.154 55.155 11.121 1.00 8.50 305 ASN B C 1
ATOM 11925 O O . ASN B 1 305 ? 9.668 55.740 10.156 1.00 8.83 305 ASN B O 1
ATOM 11936 N N . TYR B 1 306 ? 9.847 53.894 11.445 1.00 7.76 306 TYR B N 1
ATOM 11937 C CA . TYR B 1 306 ? 8.957 53.052 10.648 1.00 7.13 306 TYR B CA 1
ATOM 11938 C C . TYR B 1 306 ? 7.832 52.561 11.552 1.00 7.86 306 TYR B C 1
ATOM 11939 O O . TYR B 1 306 ? 8.078 51.811 12.498 1.00 7.95 306 TYR B O 1
ATOM 11957 N N . ILE B 1 307 ? 6.612 53.020 11.280 1.00 8.89 307 ILE B N 1
ATOM 11958 C CA . ILE B 1 307 ? 5.458 52.793 12.148 1.00 8.01 307 ILE B CA 1
ATOM 11959 C C . ILE B 1 307 ? 4.421 52.017 11.352 1.00 8.15 307 ILE B C 1
ATOM 11960 O O . ILE B 1 307 ? 3.952 52.495 10.309 1.00 9.13 307 ILE B O 1
ATOM 11976 N N . LYS B 1 308 ? 4.094 50.812 11.817 1.00 7.87 308 LYS B N 1
ATOM 11977 C CA . LYS B 1 308 ? 3.238 49.891 11.083 1.00 8.20 308 LYS B CA 1
ATOM 11978 C C . LYS B 1 308 ? 2.087 49.382 11.943 1.00 9.50 308 LYS B C 1
ATOM 11979 O O . LYS B 1 308 ? 2.299 48.857 13.049 1.00 9.71 308 LYS B O 1
ATOM 11998 N N . ASP B 1 309 ? 0.868 49.462 11.380 1.00 9.72 309 ASP B N 1
ATOM 11999 C CA . ASP B 1 309 ? -0.329 48.797 11.921 1.00 9.59 309 ASP B CA 1
ATOM 12000 C C . ASP B 1 309 ? -0.583 49.172 13.385 1.00 9.65 309 ASP B C 1
ATOM 12001 O O . ASP B 1 309 ? -0.854 48.304 14.221 1.00 11.10 309 ASP B O 1
ATOM 12010 N N . VAL B 1 310 ? -0.456 50.453 13.722 1.00 10.06 310 VAL B N 1
ATOM 12011 C CA . VAL B 1 310 ? -0.824 50.926 15.063 1.00 10.52 310 VAL B CA 1
ATOM 12012 C C . VAL B 1 310 ? -2.203 51.562 14.991 1.00 13.17 310 VAL B C 1
ATOM 12013 O O . VAL B 1 310 ? -2.549 52.202 13.993 1.00 15.84 310 VAL B O 1
ATOM 12026 N N A ARG B 1 311 ? -2.993 51.380 16.052 0.55 12.38 311 ARG B N 1
ATOM 12027 N N B ARG B 1 311 ? -3.003 51.397 16.046 0.45 12.68 311 ARG B N 1
ATOM 12028 C CA A ARG B 1 311 ? -4.416 51.692 16.023 0.55 14.44 311 ARG B CA 1
ATOM 12029 C CA B ARG B 1 311 ? -4.414 51.748 15.941 0.45 14.35 311 ARG B CA 1
ATOM 12030 C C A ARG B 1 311 ? -4.771 53.059 16.589 0.55 13.99 311 ARG B C 1
ATOM 12031 C C B ARG B 1 311 ? -4.801 53.061 16.609 0.45 14.31 311 ARG B C 1
ATOM 12032 O O A ARG B 1 311 ? -5.754 53.655 16.136 0.55 15.67 311 ARG B O 1
ATOM 12033 O O B ARG B 1 311 ? -5.846 53.615 16.250 0.45 15.63 311 ARG B O 1
ATOM 12074 N N . SER B 1 312 ? -4.022 53.575 17.563 1.00 12.18 312 SER B N 1
ATOM 12075 C CA . SER B 1 312 ? -4.408 54.828 18.229 1.00 15.25 312 SER B CA 1
ATOM 12076 C C . SER B 1 312 ? -4.013 56.077 17.438 1.00 18.29 312 SER B C 1
ATOM 12077 O O . SER B 1 312 ? -4.838 56.965 17.185 1.00 21.02 312 SER B O 1
ATOM 12085 N N . PHE B 1 313 ? -2.746 56.201 17.103 1.00 12.92 313 PHE B N 1
ATOM 12086 C CA . PHE B 1 313 ? -2.240 57.231 16.196 1.00 11.97 313 PHE B CA 1
ATOM 12087 C C . PHE B 1 313 ? -0.878 56.744 15.736 1.00 12.29 313 PHE B C 1
ATOM 12088 O O . PHE B 1 313 ? -0.182 56.047 16.480 1.00 11.05 313 PHE B O 1
ATOM 12105 N N . GLY B 1 314 ? -0.489 57.132 14.524 1.00 9.92 314 GLY B N 1
ATOM 12106 C CA . GLY B 1 314 ? 0.851 56.904 14.022 1.00 8.36 314 GLY B CA 1
ATOM 12107 C C . GLY B 1 314 ? 1.756 58.056 14.397 1.00 9.75 314 GLY B C 1
ATOM 12108 O O . GLY B 1 314 ? 2.830 57.846 14.976 1.00 9.73 314 GLY B O 1
ATOM 12112 N N . LEU B 1 315 ? 1.336 59.273 14.046 1.00 7.86 315 LEU B N 1
ATOM 12113 C CA . LEU B 1 315 ? 1.961 60.508 14.494 1.00 8.26 315 LEU B CA 1
ATOM 12114 C C . LEU B 1 315 ? 0.853 61.402 15.032 1.00 8.87 315 LEU B C 1
ATOM 12115 O O . LEU B 1 315 ? -0.178 61.584 14.367 1.00 11.11 315 LEU B O 1
ATOM 12131 N N . LEU B 1 316 ? 1.059 61.968 16.226 1.00 9.28 316 LEU B N 1
ATOM 12132 C CA . LEU B 1 316 ? 0.169 62.998 16.752 1.00 8.87 316 LEU B CA 1
ATOM 12133 C C . LEU B 1 316 ? 0.984 64.247 17.048 1.00 8.28 316 LEU B C 1
ATOM 12134 O O . LEU B 1 316 ? 2.014 64.160 17.737 1.00 11.29 316 LEU B O 1
ATOM 12150 N N . VAL B 1 317 ? 0.550 65.404 16.515 1.00 7.25 317 VAL B N 1
ATOM 12151 C CA . VAL B 1 317 ? 1.200 66.693 16.790 1.00 8.13 317 VAL B CA 1
ATOM 12152 C C . VAL B 1 317 ? 0.164 67.569 17.489 1.00 8.25 317 VAL B C 1
ATOM 12153 O O . VAL B 1 317 ? -0.866 67.929 16.897 1.00 10.68 317 VAL B O 1
ATOM 12166 N N . ARG B 1 318 ? 0.403 67.885 18.762 1.00 8.32 318 ARG B N 1
ATOM 12167 C CA . ARG B 1 318 ? -0.618 68.495 19.619 1.00 10.55 318 ARG B CA 1
ATOM 12168 C C . ARG B 1 318 ? -0.523 70.021 19.666 1.00 9.21 318 ARG B C 1
ATOM 12169 O O . ARG B 1 318 ? 0.554 70.607 19.527 1.00 9.54 318 ARG B O 1
ATOM 12190 N N . VAL B 1 319 ? -1.673 70.673 19.885 1.00 10.18 319 VAL B N 1
ATOM 12191 C CA . VAL B 1 319 ? -1.652 72.073 20.316 1.00 11.11 319 VAL B CA 1
ATOM 12192 C C . VAL B 1 319 ? -1.040 72.164 21.713 1.00 11.55 319 VAL B C 1
ATOM 12193 O O . VAL B 1 319 ? -0.961 71.172 22.459 1.00 12.00 319 VAL B O 1
ATOM 12206 N N . GLY B 1 320 ? -0.588 73.374 22.072 1.00 9.48 320 GLY B N 1
ATOM 12207 C CA . GLY B 1 320 ? -0.135 73.638 23.425 1.00 10.57 320 GLY B CA 1
ATOM 12208 C C . GLY B 1 320 ? -1.045 74.587 24.173 1.00 9.30 320 GLY B C 1
ATOM 12209 O O . GLY B 1 320 ? -1.862 75.289 23.562 1.00 10.95 320 GLY B O 1
ATOM 12213 N N . VAL B 1 321 ? -0.881 74.636 25.492 1.00 11.35 321 VAL B N 1
ATOM 12214 C CA . VAL B 1 321 ? -1.570 75.606 26.343 1.00 10.77 321 VAL B CA 1
ATOM 12215 C C . VAL B 1 321 ? -0.688 76.821 26.604 1.00 11.27 321 VAL B C 1
ATOM 12216 O O . VAL B 1 321 ? -1.177 77.949 26.643 1.00 10.79 321 VAL B O 1
ATOM 12229 N N . TYR B 1 322 ? 0.617 76.588 26.786 1.00 11.24 322 TYR B N 1
ATOM 12230 C CA . TYR B 1 322 ? 1.580 77.626 27.130 1.00 10.41 322 TYR B CA 1
ATOM 12231 C C . TYR B 1 322 ? 2.743 77.644 26.144 1.00 9.94 322 TYR B C 1
ATOM 12232 O O . TYR B 1 322 ? 3.021 76.664 25.442 1.00 9.86 322 TYR B O 1
ATOM 12250 N N . GLU B 1 323 ? 3.430 78.784 26.095 1.00 10.86 323 GLU B N 1
ATOM 12251 C CA . GLU B 1 323 ? 4.720 78.829 25.421 1.00 10.19 323 GLU B CA 1
ATOM 12252 C C . GLU B 1 323 ? 5.772 78.128 26.290 1.00 9.41 323 GLU B C 1
ATOM 12253 O O . GLU B 1 323 ? 5.594 77.976 27.499 1.00 10.73 323 GLU B O 1
ATOM 12265 N N . ARG B 1 324 ? 6.896 77.730 25.686 1.00 10.66 324 ARG B N 1
ATOM 12266 C CA . ARG B 1 324 ? 8.047 77.321 26.488 1.00 9.54 324 ARG B CA 1
ATOM 12267 C C . ARG B 1 324 ? 8.389 78.420 27.498 1.00 9.67 324 ARG B C 1
ATOM 12268 O O . ARG B 1 324 ? 8.478 79.603 27.120 1.00 11.93 324 ARG B O 1
ATOM 12289 N N . PRO B 1 325 ? 8.586 78.100 28.785 1.00 10.51 325 PRO B N 1
ATOM 12290 C CA . PRO B 1 325 ? 8.898 79.150 29.762 1.00 11.87 325 PRO B CA 1
ATOM 12291 C C . PRO B 1 325 ? 10.278 79.744 29.526 1.00 11.93 325 PRO B C 1
ATOM 12292 O O . PRO B 1 325 ? 11.196 79.081 29.030 1.00 12.66 325 PRO B O 1
ATOM 12303 N N . THR B 1 326 ? 10.416 81.010 29.892 1.00 12.74 326 THR B N 1
ATOM 12304 C CA . THR B 1 326 ? 11.715 81.665 29.975 1.00 18.68 326 THR B CA 1
ATOM 12305 C C . THR B 1 326 ? 12.071 81.897 31.443 1.00 22.20 326 THR B C 1
ATOM 12306 O O . THR B 1 326 ? 11.354 81.491 32.359 1.00 17.96 326 THR B O 1
ATOM 12317 N N . ALA B 1 327 ? 13.192 82.581 31.666 1.00 22.68 327 ALA B N 1
ATOM 12318 C CA . ALA B 1 327 ? 13.635 82.847 33.029 1.00 23.93 327 ALA B CA 1
ATOM 12319 C C . ALA B 1 327 ? 12.633 83.699 33.793 1.00 21.54 327 ALA B C 1
ATOM 12320 O O . ALA B 1 327 ? 12.551 83.601 35.020 1.00 28.32 327 ALA B O 1
ATOM 12327 N N . GLU B 1 328 ? 11.853 84.520 33.094 1.00 20.89 328 GLU B N 1
ATOM 12328 C CA . GLU B 1 328 ? 10.901 85.410 33.742 1.00 27.71 328 GLU B CA 1
ATOM 12329 C C . GLU B 1 328 ? 9.545 84.760 33.981 1.00 20.81 328 GLU B C 1
ATOM 12330 O O . GLU B 1 328 ? 8.689 85.367 34.636 1.00 21.44 328 GLU B O 1
ATOM 12342 N N . THR B 1 329 ? 9.321 83.559 33.472 1.00 18.73 329 THR B N 1
ATOM 12343 C CA . THR B 1 329 ? 8.019 82.924 33.591 1.00 16.45 329 THR B CA 1
ATOM 12344 C C . THR B 1 329 ? 7.831 82.375 35.000 1.00 13.63 329 THR B C 1
ATOM 12345 O O . THR B 1 329 ? 8.695 81.656 35.516 1.00 16.29 329 THR B O 1
ATOM 12356 N N . ASP B 1 330 ? 6.671 82.651 35.585 1.00 13.13 330 ASP B N 1
ATOM 12357 C CA . ASP B 1 330 ? 6.273 82.056 36.857 1.00 12.81 330 ASP B CA 1
ATOM 12358 C C . ASP B 1 330 ? 5.615 80.702 36.561 1.00 13.87 330 ASP B C 1
ATOM 12359 O O . ASP B 1 330 ? 4.502 80.646 36.026 1.00 13.52 330 ASP B O 1
ATOM 12368 N N . VAL B 1 331 ? 6.335 79.604 36.834 1.00 12.54 331 VAL B N 1
ATOM 12369 C CA . VAL B 1 331 ? 5.856 78.261 36.502 1.00 13.05 331 VAL B CA 1
ATOM 12370 C C . VAL B 1 331 ? 4.816 77.747 37.485 1.00 13.71 331 VAL B C 1
ATOM 12371 O O . VAL B 1 331 ? 4.336 76.614 37.339 1.00 15.84 331 VAL B O 1
ATOM 12384 N N . LYS B 1 332 ? 4.438 78.538 38.487 1.00 12.70 332 LYS B N 1
ATOM 12385 C CA . LYS B 1 332 ? 3.235 78.224 39.249 1.00 14.18 332 LYS B CA 1
ATOM 12386 C C . LYS B 1 332 ? 1.993 78.767 38.547 1.00 16.46 332 LYS B C 1
ATOM 12387 O O . LYS B 1 332 ? 0.910 78.189 38.672 1.00 19.93 332 LYS B O 1
ATOM 12406 N N . LEU B 1 333 ? 2.137 79.835 37.766 1.00 14.83 333 LEU B N 1
ATOM 12407 C CA . LEU B 1 333 ? 1.038 80.342 36.945 1.00 14.91 333 LEU B CA 1
ATOM 12408 C C . LEU B 1 333 ? 0.956 79.669 35.578 1.00 11.59 333 LEU B C 1
ATOM 12409 O O . LEU B 1 333 ? -0.139 79.594 35.003 1.00 14.46 333 LEU B O 1
ATOM 12425 N N . GLU B 1 334 ? 2.088 79.182 35.045 1.00 11.08 334 GLU B N 1
ATOM 12426 C CA . GLU B 1 334 ? 2.139 78.437 33.778 1.00 11.70 334 GLU B CA 1
ATOM 12427 C C . GLU B 1 334 ? 2.785 77.088 34.077 1.00 10.78 334 GLU B C 1
ATOM 12428 O O . GLU B 1 334 ? 4.005 76.926 33.958 1.00 11.87 334 GLU B O 1
ATOM 12440 N N . PRO B 1 335 ? 2.002 76.107 34.525 1.00 11.92 335 PRO B N 1
ATOM 12441 C CA . PRO B 1 335 ? 2.608 74.895 35.100 1.00 10.36 335 PRO B CA 1
ATOM 12442 C C . PRO B 1 335 ? 3.359 74.040 34.093 1.00 10.46 335 PRO B C 1
ATOM 12443 O O . PRO B 1 335 ? 2.910 73.807 32.969 1.00 10.64 335 PRO B O 1
ATOM 12454 N N . LEU B 1 336 ? 4.480 73.485 34.548 1.00 10.08 336 LEU B N 1
ATOM 12455 C CA . LEU B 1 336 ? 5.247 72.561 33.728 1.00 9.85 336 LEU B CA 1
ATOM 12456 C C . LEU B 1 336 ? 4.519 71.243 33.490 1.00 9.03 336 LEU B C 1
ATOM 12457 O O . LEU B 1 336 ? 4.843 70.541 32.523 1.00 9.68 336 LEU B O 1
ATOM 12473 N N . THR B 1 337 ? 3.505 70.918 34.291 1.00 10.10 337 THR B N 1
ATOM 12474 C CA . THR B 1 337 ? 2.692 69.731 34.056 1.00 10.51 337 THR B CA 1
ATOM 12475 C C . THR B 1 337 ? 1.697 69.886 32.903 1.00 10.18 337 THR B C 1
ATOM 12476 O O . THR B 1 337 ? 1.016 68.911 32.562 1.00 10.76 337 THR B O 1
ATOM 12487 N N . SER B 1 338 ? 1.581 71.076 32.305 1.00 10.42 338 SER B N 1
ATOM 12488 C CA . SER B 1 338 ? 0.649 71.325 31.204 1.00 10.68 338 SER B CA 1
ATOM 12489 C C . SER B 1 338 ? 1.251 70.892 29.863 1.00 9.55 338 SER B C 1
ATOM 12490 O O . SER B 1 338 ? 2.039 69.947 29.826 1.00 10.70 338 SER B O 1
ATOM 12498 N N . TYR B 1 339 ? 0.851 71.537 28.769 1.00 9.54 339 TYR B N 1
ATOM 12499 C CA . TYR B 1 339 ? 1.302 71.227 27.420 1.00 9.02 339 TYR B CA 1
ATOM 12500 C C . TYR B 1 339 ? 1.883 72.487 26.796 1.00 9.81 339 TYR B C 1
ATOM 12501 O O . TYR B 1 339 ? 1.288 73.562 26.880 1.00 9.79 339 TYR B O 1
ATOM 12519 N N . HIS B 1 340 ? 3.029 72.343 26.138 1.00 9.25 340 HIS B N 1
ATOM 12520 C CA . HIS B 1 340 ? 3.760 73.474 25.590 1.00 8.10 340 HIS B CA 1
ATOM 12521 C C . HIS B 1 340 ? 3.839 73.378 24.073 1.00 7.19 340 HIS B C 1
ATOM 12522 O O . HIS B 1 340 ? 3.909 72.290 23.493 1.00 8.78 340 HIS B O 1
ATOM 12536 N N . ARG B 1 341 ? 3.779 74.555 23.438 1.00 7.95 341 ARG B N 1
ATOM 12537 C CA . ARG B 1 341 ? 3.649 74.671 21.990 1.00 8.44 341 ARG B CA 1
ATOM 12538 C C . ARG B 1 341 ? 4.677 73.825 21.250 1.00 8.48 341 ARG B C 1
ATOM 12539 O O . ARG B 1 341 ? 5.864 73.793 21.594 1.00 9.55 341 ARG B O 1
ATOM 12560 N N . VAL B 1 342 ? 4.206 73.144 20.213 1.00 8.12 342 VAL B N 1
ATOM 12561 C CA . VAL B 1 342 ? 5.100 72.477 19.268 1.00 7.92 342 VAL B CA 1
ATOM 12562 C C . VAL B 1 342 ? 5.663 73.512 18.299 1.00 8.10 342 VAL B C 1
ATOM 12563 O O . VAL B 1 342 ? 4.920 74.183 17.580 1.00 10.26 342 VAL B O 1
ATOM 12576 N N . GLU B 1 343 ? 6.988 73.660 18.285 1.00 8.58 343 GLU B N 1
ATOM 12577 C CA . GLU B 1 343 ? 7.610 74.494 17.266 1.00 9.73 343 GLU B CA 1
ATOM 12578 C C . GLU B 1 343 ? 8.989 73.960 16.921 1.00 8.18 343 GLU B C 1
ATOM 12579 O O . GLU B 1 343 ? 9.651 73.308 17.740 1.00 8.94 343 GLU B O 1
ATOM 12591 N N . ASN B 1 344 ? 9.388 74.222 15.683 1.00 7.34 344 ASN B N 1
ATOM 12592 C CA . ASN B 1 344 ? 10.733 73.922 15.203 1.00 9.30 344 ASN B CA 1
ATOM 12593 C C . ASN B 1 344 ? 11.033 72.423 15.251 1.00 8.51 344 ASN B C 1
ATOM 12594 O O . ASN B 1 344 ? 12.061 71.990 15.779 1.00 8.52 344 ASN B O 1
ATOM 12605 N N . VAL B 1 345 ? 10.118 71.616 14.732 1.00 7.09 345 VAL B N 1
ATOM 12606 C CA . VAL B 1 345 ? 10.223 70.154 14.751 1.00 7.31 345 VAL B CA 1
ATOM 12607 C C . VAL B 1 345 ? 10.385 69.679 13.312 1.00 7.72 345 VAL B C 1
ATOM 12608 O O . VAL B 1 345 ? 9.612 70.073 12.432 1.00 9.98 345 VAL B O 1
ATOM 12621 N N . ASP B 1 346 ? 11.410 68.857 13.064 1.00 7.15 346 ASP B N 1
ATOM 12622 C CA . ASP B 1 346 ? 11.702 68.298 11.742 1.00 8.74 346 ASP B CA 1
ATOM 12623 C C . ASP B 1 346 ? 11.272 66.828 11.724 1.00 8.17 346 ASP B C 1
ATOM 12624 O O . ASP B 1 346 ? 11.819 66.006 12.470 1.00 8.93 346 ASP B O 1
ATOM 12633 N N . ILE B 1 347 ? 10.321 66.487 10.851 1.00 8.48 347 ILE B N 1
ATOM 12634 C CA . ILE B 1 347 ? 9.745 65.145 10.739 1.00 8.41 347 ILE B CA 1
ATOM 12635 C C . ILE B 1 347 ? 10.035 64.677 9.313 1.00 7.11 347 ILE B C 1
ATOM 12636 O O . ILE B 1 347 ? 9.301 65.027 8.375 1.00 7.75 347 ILE B O 1
ATOM 12652 N N . ALA B 1 348 ? 11.118 63.895 9.141 1.00 7.02 348 ALA B N 1
ATOM 12653 C CA . ALA B 1 348 ? 11.636 63.595 7.816 1.00 8.08 348 ALA B CA 1
ATOM 12654 C C . ALA B 1 348 ? 11.981 62.124 7.611 1.00 8.06 348 ALA B C 1
ATOM 12655 O O . ALA B 1 348 ? 12.558 61.473 8.484 1.00 7.13 348 ALA B O 1
ATOM 12662 N N . TYR B 1 349 ? 11.650 61.605 6.416 1.00 7.41 349 TYR B N 1
ATOM 12663 C CA . TYR B 1 349 ? 12.092 60.283 5.985 1.00 7.72 349 TYR B CA 1
ATOM 12664 C C . TYR B 1 349 ? 11.577 59.168 6.895 1.00 8.81 349 TYR B C 1
ATOM 12665 O O . TYR B 1 349 ? 12.234 58.144 7.075 1.00 8.43 349 TYR B O 1
ATOM 12683 N N . ASN B 1 350 ? 10.378 59.339 7.450 1.00 7.45 350 ASN B N 1
ATOM 12684 C CA . ASN B 1 350 ? 9.697 58.295 8.209 1.00 7.64 350 ASN B CA 1
ATOM 12685 C C . ASN B 1 350 ? 8.708 57.551 7.311 1.00 7.80 350 ASN B C 1
ATOM 12686 O O . ASN B 1 350 ? 8.373 57.999 6.207 1.00 8.72 350 ASN B O 1
ATOM 12697 N N . THR B 1 351 ? 8.225 56.414 7.810 1.00 7.78 351 THR B N 1
ATOM 12698 C CA . THR B 1 351 ? 7.192 55.615 7.159 1.00 8.18 351 THR B CA 1
ATOM 12699 C C . THR B 1 351 ? 6.031 55.383 8.122 1.00 8.36 351 THR B C 1
ATOM 12700 O O . THR B 1 351 ? 6.246 54.954 9.268 1.00 8.80 351 THR B O 1
ATOM 12711 N N . PHE B 1 352 ? 4.815 55.683 7.652 1.00 8.29 352 PHE B N 1
ATOM 12712 C CA . PHE B 1 352 ? 3.557 55.483 8.377 1.00 8.26 352 PHE B CA 1
ATOM 12713 C C . PHE B 1 352 ? 2.703 54.557 7.520 1.00 9.12 352 PHE B C 1
ATOM 12714 O O . PHE B 1 352 ? 2.109 54.987 6.526 1.00 10.52 352 PHE B O 1
ATOM 12731 N N . LEU B 1 353 ? 2.684 53.275 7.888 1.00 9.03 353 LEU B N 1
ATOM 12732 C CA 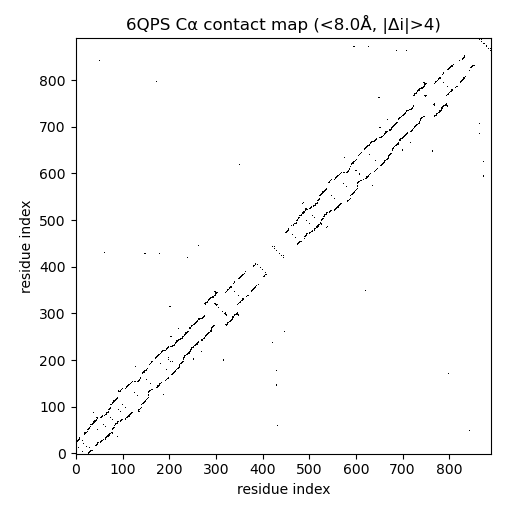. LEU B 1 353 ? 2.084 52.200 7.109 1.00 10.57 353 LEU B CA 1
ATOM 12733 C C . LEU B 1 353 ? 0.855 51.731 7.879 1.00 10.52 353 LEU B C 1
ATOM 12734 O O . LEU B 1 353 ? 0.988 51.198 8.986 1.00 9.98 353 LEU B O 1
ATOM 12750 N N . ASN B 1 354 ? -0.340 51.930 7.309 1.00 11.00 354 ASN B N 1
ATOM 12751 C CA . ASN B 1 354 ? -1.591 51.687 8.022 1.00 9.30 354 ASN B CA 1
ATOM 12752 C C . ASN B 1 354 ? -1.578 52.252 9.441 1.00 10.92 354 ASN B C 1
ATOM 12753 O O . ASN B 1 354 ? -1.994 51.598 10.404 1.00 12.13 354 ASN B O 1
ATOM 12764 N N . SER B 1 355 ? -1.115 53.494 9.544 1.00 10.14 355 SER B N 1
ATOM 12765 C CA . SER B 1 355 ? -0.929 54.217 10.797 1.00 9.10 355 SER B CA 1
ATOM 12766 C C . SER B 1 355 ? -1.241 55.684 10.523 1.00 10.02 355 SER B C 1
ATOM 12767 O O . SER B 1 355 ? -0.733 56.267 9.556 1.00 10.88 355 SER B O 1
ATOM 12775 N N . SER B 1 356 ? -2.060 56.279 11.383 1.00 9.73 356 SER B N 1
ATOM 12776 C CA . SER B 1 356 ? -2.649 57.572 11.088 1.00 8.88 356 SER B CA 1
ATOM 12777 C C . SER B 1 356 ? -1.697 58.750 11.307 1.00 10.07 356 SER B C 1
ATOM 12778 O O . SER B 1 356 ? -0.667 58.678 11.999 1.00 10.24 356 SER B O 1
ATOM 12786 N N . LEU B 1 357 ? -2.094 59.884 10.726 1.00 9.89 357 LEU B N 1
ATOM 12787 C CA . LEU B 1 357 ? -1.481 61.179 11.021 1.00 10.00 357 LEU B CA 1
ATOM 12788 C C . LEU B 1 357 ? -2.570 62.060 11.623 1.00 10.82 357 LEU B C 1
ATOM 12789 O O . LEU B 1 357 ? -3.625 62.244 11.010 1.00 10.62 357 LEU B O 1
ATOM 12805 N N . GLU B 1 358 ? -2.317 62.605 12.813 1.00 10.64 358 GLU B N 1
ATOM 12806 C CA . GLU B 1 358 ? -3.306 63.418 13.524 1.00 10.63 358 GLU B CA 1
ATOM 12807 C C . GLU B 1 358 ? -2.625 64.735 13.895 1.00 8.30 358 GLU B C 1
ATOM 12808 O O . GLU B 1 358 ? -1.734 64.750 14.752 1.00 11.26 358 GLU B O 1
ATOM 12820 N N . LEU B 1 359 ? -3.035 65.836 13.257 1.00 10.57 359 LEU B N 1
ATOM 12821 C CA . LEU B 1 359 ? -2.315 67.108 13.372 1.00 11.63 359 LEU B CA 1
ATOM 12822 C C . LEU B 1 359 ? -3.231 68.191 13.927 1.00 11.90 359 LEU B C 1
ATOM 12823 O O . LEU B 1 359 ? -4.265 68.510 13.327 1.00 13.64 359 LEU B O 1
ATOM 12839 N N . GLY B 1 360 ? -2.853 68.759 15.069 1.00 11.65 360 GLY B N 1
ATOM 12840 C CA . GLY B 1 360 ? -3.559 69.892 15.631 1.00 13.70 360 GLY B CA 1
ATOM 12841 C C . GLY B 1 360 ? -4.612 69.596 16.675 1.00 15.10 360 GLY B C 1
ATOM 12842 O O . GLY B 1 360 ? -5.342 70.516 17.059 1.00 14.25 360 GLY B O 1
ATOM 12846 N N . SER B 1 361 ? -4.697 68.364 17.160 1.00 13.69 361 SER B N 1
ATOM 12847 C CA . SER B 1 361 ? -5.638 68.005 18.204 1.00 14.10 361 SER B CA 1
ATOM 12848 C C . SER B 1 361 ? -5.127 68.469 19.567 1.00 13.97 361 SER B C 1
ATOM 12849 O O . SER B 1 361 ? -3.991 68.923 19.718 1.00 12.48 361 SER B O 1
ATOM 12857 N N . GLY B 1 362 ? -5.997 68.371 20.560 1.00 12.76 362 GLY B N 1
ATOM 12858 C CA . GLY B 1 362 ? -5.696 68.733 21.939 1.00 12.32 362 GLY B CA 1
ATOM 12859 C C . GLY B 1 362 ? -6.386 70.014 22.343 1.00 13.35 362 GLY B C 1
ATOM 12860 O O . GLY B 1 362 ? -7.034 70.709 21.570 1.00 15.83 362 GLY B O 1
ATOM 12864 N N A ARG B 1 363 ? -6.260 70.328 23.640 0.26 13.65 363 ARG B N 1
ATOM 12865 N N B ARG B 1 363 ? -6.251 70.331 23.639 0.26 13.69 363 ARG B N 1
ATOM 12866 N N C ARG B 1 363 ? -6.255 70.326 23.641 0.48 13.93 363 ARG B N 1
ATOM 12867 C CA A ARG B 1 363 ? -6.830 71.543 24.199 0.26 13.71 363 ARG B CA 1
ATOM 12868 C CA B ARG B 1 363 ? -6.821 71.541 24.208 0.26 13.76 363 ARG B CA 1
ATOM 12869 C CA C ARG B 1 363 ? -6.801 71.544 24.216 0.48 13.85 363 ARG B CA 1
ATOM 12870 C C A ARG B 1 363 ? -5.742 72.599 24.320 0.26 12.77 363 ARG B C 1
ATOM 12871 C C B ARG B 1 363 ? -5.737 72.601 24.323 0.26 12.79 363 ARG B C 1
ATOM 12872 C C C ARG B 1 363 ? -5.715 72.601 24.301 0.48 12.77 363 ARG B C 1
ATOM 12873 O O A ARG B 1 363 ? -4.638 72.308 24.791 0.26 12.67 363 ARG B O 1
ATOM 12874 O O B ARG B 1 363 ? -4.630 72.315 24.792 0.26 12.73 363 ARG B O 1
ATOM 12875 O O C ARG B 1 363 ? -4.591 72.316 24.721 0.48 13.29 363 ARG B O 1
ATOM 12936 N N . GLY B 1 364 ? -6.057 73.818 23.898 1.00 12.50 364 GLY B N 1
ATOM 12937 C CA . GLY B 1 364 ? -5.115 74.917 23.966 1.00 13.20 364 GLY B CA 1
ATOM 12938 C C . GLY B 1 364 ? -5.134 75.807 22.742 1.00 13.16 364 GLY B C 1
ATOM 12939 O O . GLY B 1 364 ? -5.657 75.417 21.697 1.00 16.72 364 GLY B O 1
ATOM 12943 N N . GLU B 1 365 ? -4.555 77.001 22.854 1.00 13.10 365 GLU B N 1
ATOM 12944 C CA . GLU B 1 365 ? -4.589 77.975 21.776 1.00 13.53 365 GLU B CA 1
ATOM 12945 C C . GLU B 1 365 ? -3.239 78.188 21.123 1.00 12.33 365 GLU B C 1
ATOM 12946 O O . GLU B 1 365 ? -3.130 79.029 20.220 1.00 14.03 365 GLU B O 1
ATOM 12958 N N . LYS B 1 366 ? -2.223 77.430 21.515 1.00 11.02 366 LYS B N 1
ATOM 12959 C CA . LYS B 1 366 ? -0.888 77.587 20.934 1.00 10.92 366 LYS B CA 1
ATOM 12960 C C . LYS B 1 366 ? -0.755 76.574 19.799 1.00 10.74 366 LYS B C 1
ATOM 12961 O O . LYS B 1 366 ? -0.433 75.411 20.032 1.00 9.60 366 LYS B O 1
ATOM 12980 N N . MET B 1 367 ? -1.003 77.012 18.563 1.00 10.76 367 MET B N 1
ATOM 12981 C CA . MET B 1 367 ? -0.961 76.125 17.408 1.00 10.36 367 MET B CA 1
ATOM 12982 C C . MET B 1 367 ? 0.474 75.699 17.108 1.00 8.71 367 MET B C 1
ATOM 12983 O O . MET B 1 367 ? 1.423 76.452 17.368 1.00 10.36 367 MET B O 1
ATOM 12997 N N . PRO B 1 368 ? 0.665 74.522 16.513 1.00 9.16 368 PRO B N 1
ATOM 12998 C CA . PRO B 1 368 ? 2.021 74.158 16.058 1.00 9.28 368 PRO B CA 1
ATOM 12999 C C . PRO B 1 368 ? 2.563 75.176 15.057 1.00 10.55 368 PRO B C 1
ATOM 13000 O O . PRO B 1 368 ? 1.829 75.716 14.229 1.00 10.95 368 PRO B O 1
ATOM 13011 N N A ARG B 1 369 ? 3.873 75.423 15.127 0.50 9.99 369 ARG B N 1
ATOM 13012 N N B ARG B 1 369 ? 3.873 75.436 15.137 0.50 10.01 369 ARG B N 1
ATOM 13013 C CA A ARG B 1 369 ? 4.529 76.373 14.237 0.50 12.52 369 ARG B CA 1
ATOM 13014 C CA B ARG B 1 369 ? 4.537 76.386 14.251 0.50 12.61 369 ARG B CA 1
ATOM 13015 C C A ARG B 1 369 ? 5.863 75.802 13.789 0.50 9.59 369 ARG B C 1
ATOM 13016 C C B ARG B 1 369 ? 5.861 75.800 13.790 0.50 9.57 369 ARG B C 1
ATOM 13017 O O A ARG B 1 369 ? 6.577 75.201 14.587 0.50 9.60 369 ARG B O 1
ATOM 13018 O O B ARG B 1 369 ? 6.569 75.181 14.581 0.50 9.64 369 ARG B O 1
ATOM 13059 N N . ASN B 1 370 ? 6.218 76.020 12.526 1.00 9.80 370 ASN B N 1
ATOM 13060 C CA . ASN B 1 370 ? 7.519 75.575 12.018 1.00 8.86 370 ASN B CA 1
ATOM 13061 C C . ASN B 1 370 ? 7.732 74.089 12.254 1.00 8.87 370 ASN B C 1
ATOM 13062 O O . ASN B 1 370 ? 8.782 73.633 12.751 1.00 9.26 370 ASN B O 1
ATOM 13073 N N . VAL B 1 371 ? 6.722 73.308 11.886 1.00 10.02 371 VAL B N 1
ATOM 13074 C CA . VAL B 1 371 ? 6.855 71.861 11.781 1.00 8.52 371 VAL B CA 1
ATOM 13075 C C . VAL B 1 371 ? 7.055 71.521 10.313 1.00 8.52 371 VAL B C 1
ATOM 13076 O O . VAL B 1 371 ? 6.248 71.908 9.461 1.00 10.95 371 VAL B O 1
ATOM 13089 N N . ARG B 1 372 ? 8.145 70.824 9.991 1.00 8.21 372 ARG B N 1
ATOM 13090 C CA . ARG B 1 372 ? 8.410 70.380 8.628 1.00 7.46 372 ARG B CA 1
ATOM 13091 C C . ARG B 1 372 ? 8.061 68.900 8.546 1.00 7.85 372 ARG B C 1
ATOM 13092 O O . ARG B 1 372 ? 8.523 68.106 9.379 1.00 8.97 372 ARG B O 1
ATOM 13113 N N . PHE B 1 373 ? 7.197 68.539 7.601 1.00 8.66 373 PHE B N 1
ATOM 13114 C CA . PHE B 1 373 ? 6.803 67.145 7.361 1.00 7.68 373 PHE B CA 1
ATOM 13115 C C . PHE B 1 373 ? 7.227 66.855 5.926 1.00 7.45 373 PHE B C 1
ATOM 13116 O O . PHE B 1 373 ? 6.525 67.235 4.981 1.00 8.15 373 PHE B O 1
ATOM 13133 N N . ALA B 1 374 ? 8.399 66.226 5.763 1.00 7.87 374 ALA B N 1
ATOM 13134 C CA . ALA B 1 374 ? 9.032 66.082 4.451 1.00 7.82 374 ALA B CA 1
ATOM 13135 C C . ALA B 1 374 ? 9.541 64.668 4.194 1.00 8.36 374 ALA B C 1
ATOM 13136 O O . ALA B 1 374 ? 10.133 64.036 5.069 1.00 7.73 374 ALA B O 1
ATOM 13143 N N . HIS B 1 375 ? 9.332 64.188 2.961 1.00 7.72 375 HIS B N 1
ATOM 13144 C CA . HIS B 1 375 ? 9.919 62.929 2.507 1.00 9.19 375 HIS B CA 1
ATOM 13145 C C . HIS B 1 375 ? 9.437 61.734 3.311 1.00 8.13 375 HIS B C 1
ATOM 13146 O O . HIS B 1 375 ? 10.126 60.712 3.421 1.00 8.68 375 HIS B O 1
ATOM 13160 N N . ASN B 1 376 ? 8.231 61.807 3.855 1.00 7.74 376 ASN B N 1
ATOM 13161 C CA . ASN B 1 376 ? 7.655 60.675 4.570 1.00 8.21 376 ASN B CA 1
ATOM 13162 C C . ASN B 1 376 ? 6.784 59.847 3.642 1.00 7.84 376 ASN B C 1
ATOM 13163 O O . ASN B 1 376 ? 6.176 60.394 2.730 1.00 9.16 376 ASN B O 1
ATOM 13174 N N . LEU B 1 377 ? 6.755 58.524 3.858 1.00 8.06 377 LEU B N 1
ATOM 13175 C CA . LEU B 1 377 ? 5.846 57.611 3.152 1.00 8.15 377 LEU B CA 1
ATOM 13176 C C . LEU B 1 377 ? 4.595 57.411 4.008 1.00 7.84 377 LEU B C 1
ATOM 13177 O O . LEU B 1 377 ? 4.698 57.036 5.185 1.00 9.71 377 LEU B O 1
ATOM 13193 N N . PHE B 1 378 ? 3.438 57.729 3.441 1.00 8.78 378 PHE B N 1
ATOM 13194 C CA . PHE B 1 378 ? 2.130 57.520 4.061 1.00 7.20 378 PHE B CA 1
ATOM 13195 C C . PHE B 1 378 ? 1.426 56.514 3.165 1.00 10.54 378 PHE B C 1
ATOM 13196 O O . PHE B 1 378 ? 1.136 56.817 1.999 1.00 9.59 378 PHE B O 1
ATOM 13213 N N . ALA B 1 379 ? 1.204 55.301 3.669 1.00 9.91 379 ALA B N 1
ATOM 13214 C CA . ALA B 1 379 ? 0.808 54.181 2.829 1.00 10.12 379 ALA B CA 1
ATOM 13215 C C . ALA B 1 379 ? -0.117 53.240 3.600 1.00 10.81 379 ALA B C 1
ATOM 13216 O O . ALA B 1 379 ? -0.166 53.248 4.834 1.00 10.51 379 ALA B O 1
ATOM 13223 N N . GLY B 1 380 ? -0.843 52.426 2.861 1.00 10.86 380 GLY B N 1
ATOM 13224 C CA . GLY B 1 380 ? -1.713 51.399 3.428 1.00 12.48 380 GLY B CA 1
ATOM 13225 C C . GLY B 1 380 ? -2.884 51.098 2.507 1.00 13.78 380 GLY B C 1
ATOM 13226 O O . GLY B 1 380 ? -2.751 51.129 1.287 1.00 14.87 380 GLY B O 1
ATOM 13230 N N . GLN B 1 381 ? -4.011 50.746 3.123 1.00 16.70 381 GLN B N 1
ATOM 13231 C CA . GLN B 1 381 ? -5.234 50.444 2.388 1.00 16.32 381 GLN B CA 1
ATOM 13232 C C . GLN B 1 381 ? -6.088 51.705 2.283 1.00 15.84 381 GLN B C 1
ATOM 13233 O O . GLN B 1 381 ? -6.288 52.236 1.187 1.00 17.80 381 GLN B O 1
ATOM 13247 N N . THR B 1 382 ? -6.526 52.236 3.422 1.00 17.50 382 THR B N 1
ATOM 13248 C CA . THR B 1 382 ? -7.320 53.456 3.493 1.00 21.08 382 THR B CA 1
ATOM 13249 C C . THR B 1 382 ? -6.569 54.490 4.323 1.00 16.63 382 THR B C 1
ATOM 13250 O O . THR B 1 382 ? -6.068 54.153 5.401 1.00 18.50 382 THR B O 1
ATOM 13261 N N . PRO B 1 383 ? -6.449 55.742 3.867 1.00 12.79 383 PRO B N 1
ATOM 13262 C CA . PRO B 1 383 ? -5.727 56.743 4.662 1.00 13.65 383 PRO B CA 1
ATOM 13263 C C . PRO B 1 383 ? -6.546 57.216 5.853 1.00 14.60 383 PRO B C 1
ATOM 13264 O O . PRO B 1 383 ? -7.757 57.415 5.762 1.00 14.53 383 PRO B O 1
ATOM 13275 N N . ASP B 1 384 ? -5.862 57.415 6.969 1.00 11.75 384 ASP B N 1
ATOM 13276 C CA . ASP B 1 384 ? -6.434 57.990 8.188 1.00 11.60 384 ASP B CA 1
ATOM 13277 C C . ASP B 1 384 ? -5.651 59.273 8.482 1.00 12.24 384 ASP B C 1
ATOM 13278 O O . ASP B 1 384 ? -4.608 59.247 9.135 1.00 12.56 384 ASP B O 1
ATOM 13287 N N . LEU B 1 385 ? -6.155 60.392 7.975 1.00 14.31 385 LEU B N 1
ATOM 13288 C CA . LEU B 1 385 ? -5.513 61.695 8.096 1.00 15.17 385 LEU B CA 1
ATOM 13289 C C . LEU B 1 385 ? -6.513 62.610 8.775 1.00 18.59 385 LEU B C 1
ATOM 13290 O O . LEU B 1 385 ? -7.609 62.818 8.249 1.00 23.15 385 LEU B O 1
ATOM 13306 N N . LYS B 1 386 ? -6.136 63.159 9.927 1.00 15.76 386 LYS B N 1
ATOM 13307 C CA . LYS B 1 386 ? -7.007 64.032 10.711 1.00 22.65 386 LYS B CA 1
ATOM 13308 C C . LYS B 1 386 ? -6.305 65.376 10.904 1.00 17.59 386 LYS B C 1
ATOM 13309 O O . LYS B 1 386 ? -5.218 65.430 11.489 1.00 15.26 386 LYS B O 1
ATOM 13328 N N A ILE B 1 387 ? -6.912 66.447 10.390 0.57 17.08 387 ILE B N 1
ATOM 13329 N N B ILE B 1 387 ? -6.919 66.450 10.416 0.43 17.04 387 ILE B N 1
ATOM 13330 C CA A ILE B 1 387 ? -6.445 67.816 10.597 0.57 16.84 387 ILE B CA 1
ATOM 13331 C CA B ILE B 1 387 ? -6.426 67.806 10.630 0.43 16.95 387 ILE B CA 1
ATOM 13332 C C A ILE B 1 387 ? -7.500 68.552 11.412 0.57 16.51 387 ILE B C 1
ATOM 13333 C C B ILE B 1 387 ? -7.486 68.577 11.398 0.43 16.53 387 ILE B C 1
ATOM 13334 O O A ILE B 1 387 ? -8.682 68.559 11.043 0.57 18.20 387 ILE B O 1
ATOM 13335 O O B ILE B 1 387 ? -8.652 68.624 10.984 0.43 17.61 387 ILE B O 1
ATOM 13366 N N . VAL B 1 388 ? -7.073 69.191 12.501 1.00 16.08 388 VAL B N 1
ATOM 13367 C CA . VAL B 1 388 ? -7.962 69.934 13.395 1.00 15.32 388 VAL B CA 1
ATOM 13368 C C . VAL B 1 388 ? -7.615 71.410 13.286 1.00 17.31 388 VAL B C 1
ATOM 13369 O O . VAL B 1 388 ? -6.444 71.759 13.116 1.00 16.85 388 VAL B O 1
ATOM 13382 N N . ARG B 1 389 ? -8.634 72.274 13.348 1.00 15.36 389 ARG B N 1
ATOM 13383 C CA . ARG B 1 389 ? -8.439 73.721 13.218 1.00 18.63 389 ARG B CA 1
ATOM 13384 C C . ARG B 1 389 ? -7.526 74.048 12.040 1.00 16.49 389 ARG B C 1
ATOM 13385 O O . ARG B 1 389 ? -6.569 74.820 12.159 1.00 15.63 389 ARG B O 1
ATOM 13406 N N . ALA B 1 390 ? -7.872 73.493 10.871 1.00 18.96 390 ALA B N 1
ATOM 13407 C CA . ALA B 1 390 ? -6.971 73.509 9.726 1.00 17.37 390 ALA B CA 1
ATOM 13408 C C . ALA B 1 390 ? -6.491 74.910 9.370 1.00 15.44 390 ALA B C 1
ATOM 13409 O O . ALA B 1 390 ? -5.309 75.110 9.079 1.00 17.22 390 ALA B O 1
ATOM 13416 N N . ASP B 1 391 ? -7.402 75.891 9.309 1.00 20.85 391 ASP B N 1
ATOM 13417 C CA . ASP B 1 391 ? -6.975 77.206 8.820 1.00 22.58 391 ASP B CA 1
ATOM 13418 C C . ASP B 1 391 ? -6.024 77.912 9.782 1.00 22.43 391 ASP B C 1
ATOM 13419 O O . ASP B 1 391 ? -5.338 78.863 9.377 1.00 20.37 391 ASP B O 1
ATOM 13428 N N . GLU B 1 392 ? -5.933 77.448 11.029 1.00 18.75 392 GLU B N 1
ATOM 13429 C CA . GLU B 1 392 ? -4.964 77.959 11.989 1.00 19.87 392 GLU B CA 1
ATOM 13430 C C . GLU B 1 392 ? -3.747 77.056 12.158 1.00 16.36 392 GLU B C 1
ATOM 13431 O O . GLU B 1 392 ? -2.679 77.541 12.555 1.00 18.76 392 GLU B O 1
ATOM 13443 N N . VAL B 1 393 ? -3.880 75.767 11.864 1.00 15.46 393 VAL B N 1
ATOM 13444 C CA . VAL B 1 393 ? -2.813 74.799 12.095 1.00 16.46 393 VAL B CA 1
ATOM 13445 C C . VAL B 1 393 ? -1.961 74.608 10.851 1.00 16.55 393 VAL B C 1
ATOM 13446 O O . VAL B 1 393 ? -0.734 74.502 10.930 1.00 15.40 393 VAL B O 1
ATOM 13459 N N . LEU B 1 394 ? -2.582 74.539 9.681 1.00 15.34 394 LEU B N 1
ATOM 13460 C CA . LEU B 1 394 ? -1.814 74.289 8.465 1.00 13.90 394 LEU B CA 1
ATOM 13461 C C . LEU B 1 394 ? -0.773 75.356 8.166 1.00 14.90 394 LEU B C 1
ATOM 13462 O O . LEU B 1 394 ? 0.293 75.000 7.635 1.00 14.55 394 LEU B O 1
ATOM 13478 N N . PRO B 1 395 ? -0.992 76.640 8.444 1.00 15.09 395 PRO B N 1
ATOM 13479 C CA . PRO B 1 395 ? 0.091 77.615 8.223 1.00 16.47 395 PRO B CA 1
ATOM 13480 C C . PRO B 1 395 ? 1.351 77.304 9.017 1.00 15.40 395 PRO B C 1
ATOM 13481 O O . PRO B 1 395 ? 2.421 77.838 8.692 1.00 18.04 395 PRO B O 1
ATOM 13492 N N . GLY B 1 396 ? 1.253 76.494 10.065 1.00 13.66 396 GLY B N 1
ATOM 13493 C CA . GLY B 1 396 ? 2.404 76.100 10.846 1.00 14.17 396 GLY B CA 1
ATOM 13494 C C . GLY B 1 396 ? 3.169 74.896 10.345 1.00 12.46 396 GLY B C 1
ATOM 13495 O O . GLY B 1 396 ? 4.168 74.513 10.975 1.00 12.59 396 GLY B O 1
ATOM 13499 N N . PHE B 1 397 ? 2.744 74.305 9.220 1.00 11.65 397 PHE B N 1
ATOM 13500 C CA . PHE B 1 397 ? 3.379 73.134 8.638 1.00 10.81 397 PHE B CA 1
ATOM 13501 C C . PHE B 1 397 ? 3.917 73.452 7.245 1.00 11.09 397 PHE B C 1
ATOM 13502 O O . PHE B 1 397 ? 3.269 74.155 6.457 1.00 12.38 397 PHE B O 1
ATOM 13519 N N . LEU B 1 398 ? 5.074 72.876 6.924 1.00 11.04 398 LEU B N 1
ATOM 13520 C CA . LEU B 1 398 ? 5.569 72.784 5.548 1.00 11.64 398 LEU B CA 1
ATOM 13521 C C . LEU B 1 398 ? 5.496 71.308 5.181 1.00 10.59 398 LEU B C 1
ATOM 13522 O O . LEU B 1 398 ? 6.219 70.494 5.766 1.00 10.89 398 LEU B O 1
ATOM 13538 N N . PHE B 1 399 ? 4.599 70.958 4.256 1.00 11.06 399 PHE B N 1
ATOM 13539 C CA . PHE B 1 399 ? 4.479 69.602 3.725 1.00 10.58 399 PHE B CA 1
ATOM 13540 C C . PHE B 1 399 ? 5.236 69.557 2.408 1.00 10.25 399 PHE B C 1
ATOM 13541 O O . PHE B 1 399 ? 4.848 70.248 1.459 1.00 12.70 399 PHE B O 1
ATOM 13558 N N . LEU B 1 400 ? 6.297 68.744 2.339 1.00 10.26 400 LEU B N 1
ATOM 13559 C CA . LEU B 1 400 ? 7.176 68.749 1.175 1.00 9.96 400 LEU B CA 1
ATOM 13560 C C . LEU B 1 400 ? 7.586 67.350 0.749 1.00 8.79 400 LEU B C 1
ATOM 13561 O O . LEU B 1 400 ? 8.181 66.601 1.524 1.00 10.43 400 LEU B O 1
ATOM 13577 N N . ASP B 1 401 ? 7.253 67.006 -0.496 1.00 9.85 401 ASP B N 1
ATOM 13578 C CA . ASP B 1 401 ? 7.750 65.800 -1.148 1.00 10.77 401 ASP B CA 1
ATOM 13579 C C . ASP B 1 401 ? 7.485 64.531 -0.338 1.00 8.93 401 ASP B C 1
ATOM 13580 O O . ASP B 1 401 ? 8.334 63.651 -0.246 1.00 10.37 401 ASP B O 1
ATOM 13589 N N . ASN B 1 402 ? 6.301 64.421 0.248 1.00 8.87 402 ASN B N 1
ATOM 13590 C CA . ASN B 1 402 ? 5.865 63.166 0.840 1.00 9.55 402 ASN B CA 1
ATOM 13591 C C . ASN B 1 402 ? 5.250 62.266 -0.232 1.00 9.68 402 ASN B C 1
ATOM 13592 O O . ASN B 1 402 ? 4.854 62.721 -1.309 1.00 11.15 402 ASN B O 1
ATOM 13603 N N . GLU B 1 403 ? 5.177 60.980 0.084 1.00 8.85 403 GLU B N 1
ATOM 13604 C CA . GLU B 1 403 ? 4.648 59.967 -0.822 1.00 9.28 403 GLU B CA 1
ATOM 13605 C C . GLU B 1 403 ? 3.370 59.372 -0.245 1.00 8.23 403 GLU B C 1
ATOM 13606 O O . GLU B 1 403 ? 3.278 59.131 0.965 1.00 10.62 403 GLU B O 1
ATOM 13618 N N . TRP B 1 404 ? 2.403 59.133 -1.139 1.00 9.54 404 TRP B N 1
ATOM 13619 C CA . TRP B 1 404 ? 1.051 58.677 -0.827 1.00 8.92 404 TRP B CA 1
ATOM 13620 C C . TRP B 1 404 ? 0.794 57.389 -1.598 1.00 10.69 404 TRP B C 1
ATOM 13621 O O . TRP B 1 404 ? 0.802 57.386 -2.831 1.00 11.15 404 TRP B O 1
ATOM 13642 N N . ALA B 1 405 ? 0.569 56.284 -0.887 1.00 11.31 405 ALA B N 1
ATOM 13643 C CA . ALA B 1 405 ? 0.358 54.994 -1.561 1.00 14.41 405 ALA B CA 1
ATOM 13644 C C . ALA B 1 405 ? -0.721 54.216 -0.819 1.00 12.40 405 ALA B C 1
ATOM 13645 O O . ALA B 1 405 ? -0.421 53.490 0.131 1.00 13.98 405 ALA B O 1
ATOM 13652 N N . PHE B 1 406 ? -1.956 54.320 -1.305 1.00 14.14 406 PHE B N 1
ATOM 13653 C CA . PHE B 1 406 ? -3.093 53.635 -0.720 1.00 14.31 406 PHE B CA 1
ATOM 13654 C C . PHE B 1 406 ? -3.823 52.832 -1.783 1.00 20.14 406 PHE B C 1
ATOM 13655 O O . PHE B 1 406 ? -3.965 53.271 -2.924 1.00 18.90 406 PHE B O 1
ATOM 13672 N N . SER B 1 407 ? -4.293 51.656 -1.392 1.00 25.04 407 SER B N 1
ATOM 13673 C CA . SER B 1 407 ? -5.106 50.823 -2.273 1.00 34.17 407 SER B CA 1
ATOM 13674 C C . SER B 1 407 ? -6.312 51.595 -2.796 1.00 41.98 407 SER B C 1
ATOM 13675 O O . SER B 1 407 ? -6.716 51.417 -3.947 1.00 48.76 407 SER B O 1
ATOM 13683 N N . LEU B 1 412 ? -6.404 60.942 -2.621 1.00 17.82 412 LEU B N 1
ATOM 13684 C CA . LEU B 1 412 ? -5.746 62.247 -2.344 1.00 17.58 412 LEU B CA 1
ATOM 13685 C C . LEU B 1 412 ? -6.579 63.459 -2.831 1.00 16.87 412 LEU B C 1
ATOM 13686 O O . LEU B 1 412 ? -6.662 64.500 -2.167 1.00 17.49 412 LEU B O 1
ATOM 13702 N N . SER B 1 413 ? -7.194 63.323 -3.999 1.00 16.05 413 SER B N 1
ATOM 13703 C CA . SER B 1 413 ? -8.031 64.392 -4.530 1.00 18.84 413 SER B CA 1
ATOM 13704 C C . SER B 1 413 ? -9.213 64.725 -3.625 1.00 23.35 413 SER B C 1
ATOM 13705 O O . SER B 1 413 ? -9.762 65.828 -3.729 1.00 22.88 413 SER B O 1
ATOM 13713 N N . SER B 1 414 ? -9.623 63.809 -2.752 1.00 16.98 414 SER B N 1
ATOM 13714 C CA . SER B 1 414 ? -10.741 64.045 -1.848 1.00 16.82 414 SER B CA 1
ATOM 13715 C C . SER B 1 414 ? -10.318 64.698 -0.534 1.00 15.69 414 SER B C 1
ATOM 13716 O O . SER B 1 414 ? -11.188 65.027 0.278 1.00 16.84 414 SER B O 1
ATOM 13724 N N . VAL B 1 415 ? -9.026 64.918 -0.325 1.00 14.11 415 VAL B N 1
ATOM 13725 C CA . VAL B 1 415 ? -8.557 65.688 0.819 1.00 13.50 415 VAL B CA 1
ATOM 13726 C C . VAL B 1 415 ? -8.931 67.146 0.608 1.00 14.29 415 VAL B C 1
ATOM 13727 O O . VAL B 1 415 ? -8.863 67.667 -0.516 1.00 15.04 415 VAL B O 1
ATOM 13740 N N . SER B 1 416 ? -9.428 67.797 1.672 1.00 15.66 416 SER B N 1
ATOM 13741 C CA . SER B 1 416 ? -10.044 69.103 1.472 1.00 16.15 416 SER B CA 1
ATOM 13742 C C . SER B 1 416 ? -9.043 70.249 1.371 1.00 15.57 416 SER B C 1
ATOM 13743 O O . SER B 1 416 ? -9.435 71.332 0.924 1.00 19.31 416 SER B O 1
ATOM 13751 N N . TYR B 1 417 ? -7.784 70.046 1.760 1.00 16.27 417 TYR B N 1
ATOM 13752 C CA . TYR B 1 417 ? -6.816 71.137 1.914 1.00 18.13 417 TYR B CA 1
ATOM 13753 C C . TYR B 1 417 ? -5.771 71.105 0.816 1.00 15.76 417 TYR B C 1
ATOM 13754 O O . TYR B 1 417 ? -4.988 70.152 0.730 1.00 15.39 417 TYR B O 1
ATOM 13772 N N . GLU B 1 418 ? -5.767 72.152 -0.018 1.00 16.50 418 GLU B N 1
ATOM 13773 C CA . GLU B 1 418 ? -4.811 72.234 -1.113 1.00 18.16 418 GLU B CA 1
ATOM 13774 C C . GLU B 1 418 ? -3.380 72.097 -0.612 1.00 14.80 418 GLU B C 1
ATOM 13775 O O . GLU B 1 418 ? -2.545 71.480 -1.276 1.00 15.13 418 GLU B O 1
ATOM 13787 N N . GLN B 1 419 ? -3.063 72.707 0.531 1.00 16.60 419 GLN B N 1
ATOM 13788 C CA . GLN B 1 419 ? -1.692 72.681 1.029 1.00 16.07 419 GLN B CA 1
ATOM 13789 C C . GLN B 1 419 ? -1.244 71.248 1.301 1.00 15.04 419 GLN B C 1
ATOM 13790 O O . GLN B 1 419 ? -0.081 70.889 1.054 1.00 13.88 419 GLN B O 1
ATOM 13804 N N . VAL B 1 420 ? -2.159 70.400 1.779 1.00 13.03 420 VAL B N 1
ATOM 13805 C CA . VAL B 1 420 ? -1.830 68.991 2.012 1.00 13.34 420 VAL B CA 1
ATOM 13806 C C . VAL B 1 420 ? -1.714 68.247 0.687 1.00 12.99 420 VAL B C 1
ATOM 13807 O O . VAL B 1 420 ? -0.774 67.470 0.474 1.00 14.32 420 VAL B O 1
ATOM 13820 N N . ARG B 1 421 ? -2.674 68.457 -0.221 1.00 13.10 421 ARG B N 1
ATOM 13821 C CA . ARG B 1 421 ? -2.622 67.817 -1.536 1.00 13.75 421 ARG B CA 1
ATOM 13822 C C . ARG B 1 421 ? -1.296 68.100 -2.229 1.00 15.18 421 ARG B C 1
ATOM 13823 O O . ARG B 1 421 ? -0.669 67.189 -2.785 1.00 19.05 421 ARG B O 1
ATOM 13844 N N . GLU B 1 422 ? -0.833 69.346 -2.172 1.00 12.58 422 GLU B N 1
ATOM 13845 C CA . GLU B 1 422 ? 0.387 69.716 -2.876 1.00 13.93 422 GLU B CA 1
ATOM 13846 C C . GLU B 1 422 ? 1.644 69.226 -2.179 1.00 13.04 422 GLU B C 1
ATOM 13847 O O . GLU B 1 422 ? 2.720 69.266 -2.791 1.00 15.01 422 GLU B O 1
ATOM 13859 N N . GLY B 1 423 ? 1.542 68.773 -0.940 1.00 11.72 423 GLY B N 1
ATOM 13860 C CA . GLY B 1 423 ? 2.643 68.223 -0.174 1.00 11.37 423 GLY B CA 1
ATOM 13861 C C . GLY B 1 423 ? 2.843 66.735 -0.280 1.00 10.13 423 GLY B C 1
ATOM 13862 O O . GLY B 1 423 ? 3.783 66.198 0.328 1.00 9.64 423 GLY B O 1
ATOM 13866 N N . PHE B 1 424 ? 2.007 66.044 -1.037 1.00 9.81 424 PHE B N 1
ATOM 13867 C CA . PHE B 1 424 ? 2.108 64.604 -1.230 1.00 11.17 424 PHE B CA 1
ATOM 13868 C C . PHE B 1 424 ? 1.984 64.297 -2.718 1.00 13.12 424 PHE B C 1
ATOM 13869 O O . PHE B 1 424 ? 1.273 64.992 -3.454 1.00 15.99 424 PHE B O 1
ATOM 13886 N N . LYS B 1 425 ? 2.655 63.229 -3.166 1.00 12.67 425 LYS B N 1
ATOM 13887 C CA . LYS B 1 425 ? 2.541 62.758 -4.547 1.00 13.42 425 LYS B CA 1
ATOM 13888 C C . LYS B 1 425 ? 2.138 61.253 -4.494 1.00 11.66 425 LYS B C 1
ATOM 13889 O O . LYS B 1 425 ? 2.790 60.502 -3.777 1.00 11.38 425 LYS B O 1
ATOM 13908 N N . PRO B 1 426 ? 1.102 60.851 -5.214 1.00 13.26 426 PRO B N 1
ATOM 13909 C CA . PRO B 1 426 ? 0.832 59.401 -5.313 1.00 13.36 426 PRO B CA 1
ATOM 13910 C C . PRO B 1 426 ? 1.994 58.677 -5.977 1.00 12.55 426 PRO B C 1
ATOM 13911 O O . PRO B 1 426 ? 2.525 59.115 -7.005 1.00 15.11 426 PRO B O 1
ATOM 13922 N N . VAL B 1 427 ? 2.363 57.532 -5.405 1.00 13.00 427 VAL B N 1
ATOM 13923 C CA . VAL B 1 427 ? 3.443 56.690 -5.908 1.00 11.61 427 VAL B CA 1
ATOM 13924 C C . VAL B 1 427 ? 2.958 55.245 -6.007 1.00 13.85 427 VAL B C 1
ATOM 13925 O O . VAL B 1 427 ? 1.959 54.858 -5.392 1.00 13.45 427 VAL B O 1
ATOM 13938 N N . ASP B 1 428 ? 3.697 54.449 -6.782 1.00 13.39 428 ASP B N 1
ATOM 13939 C CA . ASP B 1 428 ? 3.477 53.006 -6.829 1.00 13.07 428 ASP B CA 1
ATOM 13940 C C . ASP B 1 428 ? 3.563 52.434 -5.418 1.00 14.98 428 ASP B C 1
ATOM 13941 O O . ASP B 1 428 ? 4.295 52.940 -4.563 1.00 15.57 428 ASP B O 1
ATOM 13950 N N A MET B 1 429 ? 2.821 51.368 -5.168 0.51 16.23 429 MET B N 1
ATOM 13951 N N B MET B 1 429 ? 2.797 51.379 -5.148 0.49 16.58 429 MET B N 1
ATOM 13952 C CA A MET B 1 429 ? 2.876 50.745 -3.852 0.51 17.22 429 MET B CA 1
ATOM 13953 C CA B MET B 1 429 ? 2.878 50.792 -3.816 0.49 17.10 429 MET B CA 1
ATOM 13954 C C A MET B 1 429 ? 4.293 50.226 -3.607 0.51 15.55 429 MET B C 1
ATOM 13955 C C B MET B 1 429 ? 4.295 50.263 -3.611 0.49 15.64 429 MET B C 1
ATOM 13956 O O A MET B 1 429 ? 4.788 49.413 -4.402 0.51 16.14 429 MET B O 1
ATOM 13957 O O B MET B 1 429 ? 4.792 49.489 -4.441 0.49 16.43 429 MET B O 1
ATOM 13984 N N . PRO B 1 430 ? 4.990 50.664 -2.553 1.00 17.00 430 PRO B N 1
ATOM 13985 C CA . PRO B 1 430 ? 6.386 50.236 -2.383 1.00 21.15 430 PRO B CA 1
ATOM 13986 C C . PRO B 1 430 ? 6.490 48.723 -2.267 1.00 22.83 430 PRO B C 1
ATOM 13987 O O . PRO B 1 430 ? 5.655 48.071 -1.635 1.00 22.96 430 PRO B O 1
ATOM 13998 N N . ASP B 1 431 ? 7.510 48.167 -2.920 1.00 22.17 431 ASP B N 1
ATOM 13999 C CA . ASP B 1 431 ? 7.727 46.730 -2.985 1.00 23.89 431 ASP B CA 1
ATOM 14000 C C . ASP B 1 431 ? 8.831 46.259 -2.050 1.00 22.61 431 ASP B C 1
ATOM 14001 O O . ASP B 1 431 ? 9.104 45.056 -1.992 1.00 28.52 431 ASP B O 1
ATOM 14010 N N . GLY B 1 432 ? 9.445 47.170 -1.301 1.00 20.82 432 GLY B N 1
ATOM 14011 C CA . GLY B 1 432 ? 10.556 46.797 -0.443 1.00 21.50 432 GLY B CA 1
ATOM 14012 C C . GLY B 1 432 ? 10.265 46.854 1.045 1.00 19.82 432 GLY B C 1
ATOM 14013 O O . GLY B 1 432 ? 11.192 46.782 1.867 1.00 19.09 432 GLY B O 1
ATOM 14017 N N . LEU B 1 433 ? 8.985 46.921 1.409 1.00 16.41 433 LEU B N 1
ATOM 14018 C CA . LEU B 1 433 ? 8.618 47.083 2.811 1.00 15.44 433 LEU B CA 1
ATOM 14019 C C . LEU B 1 433 ? 8.952 45.847 3.642 1.00 16.25 433 LEU B C 1
ATOM 14020 O O . LEU B 1 433 ? 9.423 45.973 4.777 1.00 14.29 433 LEU B O 1
ATOM 14036 N N . ASN B 1 434 ? 8.662 44.649 3.144 1.00 16.27 434 ASN B N 1
ATOM 14037 C CA . ASN B 1 434 ? 8.938 43.468 3.958 1.00 18.70 434 ASN B CA 1
ATOM 14038 C C . ASN B 1 434 ? 10.432 43.313 4.228 1.00 17.17 434 ASN B C 1
ATOM 14039 O O . ASN B 1 434 ? 10.839 42.952 5.344 1.00 15.42 434 ASN B O 1
ATOM 14050 N N . GLN B 1 435 ? 11.273 43.612 3.238 1.00 15.27 435 GLN B N 1
ATOM 14051 C CA . GLN B 1 435 ? 12.718 43.553 3.458 1.00 16.19 435 GLN B CA 1
ATOM 14052 C C . GLN B 1 435 ? 13.184 44.611 4.455 1.00 13.27 435 GLN B C 1
ATOM 14053 O O . GLN B 1 435 ? 14.079 44.345 5.268 1.00 13.98 435 GLN B O 1
ATOM 14067 N N . GLU B 1 436 ? 12.613 45.820 4.385 1.00 12.00 436 GLU B N 1
ATOM 14068 C CA . GLU B 1 436 ? 12.959 46.882 5.330 1.00 12.14 436 GLU B CA 1
ATOM 14069 C C . GLU B 1 436 ? 12.606 46.466 6.750 1.00 11.72 436 GLU B C 1
ATOM 14070 O O . GLU B 1 436 ? 13.404 46.640 7.679 1.00 11.76 436 GLU B O 1
ATOM 14082 N N . GLU B 1 437 ? 11.398 45.928 6.938 1.00 10.69 437 GLU B N 1
ATOM 14083 C CA . GLU B 1 437 ? 10.992 45.430 8.249 1.00 12.13 437 GLU B CA 1
ATOM 14084 C C . GLU B 1 437 ? 11.921 44.328 8.726 1.00 11.29 437 GLU B C 1
ATOM 14085 O O . GLU B 1 437 ? 12.301 44.289 9.904 1.00 11.63 437 GLU B O 1
ATOM 14097 N N . LYS B 1 438 ? 12.263 43.396 7.843 1.00 11.77 438 LYS B N 1
ATOM 14098 C CA . LYS B 1 438 ? 13.104 42.284 8.256 1.00 11.52 438 LYS B CA 1
ATOM 14099 C C . LYS B 1 438 ? 14.462 42.776 8.745 1.00 11.23 438 LYS B C 1
ATOM 14100 O O . LYS B 1 438 ? 14.984 42.287 9.757 1.00 12.41 438 LYS B O 1
ATOM 14119 N N . GLU B 1 439 ? 15.072 43.721 8.019 1.00 11.68 439 GLU B N 1
ATOM 14120 C CA . GLU B 1 439 ? 16.366 44.259 8.439 1.00 11.98 439 GLU B CA 1
ATOM 14121 C C . GLU B 1 439 ? 16.278 44.893 9.820 1.00 12.05 439 GLU B C 1
ATOM 14122 O O . GLU B 1 439 ? 17.150 44.677 10.672 1.00 12.64 439 GLU B O 1
ATOM 14134 N N . ARG B 1 440 ? 15.213 45.660 10.069 1.00 10.93 440 ARG B N 1
ATOM 14135 C CA . ARG B 1 440 ? 15.076 46.357 11.346 1.00 10.92 440 ARG B CA 1
ATOM 14136 C C . ARG B 1 440 ? 14.848 45.381 12.492 1.00 10.12 440 ARG B C 1
ATOM 14137 O O . ARG B 1 440 ? 15.458 45.518 13.555 1.00 11.22 440 ARG B O 1
ATOM 14158 N N . ILE B 1 441 ? 13.975 44.388 12.298 1.00 11.64 441 ILE B N 1
ATOM 14159 C CA . ILE B 1 441 ? 13.703 43.425 13.356 1.00 11.46 441 ILE B CA 1
ATOM 14160 C C . ILE B 1 441 ? 14.928 42.561 13.609 1.00 12.16 441 ILE B C 1
ATOM 14161 O O . ILE B 1 441 ? 15.333 42.367 14.761 1.00 13.11 441 ILE B O 1
ATOM 14177 N N . ASP B 1 442 ? 15.554 42.061 12.534 1.00 12.90 442 ASP B N 1
ATOM 14178 C CA . ASP B 1 442 ? 16.743 41.227 12.675 1.00 13.05 442 ASP B CA 1
ATOM 14179 C C . ASP B 1 442 ? 17.845 41.967 13.430 1.00 15.83 442 ASP B C 1
ATOM 14180 O O . ASP B 1 442 ? 18.583 41.358 14.211 1.00 19.87 442 ASP B O 1
ATOM 14189 N N . ALA B 1 443 ? 17.996 43.275 13.187 1.00 14.30 443 ALA B N 1
ATOM 14190 C CA . ALA B 1 443 ? 19.059 44.030 13.840 1.00 14.58 443 ALA B CA 1
ATOM 14191 C C . ALA B 1 443 ? 18.841 44.162 15.338 1.00 16.64 443 ALA B C 1
ATOM 14192 O O . ALA B 1 443 ? 19.820 44.332 16.080 1.00 18.01 443 ALA B O 1
ATOM 14199 N N . CYS B 1 444 ? 17.590 44.090 15.803 1.00 14.87 444 CYS B N 1
ATOM 14200 C CA . CYS B 1 444 ? 17.236 44.347 17.190 1.00 14.22 444 CYS B CA 1
ATOM 14201 C C . CYS B 1 444 ? 17.151 43.069 18.014 1.00 15.33 444 CYS B C 1
ATOM 14202 O O . CYS B 1 444 ? 17.693 43.011 19.119 1.00 22.11 444 CYS B O 1
ATOM 14210 N N . ILE B 1 445 ? 16.489 42.024 17.513 1.00 12.31 445 ILE B N 1
ATOM 14211 C CA . ILE B 1 445 ? 15.988 41.015 18.446 1.00 14.38 445 ILE B CA 1
ATOM 14212 C C . ILE B 1 445 ? 16.981 39.932 18.837 1.00 17.05 445 ILE B C 1
ATOM 14213 O O . ILE B 1 445 ? 16.744 39.228 19.834 1.00 18.37 445 ILE B O 1
ATOM 14229 N N . PHE B 1 446 ? 18.061 39.762 18.092 1.00 16.62 446 PHE B N 1
ATOM 14230 C CA . PHE B 1 446 ? 18.951 38.630 18.298 1.00 18.36 446 PHE B CA 1
ATOM 14231 C C . PHE B 1 446 ? 20.161 38.997 19.135 1.00 19.47 446 PHE B C 1
ATOM 14232 O O . PHE B 1 446 ? 21.016 38.144 19.367 1.00 19.24 446 PHE B O 1
ATOM 14249 N N . THR B 1 447 ? 20.221 40.234 19.625 1.00 18.57 447 THR B N 1
ATOM 14250 C CA . THR B 1 447 ? 21.318 40.712 20.451 1.00 18.98 447 THR B CA 1
ATOM 14251 C C . THR B 1 447 ? 20.813 41.345 21.740 1.00 16.90 447 THR B C 1
ATOM 14252 O O . THR B 1 447 ? 21.556 42.090 22.393 1.00 19.94 447 THR B O 1
ATOM 14263 N N . VAL B 1 448 ? 19.562 41.093 22.105 1.00 13.15 448 VAL B N 1
ATOM 14264 C CA . VAL B 1 448 ? 18.974 41.702 23.282 1.00 12.93 448 VAL B CA 1
ATOM 14265 C C . VAL B 1 448 ? 18.853 40.700 24.409 1.00 13.61 448 VAL B C 1
ATOM 14266 O O . VAL B 1 448 ? 18.612 39.509 24.204 1.00 15.13 448 VAL B O 1
ATOM 14279 N N . GLY B 1 449 ? 18.963 41.216 25.627 1.00 14.14 449 GLY B N 1
ATOM 14280 C CA . GLY B 1 449 ? 18.576 40.492 26.814 1.00 13.51 449 GLY B CA 1
ATOM 14281 C C . GLY B 1 449 ? 19.611 39.513 27.314 1.00 13.38 449 GLY B C 1
ATOM 14282 O O . GLY B 1 449 ? 20.655 39.316 26.689 1.00 14.42 449 GLY B O 1
ATOM 14286 N N . PRO B 1 450 ? 19.327 38.861 28.472 1.00 12.81 450 PRO B N 1
ATOM 14287 C CA . PRO B 1 450 ? 20.221 37.816 29.002 1.00 14.17 450 PRO B CA 1
ATOM 14288 C C . PRO B 1 450 ? 19.884 36.451 28.428 1.00 17.02 450 PRO B C 1
ATOM 14289 O O . PRO B 1 450 ? 18.765 35.958 28.604 1.00 15.87 450 PRO B O 1
ATOM 14300 N N . THR B 1 451 ? 20.862 35.813 27.781 1.00 18.89 451 THR B N 1
ATOM 14301 C CA . THR B 1 451 ? 20.618 34.566 27.067 1.00 19.07 451 THR B CA 1
ATOM 14302 C C . THR B 1 451 ? 20.305 33.396 27.993 1.00 18.31 451 THR B C 1
ATOM 14303 O O . THR B 1 451 ? 19.789 32.379 27.525 1.00 22.11 451 THR B O 1
ATOM 14314 N N . TRP B 1 452 ? 20.591 33.504 29.287 1.00 16.40 452 TRP B N 1
ATOM 14315 C CA . TRP B 1 452 ? 20.303 32.408 30.195 1.00 16.51 452 TRP B CA 1
ATOM 14316 C C . TRP B 1 452 ? 18.852 32.336 30.649 1.00 18.24 452 TRP B C 1
ATOM 14317 O O . TRP B 1 452 ? 18.470 31.341 31.274 1.00 20.13 452 TRP B O 1
ATOM 14338 N N . HIS B 1 453 ? 18.038 33.340 30.347 1.00 16.79 453 HIS B N 1
ATOM 14339 C CA . HIS B 1 453 ? 16.666 33.393 30.833 1.00 16.13 453 HIS B CA 1
ATOM 14340 C C . HIS B 1 453 ? 15.722 32.820 29.777 1.00 15.51 453 HIS B C 1
ATOM 14341 O O . HIS B 1 453 ? 15.598 33.375 28.682 1.00 16.20 453 HIS B O 1
ATOM 14350 N N . LYS B 1 454 ? 15.050 31.719 30.112 1.00 17.39 454 LYS B N 1
ATOM 14351 C CA . LYS B 1 454 ? 14.259 31.005 29.117 1.00 19.13 454 LYS B CA 1
ATOM 14352 C C . LYS B 1 454 ? 13.191 31.896 28.493 1.00 17.55 454 LYS B C 1
ATOM 14353 O O . LYS B 1 454 ? 12.944 31.821 27.280 1.00 17.71 454 LYS B O 1
ATOM 14372 N N . ALA B 1 455 ? 12.526 32.724 29.298 1.00 16.83 455 ALA B N 1
ATOM 14373 C CA . ALA B 1 455 ? 11.452 33.549 28.761 1.00 18.95 455 ALA B CA 1
ATOM 14374 C C . ALA B 1 455 ? 11.979 34.577 27.769 1.00 15.91 455 ALA B C 1
ATOM 14375 O O . ALA B 1 455 ? 11.269 34.954 26.824 1.00 17.89 455 ALA B O 1
ATOM 14382 N N . LEU B 1 456 ? 13.202 35.071 27.963 1.00 14.98 456 LEU B N 1
ATOM 14383 C CA . LEU B 1 456 ? 13.798 35.935 26.950 1.00 16.97 456 LEU B CA 1
ATOM 14384 C C . LEU B 1 456 ? 13.893 35.198 25.622 1.00 15.18 456 LEU B C 1
ATOM 14385 O O . LEU B 1 456 ? 13.454 35.699 24.582 1.00 15.77 456 LEU B O 1
ATOM 14401 N N . LYS B 1 457 ? 14.452 33.989 25.642 1.00 16.88 457 LYS B N 1
ATOM 14402 C CA . LYS B 1 457 ? 14.586 33.224 24.407 1.00 17.25 457 LYS B CA 1
ATOM 14403 C C . LYS B 1 457 ? 13.228 32.927 23.781 1.00 18.02 457 LYS B C 1
ATOM 14404 O O . LYS B 1 457 ? 13.064 33.053 22.563 1.00 17.80 457 LYS B O 1
ATOM 14423 N N . GLU B 1 458 ? 12.234 32.571 24.597 1.00 17.14 458 GLU B N 1
ATOM 14424 C CA . GLU B 1 458 ? 10.908 32.262 24.069 1.00 17.89 458 GLU B CA 1
ATOM 14425 C C . GLU B 1 458 ? 10.257 33.484 23.416 1.00 17.71 458 GLU B C 1
ATOM 14426 O O . GLU B 1 458 ? 9.660 33.379 22.336 1.00 18.63 458 GLU B O 1
ATOM 14438 N N . ASN B 1 459 ? 10.323 34.645 24.072 1.00 14.94 459 ASN B N 1
ATOM 14439 C CA . ASN B 1 459 ? 9.655 35.823 23.526 1.00 14.44 459 ASN B CA 1
ATOM 14440 C C . ASN B 1 459 ? 10.384 36.350 22.292 1.00 14.57 459 ASN B C 1
ATOM 14441 O O . ASN B 1 459 ? 9.748 36.842 21.356 1.00 14.41 459 ASN B O 1
ATOM 14452 N N . VAL B 1 460 ? 11.715 36.266 22.269 1.00 14.78 460 VAL B N 1
ATOM 14453 C CA . VAL B 1 460 ? 12.446 36.585 21.043 1.00 15.20 460 VAL B CA 1
ATOM 14454 C C . VAL B 1 460 ? 12.011 35.661 19.911 1.00 15.84 460 VAL B C 1
ATOM 14455 O O . VAL B 1 460 ? 11.753 36.108 18.786 1.00 14.77 460 VAL B O 1
ATOM 14468 N N . ASN B 1 461 ? 11.921 34.357 20.184 1.00 14.99 461 ASN B N 1
ATOM 14469 C CA . ASN B 1 461 ? 11.483 33.433 19.149 1.00 17.00 461 ASN B CA 1
ATOM 14470 C C . ASN B 1 461 ? 10.076 33.766 18.669 1.00 14.90 461 ASN B C 1
ATOM 14471 O O . ASN B 1 461 ? 9.771 33.619 17.479 1.00 16.58 461 ASN B O 1
ATOM 14482 N N . HIS B 1 462 ? 9.206 34.224 19.572 1.00 15.61 462 HIS B N 1
ATOM 14483 C CA . HIS B 1 462 ? 7.865 34.603 19.147 1.00 15.13 462 HIS B CA 1
ATOM 14484 C C . HIS B 1 462 ? 7.905 35.749 18.139 1.00 13.48 462 HIS B C 1
ATOM 14485 O O . HIS B 1 462 ? 7.250 35.695 17.095 1.00 15.28 462 HIS B O 1
ATOM 14499 N N . ILE B 1 463 ? 8.670 36.799 18.431 1.00 13.20 463 ILE B N 1
ATOM 14500 C CA . ILE B 1 463 ? 8.799 37.893 17.468 1.00 12.26 463 ILE B CA 1
ATOM 14501 C C . ILE B 1 463 ? 9.347 37.372 16.140 1.00 13.50 463 ILE B C 1
ATOM 14502 O O . ILE B 1 463 ? 8.827 37.685 15.060 1.00 13.92 463 ILE B O 1
ATOM 14518 N N . ASP B 1 464 ? 10.433 36.596 16.204 1.00 14.34 464 ASP B N 1
ATOM 14519 C CA . ASP B 1 464 ? 11.061 36.066 14.994 1.00 16.43 464 ASP B CA 1
ATOM 14520 C C . ASP B 1 464 ? 10.061 35.339 14.109 1.00 15.05 464 ASP B C 1
ATOM 14521 O O . ASP B 1 464 ? 10.105 35.460 12.875 1.00 17.22 464 ASP B O 1
ATOM 14530 N N . THR B 1 465 ? 9.137 34.596 14.707 1.00 16.30 465 THR B N 1
ATOM 14531 C CA . THR B 1 465 ? 8.200 33.776 13.949 1.00 17.01 465 THR B CA 1
ATOM 14532 C C . THR B 1 465 ? 6.828 34.415 13.770 1.00 17.35 465 THR B C 1
ATOM 14533 O O . THR B 1 465 ? 5.947 33.789 13.168 1.00 20.36 465 THR B O 1
ATOM 14544 N N . ASN B 1 466 ? 6.627 35.648 14.263 1.00 14.93 466 ASN B N 1
ATOM 14545 C CA . ASN B 1 466 ? 5.354 36.369 14.125 1.00 15.97 466 ASN B CA 1
ATOM 14546 C C . ASN B 1 466 ? 5.670 37.826 13.791 1.00 15.59 466 ASN B C 1
ATOM 14547 O O . ASN B 1 466 ? 5.462 38.759 14.570 1.00 14.92 466 ASN B O 1
ATOM 14558 N N A ARG B 1 467 ? 6.181 38.058 12.593 0.56 15.75 467 ARG B N 1
ATOM 14559 N N B ARG B 1 467 ? 6.165 38.016 12.577 0.44 16.02 467 ARG B N 1
ATOM 14560 C CA A ARG B 1 467 ? 6.626 39.400 12.246 0.56 14.90 467 ARG B CA 1
ATOM 14561 C CA B ARG B 1 467 ? 6.623 39.303 12.093 0.44 14.95 467 ARG B CA 1
ATOM 14562 C C A ARG B 1 467 ? 5.500 40.302 11.753 0.56 14.27 467 ARG B C 1
ATOM 14563 C C B ARG B 1 467 ? 5.480 40.266 11.804 0.44 14.29 467 ARG B C 1
ATOM 14564 O O A ARG B 1 467 ? 4.349 39.869 11.614 0.56 15.22 467 ARG B O 1
ATOM 14565 O O B ARG B 1 467 ? 4.310 39.872 11.755 0.44 14.78 467 ARG B O 1
#

Solvent-accessible surface area: 32895 Å² total; per-residue (Å²): 163,129,122,77,70,22,28,49,173,36,20,83,48,0,45,123,33,0,27,51,29,104,4,102,37,22,5,8,0,3,0,84,80,25,51,0,112,68,0,99,111,3,58,0,21,4,134,2,70,61,60,89,35,0,19,0,57,2,71,62,67,10,124,1,29,0,12,7,102,0,95,1,35,1,42,17,73,51,1,23,2,21,10,0,25,0,78,112,0,47,1,77,34,73,30,0,0,6,1,18,6,137,179,42,74,70,0,25,82,2,66,0,1,86,0,0,0,18,36,0,25,15,93,166,35,21,107,169,51,157,73,25,68,0,18,0,0,2,0,39,3,45,36,2,25,0,0,39,0,7,3,4,33,6,98,1,2,2,0,6,0,0,0,46,6,47,79,146,18,44,51,3,31,1,5,0,1,10,0,0,1,2,58,6,103,100,25,72,29,124,20,2,3,4,0,27,0,0,25,16,149,2,0,62,52,21,0,6,0,10,0,0,2,0,0,0,6,75,2,18,6,22,97,14,2,0,0,0,34,0,7,14,0,0,0,0,63,2,2,5,0,22,4,23,0,0,0,0,0,23,6,0,2,20,0,8,0,0,10,0,5,1,1,2,57,74,79,220,32,2,5,0,1,33,0,0,1,13,4,0,2,1,13,44,1,4,0,38,24,9,147,62,17,0,0,21,0,27,2,0,28,53,69,92,22,95,112,165,36,53,70,171,133,63,47,28,89,18,53,5,15,0,35,4,3,3,0,0,44,3,20,2,18,48,6,11,3,40,1,1,20,49,166,17,118,60,19,1,120,47,2,18,1,0,32,2,18,2,1,2,107,108,36,73,32,100,31,58,89,11,127,88,0,10,91,10,9,82,17,20,51,0,63,7,2,14,77,86,159,162,12,15,87,90,23,90,71,97,52,0,81,132,2,9,95,92,49,118,84,46,150,39,27,117,102,64,10,95,94,37,1,42,44,5,2,120,63,8,5,0,107,55,24,140,30,8,105,86,29,16,82,57,0,45,92,59,79,157,127,116,76,76,22,24,50,175,38,27,101,56,0,58,118,27,0,30,41,33,104,3,102,38,14,4,8,0,3,0,87,74,26,80,1,100,61,0,91,87,3,57,0,19,6,142,3,73,61,60,98,33,0,19,0,56,2,64,61,66,12,122,0,32,0,11,0,92,1,74,1,58,0,44,16,68,56,1,22,0,22,11,0,23,0,85,113,0,41,1,61,27,78,28,0,0,8,0,12,18,110,127,54,63,53,0,24,83,1,67,0,1,88,1,0,0,18,38,0,26,17,94,166,38,21,104,167,49,155,62,27,68,0,22,1,0,0,0,20,3,42,38,2,26,0,0,45,0,6,4,4,36,5,88,1,0,1,1,5,0,0,0,46,5,29,86,141,20,44,54,3,31,1,5,0,1,15,0,0,1,2,66,7,109,99,23,75,29,125,17,1,4,4,0,25,0,0,25,14,148,2,0,59,52,21,0,5,0,11,0,0,3,0,0,0,6,74,2,18,5,21,97,13,2,0,0,0,34,0,6,15,0,0,0,0,60,2,2,6,0,22,4,24,1,0,0,0,0,24,6,0,2,19,0,7,0,0,10,0,5,2,1,2,55,75,81,224,32,2,4,0,1,31,0,0,1,13,4,0,2,0,12,46,2,3,0,37,24,8,146,59,17,0,0,20,0,28,1,0,36,56,69,90,21,97,105,163,37,77,64,185,135,64,47,26,89,19,55,4,15,0,35,6,3,3,0,0,46,2,19,1,22,56,6,6,2,31,2,1,17,48,170,16,122,60,20,1,122,49,2,20,2,0,32,0,20,2,1,2,116,105,52,70,42,68,30,58,88,12,123,80,0,11,87,10,8,82,16,21,34,0,72,19,2,33,108,44,110,106,25,94,79,100,56,1,75,137,1,8,83,97,52,136,99,46,150,38,37,119,100,63,10,101,94,36,0,44,47,5,1,110,77,7,6,0,104,59,26,143,29,8,111,90,29,16,84,59,0,48,90,61,86

Secondary structure (DSSP, 8-state):
--EEEE-GGGHHHHHHHHHHS---TT-EEEEPSEEEE--EEEEEEEE-BTTB-EEEEESSTT-EEEEEEEEEEEEEESEEEES-EEEEEEESSSEEEESBSSTT-BEES-EEES-EEES---TTS-SSTTS-B-EEEEE-SBS-EEES-EEE---SBS-SEEE--BTTB-----EEES-EE--B---SSS---SEEEE-GGGTTSB---EEES-EEESB-SSSEEEEEESBS-EEES-EEES-SSEEEEEE-S--EEES-EEE-TT-TT-EEEEE-SB--EEES-EEES-SSEEEEEE-BSBPPP-TT--TTTS-TTS-B--EEEEEES-EEES--EEEEESSSSB--EEEEEES-EEESSS--EEESSHHHHGGGEEEESEEEE-S-TTTGGG-S-HHHHHTEEE-PPPS-HHHHHHHHHHHHHTT-S-TT-HHHHHHHHHHHH--/--EEEE-GGGHHHHHHHHHHS---TT-EEEEPSEEEE--EEEEEEEE-BTTB-EEEEESSTT-EEEEEEEEEEEEEESEEEES-EEEEEEESSSEEEESEEETTEEEES-EEES-EEES---TTS-SSTTS-B-EEEEE-SBS-EEES-EEE---SBS-SEEE---SSS-----EEES-EE--B---SSS---SEEEE-GGGTTSB---EEES-EEESB-SSSEEEEEESBS-EEES-EEES-SSEEEEEE-S--EEES-EEE-TT-TT-EEEEE-SB--EEES-EEES-SSEEEEEE-BSBPPP-TT--TTTTTTTS-B--EEEEEES-EEES--EEEEESSSSB--EEEEEES-EEEESS--EEESSHHHHGGGEEEESEEEEE--TT-S-HHHHHTEEE-PPPS-HHHHHHHHHHHHHTS-S-TT-HHHHHHHHHHHH--